Protein AF-0000000069950016 (afdb_homodimer)

pLDDT: mean 89.37, std 14.0, range [28.33, 98.88]

Sequence (1252 aa):
MLPLLLFLLSGANAALFYDSYHGVPITIDEVKRHDKTNTTFWCVNEVEPCHPLEGRRVDGSCNNLRFPSRGASHTPFTRVLPPIYDKDFEPKKSASGNELPLARYLRTRLISVGRIPSQVFTQLAIHFFVFMSADVVSLHDTINYIAWRPYCCAEKGKNDSYCVPNKIPHDDPVHRFSGHNCLNMTRPESFQSIGCIPKGTTPDRIVSSTPLLDLSTIYGNFLKSLNEKGRLFEKGLLKFEVENGRIWPPSVKTKASVCFLNQLPHETRCHNMPEDGGNTLGSINLMAVWFWRNHNFIATELLKVNPCWDDERLFTTARDINIAISLQIYYYELMPIFLGYENLLKDRVIIPTGGFRDIYNENVLPQLSLEYPFVLRWVHTIQEGALKMYDKDGYYLRQYPIVNLTLRTGFFAVDDNIDYITQGSFRQGSAHIDYVADPDITEQGMGPHQKVSDLMTNDLAKNRYFGFQPYVKYREACFGTTINKFEDLKGFIDPERVEILKDVYESVEDIDLMAGIWVERPIKGGSVPPTFYCLVIDQLRRNVVSDRHWYERPNRPNAFTAHQLAELRKMTIARILCNVGDTVTQIQPHAFLKAGFKNPIASCHLIPDINYGAWKDLNCQNSHWQMLPLLLFLLSGANAALFYDSYHGVPITIDEVKRHDKTNTTFWCVNEVEPCHPLEGRRVDGSCNNLRFPSRGASHTPFTRVLPPIYDKDFEPKKSASGNELPLARYLRTRLISVGRIPSQVFTQLAIHFFVFMSADVVSLHDTINYIAWRPYCCAEKGKNDSYCVPNKIPHDDPVHRFSGHNCLNMTRPESFQSIGCIPKGTTPDRIVSSTPLLDLSTIYGNFLKSLNEKGRLFEKGLLKFEVENGRIWPPSVKTKASVCFLNQLPHETRCHNMPEDGGNTLGSINLMAVWFWRNHNFIATELLKVNPCWDDERLFTTARDINIAISLQIYYYELMPIFLGYENLLKDRVIIPTGGFRDIYNENVLPQLSLEYPFVLRWVHTIQEGALKMYDKDGYYLRQYPIVNLTLRTGFFAVDDNIDYITQGSFRQGSAHIDYVADPDITEQGMGPHQKVSDLMTNDLAKNRYFGFQPYVKYREACFGTTINKFEDLKGFIDPERVEILKDVYESVEDIDLMAGIWVERPIKGGSVPPTFYCLVIDQLRRNVVSDRHWYERPNRPNAFTAHQLAELRKMTIARILCNVGDTVTQIQPHAFLKAGFKNPIASCHLIPDINYGAWKDLNCQNSHWQ

InterPro domains:
  IPR010255 Haem peroxidase superfamily [SSF48113] (50-617)
  IPR019791 Haem peroxidase, animal-type [PF03098] (56-592)
  IPR019791 Haem peroxidase, animal-type [PR00457] (79-90)
  IPR019791 Haem peroxidase, animal-type [PR00457] (289-309)
  IPR019791 Haem peroxidase, animal-type [PR00457] (314-340)
  IPR019791 Haem peroxidase, animal-type [PR00457] (494-514)
  IPR019791 Haem peroxidase, animal-type [PR00457] (568-582)
  IPR019791 Haem peroxidase, animal-type [PS50292] (47-619)
  IPR037120 Haem peroxidase domain superfamily, animal type [G3DSA:1.10.640.10] (42-619)

Radius of gyration: 37.23 Å; Cα contacts (8 Å, |Δi|>4): 2578; chains: 2; bounding box: 62×165×83 Å

Nearest PDB structures (foldseek):
  7oih-assembly1_A  TM=8.870E-01  e=2.079E-35  Homo sapiens
  7oih-assembly1_B  TM=8.934E-01  e=1.046E-34  Homo sapiens
  7oih-assembly3_E  TM=8.779E-01  e=3.837E-35  Homo sapiens
  6azp-assembly1_A  TM=8.877E-01  e=1.307E-34  Homo sapiens
  6bmt-assembly1_A  TM=8.742E-01  e=4.134E-33  Homo sapiens

Organism: Trichoplusia ni (NCBI:txid7111)

Solvent-accessible surface area (backbone atoms only — not comparable to full-atom values): 65805 Å² total; per-residue (Å²): 135,80,82,78,79,75,75,73,73,73,72,74,77,68,61,41,32,24,32,25,80,76,56,39,80,45,52,70,74,55,45,52,56,52,52,69,66,64,33,84,58,64,47,50,41,76,42,64,81,73,55,90,71,49,68,87,45,59,30,23,40,47,46,25,79,90,44,38,54,48,27,18,42,49,22,51,45,43,65,90,62,75,71,43,55,33,80,94,65,34,52,50,57,28,92,88,66,46,76,57,70,51,39,46,55,48,41,56,52,72,37,26,38,24,67,50,45,23,82,49,37,8,36,36,40,52,26,51,50,54,34,61,51,41,15,36,41,49,57,58,65,55,50,47,38,65,70,67,53,71,38,24,69,42,79,72,15,76,79,34,90,52,39,56,45,43,59,46,57,80,80,36,85,46,38,56,63,41,76,57,51,57,30,65,37,59,61,80,74,20,38,29,79,44,57,59,39,61,84,91,50,81,67,44,39,59,29,67,23,24,46,70,67,68,47,24,47,61,50,9,50,39,65,66,39,19,57,71,40,27,47,53,81,51,64,19,23,55,39,64,39,78,56,96,90,36,82,38,63,34,64,43,82,42,60,51,81,60,16,45,52,33,78,50,90,78,24,32,48,24,68,43,48,32,26,63,58,33,27,41,37,46,44,29,27,55,50,40,49,47,52,53,48,43,31,36,50,43,8,49,52,46,40,72,55,24,76,66,60,50,32,68,58,31,28,55,51,20,50,52,49,46,35,39,43,54,49,43,27,47,62,70,50,52,44,28,69,39,57,7,53,69,52,33,46,74,69,59,62,46,73,67,90,91,69,71,60,76,62,61,36,88,85,47,67,32,49,41,40,54,59,38,70,55,55,56,54,59,49,59,44,32,39,50,30,62,42,47,24,15,44,81,88,65,48,80,75,53,69,43,55,45,49,69,27,38,17,16,46,7,54,43,78,36,93,59,36,46,52,20,41,54,46,15,24,44,62,38,43,14,26,26,92,73,55,33,22,19,46,50,46,52,42,40,21,68,44,92,78,26,75,55,28,34,56,60,28,50,51,48,46,45,44,35,63,68,13,56,52,28,26,45,59,52,40,28,73,69,67,69,45,83,65,84,46,64,76,60,48,55,88,52,25,53,67,43,55,44,51,49,50,56,72,66,40,95,44,54,77,51,35,44,44,63,63,47,44,65,52,36,45,53,30,86,77,26,65,39,24,50,67,47,49,48,48,43,52,55,50,56,37,39,43,54,24,27,31,55,73,41,66,55,21,67,83,30,54,87,40,50,49,73,68,41,48,58,32,48,68,44,52,36,71,34,37,51,36,42,72,56,34,91,60,40,56,58,46,23,69,55,27,44,30,38,64,41,93,94,29,47,70,34,51,42,88,75,44,58,66,68,62,61,67,65,69,49,47,77,73,44,69,62,56,74,79,104,134,79,82,78,81,76,77,74,76,73,71,77,77,72,69,42,32,23,34,31,75,75,60,40,81,45,57,71,75,60,47,53,62,55,54,69,66,67,38,88,64,58,45,53,46,73,46,67,87,73,55,90,71,50,69,85,45,59,30,23,40,45,46,25,78,91,43,38,57,46,26,19,40,44,21,51,45,42,64,90,62,75,70,42,56,33,80,94,64,33,50,50,56,28,92,88,65,43,78,58,68,50,38,46,55,48,41,58,53,72,38,25,38,26,67,50,44,24,83,49,38,7,34,36,40,54,25,51,50,54,33,58,51,41,16,37,40,48,58,59,66,54,50,47,38,64,70,67,51,69,38,25,70,42,79,72,16,76,79,34,90,52,39,56,46,43,58,46,57,80,81,36,85,47,39,57,62,41,76,57,50,55,31,64,34,58,61,80,75,21,36,31,79,51,62,61,39,62,84,92,50,83,67,44,40,59,28,67,21,24,45,70,67,67,48,25,47,59,50,9,50,40,65,66,40,20,56,70,39,28,46,53,81,50,65,20,22,55,40,65,37,78,56,98,91,36,82,38,61,35,63,40,83,42,58,52,82,59,17,45,54,32,78,50,90,77,23,34,48,24,68,42,47,32,24,63,57,32,26,40,38,46,44,29,27,54,50,40,49,46,53,53,46,42,31,34,50,45,9,51,51,47,39,71,55,25,74,68,60,51,34,67,58,30,26,54,52,21,51,51,49,48,34,40,43,54,49,43,28,45,61,70,50,51,41,27,70,38,58,8,55,68,52,34,46,74,69,58,61,46,72,66,90,90,71,72,60,74,63,60,36,90,84,44,66,31,50,41,41,54,58,37,71,56,55,58,54,60,50,57,43,32,39,50,29,61,44,48,23,15,44,81,85,65,48,80,75,52,70,43,56,45,50,69,25,40,16,16,47,8,53,42,78,36,93,59,36,46,53,19,41,53,44,16,24,42,62,37,43,12,26,26,91,73,58,34,22,19,48,49,46,52,42,40,20,67,46,93,75,26,76,54,29,33,57,59,29,49,49,47,47,46,44,34,63,68,14,57,51,28,27,46,57,52,41,29,72,70,66,68,45,83,63,84,46,62,75,60,47,54,87,52,25,53,67,42,56,44,50,48,49,56,72,65,39,96,43,53,76,51,35,46,42,63,63,45,44,65,53,36,45,53,30,87,77,27,66,38,24,50,67,48,49,48,49,44,51,56,50,54,37,36,44,53,24,26,31,55,73,39,68,55,21,70,83,31,52,88,40,51,51,73,68,40,47,56,33,49,70,43,53,38,70,33,38,50,37,44,73,58,34,90,61,41,56,58,48,22,69,56,28,46,31,39,65,41,92,93,28,46,70,33,50,42,87,74,42,58,66,67,62,61,68,64,70,50,48,75,73,42,68,63,56,76,79,105

Foldseek 3Di:
DPPPPPPPPPPPQFFFKAQQEPLHTDDPVVQVVQVVVVLPQRSIDGDGQDDQQDAAAQQQACLQNVRRSFQGFFHFFAAPDDFAADPQLHFDAFPVRHRADFLLVLLPLQFAADFAFDQWFFLLLLLLLVQLLCQFAPCVQVLCQPPPPLDCVPPVVVPDPQWDWTAADCVRPPCVPVPDGIGTDGFAQFCDNSPSDDRPDQRTHGGRGTLQQLPCVAQNNDPVLNVVQFAPQALLATDWDADPNAIFAAFAFDCDRLQVQADDPQLGTQHSGSGRSLLFFPSNVLVNGLLNLQLRLQSVLLCVLFVPDGNVVSNVVSSLLSSLLSVLAVQPFSCCQFLNPVNCCVVVLDHDPQAFDDQADSPQRSHHHPVASLLSCLSQQFAGQKQWFAALVGHTDDIDGRLSSGSRSSVCVPPVNSLRSVSRRLATGTHDLDSYGYCCQAFADNHPSGRTDGNSSNSQSNLRSSRDWQLQVLVCVQPVQHDWALVSCPPFFPPVSSVSCVVNGVTSRSHRNNSSQSGTQRDPNRNGHPSSSRSNSVSSNSSCHHRLVNQSHQPHNVHADSLQVSLSSLRYPLLSCCSRVPSHQWAFQSSRTHADDVTHIDGSVPRRHGDSNSVRDPVSVVVVVD/DPPDPPPPPPPPPPQFKAQLAVLHTDDPVVQVVQVVVVQPQRSIDRDPQDDQQDAAAQQQACLQNVRRSFQGFFHFFAAPDDFAADPQLHFDAFPVRHRADFLLVLLPLQFAADFAFDQWFFLLLLLLLVQLLCQFAPCVQVLCQPPPPLDCVPPVVVPDPQWDWTAADCVRPPCVPVPDGIGTDGFDQFCDNSPSDDRPDQRTHGGRGTLQQLPCVAQNNDPVLNVVQFAPQALLATDWDADPNAIFAAFAFDCDRLQVQADDPQLGTQHSGSGRSLLFFPSNVLVNGLLNLQLRVQSVLLCVLFVPDGNVVSNVVSSLLSSLLSVLAVQPFSCCQFLNPVNCCVVVLDHDPQAFDDQADSPFRSHHHPVASLLSCLSQQFAGQWQWFAALVGHTDGIDGRLSSGSRSSVCVPPVNSLRSVSRRLATGTHDLDSYGYCNQAFADRHPSGRTDGNSSNSQSNLRSSRDWQLQVLVCVQPVQHDWALVSCPPFFDPVSSVSCVVNGVTSRSHRNNSSQSGTQRDPNRNGHPSSSRSNSVSSNSSCHHRLVNQSHQPHNVHADSLQVSLSSLRYPLLSCCSRVPSHQWAFQSSRTHADPVTHIDGSVPRRHGDSNSVRDPVSVVVVVD

Structure (mmCIF, N/CA/C/O backbone):
data_AF-0000000069950016-model_v1
#
loop_
_entity.id
_entity.type
_entity.pdbx_description
1 polymer Peroxidase-like
#
loop_
_atom_site.group_PDB
_atom_site.id
_atom_site.type_symbol
_atom_site.label_atom_id
_atom_site.label_alt_id
_atom_site.label_comp_id
_atom_site.label_asym_id
_atom_site.label_entity_id
_atom_site.label_seq_id
_atom_site.pdbx_PDB_ins_code
_atom_site.Cartn_x
_atom_site.Cartn_y
_atom_site.Cartn_z
_atom_site.occupancy
_atom_site.B_iso_or_equiv
_atom_site.auth_seq_id
_atom_site.auth_comp_id
_atom_site.auth_asym_id
_atom_site.auth_atom_id
_atom_site.pdbx_PDB_model_num
ATOM 1 N N . MET A 1 1 ? 6.191 -86.125 -30.172 1 29.44 1 MET A N 1
ATOM 2 C CA . MET A 1 1 ? 7.363 -85.25 -30.109 1 29.44 1 MET A CA 1
ATOM 3 C C . MET A 1 1 ? 6.957 -83.75 -30.234 1 29.44 1 MET A C 1
ATOM 5 O O . MET A 1 1 ? 6.645 -83.312 -31.328 1 29.44 1 MET A O 1
ATOM 9 N N . LEU A 1 2 ? 6.285 -83.188 -29.25 1 37.44 2 LEU A N 1
ATOM 10 C CA . LEU A 1 2 ? 5.676 -81.875 -29.203 1 37.44 2 LEU A CA 1
ATOM 11 C C . LEU A 1 2 ? 6.73 -80.812 -29.375 1 37.44 2 LEU A C 1
ATOM 13 O O . LEU A 1 2 ? 7.77 -80.812 -28.703 1 37.44 2 LEU A O 1
ATOM 17 N N . PRO A 1 3 ? 6.781 -80 -30.531 1 39.12 3 PRO A N 1
ATOM 18 C CA . PRO A 1 3 ? 7.766 -79 -30.781 1 39.12 3 PRO A CA 1
ATOM 19 C C . PRO A 1 3 ? 7.848 -77.938 -29.656 1 39.12 3 PRO A C 1
ATOM 21 O O . PRO A 1 3 ? 6.816 -77.562 -29.109 1 39.12 3 PRO A O 1
ATOM 24 N N . LEU A 1 4 ? 8.914 -77.938 -28.797 1 37.09 4 LEU A N 1
ATOM 25 C CA . LEU A 1 4 ? 9.281 -77 -27.766 1 37.09 4 LEU A CA 1
ATOM 26 C C . LEU A 1 4 ? 9.406 -75.562 -28.375 1 37.09 4 LEU A C 1
ATOM 28 O O . LEU A 1 4 ? 10.273 -75.375 -29.219 1 37.09 4 LEU A O 1
ATOM 32 N N . LEU A 1 5 ? 8.336 -74.75 -28.547 1 31.3 5 LEU A N 1
ATOM 33 C CA . LEU A 1 5 ? 8.367 -73.375 -28.875 1 31.3 5 LEU A CA 1
ATOM 34 C C . LEU A 1 5 ? 9.305 -72.625 -27.938 1 31.3 5 LEU A C 1
ATOM 36 O O . LEU A 1 5 ? 9.023 -72.5 -26.734 1 31.3 5 LEU A O 1
ATOM 40 N N . LEU A 1 6 ? 10.664 -72.625 -28.188 1 31.55 6 LEU A N 1
ATOM 41 C CA . LEU A 1 6 ? 11.633 -71.75 -27.562 1 31.55 6 LEU A CA 1
ATOM 42 C C . LEU A 1 6 ? 11.195 -70.25 -27.672 1 31.55 6 LEU A C 1
ATOM 44 O O . LEU A 1 6 ? 11.133 -69.75 -28.766 1 31.55 6 LEU A O 1
ATOM 48 N N . PHE A 1 7 ? 10.336 -69.812 -26.781 1 30.17 7 PHE A N 1
ATOM 49 C CA . PHE A 1 7 ? 10.148 -68.375 -26.594 1 30.17 7 PHE A CA 1
ATOM 50 C C . PHE A 1 7 ? 11.492 -67.625 -26.516 1 30.17 7 PHE A C 1
ATOM 52 O O . PHE A 1 7 ? 12.312 -67.938 -25.656 1 30.17 7 PHE A O 1
ATOM 59 N N . LEU A 1 8 ? 12.086 -67.188 -27.641 1 30.56 8 LEU A N 1
ATOM 60 C CA . LEU A 1 8 ? 13.156 -66.188 -27.703 1 30.56 8 LEU A CA 1
ATOM 61 C C . LEU A 1 8 ? 12.977 -65.125 -26.625 1 30.56 8 LEU A C 1
ATOM 63 O O . LEU A 1 8 ? 11.914 -64.5 -26.531 1 30.56 8 LEU A O 1
ATOM 67 N N . LEU A 1 9 ? 13.68 -65.25 -25.562 1 31.33 9 LEU A N 1
ATOM 68 C CA . LEU A 1 9 ? 13.961 -64.188 -24.641 1 31.33 9 LEU A CA 1
ATOM 69 C C . LEU A 1 9 ? 14.203 -62.875 -25.406 1 31.33 9 LEU A C 1
ATOM 71 O O . LEU A 1 9 ? 15.125 -62.812 -26.219 1 31.33 9 LEU A O 1
ATOM 75 N N . SER A 1 10 ? 13.18 -62.156 -25.766 1 35.22 10 SER A N 1
ATOM 76 C CA . SER A 1 10 ? 13.367 -60.75 -26.125 1 35.22 10 SER A CA 1
ATOM 77 C C . SER A 1 10 ? 14.539 -60.156 -25.375 1 35.22 10 SER A C 1
ATOM 79 O O . SER A 1 10 ? 14.602 -60.219 -24.141 1 35.22 10 SER A O 1
ATOM 81 N N . GLY A 1 11 ? 15.688 -60.094 -25.938 1 36.47 11 GLY A N 1
ATOM 82 C CA . GLY A 1 11 ? 16.812 -59.344 -25.422 1 36.47 11 GLY A CA 1
ATOM 83 C C . GLY A 1 11 ? 16.406 -58.125 -24.609 1 36.47 11 GLY A C 1
ATOM 84 O O . GLY A 1 11 ? 15.492 -57.375 -25.016 1 36.47 11 GLY A O 1
ATOM 85 N N . ALA A 1 12 ? 16.609 -58.125 -23.391 1 44.34 12 ALA A N 1
ATOM 86 C CA . ALA A 1 12 ? 16.578 -56.969 -22.5 1 44.34 12 ALA A CA 1
ATOM 87 C C . ALA A 1 12 ? 17.172 -55.719 -23.172 1 44.34 12 ALA A C 1
ATOM 89 O O . ALA A 1 12 ? 18.375 -55.656 -23.422 1 44.34 12 ALA A O 1
ATOM 90 N N . ASN A 1 13 ? 16.547 -55.094 -24.109 1 50.81 13 ASN A N 1
ATOM 91 C CA . ASN A 1 13 ? 17.062 -53.781 -24.469 1 50.81 13 ASN A CA 1
ATOM 92 C C . ASN A 1 13 ? 17.562 -53.031 -23.25 1 50.81 13 ASN A C 1
ATOM 94 O O . ASN A 1 13 ? 16.797 -52.719 -22.328 1 50.81 13 ASN A O 1
ATOM 98 N N . ALA A 1 14 ? 18.781 -53.031 -23.031 1 60.09 14 ALA A N 1
ATOM 99 C CA . ALA A 1 14 ? 19.469 -52.406 -21.906 1 60.09 14 ALA A CA 1
ATOM 100 C C . ALA A 1 14 ? 19.156 -50.906 -21.844 1 60.09 14 ALA A C 1
ATOM 102 O O . ALA A 1 14 ? 19.203 -50.219 -22.859 1 60.09 14 ALA A O 1
ATOM 103 N N . ALA A 1 15 ? 18.562 -50.469 -20.844 1 74.44 15 ALA A N 1
ATOM 104 C CA . ALA A 1 15 ? 18.391 -49.031 -20.562 1 74.44 15 ALA A CA 1
ATOM 105 C C . ALA A 1 15 ? 19.672 -48.281 -20.828 1 74.44 15 ALA A C 1
ATOM 107 O O . ALA A 1 15 ? 20.781 -48.781 -20.594 1 74.44 15 ALA A O 1
ATOM 108 N N . LEU A 1 16 ? 19.406 -47.281 -21.641 1 80 16 LEU A N 1
ATOM 109 C CA . LEU A 1 16 ? 20.5 -46.312 -21.844 1 80 16 LEU A CA 1
ATOM 110 C C . LEU A 1 16 ? 20.609 -45.375 -20.672 1 80 16 LEU A C 1
ATOM 112 O O . LEU A 1 16 ? 19.609 -44.875 -20.156 1 80 16 LEU A O 1
ATOM 116 N N . PHE A 1 17 ? 21.781 -45.25 -20.125 1 80.06 17 PHE A N 1
ATOM 117 C CA . PHE A 1 17 ? 22.047 -44.312 -19.062 1 80.06 17 PHE A CA 1
ATOM 118 C C . PHE A 1 17 ? 22.578 -43 -19.625 1 80.06 17 PHE A C 1
ATOM 120 O O . PHE A 1 17 ? 23.359 -43 -20.578 1 80.06 17 PHE A O 1
ATOM 127 N N . TYR A 1 18 ? 21.984 -41.938 -19.062 1 77.5 18 TYR A N 1
ATOM 128 C CA . TYR A 1 18 ? 22.422 -40.625 -19.469 1 77.5 18 TYR A CA 1
ATOM 129 C C . TYR A 1 18 ? 22.859 -39.781 -18.266 1 77.5 18 TYR A C 1
ATOM 131 O O . TYR A 1 18 ? 22.297 -39.906 -17.188 1 77.5 18 TYR A O 1
ATOM 139 N N . ASP A 1 19 ? 23.891 -38.969 -18.578 1 74.94 19 ASP A N 1
ATOM 140 C CA . ASP A 1 19 ? 24.266 -37.938 -17.625 1 74.94 19 ASP A CA 1
ATOM 141 C C . ASP A 1 19 ? 23.219 -36.844 -17.578 1 74.94 19 ASP A C 1
ATOM 143 O O . ASP A 1 19 ? 22.969 -36.156 -18.578 1 74.94 19 ASP A O 1
ATOM 147 N N . SER A 1 20 ? 22.641 -36.688 -16.484 1 76.19 20 SER A N 1
ATOM 148 C CA . SER A 1 20 ? 21.531 -35.719 -16.359 1 76.19 20 SER A CA 1
ATOM 149 C C . SER A 1 20 ? 22 -34.312 -16.641 1 76.19 20 SER A C 1
ATOM 151 O O . SER A 1 20 ? 21.188 -33.438 -17.031 1 76.19 20 SER A O 1
ATOM 153 N N . TYR A 1 21 ? 23.188 -34.031 -16.438 1 72.88 21 TYR A N 1
ATOM 154 C CA . TYR A 1 21 ? 23.703 -32.656 -16.641 1 72.88 21 TYR A CA 1
ATOM 155 C C . TYR A 1 21 ? 24.094 -32.438 -18.094 1 72.88 21 TYR A C 1
ATOM 157 O O . TYR A 1 21 ? 23.766 -31.391 -18.672 1 72.88 21 TYR A O 1
ATOM 165 N N . HIS A 1 22 ? 24.703 -33.375 -18.703 1 74.06 22 HIS A N 1
ATOM 166 C CA . HIS A 1 22 ? 25.25 -33.156 -20.047 1 74.06 22 HIS A CA 1
ATOM 167 C C . HIS A 1 22 ? 24.312 -33.688 -21.125 1 74.06 22 HIS A C 1
ATOM 169 O O . HIS A 1 22 ? 24.453 -33.375 -22.297 1 74.06 22 HIS A O 1
ATOM 175 N N . GLY A 1 23 ? 23.453 -34.5 -20.703 1 73.25 23 GLY A N 1
ATOM 176 C CA . GLY A 1 23 ? 22.531 -35.094 -21.656 1 73.25 23 GLY A CA 1
ATOM 177 C C . GLY A 1 23 ? 23.188 -36.031 -22.625 1 73.25 23 GLY A C 1
ATOM 178 O O . GLY A 1 23 ? 22.812 -36.125 -23.797 1 73.25 23 GLY A O 1
ATOM 179 N N . VAL A 1 24 ? 24.25 -36.656 -22.141 1 77.19 24 VAL A N 1
ATOM 180 C CA . VAL A 1 24 ? 24.984 -37.562 -23 1 77.19 24 VAL A CA 1
ATOM 181 C C . VAL A 1 24 ? 24.844 -39 -22.438 1 77.19 24 VAL A C 1
ATOM 183 O O . VAL A 1 24 ? 24.75 -39.188 -21.234 1 77.19 24 VAL A O 1
ATOM 186 N N . PRO A 1 25 ? 24.891 -39.969 -23.344 1 78.38 25 PRO A N 1
ATOM 187 C CA . PRO A 1 25 ? 24.875 -41.344 -22.875 1 78.38 25 PRO A CA 1
ATOM 188 C C . PRO A 1 25 ? 26.109 -41.719 -22.062 1 78.38 25 PRO A C 1
ATOM 190 O O . PRO A 1 25 ? 27.203 -41.25 -22.344 1 78.38 25 PRO A O 1
ATOM 193 N N . ILE A 1 26 ? 25.844 -42.562 -21.078 1 79.44 26 ILE A N 1
ATOM 194 C CA . ILE A 1 26 ? 26.969 -43.031 -20.281 1 79.44 26 ILE A CA 1
ATOM 195 C C . ILE A 1 26 ? 26.828 -44.562 -20.062 1 79.44 26 ILE A C 1
ATOM 197 O O . ILE A 1 26 ? 25.734 -45.094 -20.203 1 79.44 26 ILE A O 1
ATOM 201 N N . THR A 1 27 ? 27.891 -45.188 -19.781 1 79.38 27 THR A N 1
ATOM 202 C CA . THR A 1 27 ? 27.906 -46.656 -19.609 1 79.38 27 THR A CA 1
ATOM 203 C C . THR A 1 27 ? 27.5 -47.031 -18.188 1 79.38 27 THR A C 1
ATOM 205 O O . THR A 1 27 ? 27.5 -46.188 -17.297 1 79.38 27 THR A O 1
ATOM 208 N N . ILE A 1 28 ? 27.125 -48.25 -18.016 1 77.44 28 ILE A N 1
ATOM 209 C CA . ILE A 1 28 ? 26.734 -48.781 -16.719 1 77.44 28 ILE A CA 1
ATOM 210 C C . ILE A 1 28 ? 27.906 -48.656 -15.734 1 77.44 28 ILE A C 1
ATOM 212 O O . ILE A 1 28 ? 27.688 -48.375 -14.547 1 77.44 28 ILE A O 1
ATOM 216 N N . ASP A 1 29 ? 29.062 -48.875 -16.203 1 75.75 29 ASP A N 1
ATOM 217 C CA . ASP A 1 29 ? 30.234 -48.719 -15.352 1 75.75 29 ASP A CA 1
ATOM 218 C C . ASP A 1 29 ? 30.391 -47.281 -14.875 1 75.75 29 ASP A C 1
ATOM 220 O O . ASP A 1 29 ? 30.797 -47.031 -13.734 1 75.75 29 ASP A O 1
ATOM 224 N N . GLU A 1 30 ? 29.953 -46.344 -15.68 1 73.75 30 GLU A N 1
ATOM 225 C CA . GLU A 1 30 ? 29.984 -44.938 -15.328 1 73.75 30 GLU A CA 1
ATOM 226 C C . GLU A 1 30 ? 28.906 -44.594 -14.312 1 73.75 30 GLU A C 1
ATOM 228 O O . GLU A 1 30 ? 29.125 -43.781 -13.406 1 73.75 30 GLU A O 1
ATOM 233 N N . VAL A 1 31 ? 27.797 -45.25 -14.484 1 71.94 31 VAL A N 1
ATOM 234 C CA . VAL A 1 31 ? 26.688 -45.062 -13.547 1 71.94 31 VAL A CA 1
ATOM 235 C C . VAL A 1 31 ? 27.109 -45.531 -12.156 1 71.94 31 VAL A C 1
ATOM 237 O O . VAL A 1 31 ? 26.844 -44.844 -11.164 1 71.94 31 VAL A O 1
ATOM 240 N N . LYS A 1 32 ? 27.594 -46.688 -12.008 1 68.88 32 LYS A N 1
ATOM 241 C CA . LYS A 1 32 ? 28.047 -47.219 -10.734 1 68.88 32 LYS A CA 1
ATOM 242 C C . LYS A 1 32 ? 29 -46.281 -10.023 1 68.88 32 LYS A C 1
ATOM 244 O O . LYS A 1 32 ? 28.969 -46.156 -8.797 1 68.88 32 LYS A O 1
ATOM 249 N N . ARG A 1 33 ? 29.766 -45.688 -10.711 1 65.44 33 ARG A N 1
ATOM 250 C CA . ARG A 1 33 ? 30.734 -44.75 -10.148 1 65.44 33 ARG A CA 1
ATOM 251 C C . ARG A 1 33 ? 30.016 -43.562 -9.547 1 65.44 33 ARG A C 1
ATOM 253 O O . ARG A 1 33 ? 30.406 -43.062 -8.477 1 65.44 33 ARG A O 1
ATOM 260 N N . HIS A 1 34 ? 28.984 -43.188 -10.289 1 61.81 34 HIS A N 1
ATOM 261 C CA . HIS A 1 34 ? 28.203 -42.062 -9.797 1 61.81 34 HIS A CA 1
ATOM 262 C C . HIS A 1 34 ? 27.391 -42.438 -8.562 1 61.81 34 HIS A C 1
ATOM 264 O O . HIS A 1 34 ? 27.234 -41.656 -7.641 1 61.81 34 HIS A O 1
ATOM 270 N N . ASP A 1 35 ? 26.734 -43.625 -8.617 1 57.66 35 ASP A N 1
ATOM 271 C CA . ASP A 1 35 ? 25.953 -44.156 -7.496 1 57.66 35 ASP A CA 1
ATOM 272 C C . ASP A 1 35 ? 26.797 -44.219 -6.223 1 57.66 35 ASP A C 1
ATOM 274 O O . ASP A 1 35 ? 26.297 -43.938 -5.125 1 57.66 35 ASP A O 1
ATOM 278 N N . LYS A 1 36 ? 27.953 -44.781 -6.254 1 52.84 36 LYS A N 1
ATOM 279 C CA . LYS A 1 36 ? 28.828 -44.938 -5.105 1 52.84 36 LYS A CA 1
ATOM 280 C C . LYS A 1 36 ? 29.109 -43.594 -4.449 1 52.84 36 LYS A C 1
ATOM 282 O O . LYS A 1 36 ? 29.422 -43.531 -3.262 1 52.84 36 LYS A O 1
ATOM 287 N N . THR A 1 37 ? 29.266 -42.688 -5.32 1 49.09 37 THR A N 1
ATOM 288 C CA . THR A 1 37 ? 29.547 -41.375 -4.695 1 49.09 37 THR A CA 1
ATOM 289 C C . THR A 1 37 ? 28.312 -40.875 -3.963 1 49.09 37 THR A C 1
ATOM 291 O O . THR A 1 37 ? 28.312 -39.75 -3.461 1 49.09 37 THR A O 1
ATOM 294 N N . ASN A 1 38 ? 27.344 -41.781 -3.387 1 41.59 38 ASN A N 1
ATOM 295 C CA . ASN A 1 38 ? 26.219 -41.656 -2.467 1 41.59 38 ASN A CA 1
ATOM 296 C C . ASN A 1 38 ? 25.312 -40.5 -2.842 1 41.59 38 ASN A C 1
ATOM 298 O O . ASN A 1 38 ? 24.734 -39.844 -1.967 1 41.59 38 ASN A O 1
ATOM 302 N N . THR A 1 39 ? 25.359 -39.938 -4.047 1 44.06 39 THR A N 1
ATOM 303 C CA . THR A 1 39 ? 24.484 -38.781 -4.113 1 44.06 39 THR A CA 1
ATOM 304 C C . THR A 1 39 ? 23.031 -39.188 -4.324 1 44.06 39 THR A C 1
ATOM 306 O O . THR A 1 39 ? 22.766 -40.188 -5.031 1 44.06 39 THR A O 1
ATOM 309 N N . THR A 1 40 ? 22.172 -39.156 -3.35 1 41.88 40 THR A N 1
ATOM 310 C CA . THR A 1 40 ? 20.734 -39.406 -3.281 1 41.88 40 THR A CA 1
ATOM 311 C C . THR A 1 40 ? 20.062 -39.094 -4.613 1 41.88 40 THR A C 1
ATOM 313 O O . THR A 1 40 ? 18.953 -39.594 -4.887 1 41.88 40 THR A O 1
ATOM 316 N N . PHE A 1 41 ? 20.234 -37.906 -5.145 1 50.28 41 PHE A N 1
ATOM 317 C CA . PHE A 1 41 ? 19.594 -37.531 -6.391 1 50.28 41 PHE A CA 1
ATOM 318 C C . PHE A 1 41 ? 20.344 -38.094 -7.594 1 50.28 41 PHE A C 1
ATOM 320 O O . PHE A 1 41 ? 21.578 -38.125 -7.609 1 50.28 41 PHE A O 1
ATOM 327 N N . TRP A 1 42 ? 19.719 -38.969 -8.406 1 55.41 42 TRP A N 1
ATOM 328 C CA . TRP A 1 42 ? 20.266 -39.688 -9.57 1 55.41 42 TRP A CA 1
ATOM 329 C C . TRP A 1 42 ? 20.781 -38.688 -10.609 1 55.41 42 TRP A C 1
ATOM 331 O O . TRP A 1 42 ? 19.984 -37.969 -11.234 1 55.41 42 TRP A O 1
ATOM 341 N N . CYS A 1 43 ? 22.031 -38.438 -10.5 1 66.88 43 CYS A N 1
ATOM 342 C CA . CYS A 1 43 ? 22.703 -37.625 -11.508 1 66.88 43 CYS A CA 1
ATOM 343 C C . CYS A 1 43 ? 22.625 -38.281 -12.883 1 66.88 43 CYS A C 1
ATOM 345 O O . CYS A 1 43 ? 23.188 -37.781 -13.852 1 66.88 43 CYS A O 1
ATOM 347 N N . VAL A 1 44 ? 22 -39.438 -12.875 1 66 44 VAL A N 1
ATOM 348 C CA . VAL A 1 44 ? 21.875 -40.219 -14.102 1 66 44 VAL A CA 1
ATOM 349 C C . VAL A 1 44 ? 20.406 -40.594 -14.312 1 66 44 VAL A C 1
ATOM 351 O O . VAL A 1 44 ? 19.688 -40.906 -13.359 1 66 44 VAL A O 1
ATOM 354 N N . ASN A 1 45 ? 20.031 -40.344 -15.531 1 74.69 45 ASN A N 1
ATOM 355 C CA . ASN A 1 45 ? 18.719 -40.812 -15.945 1 74.69 45 ASN A CA 1
ATOM 356 C C . ASN A 1 45 ? 18.828 -42.125 -16.734 1 74.69 45 ASN A C 1
ATOM 358 O O . ASN A 1 45 ? 19.766 -42.312 -17.5 1 74.69 45 ASN A O 1
ATOM 362 N N . GLU A 1 46 ? 18.156 -43.094 -16.344 1 77.25 46 GLU A N 1
ATOM 363 C CA . GLU A 1 46 ? 17.984 -44.281 -17.172 1 77.25 46 GLU A CA 1
ATOM 364 C C . GLU A 1 46 ? 16.781 -44.125 -18.109 1 77.25 46 GLU A C 1
ATOM 366 O O . GLU A 1 46 ? 15.656 -43.938 -17.656 1 77.25 46 GLU A O 1
ATOM 371 N N . VAL A 1 47 ? 17.156 -44.125 -19.438 1 87.06 47 VAL A N 1
ATOM 372 C CA . VAL A 1 47 ? 16.094 -43.969 -20.406 1 87.06 47 VAL A CA 1
ATOM 373 C C . VAL A 1 47 ? 15.977 -45.188 -21.297 1 87.06 47 VAL A C 1
ATOM 375 O O . VAL A 1 47 ? 16.953 -45.625 -21.922 1 87.06 47 VAL A O 1
ATOM 378 N N . GLU A 1 48 ? 14.891 -45.812 -21.328 1 87.75 48 GLU A N 1
ATOM 379 C CA . GLU A 1 48 ? 14.648 -46.906 -22.25 1 87.75 48 GLU A CA 1
ATOM 380 C C . GLU A 1 48 ? 14.648 -46.438 -23.703 1 87.75 48 GLU A C 1
ATOM 382 O O . GLU A 1 48 ? 14.391 -45.25 -23.969 1 87.75 48 GLU A O 1
ATOM 387 N N . PRO A 1 49 ? 15.047 -47.312 -24.609 1 91.06 49 PRO A N 1
ATOM 388 C CA . PRO A 1 49 ? 15.055 -46.906 -26.016 1 91.06 49 PRO A CA 1
ATOM 389 C C . PRO A 1 49 ? 13.727 -46.281 -26.453 1 91.06 49 PRO A C 1
ATOM 391 O O . PRO A 1 49 ? 12.656 -46.75 -26.047 1 91.06 49 PRO A O 1
ATOM 394 N N . CYS A 1 50 ? 13.914 -45.312 -27.281 1 93.69 50 CYS A N 1
ATOM 395 C CA . CYS A 1 50 ? 12.742 -44.562 -27.734 1 93.69 50 CYS A CA 1
ATOM 396 C C . CYS A 1 50 ? 12.102 -45.25 -28.938 1 93.69 50 CYS A C 1
ATOM 398 O O . CYS A 1 50 ? 12.789 -45.875 -29.75 1 93.69 50 CYS A O 1
ATOM 400 N N . HIS A 1 51 ? 10.875 -45.188 -29 1 93.81 51 HIS A N 1
ATOM 401 C CA . HIS A 1 51 ? 10.109 -45.562 -30.188 1 93.81 51 HIS A CA 1
ATOM 402 C C . HIS A 1 51 ? 9.461 -44.344 -30.828 1 93.81 51 HIS A C 1
ATOM 404 O O . HIS A 1 51 ? 8.742 -43.594 -30.156 1 93.81 51 HIS A O 1
ATOM 410 N N . PRO A 1 52 ? 9.688 -44.125 -32.094 1 92.5 52 PRO A N 1
ATOM 411 C CA . PRO A 1 52 ? 9.195 -42.906 -32.75 1 92.5 52 PRO A CA 1
ATOM 412 C C . PRO A 1 52 ? 7.672 -42.781 -32.688 1 92.5 52 PRO A C 1
ATOM 414 O O . PRO A 1 52 ? 7.133 -41.688 -32.75 1 92.5 52 PRO A O 1
ATOM 417 N N . LEU A 1 53 ? 7.027 -43.875 -32.562 1 93.12 53 LEU A N 1
ATOM 418 C CA . LEU A 1 53 ? 5.57 -43.875 -32.625 1 93.12 53 LEU A CA 1
ATOM 419 C C . LEU A 1 53 ? 4.957 -43.938 -31.234 1 93.12 53 LEU A C 1
ATOM 421 O O . LEU A 1 53 ? 3.73 -43.969 -31.094 1 93.12 53 LEU A O 1
ATOM 425 N N . GLU A 1 54 ? 5.785 -43.844 -30.281 1 93.38 54 GLU A N 1
ATOM 426 C CA . GLU A 1 54 ? 5.246 -43.938 -28.938 1 93.38 54 GLU A CA 1
ATOM 427 C C . GLU A 1 54 ? 4.711 -42.562 -28.484 1 93.38 54 GLU A C 1
ATOM 429 O O . GLU A 1 54 ? 5.09 -41.531 -29.031 1 93.38 54 GLU A O 1
ATOM 434 N N . GLY A 1 55 ? 3.809 -42.625 -27.5 1 92.81 55 GLY A N 1
ATOM 435 C CA . GLY A 1 55 ? 3.283 -41.406 -26.906 1 92.81 55 GLY A CA 1
ATOM 436 C C . GLY A 1 55 ? 4.223 -40.781 -25.891 1 92.81 55 GLY A C 1
ATOM 437 O O . GLY A 1 55 ? 5.332 -41.281 -25.688 1 92.81 55 GLY A O 1
ATOM 438 N N . ARG A 1 56 ? 3.777 -39.781 -25.297 1 94.75 56 ARG A N 1
ATOM 439 C CA . ARG A 1 56 ? 4.559 -39.031 -24.328 1 94.75 56 ARG A CA 1
ATOM 440 C C . ARG A 1 56 ? 4.859 -39.844 -23.094 1 94.75 56 ARG A C 1
ATOM 442 O O . ARG A 1 56 ? 3.943 -40.406 -22.469 1 94.75 56 ARG A O 1
ATOM 449 N N . ARG A 1 57 ? 6.117 -39.906 -22.781 1 94 57 ARG A N 1
ATOM 450 C CA . ARG A 1 57 ? 6.492 -40.531 -21.531 1 94 57 ARG A CA 1
ATOM 451 C C . ARG A 1 57 ? 6.27 -39.594 -20.344 1 94 57 ARG A C 1
ATOM 453 O O . ARG A 1 57 ? 6.422 -38.375 -20.469 1 94 57 ARG A O 1
ATOM 460 N N . VAL A 1 58 ? 5.984 -40.156 -19.172 1 93.81 58 VAL A N 1
ATOM 461 C CA . VAL A 1 58 ? 5.637 -39.344 -18 1 93.81 58 VAL A CA 1
ATOM 462 C C . VAL A 1 58 ? 6.883 -38.625 -17.484 1 93.81 58 VAL A C 1
ATOM 464 O O . VAL A 1 58 ? 6.781 -37.562 -16.859 1 93.81 58 VAL A O 1
ATOM 467 N N . ASP A 1 59 ? 8.055 -39.188 -17.766 1 91.69 59 ASP A N 1
ATOM 468 C CA . ASP A 1 59 ? 9.281 -38.562 -17.25 1 91.69 59 ASP A CA 1
ATOM 469 C C . ASP A 1 59 ? 9.875 -37.594 -18.281 1 91.69 59 ASP A C 1
ATOM 471 O O . ASP A 1 59 ? 10.969 -37.062 -18.078 1 91.69 59 ASP A O 1
ATOM 475 N N . GLY A 1 60 ? 9.195 -37.438 -19.422 1 92.94 60 GLY A N 1
ATOM 476 C CA . GLY A 1 60 ? 9.602 -36.469 -20.422 1 92.94 60 GLY A CA 1
ATOM 477 C C . GLY A 1 60 ? 10.68 -37 -21.359 1 92.94 60 GLY A C 1
ATOM 478 O O . GLY A 1 60 ? 11.031 -36.344 -22.344 1 92.94 60 GLY A O 1
ATOM 479 N N . SER A 1 61 ? 11.242 -38.188 -21.062 1 92.5 61 SER A N 1
ATOM 480 C CA . SER A 1 61 ? 12.242 -38.75 -21.953 1 92.5 61 SER A CA 1
ATOM 481 C C . SER A 1 61 ? 11.648 -39.062 -23.328 1 92.5 61 SER A C 1
ATOM 483 O O . SER A 1 61 ? 10.43 -39.156 -23.469 1 92.5 61 SER A O 1
ATOM 485 N N . CYS A 1 62 ? 12.461 -39.094 -24.312 1 93.62 62 CYS A N 1
ATOM 486 C CA . CYS A 1 62 ? 12.133 -39.438 -25.688 1 93.62 62 CYS A CA 1
ATOM 487 C C . CYS A 1 62 ? 11.242 -38.375 -26.328 1 93.62 62 CYS A C 1
ATOM 489 O O . CYS A 1 62 ? 10.609 -38.625 -27.344 1 93.62 62 CYS A O 1
ATOM 491 N N . ASN A 1 63 ? 11.094 -37.219 -25.656 1 94.44 63 ASN A N 1
ATOM 492 C CA . ASN A 1 63 ? 10.516 -36.094 -26.344 1 94.44 63 ASN A CA 1
ATOM 493 C C . ASN A 1 63 ? 11.344 -35.688 -27.562 1 94.44 63 ASN A C 1
ATOM 495 O O . ASN A 1 63 ? 10.797 -35.25 -28.578 1 94.44 63 ASN A O 1
ATOM 499 N N . ASN A 1 64 ? 12.57 -35.75 -27.328 1 92.62 64 ASN A N 1
ATOM 500 C CA . ASN A 1 64 ? 13.523 -35.625 -28.422 1 92.62 64 ASN A CA 1
ATOM 501 C C . ASN A 1 64 ? 14.117 -36.969 -28.797 1 92.62 64 ASN A C 1
ATOM 503 O O . ASN A 1 64 ? 14.828 -37.594 -28 1 92.62 64 ASN A O 1
ATOM 507 N N . LEU A 1 65 ? 13.867 -37.406 -29.984 1 92.88 65 LEU A N 1
ATOM 508 C CA . LEU A 1 65 ? 14.273 -38.75 -30.375 1 92.88 65 LEU A CA 1
ATOM 509 C C . LEU A 1 65 ? 15.781 -38.812 -30.625 1 92.88 65 LEU A C 1
ATOM 511 O O . LEU A 1 65 ? 16.406 -39.875 -30.438 1 92.88 65 LEU A O 1
ATOM 515 N N . ARG A 1 66 ? 16.328 -37.719 -31.062 1 90.62 66 ARG A N 1
ATOM 516 C CA . ARG A 1 66 ? 17.766 -37.688 -31.312 1 90.62 66 ARG A CA 1
ATOM 517 C C . ARG A 1 66 ? 18.547 -37.594 -30 1 90.62 66 ARG A C 1
ATOM 519 O O . ARG A 1 66 ? 19.625 -38.188 -29.875 1 90.62 66 ARG A O 1
ATOM 526 N N . PHE A 1 67 ? 18 -36.844 -29.094 1 89.12 67 PHE A N 1
ATOM 527 C CA . PHE A 1 67 ? 18.562 -36.719 -27.766 1 89.12 67 PHE A CA 1
ATOM 528 C C . PHE A 1 67 ? 17.531 -37.094 -26.703 1 89.12 67 PHE A C 1
ATOM 530 O O . PHE A 1 67 ? 16.922 -36.219 -26.094 1 89.12 67 PHE A O 1
ATOM 537 N N . PRO A 1 68 ? 17.453 -38.344 -26.328 1 89.88 68 PRO A N 1
ATOM 538 C CA . PRO A 1 68 ? 16.312 -38.875 -25.578 1 89.88 68 PRO A CA 1
ATOM 539 C C . PRO A 1 68 ? 16.219 -38.25 -24.172 1 89.88 68 PRO A C 1
ATOM 541 O O . PRO A 1 68 ? 15.141 -38.25 -23.578 1 89.88 68 PRO A O 1
ATOM 544 N N . SER A 1 69 ? 17.312 -37.656 -23.609 1 87.25 69 SER A N 1
ATOM 545 C CA . SER A 1 69 ? 17.281 -37.125 -22.25 1 87.25 69 SER A CA 1
ATOM 546 C C . SER A 1 69 ? 16.828 -35.688 -22.234 1 87.25 69 SER A C 1
ATOM 548 O O . SER A 1 69 ? 16.5 -35.156 -21.188 1 87.25 69 SER A O 1
ATOM 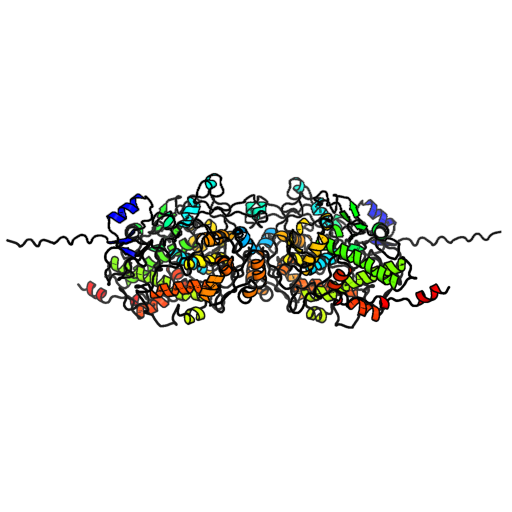550 N N . ARG A 1 70 ? 16.875 -35.062 -23.406 1 85.94 70 ARG A N 1
ATOM 551 C CA . ARG A 1 70 ? 16.453 -33.656 -23.453 1 85.94 70 ARG A CA 1
ATOM 552 C C . ARG A 1 70 ? 14.953 -33.531 -23.172 1 85.94 70 ARG A C 1
ATOM 554 O O . ARG A 1 70 ? 14.125 -34.125 -23.859 1 85.94 70 ARG A O 1
ATOM 561 N N . GLY A 1 71 ? 14.68 -32.781 -22.078 1 84.62 71 GLY A N 1
ATOM 562 C CA . GLY A 1 71 ? 13.281 -32.625 -21.703 1 84.62 71 GLY A CA 1
ATOM 563 C C . GLY A 1 71 ? 12.844 -33.594 -20.609 1 84.62 71 GLY A C 1
ATOM 564 O O . GLY A 1 71 ? 11.711 -33.531 -20.125 1 84.62 71 GLY A O 1
ATOM 565 N N . ALA A 1 72 ? 13.758 -34.438 -20.219 1 88.19 72 ALA A N 1
ATOM 566 C CA . ALA A 1 72 ? 13.43 -35.375 -19.172 1 88.19 72 ALA A CA 1
ATOM 567 C C . ALA A 1 72 ? 13.531 -34.719 -17.797 1 88.19 72 ALA A C 1
ATOM 569 O O . ALA A 1 72 ? 14.141 -33.656 -17.641 1 88.19 72 ALA A O 1
ATOM 570 N N . SER A 1 73 ? 12.93 -35.312 -16.75 1 84.81 73 SER A N 1
ATOM 571 C CA . SER A 1 73 ? 13.07 -34.875 -15.359 1 84.81 73 SER A CA 1
ATOM 572 C C . SER A 1 73 ? 14.508 -35 -14.883 1 84.81 73 SER A C 1
ATOM 574 O O . SER A 1 73 ? 15.297 -35.75 -15.477 1 84.81 73 SER A O 1
ATOM 576 N N . HIS A 1 74 ? 14.812 -34.188 -13.922 1 80.5 74 HIS A N 1
ATOM 577 C CA . HIS A 1 74 ? 16.125 -34.25 -13.266 1 80.5 74 HIS A CA 1
ATOM 578 C C . HIS A 1 74 ? 17.219 -33.781 -14.219 1 80.5 74 HIS A C 1
ATOM 580 O O . HIS A 1 74 ? 18.297 -34.406 -14.266 1 80.5 74 HIS A O 1
ATOM 586 N N . THR A 1 75 ? 16.922 -32.969 -15.016 1 82.44 75 THR A N 1
ATOM 587 C CA . THR A 1 75 ? 17.891 -32.281 -15.859 1 82.44 75 THR A CA 1
ATOM 588 C C . THR A 1 75 ? 18.078 -30.844 -15.414 1 82.44 75 THR A C 1
ATOM 590 O O . THR A 1 75 ? 17.266 -30.312 -14.672 1 82.44 75 THR A O 1
ATOM 593 N N . PRO A 1 76 ? 19.141 -30.219 -15.75 1 83 76 PRO A N 1
ATOM 594 C CA . PRO A 1 76 ? 19.406 -28.859 -15.281 1 83 76 PRO A CA 1
ATOM 595 C C . PRO A 1 76 ? 18.578 -27.812 -16.016 1 83 76 PRO A C 1
ATOM 597 O O . PRO A 1 76 ? 18.25 -27.984 -17.188 1 83 76 PRO A O 1
ATOM 600 N N . PHE A 1 77 ? 18.328 -26.734 -15.328 1 89.56 77 PHE A N 1
ATOM 601 C CA . PHE A 1 77 ? 17.766 -25.562 -15.961 1 89.56 77 PHE A CA 1
ATOM 602 C C . PHE A 1 77 ? 18.766 -24.906 -16.906 1 89.56 77 PHE A C 1
ATOM 604 O O . PHE A 1 77 ? 19.969 -25.094 -16.75 1 89.56 77 PHE A O 1
ATOM 611 N N . THR A 1 78 ? 18.234 -24.266 -17.891 1 91.06 78 THR A N 1
ATOM 612 C CA . THR A 1 78 ? 19.047 -23.344 -18.672 1 91.06 78 THR A CA 1
ATOM 613 C C . THR A 1 78 ? 18.938 -21.922 -18.109 1 91.06 78 THR A C 1
ATOM 615 O O . THR A 1 78 ? 18.281 -21.703 -17.094 1 91.06 78 THR A O 1
ATOM 618 N N . ARG A 1 79 ? 19.703 -21.016 -18.75 1 94.69 79 ARG A N 1
ATOM 619 C CA . ARG A 1 79 ? 19.672 -19.625 -18.328 1 94.69 79 ARG A CA 1
ATOM 620 C C . ARG A 1 79 ? 19.547 -18.688 -19.531 1 94.69 79 ARG A C 1
ATOM 622 O O . ARG A 1 79 ? 20.078 -18.969 -20.609 1 94.69 79 ARG A O 1
ATOM 629 N N . VAL A 1 80 ? 18.828 -17.578 -19.328 1 96.75 80 VAL A N 1
ATOM 630 C CA . VAL A 1 80 ? 18.75 -16.547 -20.359 1 96.75 80 VAL A CA 1
ATOM 631 C C . VAL A 1 80 ? 20.031 -15.734 -20.375 1 96.75 80 VAL A C 1
ATOM 633 O O . VAL A 1 80 ? 20.547 -15.414 -21.453 1 96.75 80 VAL A O 1
ATOM 636 N N . LEU A 1 81 ? 20.531 -15.391 -19.234 1 97.81 81 LEU A N 1
ATOM 637 C CA . LEU A 1 81 ? 21.797 -14.703 -19.078 1 97.81 81 LEU A CA 1
ATOM 638 C C . LEU A 1 81 ? 22.75 -15.477 -18.172 1 97.81 81 LEU A C 1
ATOM 640 O O . LEU A 1 81 ? 22.297 -16.188 -17.266 1 97.81 81 LEU A O 1
ATOM 644 N N . PRO A 1 82 ? 24.078 -15.367 -18.422 1 96.25 82 PRO A N 1
ATOM 645 C CA . PRO A 1 82 ? 25.031 -16.062 -17.547 1 96.25 82 PRO A CA 1
ATOM 646 C C . PRO A 1 82 ? 24.922 -15.625 -16.094 1 96.25 82 PRO A C 1
ATOM 648 O O . PRO A 1 82 ? 24.625 -14.461 -15.812 1 96.25 82 PRO A O 1
ATOM 651 N N . PRO A 1 83 ? 25.172 -16.547 -15.203 1 96.06 83 PRO A N 1
ATOM 652 C CA . PRO A 1 83 ? 25.062 -16.203 -13.781 1 96.06 83 PRO A CA 1
ATOM 653 C C . PRO A 1 83 ? 26.188 -15.281 -13.305 1 96.06 83 PRO A C 1
ATOM 655 O O . PRO A 1 83 ? 27.266 -15.258 -13.906 1 96.06 83 PRO A O 1
ATOM 658 N N . ILE A 1 84 ? 25.906 -14.523 -12.273 1 96 84 ILE A N 1
ATOM 659 C CA . ILE A 1 84 ? 26.906 -13.688 -11.633 1 96 84 ILE A CA 1
ATOM 660 C C . ILE A 1 84 ? 26.922 -13.945 -10.133 1 96 84 ILE A C 1
ATOM 662 O O . ILE A 1 84 ? 25.875 -13.914 -9.484 1 96 84 ILE A O 1
ATOM 666 N N . TYR A 1 85 ? 28.109 -14.281 -9.602 1 95.12 85 TYR A N 1
ATOM 667 C CA . TYR A 1 85 ? 28.312 -14.578 -8.188 1 95.12 85 TYR A CA 1
ATOM 668 C C . TYR A 1 85 ? 29.562 -13.883 -7.652 1 95.12 85 TYR A C 1
ATOM 670 O O . TYR A 1 85 ? 30.391 -13.398 -8.43 1 95.12 85 TYR A O 1
ATOM 678 N N . ASP A 1 86 ? 29.562 -13.742 -6.395 1 94.56 86 ASP A N 1
ATOM 679 C CA . ASP A 1 86 ? 30.812 -13.461 -5.707 1 94.56 86 ASP A CA 1
ATOM 680 C C . ASP A 1 86 ? 31.578 -14.75 -5.402 1 94.56 86 ASP A C 1
ATOM 682 O O . ASP A 1 86 ? 31.234 -15.812 -5.934 1 94.56 86 ASP A O 1
ATOM 686 N N . LYS A 1 87 ? 32.656 -14.641 -4.629 1 91.56 87 LYS A N 1
ATOM 687 C CA . LYS A 1 87 ? 33.469 -15.797 -4.27 1 91.56 87 LYS A CA 1
ATOM 688 C C . LYS A 1 87 ? 32.625 -16.922 -3.684 1 91.56 87 LYS A C 1
ATOM 690 O O . LYS A 1 87 ? 31.703 -16.672 -2.91 1 91.56 87 LYS A O 1
ATOM 695 N N . ASP A 1 88 ? 32.906 -18.234 -4.156 1 90.12 88 ASP A N 1
ATOM 696 C CA . ASP A 1 88 ? 32.281 -19.453 -3.645 1 90.12 88 ASP A CA 1
ATOM 697 C C . ASP A 1 88 ? 30.781 -19.469 -3.959 1 90.12 88 ASP A C 1
ATOM 699 O O . ASP A 1 88 ? 29.984 -19.984 -3.172 1 90.12 88 ASP A O 1
ATOM 703 N N . PHE A 1 89 ? 30.359 -18.75 -4.977 1 91.62 89 PHE A N 1
ATOM 704 C CA . PHE A 1 89 ? 29 -18.719 -5.504 1 91.62 89 PHE A CA 1
ATOM 705 C C . PHE A 1 89 ? 28.047 -18.062 -4.512 1 91.62 89 PHE A C 1
ATOM 707 O O . PHE A 1 89 ? 26.875 -18.438 -4.434 1 91.62 89 PHE A O 1
ATOM 714 N N . GLU A 1 90 ? 28.625 -17.219 -3.693 1 93.31 90 GLU A N 1
ATOM 715 C CA . GLU A 1 90 ? 27.812 -16.359 -2.844 1 93.31 90 GLU A CA 1
ATOM 716 C C . GLU A 1 90 ? 27.188 -15.219 -3.645 1 93.31 90 GLU A C 1
ATOM 718 O O . GLU A 1 90 ? 27.625 -14.922 -4.754 1 93.31 90 GLU A O 1
ATOM 723 N N . PRO A 1 91 ? 26.141 -14.617 -3.074 1 95.19 91 PRO A N 1
ATOM 724 C CA . PRO A 1 91 ? 25.516 -13.492 -3.773 1 95.19 91 PRO A CA 1
ATOM 725 C C . PRO A 1 91 ? 26.531 -12.406 -4.145 1 95.19 91 PRO A C 1
ATOM 727 O O . PRO A 1 91 ? 27.438 -12.117 -3.373 1 95.19 91 PRO A O 1
ATOM 730 N N . LYS A 1 92 ? 26.281 -11.789 -5.273 1 95.31 92 LYS A N 1
ATOM 731 C CA . LYS A 1 92 ? 27.172 -10.727 -5.742 1 95.31 92 LYS A CA 1
ATOM 732 C C . LYS A 1 92 ? 27.125 -9.523 -4.805 1 95.31 92 LYS A C 1
ATOM 734 O O . LYS A 1 92 ? 26.141 -9.328 -4.082 1 95.31 92 LYS A O 1
ATOM 739 N N . LYS A 1 93 ? 28.125 -8.766 -4.855 1 94.81 93 LYS A N 1
ATOM 740 C CA . LYS A 1 93 ? 28.203 -7.488 -4.148 1 94.81 93 LYS A CA 1
ATOM 741 C C . LYS A 1 93 ? 27.812 -6.328 -5.059 1 94.81 93 LYS A C 1
ATOM 743 O O . LYS A 1 93 ? 27.562 -6.523 -6.25 1 94.81 93 LYS A O 1
ATOM 748 N N . SER A 1 94 ? 27.672 -5.168 -4.469 1 93.62 94 SER A N 1
ATOM 749 C CA . SER A 1 94 ? 27.391 -3.973 -5.262 1 93.62 94 SER A CA 1
ATOM 750 C C . SER A 1 94 ? 28.562 -3.643 -6.18 1 93.62 94 SER A C 1
ATOM 752 O O . SER A 1 94 ? 29.672 -4.172 -6.008 1 93.62 94 SER A O 1
ATOM 754 N N . ALA A 1 95 ? 28.297 -2.783 -7.129 1 86.56 95 ALA A N 1
ATOM 755 C CA . ALA A 1 95 ? 29.328 -2.332 -8.055 1 86.56 95 ALA A CA 1
ATOM 756 C C . ALA A 1 95 ? 30.484 -1.662 -7.309 1 86.56 95 ALA A C 1
ATOM 758 O O . ALA A 1 95 ? 31.641 -1.732 -7.738 1 86.56 95 ALA A O 1
ATOM 759 N N . SER A 1 96 ? 30.266 -1.106 -6.148 1 90.94 96 SER A N 1
ATOM 760 C CA . SER A 1 96 ? 31.281 -0.432 -5.34 1 90.94 96 SER A CA 1
ATOM 761 C C . SER A 1 96 ? 32.094 -1.43 -4.512 1 90.94 96 SER A C 1
ATOM 763 O O . SER A 1 96 ? 33.156 -1.093 -3.979 1 90.94 96 SER A O 1
ATOM 765 N N . GLY A 1 97 ? 31.562 -2.631 -4.359 1 92 97 GLY A N 1
ATOM 766 C CA . GLY A 1 97 ? 32.188 -3.633 -3.508 1 92 97 GLY A CA 1
ATOM 767 C C . GLY A 1 97 ? 31.484 -3.812 -2.178 1 92 97 GLY A C 1
ATOM 768 O O . GLY A 1 97 ? 31.703 -4.801 -1.478 1 92 97 GLY A O 1
ATOM 769 N N . ASN A 1 98 ? 30.547 -2.932 -1.92 1 94.75 98 ASN A N 1
ATOM 770 C CA . ASN A 1 98 ? 29.766 -3.035 -0.694 1 94.75 98 ASN A CA 1
ATOM 771 C C . ASN A 1 98 ? 28.719 -4.141 -0.792 1 94.75 98 ASN A C 1
ATOM 773 O O . ASN A 1 98 ? 28.391 -4.602 -1.888 1 94.75 98 ASN A O 1
ATOM 777 N N . GLU A 1 99 ? 28.25 -4.547 0.348 1 94.88 99 GLU A N 1
ATOM 778 C CA . GLU A 1 99 ? 27.141 -5.504 0.354 1 94.88 99 GLU A CA 1
ATOM 779 C C . GLU A 1 99 ? 25.875 -4.887 -0.23 1 94.88 99 GLU A C 1
ATOM 781 O O . GLU A 1 99 ? 25.625 -3.691 -0.062 1 94.88 99 GLU A O 1
ATOM 786 N N . LEU A 1 100 ? 25.172 -5.684 -0.897 1 96.94 100 LEU A N 1
ATOM 787 C CA . LEU A 1 100 ? 23.859 -5.227 -1.347 1 96.94 100 LEU A CA 1
ATOM 788 C C . LEU A 1 100 ? 22.922 -4.996 -0.162 1 96.94 100 LEU A C 1
ATOM 790 O O . LEU A 1 100 ? 23.109 -5.598 0.899 1 96.94 100 LEU A O 1
ATOM 794 N N . PRO A 1 101 ? 21.938 -4.113 -0.351 1 97.12 101 PRO A N 1
ATOM 795 C CA . PRO A 1 101 ? 21 -3.906 0.754 1 97.12 101 PRO A CA 1
ATOM 796 C C . PRO A 1 101 ? 20.25 -5.18 1.136 1 97.12 101 PRO A C 1
ATOM 798 O O . PRO A 1 101 ? 20.062 -6.062 0.294 1 97.12 101 PRO A O 1
ATOM 801 N N . LEU A 1 102 ? 19.844 -5.262 2.406 1 97.88 102 LEU A N 1
ATOM 802 C CA . LEU A 1 102 ? 19.109 -6.426 2.889 1 97.88 102 LEU A CA 1
ATOM 803 C C . LEU A 1 102 ? 17.844 -6.641 2.074 1 97.88 102 LEU A C 1
ATOM 805 O O . LEU A 1 102 ? 17.172 -5.676 1.698 1 97.88 102 LEU A O 1
ATOM 809 N N . ALA A 1 103 ? 17.5 -7.902 1.834 1 98.19 103 ALA A N 1
ATOM 810 C CA . ALA A 1 103 ? 16.312 -8.242 1.067 1 98.19 103 ALA A CA 1
ATOM 811 C C . ALA A 1 103 ? 15.055 -7.715 1.751 1 98.19 103 ALA A C 1
ATOM 813 O O . ALA A 1 103 ? 14.18 -7.145 1.098 1 98.19 103 ALA A O 1
ATOM 814 N N . ARG A 1 104 ? 15 -7.883 3.061 1 97.94 104 ARG A N 1
ATOM 815 C CA . ARG A 1 104 ? 13.836 -7.414 3.812 1 97.94 104 ARG A CA 1
ATOM 816 C C . ARG A 1 104 ? 13.727 -5.895 3.76 1 97.94 104 ARG A C 1
ATOM 818 O O . ARG A 1 104 ? 12.625 -5.355 3.639 1 97.94 104 ARG A O 1
ATOM 825 N N . TYR A 1 105 ? 14.875 -5.211 3.861 1 97.69 105 TYR A N 1
ATOM 826 C CA . TYR A 1 105 ? 14.914 -3.758 3.736 1 97.69 105 TYR A CA 1
ATOM 827 C C . TYR A 1 105 ? 14.352 -3.311 2.393 1 97.69 105 TYR A C 1
ATOM 829 O O . TYR A 1 105 ? 13.516 -2.41 2.332 1 97.69 105 TYR A O 1
ATOM 837 N N . LEU A 1 106 ? 14.758 -3.98 1.319 1 98.44 106 LEU A N 1
ATOM 838 C CA . LEU A 1 106 ? 14.312 -3.637 -0.025 1 98.44 106 LEU A CA 1
ATOM 839 C C . LEU A 1 106 ? 12.82 -3.928 -0.19 1 98.44 106 LEU A C 1
ATOM 841 O O . LEU A 1 106 ? 12.078 -3.098 -0.72 1 98.44 106 LEU A O 1
ATOM 845 N N . ARG A 1 107 ? 12.398 -5.078 0.26 1 98.12 107 ARG A N 1
ATOM 846 C CA . ARG A 1 107 ? 11 -5.469 0.117 1 98.12 107 ARG A CA 1
ATOM 847 C C . ARG A 1 107 ? 10.078 -4.449 0.771 1 98.12 107 ARG A C 1
ATOM 849 O O . ARG A 1 107 ? 9.086 -4.027 0.169 1 98.12 107 ARG A O 1
ATOM 856 N N . THR A 1 108 ? 10.398 -3.973 1.935 1 97.12 108 THR A N 1
ATOM 857 C CA . THR A 1 108 ? 9.539 -3.08 2.705 1 97.12 108 THR A CA 1
ATOM 858 C C . THR A 1 108 ? 9.562 -1.671 2.119 1 97.12 108 THR A C 1
ATOM 860 O O . THR A 1 108 ? 8.68 -0.859 2.408 1 97.12 108 THR A O 1
ATOM 863 N N . ARG A 1 109 ? 10.531 -1.377 1.299 1 97.31 109 ARG A N 1
ATOM 864 C CA . ARG A 1 109 ? 10.617 -0.045 0.708 1 97.31 109 ARG A CA 1
ATOM 865 C C . ARG A 1 109 ? 10.023 -0.028 -0.693 1 97.31 109 ARG A C 1
ATOM 867 O O . ARG A 1 109 ? 9.469 0.986 -1.124 1 97.31 109 ARG A O 1
ATOM 874 N N . LEU A 1 110 ? 10.07 -1.148 -1.396 1 98.12 110 LEU A N 1
ATOM 875 C CA . LEU A 1 110 ? 9.695 -1.191 -2.803 1 98.12 110 LEU A CA 1
ATOM 876 C C . LEU A 1 110 ? 8.211 -1.527 -2.953 1 98.12 110 LEU A C 1
ATOM 878 O O . LEU A 1 110 ? 7.574 -1.121 -3.928 1 98.12 110 LEU A O 1
ATOM 882 N N . ILE A 1 111 ? 7.648 -2.27 -2.035 1 98 111 ILE A N 1
ATOM 883 C CA . ILE A 1 111 ? 6.27 -2.74 -2.139 1 98 111 ILE A CA 1
ATOM 884 C C . ILE A 1 111 ? 5.504 -2.365 -0.873 1 98 111 ILE A C 1
ATOM 886 O O . ILE A 1 111 ? 5.934 -2.682 0.239 1 98 111 ILE A O 1
ATOM 890 N N . SER A 1 112 ? 4.379 -1.708 -1.091 1 97.62 112 SER A N 1
ATOM 891 C CA . SER A 1 112 ? 3.498 -1.388 0.027 1 97.62 112 SER A CA 1
ATOM 892 C C . SER A 1 112 ? 2.67 -2.6 0.442 1 97.62 112 SER A C 1
ATOM 894 O O . SER A 1 112 ? 2.656 -3.617 -0.254 1 97.62 112 SER A O 1
ATOM 896 N N . VAL A 1 113 ? 2.049 -2.494 1.654 1 97.31 113 VAL A N 1
ATOM 897 C CA . VAL A 1 113 ? 1.275 -3.623 2.162 1 97.31 113 VAL A CA 1
ATOM 898 C C . VAL A 1 113 ? -0.167 -3.189 2.416 1 97.31 113 VAL A C 1
ATOM 900 O O . VAL A 1 113 ? -0.41 -2.119 2.98 1 97.31 113 VAL A O 1
ATOM 903 N N . GLY A 1 114 ? -1.077 -3.936 1.975 1 96.88 114 GLY A N 1
ATOM 904 C CA . GLY A 1 114 ? -2.502 -3.684 2.125 1 96.88 114 GLY A CA 1
ATOM 905 C C . GLY A 1 114 ? -3.367 -4.723 1.44 1 96.88 114 GLY A C 1
ATOM 906 O O . GLY A 1 114 ? -2.854 -5.645 0.801 1 96.88 114 GLY A O 1
ATOM 907 N N . ARG A 1 115 ? -4.695 -4.613 1.644 1 95.81 115 ARG A N 1
ATOM 908 C CA . ARG A 1 115 ? -5.668 -5.52 1.049 1 95.81 115 ARG A CA 1
ATOM 909 C C . ARG A 1 115 ? -6.543 -4.797 0.03 1 95.81 115 ARG A C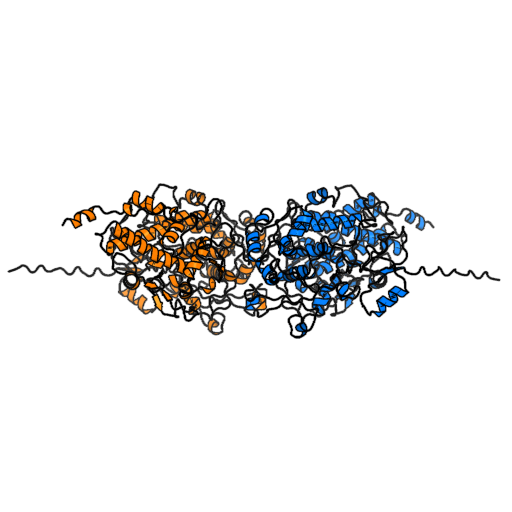 1
ATOM 911 O O . ARG A 1 115 ? -7.559 -4.199 0.39 1 95.81 115 ARG A O 1
ATOM 918 N N . ILE A 1 116 ? -6.164 -4.879 -1.188 1 97.62 116 ILE A N 1
ATOM 919 C CA . ILE A 1 116 ? -6.91 -4.203 -2.244 1 97.62 116 ILE A CA 1
ATOM 920 C C . ILE A 1 116 ? -7.43 -5.234 -3.246 1 97.62 116 ILE A C 1
ATOM 922 O O . ILE A 1 116 ? -6.652 -5.832 -3.992 1 97.62 116 ILE A O 1
ATOM 926 N N . PRO A 1 117 ? -8.711 -5.41 -3.359 1 97.56 117 PRO A N 1
ATOM 927 C CA . PRO A 1 117 ? -9.258 -6.449 -4.234 1 97.56 117 PRO A CA 1
ATOM 928 C C . PRO A 1 117 ? -9.266 -6.043 -5.703 1 97.56 117 PRO A C 1
ATOM 930 O O . PRO A 1 117 ? -9.586 -4.895 -6.027 1 97.56 117 PRO A O 1
ATOM 933 N N . SER A 1 118 ? -8.93 -6.953 -6.527 1 98 118 SER A N 1
ATOM 934 C CA . SER A 1 118 ? -9.055 -6.734 -7.961 1 98 118 SER A CA 1
ATOM 935 C C . SER A 1 118 ? -10.523 -6.66 -8.383 1 98 118 SER A C 1
ATOM 937 O O . SER A 1 118 ? -11.367 -7.367 -7.828 1 98 118 SER A O 1
ATOM 939 N N . GLN A 1 119 ? -10.781 -5.828 -9.312 1 96.88 119 GLN A N 1
ATOM 940 C CA . GLN A 1 119 ? -12.102 -5.777 -9.922 1 96.88 119 GLN A CA 1
ATOM 941 C C . GLN A 1 119 ? -12.102 -6.445 -11.297 1 96.88 119 GLN A C 1
ATOM 943 O O . GLN A 1 119 ? -13.086 -6.371 -12.031 1 96.88 119 GLN A O 1
ATOM 948 N N . VAL A 1 120 ? -11 -7.09 -11.57 1 97.69 120 VAL A N 1
ATOM 949 C CA . VAL A 1 120 ? -10.844 -7.668 -12.898 1 97.69 120 VAL A CA 1
ATOM 950 C C . VAL A 1 120 ? -10.641 -9.18 -12.789 1 97.69 120 VAL A C 1
ATOM 952 O O . VAL A 1 120 ? -11.477 -9.961 -13.25 1 97.69 120 VAL A O 1
ATOM 955 N N . PHE A 1 121 ? -9.656 -9.602 -12.062 1 98.56 121 PHE A N 1
ATOM 956 C CA . PHE A 1 121 ? -9.258 -11.008 -12.016 1 98.56 121 PHE A CA 1
ATOM 957 C C . PHE A 1 121 ? -9.867 -11.695 -10.789 1 98.56 121 PHE A C 1
ATOM 959 O O . PHE A 1 121 ? -10.047 -11.062 -9.75 1 98.56 121 PHE A O 1
ATOM 966 N N . THR A 1 122 ? -10.133 -12.945 -10.922 1 98.62 122 THR A N 1
ATOM 967 C CA . THR A 1 122 ? -10.602 -13.727 -9.781 1 98.62 122 THR A CA 1
ATOM 968 C C . THR A 1 122 ? -9.445 -14.484 -9.133 1 98.62 122 THR A C 1
ATOM 970 O O . THR A 1 122 ? -8.367 -14.602 -9.719 1 98.62 122 THR A O 1
ATOM 973 N N . GLN A 1 123 ? -9.68 -14.984 -7.969 1 98.06 123 GLN A N 1
ATOM 974 C CA . GLN A 1 123 ? -8.711 -15.844 -7.289 1 98.06 123 GLN A CA 1
ATOM 975 C C . GLN A 1 123 ? -8.461 -17.125 -8.078 1 98.06 123 GLN A C 1
ATOM 977 O O . GLN A 1 123 ? -7.391 -17.719 -7.98 1 98.06 123 GLN A O 1
ATOM 982 N N . LEU A 1 124 ? -9.398 -17.469 -8.891 1 98.69 124 LEU A N 1
ATOM 983 C CA . LEU A 1 124 ? -9.266 -18.672 -9.719 1 98.69 124 LEU A CA 1
ATOM 984 C C . LEU A 1 124 ? -8.102 -18.531 -10.695 1 98.69 124 LEU A C 1
ATOM 986 O O . LEU A 1 124 ? -7.395 -19.5 -10.969 1 98.69 124 LEU A O 1
ATOM 990 N N . ALA A 1 125 ? -7.945 -17.359 -11.195 1 98.75 125 ALA A N 1
ATOM 991 C CA . ALA A 1 125 ? -6.828 -17.109 -12.102 1 98.75 125 ALA A CA 1
ATOM 992 C C . ALA A 1 125 ? -5.492 -17.344 -11.398 1 98.75 125 ALA A C 1
ATOM 994 O O . ALA A 1 125 ? -4.57 -17.922 -11.977 1 98.75 125 ALA A O 1
ATOM 995 N N . ILE A 1 126 ? -5.414 -16.953 -10.172 1 97.88 126 ILE A N 1
ATOM 996 C CA . ILE A 1 126 ? -4.184 -17.109 -9.398 1 97.88 126 ILE A CA 1
ATOM 997 C C . ILE A 1 126 ? -3.959 -18.578 -9.078 1 97.88 126 ILE A C 1
ATOM 999 O O . ILE A 1 126 ? -2.832 -19.078 -9.164 1 97.88 126 ILE A O 1
ATOM 1003 N N . HIS A 1 127 ? -5.059 -19.25 -8.727 1 97.44 127 HIS A N 1
ATOM 1004 C CA . HIS A 1 127 ? -4.941 -20.672 -8.445 1 97.44 127 HIS A CA 1
ATOM 1005 C C . HIS A 1 127 ? -4.367 -21.422 -9.641 1 97.44 127 HIS A C 1
ATOM 1007 O O . HIS A 1 127 ? -3.451 -22.234 -9.492 1 97.44 127 HIS A O 1
ATOM 1013 N N . PHE A 1 128 ? -4.906 -21.125 -10.773 1 98.12 128 PHE A N 1
ATOM 1014 C CA . PHE A 1 128 ? -4.461 -21.828 -11.969 1 98.12 128 PHE A CA 1
ATOM 1015 C C . PHE A 1 128 ? -3.027 -21.438 -12.32 1 98.12 128 PHE A C 1
ATOM 1017 O O . PHE A 1 128 ? -2.244 -22.281 -12.758 1 98.12 128 PHE A O 1
ATOM 1024 N N . PHE A 1 129 ? -2.746 -20.203 -12.133 1 96.25 129 PHE A N 1
ATOM 1025 C CA . PHE A 1 129 ? -1.403 -19.688 -12.383 1 96.25 129 PHE A CA 1
ATOM 1026 C C . PHE A 1 129 ? -0.376 -20.438 -11.539 1 96.25 129 PHE A C 1
ATOM 1028 O O . PHE A 1 129 ? 0.632 -20.922 -12.062 1 96.25 129 PHE A O 1
ATOM 1035 N N . VAL A 1 130 ? -0.632 -20.562 -10.305 1 93.88 130 VAL A N 1
ATOM 1036 C CA . VAL A 1 130 ? 0.263 -21.234 -9.367 1 93.88 130 VAL A CA 1
ATOM 1037 C C . VAL A 1 130 ? 0.323 -22.734 -9.688 1 93.88 130 VAL A C 1
ATOM 1039 O O . VAL A 1 130 ? 1.389 -23.344 -9.609 1 93.88 130 VAL A O 1
ATOM 1042 N N . PHE A 1 131 ? -0.761 -23.297 -10.125 1 94.94 131 PHE A N 1
ATOM 1043 C CA . PHE A 1 131 ? -0.844 -24.703 -10.492 1 94.94 131 PHE A CA 1
ATOM 1044 C C . PHE A 1 131 ? 0.049 -25 -11.688 1 94.94 131 PHE A C 1
ATOM 1046 O O . PHE A 1 131 ? 0.816 -25.969 -11.672 1 94.94 131 PHE A O 1
ATOM 1053 N N . MET A 1 132 ? -0.027 -24.172 -12.68 1 94.81 132 MET A N 1
ATOM 1054 C CA . MET A 1 132 ? 0.77 -24.391 -13.883 1 94.81 132 MET A CA 1
ATOM 1055 C C . MET A 1 132 ? 2.252 -24.156 -13.602 1 94.81 132 MET A C 1
ATOM 1057 O O . MET A 1 132 ? 3.107 -24.828 -14.188 1 94.81 132 MET A O 1
ATOM 1061 N N . SER A 1 133 ? 2.488 -23.281 -12.711 1 91.5 133 SER A N 1
ATOM 1062 C CA . SER A 1 133 ? 3.875 -23.094 -12.305 1 91.5 133 SER A CA 1
ATOM 1063 C C . SER A 1 133 ? 4.422 -24.328 -11.602 1 91.5 133 SER A C 1
ATOM 1065 O O . SER A 1 133 ? 5.582 -24.688 -11.789 1 91.5 133 SER A O 1
ATOM 1067 N N . ALA A 1 134 ? 3.588 -24.984 -10.891 1 89.56 134 ALA A N 1
ATOM 1068 C CA . ALA A 1 134 ? 3.986 -26.172 -10.133 1 89.56 134 ALA A CA 1
ATOM 1069 C C . ALA A 1 134 ? 4.199 -27.359 -11.055 1 89.56 134 ALA A C 1
ATOM 1071 O O . ALA A 1 134 ? 4.832 -28.344 -10.672 1 89.56 134 ALA A O 1
ATOM 1072 N N . ASP A 1 135 ? 3.678 -27.266 -12.203 1 90.81 135 ASP A N 1
ATOM 1073 C CA . ASP A 1 135 ? 3.834 -28.359 -13.141 1 90.81 135 ASP A CA 1
ATOM 1074 C C . ASP A 1 135 ? 5.277 -28.469 -13.625 1 90.81 135 ASP A C 1
ATOM 1076 O O . ASP A 1 135 ? 5.699 -29.531 -14.102 1 90.81 135 ASP A O 1
ATOM 1080 N N . VAL A 1 136 ? 6.031 -27.391 -13.477 1 85.5 136 VAL A N 1
ATOM 1081 C CA . VAL A 1 136 ? 7.391 -27.438 -14 1 85.5 136 VAL A CA 1
ATOM 1082 C C . VAL A 1 136 ? 8.391 -27.406 -12.844 1 85.5 136 VAL A C 1
ATOM 1084 O O . VAL A 1 136 ? 9.555 -27.797 -13.016 1 85.5 136 VAL A O 1
ATOM 1087 N N . VAL A 1 137 ? 8.047 -26.844 -11.727 1 78.12 137 VAL A N 1
ATOM 1088 C CA . VAL A 1 137 ? 8.969 -26.828 -10.594 1 78.12 137 VAL A CA 1
ATOM 1089 C C . VAL A 1 137 ? 8.312 -27.531 -9.398 1 78.12 137 VAL A C 1
ATOM 1091 O O . VAL A 1 137 ? 7.191 -27.188 -9.008 1 78.12 137 VAL A O 1
ATOM 1094 N N . SER A 1 138 ? 8.844 -28.656 -9.164 1 65.44 138 SER A N 1
ATOM 1095 C CA . SER A 1 138 ? 8.242 -29.312 -8.008 1 65.44 138 SER A CA 1
ATOM 1096 C C . SER A 1 138 ? 8.516 -28.547 -6.723 1 65.44 138 SER A C 1
ATOM 1098 O O . SER A 1 138 ? 9.562 -27.906 -6.586 1 65.44 138 SER A O 1
ATOM 1100 N N . LEU A 1 139 ? 7.586 -28.297 -5.941 1 60.88 139 LEU A N 1
ATOM 1101 C CA . LEU A 1 139 ? 7.664 -27.469 -4.738 1 60.88 139 LEU A CA 1
ATOM 1102 C C . LEU A 1 139 ? 8.414 -28.203 -3.629 1 60.88 139 LEU A C 1
ATOM 1104 O O . LEU A 1 139 ? 8.297 -27.828 -2.457 1 60.88 139 LEU A O 1
ATOM 1108 N N . HIS A 1 140 ? 9.203 -29.188 -3.994 1 56.25 140 HIS A N 1
ATOM 1109 C CA . HIS A 1 140 ? 9.953 -29.922 -2.986 1 56.25 140 HIS A CA 1
ATOM 1110 C C . HIS A 1 140 ? 10.844 -29 -2.17 1 56.25 140 HIS A C 1
ATOM 1112 O O . HIS A 1 140 ? 11.039 -29.219 -0.971 1 56.25 140 HIS A O 1
ATOM 1118 N N . ASP A 1 141 ? 11.297 -27.984 -2.74 1 57.28 141 ASP A N 1
ATOM 1119 C CA . ASP A 1 141 ? 12.133 -27.062 -1.988 1 57.28 141 ASP A CA 1
ATOM 1120 C C . ASP A 1 141 ? 11.367 -26.453 -0.815 1 57.28 141 ASP A C 1
ATOM 1122 O O . ASP A 1 141 ? 11.938 -26.234 0.256 1 57.28 141 ASP A O 1
ATOM 1126 N N . THR A 1 142 ? 10.164 -26.359 -1.017 1 55.25 142 THR A N 1
ATOM 1127 C CA . THR A 1 142 ? 9.32 -25.766 0.022 1 55.25 142 THR A CA 1
ATOM 1128 C C . THR A 1 142 ? 9.219 -26.703 1.226 1 55.25 142 THR A C 1
ATOM 1130 O O . THR A 1 142 ? 9.305 -26.25 2.371 1 55.25 142 THR A O 1
ATOM 1133 N N . ILE A 1 143 ? 9.172 -28 0.881 1 57.25 143 ILE A N 1
ATOM 1134 C CA . ILE A 1 143 ? 9.016 -28.969 1.956 1 57.25 143 ILE A CA 1
ATOM 1135 C C . ILE A 1 143 ? 10.289 -29.031 2.789 1 57.25 143 ILE A C 1
ATOM 1137 O O . ILE A 1 143 ? 10.234 -29.109 4.02 1 57.25 143 ILE A O 1
ATOM 1141 N N . ASN A 1 144 ? 11.336 -28.969 2.074 1 55.91 144 ASN A N 1
ATOM 1142 C CA . ASN A 1 144 ? 12.617 -29.016 2.777 1 55.91 144 ASN A CA 1
ATOM 1143 C C . ASN A 1 144 ? 12.734 -27.891 3.805 1 55.91 144 ASN A C 1
ATOM 1145 O O . ASN A 1 144 ? 13.148 -28.125 4.941 1 55.91 144 ASN A O 1
ATOM 1149 N N . TYR A 1 145 ? 12.328 -26.812 3.414 1 55.91 145 TYR A N 1
ATOM 1150 C CA . TYR A 1 145 ? 12.453 -25.594 4.215 1 55.91 145 TYR A CA 1
ATOM 1151 C C . TYR A 1 145 ? 11.477 -25.609 5.379 1 55.91 145 TYR A C 1
ATOM 1153 O O . TYR A 1 145 ? 11.859 -25.344 6.52 1 55.91 145 TYR A O 1
ATOM 1161 N N . ILE A 1 146 ? 10.32 -25.938 5.148 1 55.53 146 ILE A N 1
ATOM 1162 C CA . ILE A 1 146 ? 9.266 -25.766 6.141 1 55.53 146 ILE A CA 1
ATOM 1163 C C . ILE A 1 146 ? 9.312 -26.906 7.156 1 55.53 146 ILE A C 1
ATOM 1165 O O . ILE A 1 146 ? 9.18 -26.672 8.359 1 55.53 146 ILE A O 1
ATOM 1169 N N . ALA A 1 147 ? 9.688 -27.938 6.648 1 60.12 147 ALA A N 1
ATOM 1170 C CA . ALA A 1 147 ? 9.609 -29.125 7.512 1 60.12 147 ALA A CA 1
ATOM 1171 C C . ALA A 1 147 ? 10.992 -29.562 7.965 1 60.12 147 ALA A C 1
ATOM 1173 O O . ALA A 1 147 ? 11.195 -29.906 9.133 1 60.12 147 ALA A O 1
ATOM 1174 N N . TRP A 1 148 ? 11.93 -29.156 7.207 1 60.62 148 TRP A N 1
ATOM 1175 C CA . TRP A 1 148 ? 13.164 -29.875 7.484 1 60.62 148 TRP A CA 1
ATOM 1176 C C . TRP A 1 148 ? 14.18 -28.984 8.195 1 60.62 148 TRP A C 1
ATOM 1178 O O . TRP A 1 148 ? 14.961 -29.453 9.023 1 60.62 148 TRP A O 1
ATOM 1188 N N . ARG A 1 149 ? 14.141 -27.672 7.902 1 73.5 149 ARG A N 1
ATOM 1189 C CA . ARG A 1 149 ? 15.141 -26.812 8.516 1 73.5 149 ARG A CA 1
ATOM 1190 C C . ARG A 1 149 ? 14.508 -25.5 8.977 1 73.5 149 ARG A C 1
ATOM 1192 O O . ARG A 1 149 ? 14.953 -24.422 8.578 1 73.5 149 ARG A O 1
ATOM 1199 N N . PRO A 1 150 ? 13.539 -25.609 9.906 1 75.19 150 PRO A N 1
ATOM 1200 C CA . PRO A 1 150 ? 12.867 -24.406 10.383 1 75.19 150 PRO A CA 1
ATOM 1201 C C . PRO A 1 150 ? 13.664 -23.672 11.461 1 75.19 150 PRO A C 1
ATOM 1203 O O . PRO A 1 150 ? 13.078 -23.109 12.391 1 75.19 150 PRO A O 1
ATOM 1206 N N . TYR A 1 151 ? 15.062 -23.781 11.406 1 85.44 151 TYR A N 1
ATOM 1207 C CA . TYR A 1 151 ? 15.82 -23.328 12.57 1 85.44 151 TYR A CA 1
ATOM 1208 C C . TYR A 1 151 ? 16.953 -22.391 12.156 1 85.44 151 TYR A C 1
ATOM 1210 O O . TYR A 1 151 ? 17.922 -22.203 12.906 1 85.44 151 TYR A O 1
ATOM 1218 N N . CYS A 1 152 ? 16.859 -21.906 10.984 1 88.88 152 CYS A N 1
ATOM 1219 C CA . CYS A 1 152 ? 17.969 -21.109 10.484 1 88.88 152 CYS A CA 1
ATOM 1220 C C . CYS A 1 152 ? 18.172 -19.875 11.344 1 88.88 152 CYS A C 1
ATOM 1222 O O . CYS A 1 152 ? 19.297 -19.359 11.461 1 88.88 152 CYS A O 1
ATOM 1224 N N . CYS A 1 153 ? 17.188 -19.359 12 1 90 153 CYS A N 1
ATOM 1225 C CA . CYS A 1 153 ? 17.297 -18.188 12.852 1 90 153 CYS A CA 1
ATOM 1226 C C . CYS A 1 153 ? 17.672 -18.578 14.273 1 90 153 CYS A C 1
ATOM 1228 O O . CYS A 1 153 ? 17.938 -17.719 15.117 1 90 153 CYS A O 1
ATOM 1230 N N . ALA A 1 154 ? 17.703 -19.859 14.57 1 90.12 154 ALA A N 1
ATOM 1231 C CA . ALA A 1 154 ? 18.109 -20.359 15.883 1 90.12 154 ALA A CA 1
ATOM 1232 C C . ALA A 1 154 ? 19.609 -20.641 15.938 1 90.12 154 ALA A C 1
ATOM 1234 O O . ALA A 1 154 ? 20.297 -20.5 14.93 1 90.12 154 ALA A O 1
ATOM 1235 N N . GLU A 1 155 ? 20.094 -20.984 17.141 1 90.81 155 GLU A N 1
ATOM 1236 C CA . GLU A 1 155 ? 21.516 -21.25 17.328 1 90.81 155 GLU A CA 1
ATOM 1237 C C . GLU A 1 155 ? 21.984 -22.391 16.438 1 90.81 155 GLU A C 1
ATOM 1239 O O . GLU A 1 155 ? 23.094 -22.328 15.898 1 90.81 155 GLU A O 1
ATOM 1244 N N . LYS A 1 156 ? 21.141 -23.312 16.281 1 88.75 156 LYS A N 1
ATOM 1245 C CA . LYS A 1 156 ? 21.469 -24.469 15.469 1 88.75 156 LYS A CA 1
ATOM 1246 C C . LYS A 1 156 ? 21.734 -24.062 14.016 1 88.75 156 LYS A C 1
ATOM 1248 O O . LYS A 1 156 ? 22.516 -24.703 13.32 1 88.75 156 LYS A O 1
ATOM 1253 N N . GLY A 1 157 ? 21.094 -23.094 13.609 1 89.75 157 GLY A N 1
ATOM 1254 C CA . GLY A 1 157 ? 21.219 -22.625 12.234 1 89.75 157 GLY A CA 1
ATOM 1255 C C . GLY A 1 157 ? 22.562 -22 11.938 1 89.75 157 GLY A C 1
ATOM 1256 O O . GLY A 1 157 ? 23 -21.953 10.781 1 89.75 157 GLY A O 1
ATOM 1257 N N . LYS A 1 158 ? 23.312 -21.562 12.891 1 88.5 158 LYS A N 1
ATOM 1258 C CA . LYS A 1 158 ? 24.578 -20.875 12.711 1 88.5 158 LYS A CA 1
ATOM 1259 C C . LYS A 1 158 ? 25.656 -21.828 12.203 1 88.5 158 LYS A C 1
ATOM 1261 O O . LYS A 1 158 ? 26.594 -21.406 11.516 1 88.5 158 LYS A O 1
ATOM 1266 N N . ASN A 1 159 ? 25.453 -23.062 12.5 1 90.62 159 ASN A N 1
ATOM 1267 C CA . ASN A 1 159 ? 26.469 -24.047 12.109 1 90.62 159 ASN A CA 1
ATOM 1268 C C . ASN A 1 159 ? 26.016 -24.875 10.914 1 90.62 159 ASN A C 1
ATOM 1270 O O . ASN A 1 159 ? 26.641 -25.875 10.57 1 90.62 159 ASN A O 1
ATOM 1274 N N . ASP A 1 160 ? 24.922 -24.531 10.305 1 88.88 160 ASP A N 1
ATOM 1275 C CA . ASP A 1 160 ? 24.406 -25.203 9.125 1 88.88 160 ASP A CA 1
ATOM 1276 C C . ASP A 1 160 ? 24.641 -24.375 7.863 1 88.88 160 ASP A C 1
ATOM 1278 O O . ASP A 1 160 ? 24.047 -23.312 7.699 1 88.88 160 ASP A O 1
ATOM 1282 N N . SER A 1 161 ? 25.422 -24.922 6.941 1 84.69 161 SER A N 1
ATOM 1283 C CA . SER A 1 161 ? 25.828 -24.203 5.746 1 84.69 161 SER A CA 1
ATOM 1284 C C . SER A 1 161 ? 24.656 -23.984 4.805 1 84.69 161 SER A C 1
ATOM 1286 O O . SER A 1 161 ? 24.703 -23.141 3.912 1 84.69 161 SER A O 1
ATOM 1288 N N . TYR A 1 162 ? 23.594 -24.688 5.051 1 86.56 162 TYR A N 1
ATOM 1289 C CA . TYR A 1 162 ? 22.422 -24.531 4.199 1 86.56 162 TYR A CA 1
ATOM 1290 C C . TYR A 1 162 ? 21.547 -23.391 4.688 1 86.56 162 TYR A C 1
ATOM 1292 O O . TYR A 1 162 ? 20.656 -22.938 3.971 1 86.56 162 TYR A O 1
ATOM 1300 N N . CYS A 1 163 ? 21.844 -22.953 5.895 1 90.31 163 CYS A N 1
ATOM 1301 C CA . CYS A 1 163 ? 21.031 -21.875 6.461 1 90.31 163 CYS A CA 1
ATOM 1302 C C . CYS A 1 163 ? 21.531 -20.516 5.969 1 90.31 163 CYS A C 1
ATOM 1304 O O . CYS A 1 163 ? 22.703 -20.172 6.148 1 90.31 163 CYS A O 1
ATOM 1306 N N . VAL A 1 164 ? 20.609 -19.766 5.375 1 91.75 164 VAL A N 1
ATOM 1307 C CA . VAL A 1 164 ? 20.891 -18.422 4.926 1 91.75 164 VAL A CA 1
ATOM 1308 C C . VAL A 1 164 ? 19.734 -17.5 5.281 1 91.75 164 VAL A C 1
ATOM 1310 O O . VAL A 1 164 ? 19.109 -16.891 4.402 1 91.75 164 VAL A O 1
ATOM 1313 N N . PRO A 1 165 ? 19.484 -17.281 6.547 1 92.5 165 PRO A N 1
ATOM 1314 C CA . PRO A 1 165 ? 18.312 -16.5 6.973 1 92.5 165 PRO A CA 1
ATOM 1315 C C . PRO A 1 165 ? 18.391 -15.039 6.531 1 92.5 165 PRO A C 1
ATOM 1317 O O . PRO A 1 165 ? 19.484 -14.523 6.293 1 92.5 165 PRO A O 1
ATOM 1320 N N . ASN A 1 166 ? 17.234 -14.438 6.391 1 95.12 166 ASN A N 1
ATOM 1321 C CA . ASN A 1 166 ? 17.141 -13.008 6.102 1 95.12 166 ASN A CA 1
ATOM 1322 C C . ASN A 1 166 ? 17.172 -12.172 7.379 1 95.12 166 ASN A C 1
ATOM 1324 O O . ASN A 1 166 ? 16.391 -12.422 8.312 1 95.12 166 ASN A O 1
ATOM 1328 N N . LYS A 1 167 ? 18.031 -11.219 7.387 1 96.38 167 LYS A N 1
ATOM 1329 C CA . LYS A 1 167 ? 18.094 -10.297 8.523 1 96.38 167 LYS A CA 1
ATOM 1330 C C . LYS A 1 167 ? 16.984 -9.242 8.438 1 96.38 167 LYS A C 1
ATOM 1332 O O . LYS A 1 167 ? 16.703 -8.734 7.352 1 96.38 167 LYS A O 1
ATOM 1337 N N . ILE A 1 168 ? 16.359 -8.953 9.578 1 96.19 168 ILE A N 1
ATOM 1338 C CA . ILE A 1 168 ? 15.344 -7.898 9.68 1 96.19 168 ILE A CA 1
ATOM 1339 C C . ILE A 1 168 ? 15.984 -6.625 10.227 1 96.19 168 ILE A C 1
ATOM 1341 O O . ILE A 1 168 ? 16.578 -6.641 11.305 1 96.19 168 ILE A O 1
ATOM 1345 N N . PRO A 1 169 ? 15.867 -5.539 9.492 1 95 169 PRO A N 1
ATOM 1346 C CA . PRO A 1 169 ? 16.453 -4.297 10.016 1 95 169 PRO A CA 1
ATOM 1347 C C . PRO A 1 169 ? 15.711 -3.77 11.242 1 95 169 PRO A C 1
ATOM 1349 O O . PRO A 1 169 ? 14.547 -4.105 11.461 1 95 169 PRO A O 1
ATOM 1352 N N . HIS A 1 170 ? 16.359 -2.848 11.992 1 90.25 170 HIS A N 1
ATOM 1353 C CA . HIS A 1 170 ? 15.82 -2.35 13.258 1 90.25 170 HIS A CA 1
ATOM 1354 C C . HIS A 1 170 ? 14.617 -1.442 13.023 1 90.25 170 HIS A C 1
ATOM 1356 O O . HIS A 1 170 ? 13.734 -1.34 13.883 1 90.25 170 HIS A O 1
ATOM 1362 N N . ASP A 1 171 ? 14.516 -0.825 11.875 1 88.69 171 ASP A N 1
ATOM 1363 C CA . ASP A 1 171 ? 13.43 0.105 11.586 1 88.69 171 ASP A CA 1
ATOM 1364 C C . ASP A 1 171 ? 12.352 -0.554 10.727 1 88.69 171 ASP A C 1
ATOM 1366 O O . ASP A 1 171 ? 11.625 0.129 10 1 88.69 171 ASP A O 1
ATOM 1370 N N . ASP A 1 172 ? 12.328 -1.888 10.812 1 94.31 172 ASP A N 1
ATOM 1371 C CA . ASP A 1 172 ? 11.328 -2.635 10.055 1 94.31 172 ASP A CA 1
ATOM 1372 C C . ASP A 1 172 ? 9.914 -2.184 10.414 1 94.31 172 ASP A C 1
ATOM 1374 O O . ASP A 1 172 ? 9.594 -2.006 11.594 1 94.31 172 ASP A O 1
ATOM 1378 N N . PRO A 1 173 ? 9.094 -1.993 9.461 1 92.44 173 PRO A N 1
ATOM 1379 C CA . PRO A 1 173 ? 7.773 -1.43 9.742 1 92.44 173 PRO A CA 1
ATOM 1380 C C . PRO A 1 173 ? 6.879 -2.387 10.531 1 92.44 173 PRO A C 1
ATOM 1382 O O . PRO A 1 173 ? 5.887 -1.96 11.125 1 92.44 173 PRO A O 1
ATOM 1385 N N . VAL A 1 174 ? 7.121 -3.646 10.547 1 93.31 174 VAL A N 1
ATOM 1386 C CA . VAL A 1 174 ? 6.258 -4.629 11.195 1 93.31 174 VAL A CA 1
ATOM 1387 C C . VAL A 1 174 ? 6.965 -5.219 12.414 1 93.31 174 VAL A C 1
ATOM 1389 O O . VAL A 1 174 ? 6.41 -5.23 13.516 1 93.31 174 VAL A O 1
ATOM 1392 N N . HIS A 1 175 ? 8.195 -5.578 12.297 1 93.44 175 HIS A N 1
ATOM 1393 C CA . HIS A 1 175 ? 8.805 -6.449 13.289 1 93.44 175 HIS A CA 1
ATOM 1394 C C . HIS A 1 175 ? 9.648 -5.652 14.281 1 93.44 175 HIS A C 1
ATOM 1396 O O . HIS A 1 175 ? 10.203 -6.219 15.227 1 93.44 175 HIS A O 1
ATOM 1402 N N . ARG A 1 176 ? 9.695 -4.371 14.055 1 89.56 176 ARG A N 1
ATOM 1403 C CA . ARG A 1 176 ? 10.352 -3.543 15.062 1 89.56 176 ARG A CA 1
ATOM 1404 C C . ARG A 1 176 ? 9.648 -3.664 16.406 1 89.56 176 ARG A C 1
ATOM 1406 O O . ARG A 1 176 ? 10.242 -3.365 17.453 1 89.56 176 ARG A O 1
ATOM 1413 N N . PHE A 1 177 ? 8.453 -4.207 16.359 1 88.5 177 PHE A N 1
ATOM 1414 C CA . PHE A 1 177 ? 7.648 -4.289 17.578 1 88.5 177 PHE A CA 1
ATOM 1415 C C . PHE A 1 177 ? 7.637 -5.707 18.125 1 88.5 177 PHE A C 1
ATOM 1417 O O . PHE A 1 177 ? 7.152 -5.949 19.234 1 88.5 177 PHE A O 1
ATOM 1424 N N . SER A 1 178 ? 7.996 -6.746 17.422 1 87.81 178 SER A N 1
ATOM 1425 C CA . SER A 1 178 ? 7.762 -8.141 17.766 1 87.81 178 SER A CA 1
ATOM 1426 C C . SER A 1 178 ? 9.016 -8.781 18.359 1 87.81 178 SER A C 1
ATOM 1428 O O . SER A 1 178 ? 8.953 -9.852 18.969 1 87.81 178 SER A O 1
ATOM 1430 N N . GLY A 1 179 ? 10.148 -8.203 18.172 1 85.56 179 GLY A N 1
ATOM 1431 C CA . GLY A 1 179 ? 11.398 -8.797 18.625 1 85.56 179 GLY A CA 1
ATOM 1432 C C . GLY A 1 179 ? 12.008 -9.75 17.625 1 85.56 179 GLY A C 1
ATOM 1433 O O . GLY A 1 179 ? 13.125 -10.234 17.828 1 85.56 179 GLY A O 1
ATOM 1434 N N . HIS A 1 180 ? 11.305 -10.023 16.516 1 89.25 180 HIS A N 1
ATOM 1435 C CA . HIS A 1 180 ? 11.875 -10.844 15.453 1 89.25 180 HIS A CA 1
ATOM 1436 C C . HIS A 1 180 ? 12.938 -10.078 14.68 1 89.25 180 HIS A C 1
ATOM 1438 O O . HIS A 1 180 ? 12.695 -8.961 14.219 1 89.25 180 HIS A O 1
ATOM 1444 N N . ASN A 1 181 ? 14.086 -10.727 14.562 1 92.81 181 ASN A N 1
ATOM 1445 C CA . ASN A 1 181 ? 15.172 -10.047 13.859 1 92.81 181 ASN A CA 1
ATOM 1446 C C . ASN A 1 181 ? 15.703 -10.883 12.703 1 92.81 181 ASN A C 1
ATOM 1448 O O . ASN A 1 181 ? 16.734 -10.555 12.109 1 92.81 181 ASN A O 1
ATOM 1452 N N . CYS A 1 182 ? 15 -11.953 12.453 1 91.75 182 CYS A N 1
ATOM 1453 C CA . CYS A 1 182 ? 15.477 -12.906 11.453 1 91.75 182 CYS A CA 1
ATOM 1454 C C . CYS A 1 182 ? 14.312 -13.656 10.812 1 91.75 182 CYS A C 1
ATOM 1456 O O . CYS A 1 182 ? 13.32 -13.945 11.477 1 91.75 182 CYS A O 1
ATOM 1458 N N . LEU A 1 183 ? 14.375 -13.922 9.508 1 91.06 183 LEU A N 1
ATOM 1459 C CA . LEU A 1 183 ? 13.445 -14.789 8.789 1 91.06 183 LEU A CA 1
ATOM 1460 C C . LEU A 1 183 ? 14.156 -16.047 8.297 1 91.06 183 LEU A C 1
ATOM 1462 O O . LEU A 1 183 ? 15.164 -15.953 7.59 1 91.06 183 LEU A O 1
ATOM 1466 N N . ASN A 1 184 ? 13.578 -17.188 8.555 1 88.31 184 ASN A N 1
ATOM 1467 C CA . ASN A 1 184 ? 14.18 -18.453 8.141 1 88.31 184 ASN A CA 1
ATOM 1468 C C . ASN A 1 184 ? 14.203 -18.594 6.621 1 88.31 184 ASN A C 1
ATOM 1470 O O . ASN A 1 184 ? 13.227 -18.25 5.949 1 88.31 184 ASN A O 1
ATOM 1474 N N . MET A 1 185 ? 15.352 -19.062 6.148 1 88.56 185 MET A N 1
ATOM 1475 C CA . MET A 1 185 ? 15.484 -19.422 4.738 1 88.56 185 MET A CA 1
ATOM 1476 C C . MET A 1 185 ? 16.656 -20.375 4.531 1 88.56 185 MET A C 1
ATOM 1478 O O . MET A 1 185 ? 17.688 -20.266 5.215 1 88.56 185 MET A O 1
ATOM 1482 N N . THR A 1 186 ? 16.516 -21.266 3.633 1 86.88 186 THR A N 1
ATOM 1483 C CA . THR A 1 186 ? 17.594 -22.188 3.27 1 86.88 186 THR A CA 1
ATOM 1484 C C . THR A 1 186 ? 18.078 -21.922 1.843 1 86.88 186 THR A C 1
ATOM 1486 O O . THR A 1 186 ? 17.312 -21.406 1.016 1 86.88 186 THR A O 1
ATOM 1489 N N . ARG A 1 187 ? 19.281 -22.359 1.59 1 87 187 ARG A N 1
ATOM 1490 C CA . ARG A 1 187 ? 19.812 -22.297 0.234 1 87 187 ARG A CA 1
ATOM 1491 C C . ARG A 1 187 ? 19.016 -23.188 -0.712 1 87 187 ARG A C 1
ATOM 1493 O O . ARG A 1 187 ? 18.625 -24.297 -0.347 1 87 187 ARG A O 1
ATOM 1500 N N . PRO A 1 188 ? 18.828 -22.656 -1.923 1 82.75 188 PRO A N 1
ATOM 1501 C CA . PRO A 1 188 ? 18.172 -23.531 -2.9 1 82.75 188 PRO A CA 1
ATOM 1502 C C . PRO A 1 188 ? 19.016 -24.75 -3.277 1 82.75 188 PRO A C 1
ATOM 1504 O O . PRO A 1 188 ? 20.234 -24.625 -3.422 1 82.75 188 PRO A O 1
ATOM 1507 N N . GLU A 1 189 ? 18.391 -25.766 -3.518 1 79.5 189 GLU A N 1
ATOM 1508 C CA . GLU A 1 189 ? 19.078 -26.984 -3.934 1 79.5 189 GLU A CA 1
ATOM 1509 C C . GLU A 1 189 ? 19.578 -26.875 -5.371 1 79.5 189 GLU A C 1
ATOM 1511 O O . GLU A 1 189 ? 18.891 -26.328 -6.23 1 79.5 189 GLU A O 1
ATOM 1516 N N . SER A 1 190 ? 20.828 -27.438 -5.594 1 81.75 190 SER A N 1
ATOM 1517 C CA . SER A 1 190 ? 21.453 -27.391 -6.914 1 81.75 190 SER A CA 1
ATOM 1518 C C . SER A 1 190 ? 22.062 -28.734 -7.277 1 81.75 190 SER A C 1
ATOM 1520 O O . SER A 1 190 ? 22.156 -29.625 -6.434 1 81.75 190 SER A O 1
ATOM 1522 N N . PHE A 1 191 ? 22.469 -28.875 -8.562 1 80.38 191 PHE A N 1
ATOM 1523 C CA . PHE A 1 191 ? 23.188 -30.062 -9 1 80.38 191 PHE A CA 1
ATOM 1524 C C . PHE A 1 191 ? 24.484 -30.234 -8.203 1 80.38 191 PHE A C 1
ATOM 1526 O O . PHE A 1 191 ? 24.906 -31.359 -7.949 1 80.38 191 PHE A O 1
ATOM 1533 N N . GLN A 1 192 ? 24.938 -29.109 -7.875 1 78.88 192 GLN A N 1
ATOM 1534 C CA . GLN A 1 192 ? 26.156 -29.141 -7.082 1 78.88 192 GLN A CA 1
ATOM 1535 C C . GLN A 1 192 ? 25.891 -29.641 -5.672 1 78.88 192 GLN A C 1
ATOM 1537 O O . GLN A 1 192 ? 26.609 -30.531 -5.18 1 78.88 192 GLN A O 1
ATOM 1542 N N . SER A 1 193 ? 24.938 -29.141 -5.055 1 78.19 193 SER A N 1
ATOM 1543 C CA . SER A 1 193 ? 24.672 -29.453 -3.654 1 78.19 193 SER A CA 1
ATOM 1544 C C . SER A 1 193 ? 24.203 -30.891 -3.482 1 78.19 193 SER A C 1
ATOM 1546 O O . SER A 1 193 ? 24.422 -31.5 -2.428 1 78.19 193 SER A O 1
ATOM 1548 N N . ILE A 1 194 ? 23.625 -31.422 -4.559 1 76.56 194 ILE A N 1
ATOM 1549 C CA . ILE A 1 194 ? 23.156 -32.781 -4.438 1 76.56 194 ILE A CA 1
ATOM 1550 C C . ILE A 1 194 ? 24.234 -33.75 -4.914 1 76.56 194 ILE A C 1
ATOM 1552 O O . ILE A 1 194 ? 24.031 -34.969 -4.918 1 76.56 194 ILE A O 1
ATOM 1556 N N . GLY A 1 195 ? 25.344 -33.188 -5.473 1 74.88 195 GLY A N 1
ATOM 1557 C CA . GLY A 1 195 ? 26.516 -34 -5.738 1 74.88 195 GLY A CA 1
ATOM 1558 C C . GLY A 1 195 ? 26.625 -34.438 -7.188 1 74.88 195 GLY A C 1
ATOM 1559 O O . GLY A 1 195 ? 27.406 -35.344 -7.512 1 74.88 195 GLY A O 1
ATOM 1560 N N . CYS A 1 196 ? 25.812 -33.875 -8.055 1 76.5 196 CYS A N 1
ATOM 1561 C CA . CYS A 1 196 ? 25.797 -34.312 -9.453 1 76.5 196 CYS A CA 1
ATOM 1562 C C . CYS A 1 196 ? 26.953 -33.656 -10.219 1 76.5 196 CYS A C 1
ATOM 1564 O O . CYS A 1 196 ? 27.375 -34.188 -11.258 1 76.5 196 CYS A O 1
ATOM 1566 N N . ILE A 1 197 ? 27.406 -32.562 -9.773 1 78.81 197 ILE A N 1
ATOM 1567 C CA . ILE A 1 197 ? 28.562 -31.922 -10.375 1 78.81 197 ILE A CA 1
ATOM 1568 C C . ILE A 1 197 ? 29.547 -31.484 -9.281 1 78.81 197 ILE A C 1
ATOM 1570 O O . ILE A 1 197 ? 29.156 -31.328 -8.125 1 78.81 197 ILE A O 1
ATOM 1574 N N . PRO A 1 198 ? 30.75 -31.359 -9.664 1 78.25 198 PRO A N 1
ATOM 1575 C CA . PRO A 1 198 ? 31.781 -31.047 -8.664 1 78.25 198 PRO A CA 1
ATOM 1576 C C . PRO A 1 198 ? 31.531 -29.703 -7.973 1 78.25 198 PRO A C 1
ATOM 1578 O O . PRO A 1 198 ? 30.906 -28.812 -8.547 1 78.25 198 PRO A O 1
ATOM 1581 N N . LYS A 1 199 ? 32.125 -29.75 -6.801 1 79.44 199 LYS A N 1
ATOM 1582 C CA . LYS A 1 199 ? 32.125 -28.484 -6.082 1 79.44 199 LYS A CA 1
ATOM 1583 C C . LYS A 1 199 ? 32.906 -27.406 -6.859 1 79.44 199 LYS A C 1
ATOM 1585 O O . LYS A 1 199 ? 33.812 -27.734 -7.621 1 79.44 199 LYS A O 1
ATOM 1590 N N . GLY A 1 200 ? 32.531 -26.219 -6.816 1 81.12 200 GLY A N 1
ATOM 1591 C CA . GLY A 1 200 ? 33.188 -25.125 -7.52 1 81.12 200 GLY A CA 1
ATOM 1592 C C . GLY A 1 200 ? 32.594 -24.812 -8.867 1 81.12 200 GLY A C 1
ATOM 1593 O O . GLY A 1 200 ? 33 -23.891 -9.555 1 81.12 200 GLY A O 1
ATOM 1594 N N . THR A 1 201 ? 31.703 -25.625 -9.242 1 85.12 201 THR A N 1
ATOM 1595 C CA . THR A 1 201 ? 30.969 -25.328 -10.469 1 85.12 201 THR A CA 1
ATOM 1596 C C . THR A 1 201 ? 29.719 -24.516 -10.172 1 85.12 201 THR A C 1
ATOM 1598 O O . THR A 1 201 ? 29.25 -24.469 -9.031 1 85.12 201 THR A O 1
ATOM 1601 N N . THR A 1 202 ? 29.219 -23.891 -11.18 1 87 202 THR A N 1
ATOM 1602 C CA . THR A 1 202 ? 28.016 -23.078 -11.023 1 87 202 THR A CA 1
ATOM 1603 C C . THR A 1 202 ? 26.875 -23.922 -10.453 1 87 202 THR A C 1
ATOM 1605 O O . THR A 1 202 ? 26.578 -25 -10.961 1 87 202 THR A O 1
ATOM 1608 N N . PRO A 1 203 ? 26.266 -23.453 -9.398 1 87.75 203 PRO A N 1
ATOM 1609 C CA . PRO A 1 203 ? 25.188 -24.203 -8.766 1 87.75 203 PRO A CA 1
ATOM 1610 C C . PRO A 1 203 ? 23.875 -24.109 -9.547 1 87.75 203 PRO A C 1
ATOM 1612 O O . PRO A 1 203 ? 22.891 -23.547 -9.062 1 87.75 203 PRO A O 1
ATOM 1615 N N . ASP A 1 204 ? 23.797 -24.859 -10.609 1 86.19 204 ASP A N 1
ATOM 1616 C CA . ASP A 1 204 ? 22.594 -24.875 -11.438 1 86.19 204 ASP A CA 1
ATOM 1617 C C . ASP A 1 204 ? 21.469 -25.656 -10.766 1 86.19 204 ASP A C 1
ATOM 1619 O O . ASP A 1 204 ? 21.719 -26.656 -10.102 1 86.19 204 ASP A O 1
ATOM 1623 N N . ARG A 1 205 ? 20.266 -25.188 -11.023 1 86.19 205 ARG A N 1
ATOM 1624 C CA . ARG A 1 205 ? 19.109 -25.797 -10.398 1 86.19 205 ARG A CA 1
ATOM 1625 C C . ARG A 1 205 ? 18.641 -27.016 -11.203 1 86.19 205 ARG A C 1
ATOM 1627 O O . ARG A 1 205 ? 18.953 -27.141 -12.391 1 86.19 205 ARG A O 1
ATOM 1634 N N . ILE A 1 206 ? 17.922 -27.859 -10.523 1 80.12 206 ILE A N 1
ATOM 1635 C CA . ILE A 1 206 ? 17.438 -29.109 -11.102 1 80.12 206 ILE A CA 1
ATOM 1636 C C . ILE A 1 206 ? 15.938 -29 -11.383 1 80.12 206 ILE A C 1
ATOM 1638 O O . ILE A 1 206 ? 15.18 -28.438 -10.578 1 80.12 206 ILE A O 1
ATOM 1642 N N . VAL A 1 207 ? 15.516 -29.469 -12.516 1 79.94 207 VAL A N 1
ATOM 1643 C CA . VAL A 1 207 ? 14.094 -29.594 -12.828 1 79.94 207 VAL A CA 1
ATOM 1644 C C . VAL A 1 207 ? 13.531 -30.828 -12.148 1 79.94 207 VAL A C 1
ATOM 1646 O O . VAL A 1 207 ? 13.891 -31.953 -12.492 1 79.94 207 VAL A O 1
ATOM 1649 N N . SER A 1 208 ? 12.758 -30.625 -11.219 1 75.81 208 SER A N 1
ATOM 1650 C CA . SER A 1 208 ? 12.281 -31.75 -10.406 1 75.81 208 SER A CA 1
ATOM 1651 C C . SER A 1 208 ? 11.023 -32.375 -10.992 1 75.81 208 SER A C 1
ATOM 1653 O O . SER A 1 208 ? 10.656 -33.5 -10.641 1 75.81 208 SER A O 1
ATOM 1655 N N . SER A 1 209 ? 10.359 -31.719 -11.852 1 83.69 209 SER A N 1
ATOM 1656 C CA . SER A 1 209 ? 9.211 -32.281 -12.562 1 83.69 209 SER A CA 1
ATOM 1657 C C . SER A 1 209 ? 9.547 -32.562 -14.023 1 83.69 209 SER A C 1
ATOM 1659 O O . SER A 1 209 ? 10.383 -33.406 -14.312 1 83.69 209 SER A O 1
ATOM 1661 N N . THR A 1 210 ? 8.938 -32.031 -15.031 1 87.94 210 THR A N 1
ATOM 1662 C CA . THR A 1 210 ? 9.328 -32.062 -16.438 1 87.94 210 THR A CA 1
ATOM 1663 C C . THR A 1 210 ? 9.211 -30.656 -17.031 1 87.94 210 THR A C 1
ATOM 1665 O O . THR A 1 210 ? 8.383 -29.859 -16.609 1 87.94 210 THR A O 1
ATOM 1668 N N . PRO A 1 211 ? 10.031 -30.391 -17.922 1 89.62 211 PRO A N 1
ATOM 1669 C CA . PRO A 1 211 ? 9.961 -29.062 -18.547 1 89.62 211 PRO A CA 1
ATOM 1670 C C . PRO A 1 211 ? 8.828 -28.953 -19.562 1 89.62 211 PRO A C 1
ATOM 1672 O O . PRO A 1 211 ? 8.586 -27.859 -20.109 1 89.62 211 PRO A O 1
ATOM 1675 N N . LEU A 1 212 ? 8 -29.922 -19.938 1 91.38 212 LEU A N 1
ATOM 1676 C CA . LEU A 1 212 ? 7.105 -30.016 -21.094 1 91.38 212 LEU A CA 1
ATOM 1677 C C . LEU A 1 212 ? 5.676 -29.672 -20.688 1 91.38 212 LEU A C 1
ATOM 1679 O O . LEU A 1 212 ? 4.785 -29.609 -21.547 1 91.38 212 LEU A O 1
ATOM 1683 N N . LEU A 1 213 ? 5.246 -29.125 -19.641 1 93.75 213 LEU A N 1
ATOM 1684 C CA . LEU A 1 213 ? 3.891 -28.844 -19.172 1 93.75 213 LEU A CA 1
ATOM 1685 C C . LEU A 1 213 ? 2.961 -30.016 -19.5 1 93.75 213 LEU A C 1
ATOM 1687 O O . LEU A 1 213 ? 2.082 -29.891 -20.359 1 93.75 213 LEU A O 1
ATOM 1691 N N . ASP A 1 214 ? 3.031 -31.047 -18.891 1 95.44 214 ASP A N 1
ATOM 1692 C CA . ASP A 1 214 ? 2.334 -32.281 -19.219 1 95.44 214 ASP A CA 1
ATOM 1693 C C . ASP A 1 214 ? 1.562 -32.812 -18.016 1 95.44 214 ASP A C 1
ATOM 1695 O O . ASP A 1 214 ? 1.36 -34.031 -17.875 1 95.44 214 ASP A O 1
ATOM 1699 N N . LEU A 1 215 ? 1.256 -31.891 -17.047 1 96.25 215 LEU A N 1
ATOM 1700 C CA . LEU A 1 215 ? 0.494 -32.188 -15.836 1 96.25 215 LEU A CA 1
ATOM 1701 C C . LEU A 1 215 ? 1.227 -33.219 -14.984 1 96.25 215 LEU A C 1
ATOM 1703 O O . LEU A 1 215 ? 0.631 -34.219 -14.547 1 96.25 215 LEU A O 1
ATOM 1707 N N . SER A 1 216 ? 2.457 -32.938 -14.812 1 92.62 216 SER A N 1
ATOM 1708 C CA . SER A 1 216 ? 3.256 -33.75 -13.906 1 92.62 216 SER A CA 1
ATOM 1709 C C . SER A 1 216 ? 2.695 -33.719 -12.492 1 92.62 216 SER A C 1
ATOM 1711 O O . SER A 1 216 ? 2.881 -34.656 -11.719 1 92.62 216 SER A O 1
ATOM 1713 N N . THR A 1 217 ? 1.987 -32.688 -12.203 1 91.12 217 THR A N 1
ATOM 1714 C CA . THR A 1 217 ? 1.364 -32.562 -10.891 1 91.12 217 THR A CA 1
ATOM 1715 C C . THR A 1 217 ? 0.304 -33.656 -10.68 1 91.12 217 THR A C 1
ATOM 1717 O O . THR A 1 217 ? 0.002 -34.031 -9.547 1 91.12 217 THR A O 1
ATOM 1720 N N . ILE A 1 218 ? -0.233 -34.156 -11.711 1 95.31 218 ILE A N 1
ATOM 1721 C CA . ILE A 1 218 ? -1.295 -35.156 -11.672 1 95.31 218 ILE A CA 1
ATOM 1722 C C . ILE A 1 218 ? -0.706 -36.531 -11.922 1 95.31 218 ILE A C 1
ATOM 1724 O O . ILE A 1 218 ? -0.947 -37.469 -11.148 1 95.31 218 ILE A O 1
ATOM 1728 N N . TYR A 1 219 ? 0.107 -36.656 -12.938 1 96.44 219 TYR A N 1
ATOM 1729 C CA . TYR A 1 219 ? 0.516 -37.969 -13.438 1 96.44 219 TYR A CA 1
ATOM 1730 C C . TYR A 1 219 ? 1.904 -38.312 -12.93 1 96.44 219 TYR A C 1
ATOM 1732 O O . TYR A 1 219 ? 2.359 -39.469 -13.117 1 96.44 219 TYR A O 1
ATOM 1740 N N . GLY A 1 220 ? 2.549 -37.375 -12.312 1 92.31 220 GLY A N 1
ATOM 1741 C CA . GLY A 1 220 ? 3.9 -37.625 -11.828 1 92.31 220 GLY A CA 1
ATOM 1742 C C . GLY A 1 220 ? 4.941 -37.594 -12.93 1 92.31 220 GLY A C 1
ATOM 1743 O O . GLY A 1 220 ? 4.652 -37.188 -14.055 1 92.31 220 GLY A O 1
ATOM 1744 N N . ASN A 1 221 ? 6.172 -38.031 -12.555 1 89.88 221 ASN A N 1
ATOM 1745 C CA . ASN A 1 221 ? 7.273 -38.031 -13.508 1 89.88 221 ASN A CA 1
ATOM 1746 C C . ASN A 1 221 ? 8.031 -39.375 -13.461 1 89.88 221 ASN A C 1
ATOM 1748 O O . ASN A 1 221 ? 9.164 -39.469 -13.93 1 89.88 221 ASN A O 1
ATOM 1752 N N . PHE A 1 222 ? 7.387 -40.312 -12.844 1 89.12 222 PHE A N 1
ATOM 1753 C CA . PHE A 1 222 ? 7.895 -41.656 -12.781 1 89.12 222 PHE A CA 1
ATOM 1754 C C . PHE A 1 222 ? 6.801 -42.656 -13.117 1 89.12 222 PHE A C 1
ATOM 1756 O O . PHE A 1 222 ? 5.746 -42.688 -12.477 1 89.12 222 PHE A O 1
ATOM 1763 N N . LEU A 1 223 ? 7.164 -43.5 -14.047 1 92.38 223 LEU A N 1
ATOM 1764 C CA . LEU A 1 223 ? 6.164 -44.469 -14.539 1 92.38 223 LEU A CA 1
ATOM 1765 C C . LEU A 1 223 ? 5.703 -45.375 -13.422 1 92.38 223 LEU A C 1
ATOM 1767 O O . LEU A 1 223 ? 4.52 -45.719 -13.32 1 92.38 223 LEU A O 1
ATOM 1771 N N . LYS A 1 224 ? 6.586 -45.844 -12.609 1 92.69 224 LYS A N 1
ATOM 1772 C CA . LYS A 1 224 ? 6.246 -46.75 -11.516 1 92.69 224 LYS A CA 1
ATOM 1773 C C . LYS A 1 224 ? 5.234 -46.094 -10.57 1 92.69 224 LYS A C 1
ATOM 1775 O O . LYS A 1 224 ? 4.258 -46.75 -10.172 1 92.69 224 LYS A O 1
ATOM 1780 N N . SER A 1 225 ? 5.484 -44.875 -10.219 1 93.56 225 SER A N 1
ATOM 1781 C CA . SER A 1 225 ? 4.582 -44.188 -9.32 1 93.56 225 SER A CA 1
ATOM 1782 C C . SER A 1 225 ? 3.205 -44 -9.953 1 93.56 225 SER A C 1
ATOM 1784 O O . SER A 1 225 ? 2.184 -44.094 -9.273 1 93.56 225 SER A O 1
ATOM 1786 N N . LEU A 1 226 ? 3.188 -43.656 -11.211 1 96.94 226 LEU A N 1
ATOM 1787 C CA . LEU A 1 226 ? 1.919 -43.5 -11.914 1 96.94 226 LEU A CA 1
ATOM 1788 C C . LEU A 1 226 ? 1.131 -44.812 -11.898 1 96.94 226 LEU A C 1
ATOM 1790 O O . LEU A 1 226 ? -0.072 -44.812 -11.625 1 96.94 226 LEU A O 1
ATOM 1794 N N . ASN A 1 227 ? 1.818 -45.875 -12.195 1 96.94 227 ASN A N 1
ATOM 1795 C CA . ASN A 1 227 ? 1.159 -47.188 -12.25 1 96.94 227 ASN A CA 1
ATOM 1796 C C . ASN A 1 227 ? 0.681 -47.625 -10.867 1 96.94 227 ASN A C 1
ATOM 1798 O O . ASN A 1 227 ? -0.409 -48.188 -10.734 1 96.94 227 ASN A O 1
ATOM 1802 N N . GLU A 1 228 ? 1.46 -47.344 -9.891 1 97 228 GLU A N 1
ATOM 1803 C CA . GLU A 1 228 ? 1.16 -47.812 -8.547 1 97 228 GLU A CA 1
ATOM 1804 C C . GLU A 1 228 ? 0.136 -46.906 -7.855 1 97 228 GLU A C 1
ATOM 1806 O O . GLU A 1 228 ? -0.768 -47.406 -7.18 1 97 228 GLU A O 1
ATOM 1811 N N . LYS A 1 229 ? 0.26 -45.656 -8.07 1 96.81 229 LYS A N 1
ATOM 1812 C CA . LYS A 1 229 ? -0.544 -44.719 -7.285 1 96.81 229 LYS A CA 1
ATOM 1813 C C . LYS A 1 229 ? -1.62 -44.062 -8.141 1 96.81 229 LYS A C 1
ATOM 1815 O O . LYS A 1 229 ? -2.625 -43.562 -7.621 1 96.81 229 LYS A O 1
ATOM 1820 N N . GLY A 1 230 ? -1.446 -44.031 -9.391 1 97.81 230 GLY A N 1
ATOM 1821 C CA . GLY A 1 230 ? -2.307 -43.25 -10.266 1 97.81 230 GLY A CA 1
ATOM 1822 C C . GLY A 1 230 ? -3.379 -44.062 -10.945 1 97.81 230 GLY A C 1
ATOM 1823 O O . GLY A 1 230 ? -4.574 -43.844 -10.742 1 97.81 230 GLY A O 1
ATOM 1824 N N . ARG A 1 231 ? -3.021 -45.094 -11.625 1 98.38 231 ARG A N 1
ATOM 1825 C CA . ARG A 1 231 ? -3.924 -45.812 -12.523 1 98.38 231 ARG A CA 1
ATOM 1826 C C . ARG A 1 231 ? -4.754 -46.844 -11.758 1 98.38 231 ARG A C 1
ATOM 1828 O O . ARG A 1 231 ? -4.23 -47.531 -10.891 1 98.38 231 ARG A O 1
ATOM 1835 N N . LEU A 1 232 ? -6.004 -46.844 -12.102 1 98.31 232 LEU A N 1
ATOM 1836 C CA . LEU A 1 232 ? -6.902 -47.844 -11.586 1 98.31 232 LEU A CA 1
ATOM 1837 C C . LEU A 1 232 ? -6.781 -49.156 -12.383 1 98.31 232 LEU A C 1
ATOM 1839 O O . LEU A 1 232 ? -7.117 -50.219 -11.891 1 98.31 232 LEU A O 1
ATOM 1843 N N . PHE A 1 233 ? -6.406 -49.125 -13.617 1 98.19 233 PHE A N 1
ATOM 1844 C CA . PHE A 1 233 ? -6.281 -50.188 -14.594 1 98.19 233 PHE A CA 1
ATOM 1845 C C . PHE A 1 233 ? -7.648 -50.781 -14.93 1 98.19 233 PHE A C 1
ATOM 1847 O O . PHE A 1 233 ? -7.781 -52 -15.109 1 98.19 233 PHE A O 1
ATOM 1854 N N . GLU A 1 234 ? -8.602 -49.938 -14.844 1 98.31 234 GLU A N 1
ATOM 1855 C CA . GLU A 1 234 ? -9.977 -50.25 -15.242 1 98.31 234 GLU A CA 1
ATOM 1856 C C . GLU A 1 234 ? -10.625 -49.062 -15.93 1 98.31 234 GLU A C 1
ATOM 1858 O O . GLU A 1 234 ? -10.766 -47.969 -15.328 1 98.31 234 GLU A O 1
ATOM 1863 N N . LYS A 1 235 ? -11 -49.25 -17.188 1 98.38 235 LYS A N 1
ATOM 1864 C CA . LYS A 1 235 ? -11.781 -48.281 -17.938 1 98.38 235 LYS A CA 1
ATOM 1865 C C . LYS A 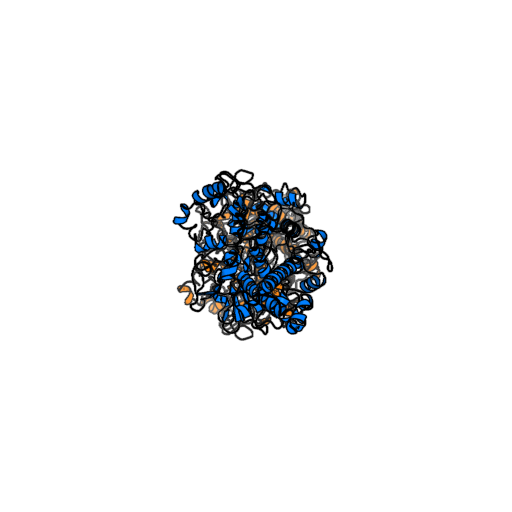1 235 ? -11.016 -46.969 -18.109 1 98.38 235 LYS A C 1
ATOM 1867 O O . LYS A 1 235 ? -11.617 -45.906 -18.172 1 98.38 235 LYS A O 1
ATOM 1872 N N . GLY A 1 236 ? -9.695 -47.031 -18 1 98.56 236 GLY A N 1
ATOM 1873 C CA . GLY A 1 236 ? -8.836 -45.875 -18.219 1 98.56 236 GLY A CA 1
ATOM 1874 C C . GLY A 1 236 ? -8.859 -44.906 -17.078 1 98.56 236 GLY A C 1
ATOM 1875 O O . GLY A 1 236 ? -8.383 -43.75 -17.203 1 98.56 236 GLY A O 1
ATOM 1876 N N . LEU A 1 237 ? -9.375 -45.281 -15.93 1 98.75 237 LEU A N 1
ATOM 1877 C CA . LEU A 1 237 ? -9.609 -44.375 -14.828 1 98.75 237 LEU A CA 1
ATOM 1878 C C . LEU A 1 237 ? -8.375 -44.25 -13.938 1 98.75 237 LEU A C 1
ATOM 1880 O O . LEU A 1 237 ? -7.57 -45.188 -13.852 1 98.75 237 LEU A O 1
ATOM 1884 N N . LEU A 1 238 ? -8.211 -43.062 -13.344 1 98.75 238 LEU A N 1
ATOM 1885 C CA . LEU A 1 238 ? -7.332 -42.906 -12.195 1 98.75 238 LEU A CA 1
ATOM 1886 C C . LEU A 1 238 ? -7.996 -43.406 -10.922 1 98.75 238 LEU A C 1
ATOM 1888 O O . LEU A 1 238 ? -9.219 -43.375 -10.805 1 98.75 238 LEU A O 1
ATOM 1892 N N . LYS A 1 239 ? -7.141 -43.844 -10.023 1 98.44 239 LYS A N 1
ATOM 1893 C CA . LYS A 1 239 ? -7.652 -44.281 -8.727 1 98.44 239 LYS A CA 1
ATOM 1894 C C . LYS A 1 239 ? -8.43 -43.156 -8.039 1 98.44 239 LYS A C 1
ATOM 1896 O O . LYS A 1 239 ? -8.047 -42 -8.117 1 98.44 239 LYS A O 1
ATOM 1901 N N . PHE A 1 240 ? -9.531 -43.562 -7.375 1 97.81 240 PHE A N 1
ATOM 1902 C CA . PHE A 1 240 ? -10.312 -42.531 -6.684 1 97.81 240 PHE A CA 1
ATOM 1903 C C . PHE A 1 240 ? -11.023 -43.125 -5.473 1 97.81 240 PHE A C 1
ATOM 1905 O O . PHE A 1 240 ? -11.125 -44.344 -5.34 1 97.81 240 PHE A O 1
ATOM 1912 N N . GLU A 1 241 ? -11.359 -42.281 -4.566 1 96.88 241 GLU A N 1
ATOM 1913 C CA . GLU A 1 241 ? -12.188 -42.594 -3.398 1 96.88 241 GLU A CA 1
ATOM 1914 C C . GLU A 1 241 ? -13.438 -41.719 -3.373 1 96.88 241 GLU A C 1
ATOM 1916 O O . GLU A 1 241 ? -13.445 -40.594 -3.895 1 96.88 241 GLU A O 1
ATOM 1921 N N . VAL A 1 242 ? -14.469 -42.344 -2.869 1 95.5 242 VAL A N 1
ATOM 1922 C CA . VAL A 1 242 ? -15.703 -41.562 -2.684 1 95.5 242 VAL A CA 1
ATOM 1923 C C . VAL A 1 242 ? -15.953 -41.344 -1.193 1 95.5 242 VAL A C 1
ATOM 1925 O O . VAL A 1 242 ? -16.031 -42.312 -0.42 1 95.5 242 VAL A O 1
ATOM 1928 N N . GLU A 1 243 ? -15.945 -40.125 -0.845 1 91.31 243 GLU A N 1
ATOM 1929 C CA . GLU A 1 243 ? -16.234 -39.719 0.532 1 91.31 243 GLU A CA 1
ATOM 1930 C C . GLU A 1 243 ? -17.281 -38.625 0.583 1 91.31 243 GLU A C 1
ATOM 1932 O O . GLU A 1 243 ? -17.109 -37.562 -0.049 1 91.31 243 GLU A O 1
ATOM 1937 N N . ASN A 1 244 ? -18.391 -38.812 1.346 1 89.12 244 ASN A N 1
ATOM 1938 C CA . ASN A 1 244 ? -19.484 -37.875 1.492 1 89.12 244 ASN A CA 1
ATOM 1939 C C . ASN A 1 244 ? -20 -37.406 0.136 1 89.12 244 ASN A C 1
ATOM 1941 O O . ASN A 1 244 ? -20.188 -36.188 -0.081 1 89.12 244 ASN A O 1
ATOM 1945 N N . GLY A 1 245 ? -20.031 -38.281 -0.788 1 89.88 245 GLY A N 1
ATOM 1946 C CA . GLY A 1 245 ? -20.625 -38 -2.092 1 89.88 245 GLY A CA 1
ATOM 1947 C C . GLY A 1 245 ? -19.672 -37.281 -3.025 1 89.88 245 GLY A C 1
ATOM 1948 O O . GLY A 1 245 ? -20.062 -36.844 -4.109 1 89.88 245 GLY A O 1
ATOM 1949 N N . ARG A 1 246 ? -18.422 -37.219 -2.656 1 93.62 246 ARG A N 1
ATOM 1950 C CA . ARG A 1 246 ? -17.438 -36.5 -3.471 1 93.62 246 ARG A CA 1
ATOM 1951 C C . ARG A 1 246 ? -16.312 -37.469 -3.895 1 93.62 246 ARG A C 1
ATOM 1953 O O . ARG A 1 246 ? -15.93 -38.344 -3.137 1 93.62 246 ARG A O 1
ATOM 1960 N N . ILE A 1 247 ? -15.93 -37.188 -5.062 1 95.12 247 ILE A N 1
ATOM 1961 C CA . ILE A 1 247 ? -14.852 -38 -5.605 1 95.12 247 ILE A CA 1
ATOM 1962 C C . ILE A 1 247 ? -13.508 -37.375 -5.277 1 95.12 247 ILE A C 1
ATOM 1964 O O . ILE A 1 247 ? -13.312 -36.156 -5.516 1 95.12 247 ILE A O 1
ATOM 1968 N N . TRP A 1 248 ? -12.586 -38.125 -4.676 1 96.81 248 TRP A N 1
ATOM 1969 C CA . TRP A 1 248 ? -11.266 -37.656 -4.27 1 96.81 248 TRP A CA 1
ATOM 1970 C C . TRP A 1 248 ? -10.164 -38.5 -4.895 1 96.81 248 TRP A C 1
ATOM 1972 O O . TRP A 1 248 ? -10.383 -39.688 -5.207 1 96.81 248 TRP A O 1
ATOM 1982 N N . PRO A 1 249 ? -8.969 -37.906 -5.098 1 97.25 249 PRO A N 1
ATOM 1983 C CA . PRO A 1 249 ? -7.812 -38.75 -5.324 1 97.25 249 PRO A CA 1
ATOM 1984 C C . PRO A 1 249 ? -7.586 -39.75 -4.188 1 97.25 249 PRO A C 1
ATOM 1986 O O . PRO A 1 249 ? -8.133 -39.594 -3.096 1 97.25 249 PRO A O 1
ATOM 1989 N N . PRO A 1 250 ? -6.836 -40.812 -4.512 1 96.5 250 PRO A N 1
ATOM 1990 C CA . PRO A 1 250 ? -6.516 -41.75 -3.418 1 96.5 250 PRO A CA 1
ATOM 1991 C C . PRO A 1 250 ? -5.801 -41.062 -2.256 1 96.5 250 PRO A C 1
ATOM 1993 O O . PRO A 1 250 ? -5.145 -40.031 -2.451 1 96.5 250 PRO A O 1
ATOM 1996 N N . SER A 1 251 ? -5.992 -41.594 -1.012 1 94.75 251 SER A N 1
ATOM 1997 C CA . SER A 1 251 ? -5.465 -40.875 0.148 1 94.75 251 SER A CA 1
ATOM 1998 C C . SER A 1 251 ? -4.883 -41.844 1.172 1 94.75 251 SER A C 1
ATOM 2000 O O . SER A 1 251 ? -5.137 -43.062 1.11 1 94.75 251 SER A O 1
ATOM 2002 N N . VAL A 1 252 ? -4.008 -41.312 1.944 1 92.19 252 VAL A N 1
ATOM 2003 C CA . VAL A 1 252 ? -3.545 -41.969 3.166 1 92.19 252 VAL A CA 1
ATOM 2004 C C . VAL A 1 252 ? -3.855 -41.062 4.371 1 92.19 252 VAL A C 1
ATOM 2006 O O . VAL A 1 252 ? -3.807 -39.844 4.277 1 92.19 252 VAL A O 1
ATOM 2009 N N . LYS A 1 253 ? -4.27 -41.719 5.391 1 88.69 253 LYS A N 1
ATOM 2010 C CA . LYS A 1 253 ? -4.508 -40.969 6.617 1 88.69 253 LYS A CA 1
ATOM 2011 C C . LYS A 1 253 ? -3.199 -40.688 7.359 1 88.69 253 LYS A C 1
ATOM 2013 O O . LYS A 1 253 ? -2.635 -41.594 7.98 1 88.69 253 LYS A O 1
ATOM 2018 N N . THR A 1 254 ? -2.719 -39.438 7.133 1 81.06 254 THR A N 1
ATOM 2019 C CA . THR A 1 254 ? -1.44 -39.125 7.762 1 81.06 254 THR A CA 1
ATOM 2020 C C . THR A 1 254 ? -1.38 -37.656 8.156 1 81.06 254 THR A C 1
ATOM 2022 O O . THR A 1 254 ? -2.102 -36.812 7.594 1 81.06 254 THR A O 1
ATOM 2025 N N . LYS A 1 255 ? -0.634 -37.375 9.188 1 77.62 255 LYS A N 1
ATOM 2026 C CA . LYS A 1 255 ? -0.272 -36.031 9.586 1 77.62 255 LYS A CA 1
ATOM 2027 C C . LYS A 1 255 ? 1.237 -35.812 9.508 1 77.62 255 LYS A C 1
ATOM 2029 O O . LYS A 1 255 ? 1.799 -35 10.273 1 77.62 255 LYS A O 1
ATOM 2034 N N . ALA A 1 256 ? 1.763 -36.5 8.555 1 72.94 256 ALA A N 1
ATOM 2035 C CA . ALA A 1 256 ? 3.213 -36.406 8.406 1 72.94 256 ALA A CA 1
ATOM 2036 C C . ALA A 1 256 ? 3.594 -35.906 7.016 1 72.94 256 ALA A C 1
ATOM 2038 O O . ALA A 1 256 ? 2.73 -35.75 6.152 1 72.94 256 ALA A O 1
ATOM 2039 N N . SER A 1 257 ? 4.797 -35.438 6.895 1 75.94 257 SER A N 1
ATOM 2040 C CA . SER A 1 257 ? 5.406 -35.062 5.621 1 75.94 257 SER A CA 1
ATOM 2041 C C . SER A 1 257 ? 4.668 -33.906 4.961 1 75.94 257 SER A C 1
ATOM 2043 O O . SER A 1 257 ? 4.586 -32.812 5.527 1 75.94 257 SER A O 1
ATOM 2045 N N . VAL A 1 258 ? 4.039 -34.219 3.795 1 78.5 258 VAL A N 1
ATOM 2046 C CA . VAL A 1 258 ? 3.475 -33.156 2.979 1 78.5 258 VAL A CA 1
ATOM 2047 C C . VAL A 1 258 ? 2.09 -32.781 3.502 1 78.5 258 VAL A C 1
ATOM 2049 O O . VAL A 1 258 ? 1.435 -31.875 2.963 1 78.5 258 VAL A O 1
ATOM 2052 N N . CYS A 1 259 ? 1.62 -33.344 4.613 1 85.31 259 CYS A N 1
ATOM 2053 C CA . CYS A 1 259 ? 0.351 -33 5.25 1 85.31 259 CYS A CA 1
ATOM 2054 C C . CYS A 1 259 ? 0.528 -32.781 6.75 1 85.31 259 CYS A C 1
ATOM 2056 O O . CYS A 1 259 ? -0.403 -33.031 7.523 1 85.31 259 CYS A O 1
ATOM 2058 N N . PHE A 1 260 ? 1.692 -32.375 7.16 1 79.12 260 PHE A N 1
ATOM 2059 C CA . PHE A 1 260 ? 2.012 -32.344 8.586 1 79.12 260 PHE A CA 1
ATOM 2060 C C . PHE A 1 260 ? 1.283 -31.219 9.281 1 79.12 260 PHE A C 1
ATOM 2062 O O . PHE A 1 260 ? 1.177 -31.188 10.508 1 79.12 260 PHE A O 1
ATOM 2069 N N . LEU A 1 261 ? 0.623 -30.328 8.523 1 79.94 261 LEU A N 1
ATOM 2070 C CA . LEU A 1 261 ? -0.037 -29.203 9.148 1 79.94 261 LEU A CA 1
ATOM 2071 C C . LEU A 1 261 ? -1.547 -29.406 9.203 1 79.94 261 LEU A C 1
ATOM 2073 O O . LEU A 1 261 ? -2.301 -28.453 9.445 1 79.94 261 LEU A O 1
ATOM 2077 N N . ASN A 1 262 ? -1.941 -30.578 8.859 1 82.5 262 ASN A N 1
ATOM 2078 C CA . ASN A 1 262 ? -3.307 -30.922 9.234 1 82.5 262 ASN A CA 1
ATOM 2079 C C . ASN A 1 262 ? -3.553 -30.688 10.727 1 82.5 262 ASN A C 1
ATOM 2081 O O . ASN A 1 262 ? -2.793 -31.156 11.57 1 82.5 262 ASN A O 1
ATOM 2085 N N . GLN A 1 263 ? -4.512 -29.953 11.102 1 77.75 263 GLN A N 1
ATOM 2086 C CA . GLN A 1 263 ? -4.598 -29.406 12.453 1 77.75 263 GLN A CA 1
ATOM 2087 C C . GLN A 1 263 ? -5.695 -30.109 13.258 1 77.75 263 GLN A C 1
ATOM 2089 O O . GLN A 1 263 ? -5.508 -30.406 14.438 1 77.75 263 GLN A O 1
ATOM 2094 N N . LEU A 1 264 ? -6.793 -30.312 12.602 1 82.12 264 LEU A N 1
ATOM 2095 C CA . LEU A 1 264 ? -7.945 -30.828 13.328 1 82.12 264 LEU A CA 1
ATOM 2096 C C . LEU A 1 264 ? -8.023 -32.344 13.219 1 82.12 264 LEU A C 1
ATOM 2098 O O . LEU A 1 264 ? -7.594 -32.938 12.219 1 82.12 264 LEU A O 1
ATOM 2102 N N . PRO A 1 265 ? -8.617 -33 14.195 1 83.88 265 PRO A N 1
ATOM 2103 C CA . PRO A 1 265 ? -8.727 -34.438 14.18 1 83.88 265 PRO A CA 1
ATOM 2104 C C . PRO A 1 265 ? -9.453 -34.969 12.938 1 83.88 265 PRO A C 1
ATOM 2106 O O . PRO A 1 265 ? -9.125 -36.062 12.438 1 83.88 265 PRO A O 1
ATOM 2109 N N . HIS A 1 266 ? -10.234 -34.188 12.445 1 86.62 266 HIS A N 1
ATOM 2110 C CA . HIS A 1 266 ? -11.023 -34.656 11.312 1 86.62 266 HIS A CA 1
ATOM 2111 C C . HIS A 1 266 ? -10.312 -34.375 9.992 1 86.62 266 HIS A C 1
ATOM 2113 O O . HIS A 1 266 ? -10.727 -34.875 8.938 1 86.62 266 HIS A O 1
ATOM 2119 N N . GLU A 1 267 ? -9.219 -33.594 10.047 1 90.19 267 GLU A N 1
ATOM 2120 C CA . GLU A 1 267 ? -8.383 -33.375 8.875 1 90.19 267 GLU A CA 1
ATOM 2121 C C . GLU A 1 267 ? -7.391 -34.5 8.664 1 90.19 267 GLU A C 1
ATOM 2123 O O . GLU A 1 267 ? -6.203 -34.375 8.961 1 90.19 267 GLU A O 1
ATOM 2128 N N . THR A 1 268 ? -7.848 -35.594 8.055 1 86.5 268 THR A N 1
ATOM 2129 C CA . THR A 1 268 ? -7.004 -36.781 8.016 1 86.5 268 THR A CA 1
ATOM 2130 C C . THR A 1 268 ? -6.566 -37.094 6.582 1 86.5 268 THR A C 1
ATOM 2132 O O . THR A 1 268 ? -5.668 -37.906 6.363 1 86.5 268 THR A O 1
ATOM 2135 N N . ARG A 1 269 ? -7.078 -36.469 5.695 1 92.31 269 ARG A N 1
ATOM 2136 C CA . ARG A 1 269 ? -6.82 -36.812 4.301 1 92.31 269 ARG A CA 1
ATOM 2137 C C . ARG A 1 269 ? -5.488 -36.25 3.828 1 92.31 269 ARG A C 1
ATOM 2139 O O . ARG A 1 269 ? -5.184 -35.062 4.07 1 92.31 269 ARG A O 1
ATOM 2146 N N . CYS A 1 270 ? -4.695 -37.031 3.234 1 93.69 270 CYS A N 1
ATOM 2147 C CA . CYS A 1 270 ? -3.502 -36.688 2.465 1 93.69 270 CYS A CA 1
ATOM 2148 C C . CYS A 1 270 ? -3.475 -37.438 1.14 1 93.69 270 CYS A C 1
ATOM 2150 O O . CYS A 1 270 ? -3.467 -38.688 1.122 1 93.69 270 CYS A O 1
ATOM 2152 N N . HIS A 1 271 ? -3.48 -36.719 0.068 1 95.06 271 HIS A N 1
ATOM 2153 C CA . HIS A 1 271 ? -3.584 -37.406 -1.229 1 95.06 271 HIS A CA 1
ATOM 2154 C C . HIS A 1 271 ? -2.342 -38.219 -1.521 1 95.06 271 HIS A C 1
ATOM 2156 O O . HIS A 1 271 ? -1.216 -37.75 -1.325 1 95.06 271 HIS A O 1
ATOM 2162 N N . ASN A 1 272 ? -2.598 -39.406 -1.865 1 94.5 272 ASN A N 1
ATOM 2163 C CA . ASN A 1 272 ? -1.541 -40.312 -2.283 1 94.5 272 ASN A CA 1
ATOM 2164 C C . ASN A 1 272 ? -1.468 -40.438 -3.805 1 94.5 272 ASN A C 1
ATOM 2166 O O . ASN A 1 272 ? -1.7 -41.5 -4.363 1 94.5 272 ASN A O 1
ATOM 2170 N N . MET A 1 273 ? -1.086 -39.375 -4.453 1 94.56 273 MET A N 1
ATOM 2171 C CA . MET A 1 273 ? -0.982 -39.25 -5.902 1 94.56 273 MET A CA 1
ATOM 2172 C C . MET A 1 273 ? 0.431 -39.594 -6.379 1 94.56 273 MET A C 1
ATOM 2174 O O . MET A 1 273 ? 1.342 -39.75 -5.566 1 94.56 273 MET A O 1
ATOM 2178 N N . PRO A 1 274 ? 0.616 -39.75 -7.691 1 93.38 274 PRO A N 1
ATOM 2179 C CA . PRO A 1 274 ? 1.959 -40.031 -8.195 1 93.38 274 PRO A CA 1
ATOM 2180 C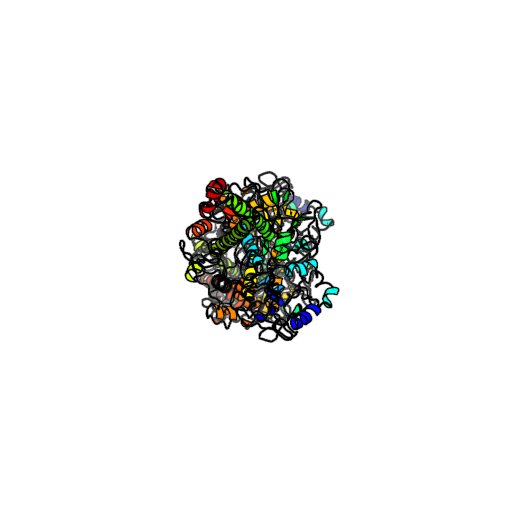 C . PRO A 1 274 ? 2.984 -38.969 -7.805 1 93.38 274 PRO A C 1
ATOM 2182 O O . PRO A 1 274 ? 4.176 -39.281 -7.688 1 93.38 274 PRO A O 1
ATOM 2185 N N . GLU A 1 275 ? 2.547 -37.812 -7.664 1 87.25 275 GLU A N 1
ATOM 2186 C CA . GLU A 1 275 ? 3.35 -36.688 -7.184 1 87.25 275 GLU A CA 1
ATOM 2187 C C . GLU A 1 275 ? 2.74 -36.094 -5.922 1 87.25 275 GLU A C 1
ATOM 2189 O O . GLU A 1 275 ? 1.524 -35.875 -5.848 1 87.25 275 GLU A O 1
ATOM 2194 N N . ASP A 1 276 ? 3.594 -35.688 -5.008 1 83.56 276 ASP A N 1
ATOM 2195 C CA . ASP A 1 276 ? 3.104 -35.219 -3.711 1 83.56 276 ASP A CA 1
ATOM 2196 C C . ASP A 1 276 ? 2.805 -33.719 -3.736 1 83.56 276 ASP A C 1
ATOM 2198 O O . ASP A 1 276 ? 2.178 -33.188 -2.816 1 83.56 276 ASP A O 1
ATOM 2202 N N . GLY A 1 277 ? 3.209 -33.031 -4.754 1 83.56 277 GLY A N 1
ATOM 2203 C CA . GLY A 1 277 ? 3.084 -31.594 -4.848 1 83.56 277 GLY A CA 1
ATOM 2204 C C . GLY A 1 277 ? 1.653 -31.109 -4.715 1 83.56 277 GLY A C 1
ATOM 2205 O O . GLY A 1 277 ? 1.413 -30 -4.258 1 83.56 277 GLY A O 1
ATOM 2206 N N . GLY A 1 278 ? 0.703 -31.938 -5.027 1 87.81 278 GLY A N 1
ATOM 2207 C CA . GLY A 1 278 ? -0.703 -31.578 -4.934 1 87.81 278 GLY A CA 1
ATOM 2208 C C . GLY A 1 278 ? -1.155 -31.312 -3.512 1 87.81 278 GLY A C 1
ATOM 2209 O O . GLY A 1 278 ? -2.215 -30.719 -3.295 1 87.81 278 GLY A O 1
ATOM 2210 N N . ASN A 1 279 ? -0.323 -31.656 -2.535 1 89.62 279 ASN A N 1
ATOM 2211 C CA . ASN A 1 279 ? -0.672 -31.5 -1.127 1 89.62 279 ASN A CA 1
ATOM 2212 C C . ASN A 1 279 ? -0.041 -30.25 -0.532 1 89.62 279 ASN A C 1
ATOM 2214 O O . ASN A 1 279 ? -0.302 -29.906 0.622 1 89.62 279 ASN A O 1
ATOM 2218 N N . THR A 1 280 ? 0.679 -29.469 -1.258 1 86.06 280 THR A N 1
ATOM 2219 C CA . THR A 1 280 ? 1.591 -28.484 -0.685 1 86.06 280 THR A CA 1
ATOM 2220 C C . THR A 1 280 ? 0.869 -27.172 -0.422 1 86.06 280 THR A C 1
ATOM 2222 O O . THR A 1 280 ? 0.914 -26.641 0.692 1 86.06 280 THR A O 1
ATOM 2225 N N . LEU A 1 281 ? 0.23 -26.625 -1.446 1 88.88 281 LEU A N 1
ATOM 2226 C CA . LEU A 1 281 ? -0.458 -25.328 -1.346 1 88.88 281 LEU A CA 1
ATOM 2227 C C . LEU A 1 281 ? -1.942 -25.484 -1.658 1 88.88 281 LEU A C 1
ATOM 2229 O O . LEU A 1 281 ? -2.33 -26.359 -2.434 1 88.88 281 LEU A O 1
ATOM 2233 N N . GLY A 1 282 ? -2.699 -24.641 -1.069 1 90.06 282 GLY A N 1
ATOM 2234 C CA . GLY A 1 282 ? -4.137 -24.703 -1.285 1 90.06 282 GLY A CA 1
ATOM 2235 C C . GLY A 1 282 ? -4.527 -24.594 -2.746 1 90.06 282 GLY A C 1
ATOM 2236 O O . GLY A 1 282 ? -5.391 -25.328 -3.223 1 90.06 282 GLY A O 1
ATOM 2237 N N . SER A 1 283 ? -3.93 -23.703 -3.49 1 92.25 283 SER A N 1
ATOM 2238 C CA . SER A 1 283 ? -4.23 -23.484 -4.902 1 92.25 283 SER A CA 1
ATOM 2239 C C . SER A 1 283 ? -3.9 -24.719 -5.734 1 92.25 283 SER A C 1
ATOM 2241 O O . SER A 1 283 ? -4.68 -25.125 -6.605 1 92.25 283 SER A O 1
ATOM 2243 N N . ILE A 1 284 ? -2.805 -25.297 -5.449 1 93.38 284 ILE A N 1
ATOM 2244 C CA . ILE A 1 284 ? -2.363 -26.469 -6.188 1 93.38 284 ILE A CA 1
ATOM 2245 C C . ILE A 1 284 ? -3.268 -27.656 -5.855 1 93.38 284 ILE A C 1
ATOM 2247 O O . ILE A 1 284 ? -3.65 -28.422 -6.746 1 93.38 284 ILE A O 1
ATOM 2251 N N . ASN A 1 285 ? -3.59 -27.734 -4.602 1 94.06 285 ASN A N 1
ATOM 2252 C CA . ASN A 1 285 ? -4.453 -28.812 -4.148 1 94.06 285 ASN A CA 1
ATOM 2253 C C . ASN A 1 285 ? -5.809 -28.781 -4.848 1 94.06 285 ASN A C 1
ATOM 2255 O O . ASN A 1 285 ? -6.262 -29.797 -5.383 1 94.06 285 ASN A O 1
ATOM 2259 N N . LEU A 1 286 ? -6.391 -27.672 -4.875 1 96 286 LEU A N 1
ATOM 2260 C CA . LEU A 1 286 ? -7.691 -27.484 -5.512 1 96 286 LEU A CA 1
ATOM 2261 C C . LEU A 1 286 ? -7.633 -27.891 -6.984 1 96 286 LEU A C 1
ATOM 2263 O O . LEU A 1 286 ? -8.469 -28.656 -7.453 1 96 286 LEU A O 1
ATOM 2267 N N . MET A 1 287 ? -6.699 -27.453 -7.652 1 97 287 MET A N 1
ATOM 2268 C CA . MET A 1 287 ? -6.551 -27.734 -9.078 1 97 287 MET A CA 1
ATOM 2269 C C . MET A 1 287 ? -6.254 -29.203 -9.312 1 97 287 MET A C 1
ATOM 2271 O O . MET A 1 287 ? -6.746 -29.797 -10.281 1 97 287 MET A O 1
ATOM 2275 N N . ALA A 1 288 ? -5.445 -29.734 -8.438 1 96.12 288 ALA A N 1
ATOM 2276 C CA . ALA A 1 288 ? -5.113 -31.156 -8.562 1 96.12 288 ALA A CA 1
ATOM 2277 C C . ALA A 1 288 ? -6.367 -32.031 -8.453 1 96.12 288 ALA A C 1
ATOM 2279 O O . ALA A 1 288 ? -6.543 -32.969 -9.234 1 96.12 288 ALA A O 1
ATOM 2280 N N . VAL A 1 289 ? -7.184 -31.703 -7.527 1 97.56 289 VAL A N 1
ATOM 2281 C CA . VAL A 1 289 ? -8.43 -32.438 -7.371 1 97.56 289 VAL A CA 1
ATOM 2282 C C . VAL A 1 289 ? -9.273 -32.312 -8.633 1 97.56 289 VAL A C 1
ATOM 2284 O O . VAL A 1 289 ? -9.781 -33.312 -9.156 1 97.56 289 VAL A O 1
ATOM 2287 N N . TRP A 1 290 ? -9.414 -31.125 -9.156 1 98.31 290 TRP A N 1
ATOM 2288 C CA . TRP A 1 290 ? -10.266 -30.875 -10.312 1 98.31 290 TRP A CA 1
ATOM 2289 C C . TRP A 1 290 ? -9.734 -31.594 -11.547 1 98.31 290 TRP A C 1
ATOM 2291 O O . TRP A 1 290 ? -10.5 -32.219 -12.289 1 98.31 290 TRP A O 1
ATOM 2301 N N . PHE A 1 291 ? -8.492 -31.562 -11.75 1 98.44 291 PHE A N 1
ATOM 2302 C CA . PHE A 1 291 ? -7.93 -32.188 -12.945 1 98.44 291 PHE A CA 1
ATOM 2303 C C . PHE A 1 291 ? -7.883 -33.688 -12.812 1 98.44 291 PHE A C 1
ATOM 2305 O O . PHE A 1 291 ? -7.934 -34.406 -13.812 1 98.44 291 PHE A O 1
ATOM 2312 N N . TRP A 1 292 ? -7.742 -34.125 -11.562 1 98.44 292 TRP A N 1
ATOM 2313 C CA . TRP A 1 292 ? -7.879 -35.562 -11.312 1 98.44 292 TRP A CA 1
ATOM 2314 C C . TRP A 1 292 ? -9.273 -36.062 -11.695 1 98.44 292 TRP A C 1
ATOM 2316 O O . TRP A 1 292 ? -9.414 -37.031 -12.406 1 98.44 292 TRP A O 1
ATOM 2326 N N . ARG A 1 293 ? -10.242 -35.375 -11.25 1 98.56 293 ARG A N 1
ATOM 2327 C CA . ARG A 1 293 ? -11.633 -35.688 -11.578 1 98.56 293 ARG A CA 1
ATOM 2328 C C . ARG A 1 293 ? -11.875 -35.562 -13.078 1 98.56 293 ARG A C 1
ATOM 2330 O O . ARG A 1 293 ? -12.609 -36.344 -13.664 1 98.56 293 ARG A O 1
ATOM 2337 N N . ASN A 1 294 ? -11.305 -34.562 -13.633 1 98.75 294 ASN A N 1
ATOM 2338 C CA . ASN A 1 294 ? -11.516 -34.312 -15.055 1 98.75 294 ASN A CA 1
ATOM 2339 C C . ASN A 1 294 ? -10.977 -35.469 -15.906 1 98.75 294 ASN A C 1
ATOM 2341 O O . ASN A 1 294 ? -11.57 -35.812 -16.922 1 98.75 294 ASN A O 1
ATOM 2345 N N . HIS A 1 295 ? -9.828 -36 -15.539 1 98.75 295 HIS A N 1
ATOM 2346 C CA . HIS A 1 295 ? -9.344 -37.188 -16.234 1 98.75 295 HIS A CA 1
ATOM 2347 C C . HIS A 1 295 ? -10.391 -38.281 -16.25 1 98.75 295 HIS A C 1
ATOM 2349 O O . HIS A 1 295 ? -10.664 -38.906 -17.281 1 98.75 295 HIS A O 1
ATOM 2355 N N . ASN A 1 296 ? -10.859 -38.562 -15.07 1 98.69 296 ASN A N 1
ATOM 2356 C CA . ASN A 1 296 ? -11.836 -39.625 -14.953 1 98.69 296 ASN A CA 1
ATOM 2357 C C . ASN A 1 296 ? -13.125 -39.312 -15.711 1 98.69 296 ASN A C 1
ATOM 2359 O O . ASN A 1 296 ? -13.758 -40.219 -16.281 1 98.69 296 ASN A O 1
ATOM 2363 N N . PHE A 1 297 ? -13.523 -38.094 -15.641 1 98.69 297 PHE A N 1
ATOM 2364 C CA . PHE A 1 297 ? -14.672 -37.625 -16.422 1 98.69 297 PHE A CA 1
ATOM 2365 C C . PHE A 1 297 ? -14.453 -37.906 -17.906 1 98.69 297 PHE A C 1
ATOM 2367 O O . PHE A 1 297 ? -15.32 -38.5 -18.578 1 98.69 297 PHE A O 1
ATOM 2374 N N . ILE A 1 298 ? -13.344 -37.531 -18.438 1 98.81 298 ILE A N 1
ATOM 2375 C CA . ILE A 1 298 ? -13 -37.719 -19.859 1 98.81 298 ILE A CA 1
ATOM 2376 C C . ILE A 1 298 ? -13 -39.188 -20.203 1 98.81 298 ILE A C 1
ATOM 2378 O O . ILE A 1 298 ? -13.586 -39.594 -21.203 1 98.81 298 ILE A O 1
ATOM 2382 N N . ALA A 1 299 ? -12.312 -40 -19.406 1 98.81 299 ALA A N 1
ATOM 2383 C CA . ALA A 1 299 ? -12.242 -41.438 -19.641 1 98.81 299 ALA A CA 1
ATOM 2384 C C . ALA A 1 299 ? -13.641 -42.062 -19.719 1 98.81 299 ALA A C 1
ATOM 2386 O O . ALA A 1 299 ? -13.914 -42.875 -20.578 1 98.81 299 ALA A O 1
ATOM 2387 N N . THR A 1 300 ? -14.477 -41.625 -18.828 1 98.62 300 THR A N 1
ATOM 2388 C CA . THR A 1 300 ? -15.844 -42.125 -18.797 1 98.62 300 THR A CA 1
ATOM 2389 C C . THR A 1 300 ? -16.594 -41.719 -20.062 1 98.62 300 THR A C 1
ATOM 2391 O O . THR A 1 300 ? -17.312 -42.562 -20.641 1 98.62 300 THR A O 1
ATOM 2394 N N . GLU A 1 301 ? -16.469 -40.531 -20.469 1 98.56 301 GLU A N 1
ATOM 2395 C CA . GLU A 1 301 ? -17.141 -40.094 -21.688 1 98.56 301 GLU A CA 1
ATOM 2396 C C . GLU A 1 301 ? -16.609 -40.844 -22.906 1 98.56 301 GLU A C 1
ATOM 2398 O O . GLU A 1 301 ? -17.375 -41.156 -23.812 1 98.56 301 GLU A O 1
ATOM 2403 N N . LEU A 1 302 ? -15.305 -41.031 -22.969 1 98.56 302 LEU A N 1
ATOM 2404 C CA . LEU A 1 302 ? -14.703 -41.781 -24.062 1 98.56 302 LEU A CA 1
ATOM 2405 C C . LEU A 1 302 ? -15.211 -43.219 -24.109 1 98.56 302 LEU A C 1
ATOM 2407 O O . LEU A 1 302 ? -15.43 -43.75 -25.203 1 98.56 302 LEU A O 1
ATOM 2411 N N . LEU A 1 303 ? -15.336 -43.812 -22.969 1 98.38 303 LEU A N 1
ATOM 2412 C CA . LEU A 1 303 ? -15.844 -45.188 -22.891 1 98.38 303 LEU A CA 1
ATOM 2413 C C . LEU A 1 303 ? -17.266 -45.281 -23.438 1 98.38 303 LEU A C 1
ATOM 2415 O O . LEU A 1 303 ? -17.625 -46.25 -24.094 1 98.38 303 LEU A O 1
ATOM 2419 N N . LYS A 1 304 ? -18.047 -44.281 -23.172 1 97.5 304 LYS A N 1
ATOM 2420 C CA . LYS A 1 304 ? -19.422 -44.25 -23.656 1 97.5 304 LYS A CA 1
ATOM 2421 C C . LYS A 1 304 ? -19.484 -44.281 -25.172 1 97.5 304 LYS A C 1
ATOM 2423 O O . LYS A 1 304 ? -20.344 -44.938 -25.766 1 97.5 304 LYS A O 1
ATOM 2428 N N . VAL A 1 305 ? -18.609 -43.594 -25.812 1 96.94 305 VAL A N 1
ATOM 2429 C CA . VAL A 1 305 ? -18.641 -43.469 -27.266 1 96.94 305 VAL A CA 1
ATOM 2430 C C . VAL A 1 305 ? -17.859 -44.625 -27.906 1 96.94 305 VAL A C 1
ATOM 2432 O O . VAL A 1 305 ? -18.078 -44.969 -29.062 1 96.94 305 VAL A O 1
ATOM 2435 N N . ASN A 1 306 ? -16.922 -45.219 -27.125 1 97.44 306 ASN A N 1
ATOM 2436 C CA . ASN A 1 306 ? -16.078 -46.344 -27.609 1 97.44 306 ASN A CA 1
ATOM 2437 C C . ASN A 1 306 ? -16.078 -47.5 -26.625 1 97.44 306 ASN A C 1
ATOM 2439 O O . ASN A 1 306 ? -15.047 -47.781 -26.016 1 97.44 306 ASN A O 1
ATOM 2443 N N . PRO A 1 307 ? -17.047 -48.281 -26.578 1 95.56 307 PRO A N 1
ATOM 2444 C CA . PRO A 1 307 ? -17.141 -49.375 -25.594 1 95.56 307 PRO A CA 1
ATOM 2445 C C . PRO A 1 307 ? -16.125 -50.469 -25.828 1 95.56 307 PRO A C 1
ATOM 2447 O O . PRO A 1 307 ? -15.844 -51.281 -24.922 1 95.56 307 PRO A O 1
ATOM 2450 N N . CYS A 1 308 ? -15.5 -50.531 -27.016 1 96.06 308 CYS A N 1
ATOM 2451 C CA . CYS A 1 308 ? -14.57 -51.594 -27.344 1 96.06 308 CYS A CA 1
ATOM 2452 C C . CYS A 1 308 ? -13.148 -51.25 -26.938 1 96.06 308 CYS A C 1
ATOM 2454 O O . CYS A 1 308 ? -12.25 -52.062 -27 1 96.06 308 CYS A O 1
ATOM 2456 N N . TRP A 1 309 ? -12.953 -49.969 -26.516 1 97.5 309 TRP A N 1
ATOM 2457 C CA . TRP A 1 309 ? -11.602 -49.562 -26.156 1 97.5 309 TRP A CA 1
ATOM 2458 C C . TRP A 1 309 ? -11.156 -50.25 -24.859 1 97.5 309 TRP A C 1
ATOM 2460 O O . TRP A 1 309 ? -11.953 -50.375 -23.922 1 97.5 309 TRP A O 1
ATOM 2470 N N . ASP A 1 310 ? -9.883 -50.656 -24.844 1 96.94 310 ASP A N 1
ATOM 2471 C CA . ASP A 1 310 ? -9.359 -51.25 -23.609 1 96.94 310 ASP A CA 1
ATOM 2472 C C . ASP A 1 310 ? -8.859 -50.188 -22.656 1 96.94 310 ASP A C 1
ATOM 2474 O O . ASP A 1 310 ? -8.914 -49 -22.953 1 96.94 310 ASP A O 1
ATOM 2478 N N . ASP A 1 311 ? -8.484 -50.562 -21.516 1 98.12 311 ASP A N 1
ATOM 2479 C CA . ASP A 1 311 ? -8.062 -49.688 -20.438 1 98.12 311 ASP A CA 1
ATOM 2480 C C . ASP A 1 311 ? -6.906 -48.781 -20.875 1 98.12 311 ASP A C 1
ATOM 2482 O O . ASP A 1 311 ? -6.914 -47.594 -20.594 1 98.12 311 ASP A O 1
ATOM 2486 N N . GLU A 1 312 ? -5.926 -49.375 -21.516 1 97.31 312 GLU A N 1
ATOM 2487 C CA . GLU A 1 312 ? -4.734 -48.625 -21.922 1 97.31 312 GLU A CA 1
ATOM 2488 C C . GLU A 1 312 ? -5.082 -47.5 -22.891 1 97.31 312 GLU A C 1
ATOM 2490 O O . GLU A 1 312 ? -4.605 -46.375 -22.734 1 97.31 312 GLU A O 1
ATOM 2495 N N . ARG A 1 313 ? -5.891 -47.812 -23.828 1 96.44 313 ARG A N 1
ATOM 2496 C CA . ARG A 1 313 ? -6.266 -46.812 -24.812 1 96.44 313 ARG A CA 1
ATOM 2497 C C . ARG A 1 313 ? -7.098 -45.719 -24.188 1 96.44 313 ARG A C 1
ATOM 2499 O O . ARG A 1 313 ? -6.895 -44.531 -24.469 1 96.44 313 ARG A O 1
ATOM 2506 N N . LEU A 1 314 ? -8.07 -46.094 -23.344 1 98.31 314 LEU A N 1
ATOM 2507 C CA . LEU A 1 314 ? -8.891 -45.094 -22.656 1 98.31 314 LEU A CA 1
ATOM 2508 C C . LEU A 1 314 ? -8.031 -44.188 -21.797 1 98.31 314 LEU A C 1
ATOM 2510 O O . LEU A 1 314 ? -8.18 -42.969 -21.828 1 98.31 314 LEU A O 1
ATOM 2514 N N . PHE A 1 315 ? -7.109 -44.781 -21.078 1 98.31 315 PHE A N 1
ATOM 2515 C CA . PHE A 1 315 ? -6.266 -44 -20.172 1 98.31 315 PHE A CA 1
ATOM 2516 C C . PHE A 1 315 ? -5.383 -43.031 -20.953 1 98.31 315 PHE A C 1
ATOM 2518 O O . PHE A 1 315 ? -5.32 -41.844 -20.625 1 98.31 315 PHE A O 1
ATOM 2525 N N . THR A 1 316 ? -4.684 -43.5 -21.938 1 97.12 316 THR A N 1
ATOM 2526 C CA . THR A 1 316 ? -3.709 -42.688 -22.672 1 97.12 316 THR A CA 1
ATOM 2527 C C . THR A 1 316 ? -4.402 -41.562 -23.422 1 97.12 316 THR A C 1
ATOM 2529 O O . THR A 1 316 ? -3.889 -40.438 -23.469 1 97.12 316 THR A O 1
ATOM 2532 N N . THR A 1 317 ? -5.566 -41.906 -23.984 1 97.69 317 THR A N 1
ATOM 2533 C CA . THR A 1 317 ? -6.301 -40.875 -24.703 1 97.69 317 THR A CA 1
ATOM 2534 C C . THR A 1 317 ? -6.844 -39.844 -23.734 1 97.69 317 THR A C 1
ATOM 2536 O O . THR A 1 317 ? -6.773 -38.625 -24 1 97.69 317 THR A O 1
ATOM 2539 N N . ALA A 1 318 ? -7.352 -40.25 -22.609 1 98.69 318 ALA A N 1
ATOM 2540 C CA . ALA A 1 318 ? -7.848 -39.344 -21.594 1 98.69 318 ALA A CA 1
ATOM 2541 C C . ALA A 1 318 ? -6.73 -38.438 -21.078 1 98.69 318 ALA A C 1
ATOM 2543 O O . ALA A 1 318 ? -6.934 -37.25 -20.891 1 98.69 318 ALA A O 1
ATOM 2544 N N . ARG A 1 319 ? -5.57 -39 -20.828 1 98.38 319 ARG A N 1
ATOM 2545 C CA . ARG A 1 319 ? -4.414 -38.219 -20.375 1 98.38 319 ARG A CA 1
ATOM 2546 C C . ARG A 1 319 ? -4.031 -37.188 -21.406 1 98.38 319 ARG A C 1
ATOM 2548 O O . ARG A 1 319 ? -3.779 -36.031 -21.062 1 98.38 319 ARG A O 1
ATOM 2555 N N . ASP A 1 320 ? -4.012 -37.594 -22.625 1 97.69 320 ASP A N 1
ATOM 2556 C CA . ASP A 1 320 ? -3.654 -36.688 -23.703 1 97.69 320 ASP A CA 1
ATOM 2557 C C . ASP A 1 320 ? -4.645 -35.531 -23.781 1 97.69 320 ASP A C 1
ATOM 2559 O O . ASP A 1 320 ? -4.246 -34.375 -23.953 1 97.69 320 ASP A O 1
ATOM 2563 N N . ILE A 1 321 ? -5.891 -35.844 -23.672 1 98.5 321 ILE A N 1
ATOM 2564 C CA . ILE A 1 321 ? -6.938 -34.844 -23.734 1 98.5 321 ILE A CA 1
ATOM 2565 C C . ILE A 1 321 ? -6.836 -33.906 -22.531 1 98.5 321 ILE A C 1
ATOM 2567 O O . ILE A 1 321 ? -6.945 -32.688 -22.656 1 98.5 321 ILE A O 1
ATOM 2571 N N . ASN A 1 322 ? -6.645 -34.469 -21.312 1 98.75 322 ASN A N 1
ATOM 2572 C CA . ASN A 1 322 ? -6.516 -33.688 -20.094 1 98.75 322 ASN A CA 1
ATOM 2573 C C . ASN A 1 322 ? -5.352 -32.719 -20.188 1 98.75 322 ASN A C 1
ATOM 2575 O O . ASN A 1 322 ? -5.477 -31.547 -19.781 1 98.75 322 ASN A O 1
ATOM 2579 N N . ILE A 1 323 ? -4.23 -33.125 -20.703 1 98.19 323 ILE A N 1
ATOM 2580 C CA . ILE A 1 323 ? -3.064 -32.281 -20.906 1 98.19 323 ILE A CA 1
ATOM 2581 C C . ILE A 1 323 ? -3.391 -31.188 -21.922 1 98.19 323 ILE A C 1
ATOM 2583 O O . ILE A 1 323 ? -3.094 -30 -21.703 1 98.19 323 ILE A O 1
ATOM 2587 N N . ALA A 1 324 ? -4.012 -31.578 -23 1 97.94 324 ALA A N 1
ATOM 2588 C CA . ALA A 1 324 ? -4.379 -30.625 -24.031 1 97.94 324 ALA A CA 1
ATOM 2589 C C . ALA A 1 324 ? -5.301 -29.547 -23.484 1 97.94 324 ALA A C 1
ATOM 2591 O O . ALA A 1 324 ? -5.148 -28.359 -23.812 1 97.94 324 ALA A O 1
ATOM 2592 N N . ILE A 1 325 ? -6.234 -29.953 -22.688 1 98.5 325 ILE A N 1
ATOM 2593 C CA . ILE A 1 325 ? -7.172 -29.016 -22.078 1 98.5 325 ILE A CA 1
ATOM 2594 C C . ILE A 1 325 ? -6.414 -28.031 -21.188 1 98.5 325 ILE A C 1
ATOM 2596 O O . ILE A 1 325 ? -6.672 -26.828 -21.219 1 98.5 325 ILE A O 1
ATOM 2600 N N . SER A 1 326 ? -5.5 -28.516 -20.375 1 98.5 326 SER A N 1
ATOM 2601 C CA . SER A 1 326 ? -4.711 -27.641 -19.5 1 98.5 326 SER A CA 1
ATOM 2602 C C . SER A 1 326 ? -3.932 -26.625 -20.312 1 98.5 326 SER A C 1
ATOM 2604 O O . SER A 1 326 ? -3.846 -25.453 -19.938 1 98.5 326 SER A O 1
ATOM 2606 N N . LEU A 1 327 ? -3.361 -27.047 -21.422 1 97.56 327 LEU A N 1
ATOM 2607 C CA . LEU A 1 327 ? -2.586 -26.156 -22.281 1 97.56 327 LEU A CA 1
ATOM 2608 C C . LEU A 1 327 ? -3.494 -25.156 -22.984 1 97.56 327 LEU A C 1
ATOM 2610 O O . LEU A 1 327 ? -3.127 -23.984 -23.156 1 97.56 327 LEU A O 1
ATOM 2614 N N . GLN A 1 328 ? -4.66 -25.656 -23.406 1 96.69 328 GLN A N 1
ATOM 2615 C CA . GLN A 1 328 ? -5.645 -24.766 -24.016 1 96.69 328 GLN A CA 1
ATOM 2616 C C . GLN A 1 328 ? -6.02 -23.641 -23.062 1 96.69 328 GLN A C 1
ATOM 2618 O O . GLN A 1 328 ? -6.059 -22.469 -23.453 1 96.69 328 GLN A O 1
ATOM 2623 N N . ILE A 1 329 ? -6.246 -23.938 -21.875 1 98.25 329 ILE A N 1
ATOM 2624 C CA . ILE A 1 329 ? -6.645 -22.953 -20.875 1 98.25 329 ILE A CA 1
ATOM 2625 C C . ILE A 1 329 ? -5.469 -22.047 -20.531 1 98.25 329 ILE A C 1
ATOM 2627 O O . ILE A 1 329 ? -5.629 -20.828 -20.438 1 98.25 329 ILE A O 1
ATOM 2631 N N . TYR A 1 330 ? -4.301 -22.562 -20.375 1 98.19 330 TYR A N 1
ATOM 2632 C CA . TYR A 1 330 ? -3.119 -21.797 -20 1 98.19 330 TYR A CA 1
ATOM 2633 C C . TYR A 1 330 ? -2.756 -20.797 -21.094 1 98.19 330 TYR A C 1
ATOM 2635 O O . TYR A 1 330 ? -2.578 -19.609 -20.812 1 98.19 330 TYR A O 1
ATOM 2643 N N . TYR A 1 331 ? -2.711 -21.188 -22.359 1 97.31 331 TYR A N 1
ATOM 2644 C CA . TYR A 1 331 ? -2.195 -20.375 -23.453 1 97.31 331 TYR A CA 1
ATOM 2645 C C . TYR A 1 331 ? -3.279 -19.453 -24 1 97.31 331 TYR A C 1
ATOM 2647 O O . TYR A 1 331 ? -2.994 -18.344 -24.453 1 97.31 331 TYR A O 1
ATOM 2655 N N . TYR A 1 332 ? -4.492 -19.953 -23.984 1 96.75 332 TYR A N 1
ATOM 2656 C CA . TYR A 1 332 ? -5.488 -19.234 -24.766 1 96.75 332 TYR A CA 1
ATOM 2657 C C . TYR A 1 332 ? -6.543 -18.609 -23.859 1 96.75 332 TYR A C 1
ATOM 2659 O O . TYR A 1 332 ? -7.391 -17.844 -24.328 1 96.75 332 TYR A O 1
ATOM 2667 N N . GLU A 1 333 ? -6.516 -18.875 -22.609 1 97.75 333 GLU A N 1
ATOM 2668 C CA . GLU A 1 333 ? -7.461 -18.266 -21.688 1 97.75 333 GLU A CA 1
ATOM 2669 C C . GLU A 1 333 ? -6.738 -17.453 -20.609 1 97.75 333 GLU A C 1
ATOM 2671 O O . GLU A 1 333 ? -6.938 -16.234 -20.5 1 97.75 333 GLU A O 1
ATOM 2676 N N . LEU A 1 334 ? -5.824 -18.016 -19.891 1 98.44 334 LEU A N 1
ATOM 2677 C CA . LEU A 1 334 ? -5.18 -17.359 -18.75 1 98.44 334 LEU A CA 1
ATOM 2678 C C . LEU A 1 334 ? -4.156 -16.344 -19.219 1 98.44 334 LEU A C 1
ATOM 2680 O O . LEU A 1 334 ? -4.191 -15.18 -18.797 1 98.44 334 LEU A O 1
ATOM 2684 N N . MET A 1 335 ? -3.188 -16.734 -20.062 1 98.31 335 MET A N 1
ATOM 2685 C CA . MET A 1 335 ? -2.086 -15.852 -20.453 1 98.31 335 MET A CA 1
ATOM 2686 C C . MET A 1 335 ? -2.604 -14.617 -21.188 1 98.31 335 MET A C 1
ATOM 2688 O O . MET A 1 335 ? -2.115 -13.508 -20.969 1 98.31 335 MET A O 1
ATOM 2692 N N . PRO A 1 336 ? -3.617 -14.766 -21.984 1 97.62 336 PRO A N 1
ATOM 2693 C CA . PRO A 1 336 ? -4.105 -13.578 -22.688 1 97.62 336 PRO A CA 1
ATOM 2694 C C . PRO A 1 336 ? -4.656 -12.516 -21.75 1 97.62 336 PRO A C 1
ATOM 2696 O O . PRO A 1 336 ? -4.547 -11.32 -22.016 1 97.62 336 PRO A O 1
ATOM 2699 N N . ILE A 1 337 ? -5.246 -12.906 -20.656 1 97.56 337 ILE A N 1
ATOM 2700 C CA . ILE A 1 337 ? -5.824 -11.891 -19.781 1 97.56 337 ILE A CA 1
ATOM 2701 C C . ILE A 1 337 ? -4.715 -11.195 -19 1 97.56 337 ILE A C 1
ATOM 2703 O O . ILE A 1 337 ? -4.84 -10.023 -18.641 1 97.56 337 ILE A O 1
ATOM 2707 N N . PHE A 1 338 ? -3.615 -11.789 -18.75 1 98.12 338 PHE A N 1
ATOM 2708 C CA . PHE A 1 338 ? -2.502 -11.188 -18.031 1 98.12 338 PHE A CA 1
ATOM 2709 C C . PHE A 1 338 ? -1.549 -10.484 -18.984 1 98.12 338 PHE A C 1
ATOM 2711 O O . PHE A 1 338 ? -1.143 -9.344 -18.734 1 98.12 338 PHE A O 1
ATOM 2718 N N . LEU A 1 339 ? -1.188 -11.195 -20.109 1 98.5 339 LEU A N 1
ATOM 2719 C CA . LEU A 1 339 ? -0.106 -10.742 -20.984 1 98.5 339 LEU A CA 1
ATOM 2720 C C . LEU A 1 339 ? -0.65 -9.922 -22.141 1 98.5 339 LEU A C 1
ATOM 2722 O O . LEU A 1 339 ? 0.104 -9.219 -22.828 1 98.5 339 LEU A O 1
ATOM 2726 N N . GLY A 1 340 ? -1.931 -9.945 -22.391 1 98.12 340 GLY A N 1
ATOM 2727 C CA . GLY A 1 340 ? -2.543 -9.281 -23.531 1 98.12 340 GLY A CA 1
ATOM 2728 C C . GLY A 1 340 ? -2.688 -10.188 -24.734 1 98.12 340 GLY A C 1
ATOM 2729 O O . GLY A 1 340 ? -1.694 -10.703 -25.25 1 98.12 340 GLY A O 1
ATOM 2730 N N . TYR A 1 341 ? -3.859 -10.32 -25.156 1 97 341 TYR A N 1
ATOM 2731 C CA . TYR A 1 341 ? -4.152 -11.18 -26.297 1 97 341 TYR A CA 1
ATOM 2732 C C . TYR A 1 341 ? -3.414 -10.711 -27.547 1 97 341 TYR A C 1
ATOM 2734 O O . TYR A 1 341 ? -2.742 -11.508 -28.219 1 97 341 TYR A O 1
ATOM 2742 N N . GLU A 1 342 ? -3.496 -9.438 -27.844 1 97.62 342 GLU A N 1
ATOM 2743 C CA . GLU A 1 342 ? -2.854 -8.883 -29.031 1 97.62 342 GLU A CA 1
ATOM 2744 C C . GLU A 1 342 ? -1.335 -9 -28.938 1 97.62 342 GLU A C 1
ATOM 2746 O O . GLU A 1 342 ? -0.666 -9.227 -29.953 1 97.62 342 GLU A O 1
ATOM 2751 N N . ASN A 1 343 ? -0.82 -8.852 -27.734 1 98.19 343 ASN A N 1
ATOM 2752 C CA . ASN A 1 343 ? 0.616 -9.016 -27.531 1 98.19 343 ASN A CA 1
ATOM 2753 C C . ASN A 1 343 ? 1.075 -10.43 -27.875 1 98.19 343 ASN A C 1
ATOM 2755 O O . ASN A 1 343 ? 2.094 -10.617 -28.531 1 98.19 343 ASN A O 1
ATOM 2759 N N . LEU A 1 344 ? 0.33 -11.398 -27.422 1 97.94 344 LEU A N 1
ATOM 2760 C CA . LEU A 1 344 ? 0.688 -12.805 -27.609 1 97.94 344 LEU A CA 1
ATOM 2761 C C . LEU A 1 344 ? 0.601 -13.188 -29.094 1 97.94 344 LEU A C 1
ATOM 2763 O O . LEU A 1 344 ? 1.389 -14.008 -29.562 1 97.94 344 LEU A O 1
ATOM 2767 N N . LEU A 1 345 ? -0.353 -12.586 -29.812 1 96.44 345 LEU A N 1
ATOM 2768 C CA . LEU A 1 345 ? -0.453 -12.797 -31.25 1 96.44 345 LEU A CA 1
ATOM 2769 C C . LEU A 1 345 ? 0.743 -12.188 -31.969 1 96.44 345 LEU A C 1
ATOM 2771 O O . LEU A 1 345 ? 1.363 -12.844 -32.812 1 96.44 345 LEU A O 1
ATOM 2775 N N . LYS A 1 346 ? 0.985 -10.984 -31.594 1 96.56 346 LYS A N 1
ATOM 2776 C CA . LYS A 1 346 ? 2.078 -10.258 -32.219 1 96.56 346 LYS A CA 1
ATOM 2777 C C . LYS A 1 346 ? 3.408 -10.977 -32.031 1 96.56 346 LYS A C 1
ATOM 2779 O O . LYS A 1 346 ? 4.23 -11.039 -32.938 1 96.56 346 LYS A O 1
ATOM 2784 N N . ASP A 1 347 ? 3.572 -11.523 -30.875 1 96.75 347 ASP A N 1
ATOM 2785 C CA . ASP A 1 347 ? 4.84 -12.172 -30.562 1 96.75 347 ASP A CA 1
ATOM 2786 C C . ASP A 1 347 ? 4.785 -13.664 -30.875 1 96.75 347 ASP A C 1
ATOM 2788 O O . ASP A 1 347 ? 5.652 -14.43 -30.438 1 96.75 347 ASP A O 1
ATOM 2792 N N . ARG A 1 348 ? 3.744 -14.172 -31.453 1 94.12 348 ARG A N 1
ATOM 2793 C CA . ARG A 1 348 ? 3.588 -15.508 -32.031 1 94.12 348 ARG A CA 1
ATOM 2794 C C . ARG A 1 348 ? 3.619 -16.562 -30.922 1 94.12 348 ARG A C 1
ATOM 2796 O O . ARG A 1 348 ? 4.207 -17.641 -31.109 1 94.12 348 ARG A O 1
ATOM 2803 N N . VAL A 1 349 ? 3.113 -16.203 -29.797 1 95.81 349 VAL A N 1
ATOM 2804 C CA . VAL A 1 349 ? 2.957 -17.172 -28.734 1 95.81 349 VAL A CA 1
ATOM 2805 C C . VAL A 1 349 ? 1.722 -18.031 -28.984 1 95.81 349 VAL A C 1
ATOM 2807 O O . VAL A 1 349 ? 1.74 -19.25 -28.766 1 95.81 349 VAL A O 1
ATOM 2810 N N . ILE A 1 350 ? 0.693 -17.359 -29.453 1 95.12 350 ILE A N 1
ATOM 2811 C CA . ILE A 1 350 ? -0.54 -18.031 -29.844 1 95.12 350 ILE A CA 1
ATOM 2812 C C . ILE A 1 350 ? -0.896 -17.672 -31.281 1 95.12 350 ILE A C 1
ATOM 2814 O O . ILE A 1 350 ? -0.223 -16.859 -31.906 1 95.12 350 ILE A O 1
ATOM 2818 N N . ILE A 1 351 ? -1.855 -18.391 -31.797 1 91.75 351 ILE A N 1
ATOM 2819 C CA . ILE A 1 351 ? -2.334 -18.109 -33.156 1 91.75 351 ILE A CA 1
ATOM 2820 C C . ILE A 1 351 ? -3.814 -17.734 -33.094 1 91.75 351 ILE A C 1
ATOM 2822 O O . ILE A 1 351 ? -4.516 -18.078 -32.156 1 91.75 351 ILE A O 1
ATOM 2826 N N . PRO A 1 352 ? -4.137 -16.969 -34.094 1 82.62 352 PRO A N 1
ATOM 2827 C CA . PRO A 1 352 ? -5.551 -16.594 -34.125 1 82.62 352 PRO A CA 1
ATOM 2828 C C . PRO A 1 352 ? -6.484 -17.812 -34.125 1 82.62 352 PRO A C 1
ATOM 2830 O O . PRO A 1 352 ? -6.078 -18.906 -34.5 1 82.62 352 PRO A O 1
ATOM 2833 N N . THR A 1 353 ? -7.629 -17.578 -33.875 1 69.25 353 THR A N 1
ATOM 2834 C CA . THR A 1 353 ? -8.664 -18.594 -33.719 1 69.25 353 THR A CA 1
ATOM 2835 C C . THR A 1 353 ? -8.883 -19.328 -35.031 1 69.25 353 THR A C 1
ATOM 2837 O O . THR A 1 353 ? -8.891 -18.719 -36.094 1 69.25 353 THR A O 1
ATOM 2840 N N . GLY A 1 354 ? -8.852 -20.688 -35.031 1 68 354 GLY A N 1
ATOM 2841 C CA . GLY A 1 354 ? -9.18 -21.547 -36.156 1 68 354 GLY A CA 1
ATOM 2842 C C . GLY A 1 354 ? -7.988 -22.344 -36.656 1 68 354 GLY A C 1
ATOM 2843 O O . GLY A 1 354 ? -8.156 -23.359 -37.344 1 68 354 GLY A O 1
ATOM 2844 N N . GLY A 1 355 ? -6.832 -21.906 -36.281 1 75.88 355 GLY A N 1
ATOM 2845 C CA . GLY A 1 355 ? -5.703 -22.656 -36.844 1 75.88 355 GLY A CA 1
ATOM 2846 C C . GLY A 1 355 ? -4.961 -23.453 -35.781 1 75.88 355 GLY A C 1
ATOM 2847 O O . GLY A 1 355 ? -5.211 -23.297 -34.594 1 75.88 355 GLY A O 1
ATOM 2848 N N . PHE A 1 356 ? -4.195 -24.594 -36.188 1 84 356 PHE A N 1
ATOM 2849 C CA . PHE A 1 356 ? -3.305 -25.406 -35.375 1 84 356 PHE A CA 1
ATOM 2850 C C . PHE A 1 356 ? -1.892 -25.406 -35.938 1 84 356 PHE A C 1
ATOM 2852 O O . PHE A 1 356 ? -1.7 -25.188 -37.125 1 84 356 PHE A O 1
ATOM 2859 N N . ARG A 1 357 ? -0.9 -25.312 -35.125 1 83 357 ARG A N 1
ATOM 2860 C CA . ARG A 1 357 ? 0.462 -25.156 -35.625 1 83 357 ARG A CA 1
ATOM 2861 C C . ARG A 1 357 ? 1.289 -26.406 -35.375 1 83 357 ARG A C 1
ATOM 2863 O O . ARG A 1 357 ? 1.089 -27.109 -34.375 1 83 357 ARG A O 1
ATOM 2870 N N . ASP A 1 358 ? 1.988 -26.672 -36.312 1 90.75 358 ASP A N 1
ATOM 2871 C CA . ASP A 1 358 ? 3.043 -27.672 -36.219 1 90.75 358 ASP A CA 1
ATOM 2872 C C . ASP A 1 358 ? 4.418 -27.047 -36.438 1 90.75 358 ASP A C 1
ATOM 2874 O O . ASP A 1 358 ? 4.926 -27 -37.562 1 90.75 358 ASP A O 1
ATOM 2878 N N . ILE A 1 359 ? 5.07 -26.703 -35.312 1 93.5 359 ILE A N 1
ATOM 2879 C CA . ILE A 1 359 ? 6.316 -25.953 -35.438 1 93.5 359 ILE A CA 1
ATOM 2880 C C . ILE A 1 359 ? 7.406 -26.625 -34.594 1 93.5 359 ILE A C 1
ATOM 2882 O O . ILE A 1 359 ? 8.32 -25.953 -34.125 1 93.5 359 ILE A O 1
ATOM 2886 N N . TYR A 1 360 ? 7.211 -27.891 -34.375 1 95.19 360 TYR A N 1
ATOM 2887 C CA . TYR A 1 360 ? 8.195 -28.641 -33.594 1 95.19 360 TYR A CA 1
ATOM 2888 C C . TYR A 1 360 ? 9.578 -28.547 -34.219 1 95.19 360 TYR A C 1
ATOM 2890 O O . TYR A 1 360 ? 9.727 -28.734 -35.438 1 95.19 360 TYR A O 1
ATOM 2898 N N . ASN A 1 361 ? 10.562 -28.234 -33.469 1 96 361 ASN A N 1
ATOM 2899 C CA . ASN A 1 361 ? 11.969 -28.188 -33.875 1 96 361 ASN A CA 1
ATOM 2900 C C . ASN A 1 361 ? 12.852 -28.922 -32.844 1 96 361 ASN A C 1
ATOM 2902 O O . ASN A 1 361 ? 13.031 -28.453 -31.734 1 96 361 ASN A O 1
ATOM 2906 N N . GLU A 1 362 ? 13.438 -30.047 -33.25 1 93.31 362 GLU A N 1
ATOM 2907 C CA . GLU A 1 362 ? 14.211 -30.922 -32.375 1 93.31 362 GLU A CA 1
ATOM 2908 C C . GLU A 1 362 ? 15.5 -30.234 -31.922 1 93.31 362 GLU A C 1
ATOM 2910 O O . GLU A 1 362 ? 16.156 -30.703 -30.984 1 93.31 362 GLU A O 1
ATOM 2915 N N . ASN A 1 363 ? 15.812 -29.109 -32.562 1 94.25 363 ASN A N 1
ATOM 2916 C CA . ASN A 1 363 ? 17.047 -28.406 -32.219 1 94.25 363 ASN A CA 1
ATOM 2917 C C . ASN A 1 363 ? 16.828 -27.391 -31.125 1 94.25 363 ASN A C 1
ATOM 2919 O O . ASN A 1 363 ? 17.797 -26.828 -30.594 1 94.25 363 ASN A O 1
ATOM 2923 N N . VAL A 1 364 ? 15.602 -27.156 -30.797 1 94.69 364 VAL A N 1
ATOM 2924 C CA . VAL A 1 364 ? 15.297 -26.234 -29.703 1 94.69 364 VAL A CA 1
ATOM 2925 C C . VAL A 1 364 ? 15.25 -27.016 -28.391 1 94.69 364 VAL A C 1
ATOM 2927 O O . VAL A 1 364 ? 14.594 -28.047 -28.297 1 94.69 364 VAL A O 1
ATOM 2930 N N . LEU A 1 365 ? 15.961 -26.516 -27.391 1 90.56 365 LEU A N 1
ATOM 2931 C CA . LEU A 1 365 ? 16.047 -27.188 -26.094 1 90.56 365 LEU A CA 1
ATOM 2932 C C . LEU A 1 365 ? 14.727 -27.078 -25.344 1 90.56 365 LEU A C 1
ATOM 2934 O O . LEU A 1 365 ? 14.211 -25.969 -25.156 1 90.56 365 LEU A O 1
ATOM 2938 N N . PRO A 1 366 ? 14.195 -28.203 -24.922 1 91.62 366 PRO A N 1
ATOM 2939 C CA . PRO A 1 366 ? 12.945 -28.141 -24.156 1 91.62 366 PRO A CA 1
ATOM 2940 C C . PRO A 1 366 ? 13.148 -27.734 -22.703 1 91.62 366 PRO A C 1
ATOM 2942 O O . PRO A 1 366 ? 12.18 -27.438 -22 1 91.62 366 PRO A O 1
ATOM 2945 N N . GLN A 1 367 ? 14.391 -27.656 -22.266 1 88.94 367 GLN A N 1
ATOM 2946 C CA . GLN A 1 367 ? 14.695 -27.281 -20.891 1 88.94 367 GLN A CA 1
ATOM 2947 C C . GLN A 1 367 ? 14.164 -25.891 -20.562 1 88.94 367 GLN A C 1
ATOM 2949 O O . GLN A 1 367 ? 14.062 -25.031 -21.438 1 88.94 367 GLN A O 1
ATOM 2954 N N . LEU A 1 368 ? 13.836 -25.719 -19.281 1 93.06 368 LEU A N 1
ATOM 2955 C CA . LEU A 1 368 ? 13.336 -24.438 -18.828 1 93.06 368 LEU A CA 1
ATOM 2956 C C . LEU A 1 368 ? 14.484 -23.5 -18.484 1 93.06 368 LEU A C 1
ATOM 2958 O O . LEU A 1 368 ? 15.508 -23.938 -17.953 1 93.06 368 LEU A O 1
ATOM 2962 N N . SER A 1 369 ? 14.273 -22.234 -18.859 1 94.75 369 SER A N 1
ATOM 2963 C CA . SER A 1 369 ? 15.164 -21.25 -18.25 1 94.75 369 SER A CA 1
ATOM 2964 C C . SER A 1 369 ? 14.859 -21.078 -16.766 1 94.75 369 SER A C 1
ATOM 2966 O O . SER A 1 369 ? 13.695 -21.094 -16.359 1 94.75 369 SER A O 1
ATOM 2968 N N . LEU A 1 370 ? 15.867 -20.938 -15.977 1 93.75 370 LEU A N 1
ATOM 2969 C CA . LEU A 1 370 ? 15.68 -20.703 -14.547 1 93.75 370 LEU A CA 1
ATOM 2970 C C . LEU A 1 370 ? 14.898 -19.422 -14.297 1 93.75 370 LEU A C 1
ATOM 2972 O O . LEU A 1 370 ? 14.141 -19.344 -13.328 1 93.75 370 LEU A O 1
ATOM 2976 N N . GLU A 1 371 ? 15.008 -18.469 -15.219 1 97.06 371 GLU A N 1
ATOM 2977 C CA . GLU A 1 371 ? 14.336 -17.172 -15.102 1 97.06 371 GLU A CA 1
ATOM 2978 C C . GLU A 1 371 ? 12.82 -17.344 -15.172 1 97.06 371 GLU A C 1
ATOM 2980 O O . GLU A 1 371 ? 12.086 -16.641 -14.469 1 97.06 371 GLU A O 1
ATOM 2985 N N . TYR A 1 372 ? 12.375 -18.297 -15.898 1 96 372 TYR A N 1
ATOM 2986 C CA . TYR A 1 372 ? 10.945 -18.438 -16.188 1 96 372 TYR A CA 1
ATOM 2987 C C . TYR A 1 372 ? 10.164 -18.734 -14.914 1 96 372 TYR A C 1
ATOM 2989 O O . TYR A 1 372 ? 9.359 -17.906 -14.469 1 96 372 TYR A O 1
ATOM 2997 N N . PRO A 1 373 ? 10.398 -19.875 -14.258 1 93.38 373 PRO A N 1
ATOM 2998 C CA . PRO A 1 373 ? 9.625 -20.109 -13.031 1 93.38 373 PRO A CA 1
ATOM 2999 C C . PRO A 1 373 ? 9.891 -19.047 -11.961 1 93.38 373 PRO A C 1
ATOM 3001 O O . PRO A 1 373 ? 9.023 -18.766 -11.133 1 93.38 373 PRO A O 1
ATOM 3004 N N . PHE A 1 374 ? 11.047 -18.469 -11.977 1 95.12 374 PHE A N 1
ATOM 3005 C CA . PHE A 1 374 ? 11.391 -17.5 -10.938 1 95.12 374 PHE A CA 1
ATOM 3006 C C . PHE A 1 374 ? 10.562 -16.234 -11.086 1 95.12 374 PHE A C 1
ATOM 3008 O O . PHE A 1 374 ? 10.008 -15.727 -10.109 1 95.12 374 PHE A O 1
ATOM 3015 N N . VAL A 1 375 ? 10.453 -15.695 -12.367 1 97.75 375 VAL A N 1
ATOM 3016 C CA . VAL A 1 375 ? 9.75 -14.43 -12.547 1 97.75 375 VAL A CA 1
ATOM 3017 C C . VAL A 1 375 ? 8.242 -14.648 -12.391 1 97.75 375 VAL A C 1
ATOM 3019 O O . VAL A 1 375 ? 7.5 -13.703 -12.125 1 97.75 375 VAL A O 1
ATOM 3022 N N . LEU A 1 376 ? 7.777 -15.898 -12.492 1 96.5 376 LEU A N 1
ATOM 3023 C CA . LEU A 1 376 ? 6.371 -16.188 -12.234 1 96.5 376 LEU A CA 1
ATOM 3024 C C . LEU A 1 376 ? 6 -15.859 -10.797 1 96.5 376 LEU A C 1
ATOM 3026 O O . LEU A 1 376 ? 4.824 -15.672 -10.477 1 96.5 376 LEU A O 1
ATOM 3030 N N . ARG A 1 377 ? 6.977 -15.719 -9.914 1 95.69 377 ARG A N 1
ATOM 3031 C CA . ARG A 1 377 ? 6.746 -15.391 -8.508 1 95.69 377 ARG A CA 1
ATOM 3032 C C . ARG A 1 377 ? 6.227 -13.969 -8.359 1 95.69 377 ARG A C 1
ATOM 3034 O O . ARG A 1 377 ? 5.742 -13.586 -7.289 1 95.69 377 ARG A O 1
ATOM 3041 N N . TRP A 1 378 ? 6.262 -13.203 -9.453 1 97.38 378 TRP A N 1
ATOM 3042 C CA . TRP A 1 378 ? 5.602 -11.898 -9.461 1 97.38 378 TRP A CA 1
ATOM 3043 C C . TRP A 1 378 ? 4.156 -12.023 -8.992 1 97.38 378 TRP A C 1
ATOM 3045 O O . TRP A 1 378 ? 3.602 -11.078 -8.422 1 97.38 378 TRP A O 1
ATOM 3055 N N . VAL A 1 379 ? 3.592 -13.18 -9.117 1 96 379 VAL A N 1
ATOM 3056 C CA . VAL A 1 379 ? 2.197 -13.438 -8.766 1 96 379 VAL A CA 1
ATOM 3057 C C . VAL A 1 379 ? 1.986 -13.211 -7.273 1 96 379 VAL A C 1
ATOM 3059 O O . VAL A 1 379 ? 0.87 -12.93 -6.832 1 96 379 VAL A O 1
ATOM 3062 N N . HIS A 1 380 ? 3.053 -13.289 -6.438 1 95.31 380 HIS A N 1
ATOM 3063 C CA . HIS A 1 380 ? 2.947 -13.031 -5.004 1 95.31 380 HIS A CA 1
ATOM 3064 C C . HIS A 1 380 ? 2.443 -11.617 -4.734 1 95.31 380 HIS A C 1
ATOM 3066 O O . HIS A 1 380 ? 1.816 -11.359 -3.701 1 95.31 380 HIS A O 1
ATOM 3072 N N . THR A 1 381 ? 2.625 -10.711 -5.684 1 96.81 381 THR A N 1
ATOM 3073 C CA . THR A 1 381 ? 2.189 -9.336 -5.504 1 96.81 381 THR A CA 1
ATOM 3074 C C . THR A 1 381 ? 0.682 -9.211 -5.703 1 96.81 381 THR A C 1
ATOM 3076 O O . THR A 1 381 ? 0.075 -8.219 -5.301 1 96.81 381 THR A O 1
ATOM 3079 N N . ILE A 1 382 ? 0.033 -10.242 -6.34 1 97.38 382 ILE A N 1
ATOM 3080 C CA . ILE A 1 382 ? -1.378 -10.086 -6.68 1 97.38 382 ILE A CA 1
ATOM 3081 C C . ILE A 1 382 ? -2.188 -11.219 -6.047 1 97.38 382 ILE A C 1
ATOM 3083 O O . ILE A 1 382 ? -3.324 -11.477 -6.449 1 97.38 382 ILE A O 1
ATOM 3087 N N . GLN A 1 383 ? -1.57 -11.898 -5.145 1 95.62 383 GLN A N 1
ATOM 3088 C CA . GLN A 1 383 ? -2.256 -12.938 -4.383 1 95.62 383 GLN A CA 1
ATOM 3089 C C . GLN A 1 383 ? -2.992 -12.344 -3.184 1 95.62 383 GLN A C 1
ATOM 3091 O O . GLN A 1 383 ? -2.387 -11.664 -2.35 1 95.62 383 GLN A O 1
ATOM 3096 N N . GLU A 1 384 ? -4.281 -12.641 -3.158 1 94.5 384 GLU A N 1
ATOM 3097 C CA . GLU A 1 384 ? -5.027 -12.297 -1.953 1 94.5 384 GLU A CA 1
ATOM 3098 C C . GLU A 1 384 ? -4.738 -13.273 -0.823 1 94.5 384 GLU A C 1
ATOM 3100 O O . GLU A 1 384 ? -4.629 -14.484 -1.054 1 94.5 384 GLU A O 1
ATOM 3105 N N . GLY A 1 385 ? -4.645 -12.742 0.346 1 91.44 385 GLY A N 1
ATOM 3106 C CA . GLY A 1 385 ? -4.32 -13.586 1.485 1 91.44 385 GLY A CA 1
ATOM 3107 C C . GLY A 1 385 ? -5.512 -14.375 2 1 91.44 385 GLY A C 1
ATOM 3108 O O . GLY A 1 385 ? -5.359 -15.516 2.443 1 91.44 385 GLY A O 1
ATOM 3109 N N . ALA A 1 386 ? -6.629 -13.797 1.934 1 92.56 386 ALA A N 1
ATOM 3110 C CA . ALA A 1 386 ? -7.828 -14.453 2.443 1 92.56 386 ALA A CA 1
ATOM 3111 C C . ALA A 1 386 ? -8.617 -15.109 1.314 1 92.56 386 ALA A C 1
ATOM 3113 O O . ALA A 1 386 ? -8.852 -14.492 0.272 1 92.56 386 ALA A O 1
ATOM 3114 N N . LEU A 1 387 ? -8.961 -16.344 1.535 1 95.5 387 LEU A N 1
ATOM 3115 C CA . LEU A 1 387 ? -9.883 -17.031 0.634 1 95.5 387 LEU A CA 1
ATOM 3116 C C . LEU A 1 387 ? -11.312 -16.953 1.15 1 95.5 387 LEU A C 1
ATOM 3118 O O . LEU A 1 387 ? -11.617 -17.469 2.23 1 95.5 387 LEU A O 1
ATOM 3122 N N . LYS A 1 388 ? -12.125 -16.344 0.385 1 96.69 388 LYS A N 1
ATOM 3123 C CA . LYS A 1 388 ? -13.531 -16.234 0.76 1 96.69 388 LYS A CA 1
ATOM 3124 C C . LYS A 1 388 ? -14.297 -17.5 0.398 1 96.69 388 LYS A C 1
ATOM 3126 O O . LYS A 1 388 ? -14.055 -18.109 -0.648 1 96.69 388 LYS A O 1
ATOM 3131 N N . MET A 1 389 ? -15.156 -17.875 1.289 1 97.44 389 MET A N 1
ATOM 3132 C CA . MET A 1 389 ? -15.992 -19.047 1.134 1 97.44 389 MET A CA 1
ATOM 3133 C C . MET A 1 389 ? -17.453 -18.656 0.881 1 97.44 389 MET A C 1
ATOM 3135 O O . MET A 1 389 ? -18 -17.812 1.583 1 97.44 389 MET A O 1
ATOM 3139 N N . TYR A 1 390 ? -18 -19.219 -0.159 1 97.75 390 TYR A N 1
ATOM 3140 C CA . TYR A 1 390 ? -19.375 -18.969 -0.539 1 97.75 390 TYR A CA 1
ATOM 3141 C C . TYR A 1 390 ? -20.156 -20.266 -0.661 1 97.75 390 TYR A C 1
ATOM 3143 O O . TYR A 1 390 ? -19.578 -21.328 -0.946 1 97.75 390 TYR A O 1
ATOM 3151 N N . ASP A 1 391 ? -21.438 -20.188 -0.456 1 96.75 391 ASP A N 1
ATOM 3152 C CA . ASP A 1 391 ? -22.266 -21.359 -0.743 1 96.75 391 ASP A CA 1
ATOM 3153 C C . ASP A 1 391 ? -22.703 -21.375 -2.209 1 96.75 391 ASP A C 1
ATOM 3155 O O . ASP A 1 391 ? -22.297 -20.516 -2.992 1 96.75 391 ASP A O 1
ATOM 3159 N N . LYS A 1 392 ? -23.453 -22.406 -2.615 1 94.38 392 LYS A N 1
ATOM 3160 C CA . LYS A 1 392 ? -23.781 -22.656 -4.016 1 94.38 392 LYS A CA 1
ATOM 3161 C C . LYS A 1 392 ? -24.672 -21.547 -4.574 1 94.38 392 LYS A C 1
ATOM 3163 O O . LYS A 1 392 ? -24.75 -21.359 -5.793 1 94.38 392 LYS A O 1
ATOM 3168 N N . ASP A 1 393 ? -25.312 -20.781 -3.662 1 94.5 393 ASP A N 1
ATOM 3169 C CA . ASP A 1 393 ? -26.203 -19.719 -4.094 1 94.5 393 ASP A CA 1
ATOM 3170 C C . ASP A 1 393 ? -25.484 -18.359 -4.133 1 94.5 393 ASP A C 1
ATOM 3172 O O . ASP A 1 393 ? -26.078 -17.344 -4.508 1 94.5 393 ASP A O 1
ATOM 3176 N N . GLY A 1 394 ? -24.281 -18.391 -3.721 1 93.81 394 GLY A N 1
ATOM 3177 C CA . GLY A 1 394 ? -23.469 -17.188 -3.814 1 93.81 394 GLY A CA 1
ATOM 3178 C C . GLY A 1 394 ? -23.484 -16.359 -2.547 1 93.81 394 GLY A C 1
ATOM 3179 O O . GLY A 1 394 ? -23.125 -15.18 -2.564 1 93.81 394 GLY A O 1
ATOM 3180 N N . TYR A 1 395 ? -23.922 -16.875 -1.46 1 95.38 395 TYR A N 1
ATOM 3181 C CA . TYR A 1 395 ? -23.906 -16.172 -0.184 1 95.38 395 TYR A CA 1
ATOM 3182 C C . TYR A 1 395 ? -22.562 -16.344 0.516 1 95.38 395 TYR A C 1
ATOM 3184 O O . TYR A 1 395 ? -22.062 -17.469 0.654 1 95.38 395 TYR A O 1
ATOM 3192 N N . TYR A 1 396 ? -22.031 -15.266 0.955 1 95.12 396 TYR A N 1
ATOM 3193 C CA . TYR A 1 396 ? -20.766 -15.273 1.682 1 95.12 396 TYR A CA 1
ATOM 3194 C C . TYR A 1 396 ? -20.922 -15.977 3.025 1 95.12 396 TYR A C 1
ATOM 3196 O O . TYR A 1 396 ? -21.859 -15.711 3.768 1 95.12 396 TYR A O 1
ATOM 3204 N N . LEU A 1 397 ? -19.953 -16.828 3.387 1 96.38 397 LEU A N 1
ATOM 3205 C CA . LEU A 1 397 ? -20 -17.578 4.645 1 96.38 397 LEU A CA 1
ATOM 3206 C C . LEU A 1 397 ? -18.906 -17.078 5.594 1 96.38 397 LEU A C 1
ATOM 3208 O O . LEU A 1 397 ? -19.219 -16.516 6.656 1 96.38 397 LEU A O 1
ATOM 3212 N N . ARG A 1 398 ? -17.688 -17.219 5.172 1 94.5 398 ARG A N 1
ATOM 3213 C CA . ARG A 1 398 ? -16.5 -16.844 5.949 1 94.5 398 ARG A CA 1
ATOM 3214 C C . ARG A 1 398 ? -15.258 -16.812 5.066 1 94.5 398 ARG A C 1
ATOM 3216 O O . ARG A 1 398 ? -15.352 -16.953 3.846 1 94.5 398 ARG A O 1
ATOM 3223 N N . GLN A 1 399 ? -14.141 -16.484 5.664 1 93.06 399 GLN A N 1
ATOM 3224 C CA . GLN A 1 399 ? -12.883 -16.5 4.926 1 93.06 399 GLN A CA 1
ATOM 3225 C C . GLN A 1 399 ? -11.781 -17.188 5.727 1 93.06 399 GLN A C 1
ATOM 3227 O O . GLN A 1 399 ? -11.891 -17.328 6.945 1 93.06 399 GLN A O 1
ATOM 3232 N N . TYR A 1 400 ? -10.797 -17.641 4.961 1 90.25 400 TYR A N 1
ATOM 3233 C CA . TYR A 1 400 ? -9.664 -18.375 5.535 1 90.25 400 TYR A CA 1
ATOM 3234 C C . TYR A 1 400 ? -8.352 -17.922 4.918 1 90.25 400 TYR A C 1
ATOM 3236 O O . TYR A 1 400 ? -8.25 -17.766 3.697 1 90.25 400 TYR A O 1
ATOM 3244 N N . PRO A 1 401 ? -7.32 -17.672 5.766 1 88.56 401 PRO A N 1
ATOM 3245 C CA . PRO A 1 401 ? -6.027 -17.312 5.176 1 88.56 401 PRO A CA 1
ATOM 3246 C C . PRO A 1 401 ? -5.434 -18.438 4.328 1 88.56 401 PRO A C 1
ATOM 3248 O O . PRO A 1 401 ? -5.301 -19.578 4.797 1 88.56 401 PRO A O 1
ATOM 3251 N N . ILE A 1 402 ? -5 -18.141 3.168 1 89.25 402 ILE A N 1
ATOM 3252 C CA . ILE A 1 402 ? -4.52 -19.141 2.221 1 89.25 402 ILE A CA 1
ATOM 3253 C C . ILE A 1 402 ? -3.244 -19.781 2.754 1 89.25 402 ILE A C 1
ATOM 3255 O O . ILE A 1 402 ? -2.998 -20.984 2.529 1 89.25 402 ILE A O 1
ATOM 3259 N N . VAL A 1 403 ? -2.43 -19.031 3.463 1 83.81 403 VAL A N 1
ATOM 3260 C CA . VAL A 1 403 ? -1.162 -19.531 3.975 1 83.81 403 VAL A CA 1
ATOM 3261 C C . VAL A 1 403 ? -1.422 -20.656 4.977 1 83.81 403 VAL A C 1
ATOM 3263 O O . VAL A 1 403 ? -0.592 -21.547 5.141 1 83.81 403 VAL A O 1
ATOM 3266 N N . ASN A 1 404 ? -2.631 -20.656 5.582 1 84.31 404 ASN A N 1
ATOM 3267 C CA . ASN A 1 404 ? -3 -21.688 6.543 1 84.31 404 ASN A CA 1
ATOM 3268 C C . ASN A 1 404 ? -3.379 -22.984 5.844 1 84.31 404 ASN A C 1
ATOM 3270 O O . ASN A 1 404 ? -3.582 -24.016 6.496 1 84.31 404 ASN A O 1
ATOM 3274 N N . LEU A 1 405 ? -3.363 -22.922 4.531 1 88.38 405 LEU A N 1
ATOM 3275 C CA . LEU A 1 405 ? -3.711 -24.109 3.77 1 88.38 405 LEU A CA 1
ATOM 3276 C C . LEU A 1 405 ? -2.461 -24.797 3.23 1 88.38 405 LEU A C 1
ATOM 3278 O O . LEU A 1 405 ? -2.555 -25.812 2.523 1 88.38 405 LEU A O 1
ATOM 3282 N N . THR A 1 406 ? -1.338 -24.297 3.637 1 85.62 406 THR A N 1
ATOM 3283 C CA . THR A 1 406 ? -0.083 -24.938 3.281 1 85.62 406 THR A CA 1
ATOM 3284 C C . THR A 1 406 ? 0.043 -26.297 3.988 1 85.62 406 THR A C 1
ATOM 3286 O O . THR A 1 406 ? -0.131 -26.375 5.207 1 85.62 406 THR A O 1
ATOM 3289 N N . LEU A 1 407 ? 0.28 -27.406 3.211 1 86.56 407 LEU A N 1
ATOM 3290 C CA . LEU A 1 407 ? 0.47 -28.766 3.709 1 86.56 407 LEU A CA 1
ATOM 3291 C C . LEU A 1 407 ? -0.726 -29.203 4.547 1 86.56 407 LEU A C 1
ATOM 3293 O O . LEU A 1 407 ? -0.563 -29.922 5.539 1 86.56 407 LEU A O 1
ATOM 3297 N N . ARG A 1 408 ? -1.883 -28.719 4.223 1 89.31 408 ARG A N 1
ATOM 3298 C CA . ARG A 1 408 ? -3.1 -29 4.98 1 89.31 408 ARG A CA 1
ATOM 3299 C C . ARG A 1 408 ? -4.219 -29.484 4.062 1 89.31 408 ARG A C 1
ATOM 3301 O O . ARG A 1 408 ? -5.316 -28.922 4.07 1 89.31 408 ARG A O 1
ATOM 3308 N N . THR A 1 409 ? -3.988 -30.531 3.408 1 93.06 409 THR A N 1
ATOM 3309 C CA . THR A 1 409 ? -4.914 -31.094 2.438 1 93.06 409 THR A CA 1
ATOM 3310 C C . THR A 1 409 ? -6.211 -31.531 3.117 1 93.06 409 THR A C 1
ATOM 3312 O O . THR A 1 409 ? -7.289 -31.422 2.531 1 93.06 409 THR A O 1
ATOM 3315 N N . GLY A 1 410 ? -6.152 -31.953 4.367 1 93.62 410 GLY A N 1
ATOM 3316 C CA . GLY A 1 410 ? -7.312 -32.438 5.098 1 93.62 410 GLY A CA 1
ATOM 3317 C C . GLY A 1 410 ? -8.398 -31.391 5.266 1 93.62 410 GLY A C 1
ATOM 3318 O O . GLY A 1 410 ? -9.57 -31.734 5.43 1 93.62 410 GLY A O 1
ATOM 3319 N N . PHE A 1 411 ? -8.016 -30.172 5.242 1 93.44 411 PHE A N 1
ATOM 3320 C CA . PHE A 1 411 ? -8.961 -29.062 5.391 1 93.44 411 PHE A CA 1
ATOM 3321 C C . PHE A 1 411 ? -10.047 -29.125 4.328 1 93.44 411 PHE A C 1
ATOM 3323 O O . PHE A 1 411 ? -11.219 -28.891 4.617 1 93.44 411 PHE A O 1
ATOM 3330 N N . PHE A 1 412 ? -9.719 -29.469 3.135 1 94.62 412 PHE A N 1
ATOM 3331 C CA . PHE A 1 412 ? -10.633 -29.438 1.997 1 94.62 412 PHE A CA 1
ATOM 3332 C C . PHE A 1 412 ? -11.727 -30.484 2.145 1 94.62 412 PHE A C 1
ATOM 3334 O O . PHE A 1 412 ? -12.836 -30.312 1.637 1 94.62 412 PHE A O 1
ATOM 3341 N N . ALA A 1 413 ? -11.453 -31.547 2.846 1 93.56 413 ALA A N 1
ATOM 3342 C CA . ALA A 1 413 ? -12.375 -32.656 2.93 1 93.56 413 ALA A CA 1
ATOM 3343 C C . ALA A 1 413 ? -13.336 -32.5 4.109 1 93.56 413 ALA A C 1
ATOM 3345 O O . ALA A 1 413 ? -14.219 -33.344 4.312 1 93.56 413 ALA A O 1
ATOM 3346 N N . VAL A 1 414 ? -13.164 -31.406 4.801 1 92.44 414 VAL A N 1
ATOM 3347 C CA . VAL A 1 414 ? -13.984 -31.219 5.992 1 92.44 414 VAL A CA 1
ATOM 3348 C C . VAL A 1 414 ? -15.055 -30.156 5.719 1 92.44 414 VAL A C 1
ATOM 3350 O O . VAL A 1 414 ? -14.789 -29.156 5.047 1 92.44 414 VAL A O 1
ATOM 3353 N N . ASP A 1 415 ? -16.297 -30.391 6.242 1 90.25 415 ASP A N 1
ATOM 3354 C CA . ASP A 1 415 ? -17.391 -29.422 6.324 1 90.25 415 ASP A CA 1
ATOM 3355 C C . ASP A 1 415 ? -17.688 -28.812 4.961 1 90.25 415 ASP A C 1
ATOM 3357 O O . ASP A 1 415 ? -17.875 -27.594 4.852 1 90.25 415 ASP A O 1
ATOM 3361 N N . ASP A 1 416 ? -17.547 -29.469 3.875 1 93.5 416 ASP A N 1
ATOM 3362 C CA . ASP A 1 416 ? -17.828 -29.016 2.512 1 93.5 416 ASP A CA 1
ATOM 3363 C C . ASP A 1 416 ? -16.891 -27.891 2.105 1 93.5 416 ASP A C 1
ATOM 3365 O O . ASP A 1 416 ? -17.219 -27.062 1.247 1 93.5 416 ASP A O 1
ATOM 3369 N N . ASN A 1 417 ? -15.727 -27.75 2.738 1 95.5 417 ASN A N 1
ATOM 3370 C CA . ASN A 1 417 ? -14.789 -26.656 2.508 1 95.5 417 ASN A CA 1
ATOM 3371 C C . ASN A 1 417 ? -14.367 -26.578 1.045 1 95.5 417 ASN A C 1
ATOM 3373 O O . ASN A 1 417 ? -14.188 -25.484 0.505 1 95.5 417 ASN A O 1
ATOM 3377 N N . ILE A 1 418 ? -14.188 -27.719 0.414 1 96.75 418 ILE A N 1
ATOM 3378 C CA . ILE A 1 418 ? -13.742 -27.688 -0.974 1 96.75 418 ILE A CA 1
ATOM 3379 C C . ILE A 1 418 ? -14.789 -27 -1.84 1 96.75 418 ILE A C 1
ATOM 3381 O O . ILE A 1 418 ? -14.445 -26.25 -2.764 1 96.75 418 ILE A O 1
ATOM 3385 N N . ASP A 1 419 ? -16.125 -27.25 -1.525 1 97.56 419 ASP A N 1
ATOM 3386 C CA . ASP A 1 419 ? -17.188 -26.625 -2.301 1 97.56 419 ASP A CA 1
ATOM 3387 C C . ASP A 1 419 ? -17.234 -25.125 -2.07 1 97.56 419 ASP A C 1
ATOM 3389 O O . ASP A 1 419 ? -17.375 -24.344 -3.02 1 97.56 419 ASP A O 1
ATOM 3393 N N . TYR A 1 420 ? -17.109 -24.734 -0.816 1 97.94 420 TYR A N 1
ATOM 3394 C CA . TYR A 1 420 ? -17.188 -23.312 -0.465 1 97.94 420 TYR A CA 1
ATOM 3395 C C . TYR A 1 420 ? -16.016 -22.547 -1.069 1 97.94 420 TYR A C 1
ATOM 3397 O O . TYR A 1 420 ? -16.203 -21.422 -1.554 1 97.94 420 TYR A O 1
ATOM 3405 N N . ILE A 1 421 ? -14.836 -23.109 -1.032 1 97.69 421 ILE A N 1
ATOM 3406 C CA . ILE A 1 421 ? -13.656 -22.453 -1.594 1 97.69 421 ILE A CA 1
ATOM 3407 C C . ILE A 1 421 ? -13.766 -22.422 -3.117 1 97.69 421 ILE A C 1
ATOM 3409 O O . ILE A 1 421 ? -13.352 -21.438 -3.754 1 97.69 421 ILE A O 1
ATOM 3413 N N . THR A 1 422 ? -14.297 -23.484 -3.701 1 98.25 422 THR A N 1
ATOM 3414 C CA . THR A 1 422 ? -14.523 -23.5 -5.145 1 98.25 422 THR A CA 1
ATOM 3415 C C . THR A 1 422 ? -15.438 -22.359 -5.559 1 98.25 422 THR A C 1
ATOM 3417 O O . THR A 1 422 ? -15.117 -21.609 -6.484 1 98.25 422 THR A O 1
ATOM 3420 N N . GLN A 1 423 ? -16.547 -22.219 -4.812 1 98.25 423 GLN A N 1
ATOM 3421 C CA . GLN A 1 423 ? -17.469 -21.125 -5.09 1 98.25 423 GLN A CA 1
ATOM 3422 C C . GLN A 1 423 ? -16.797 -19.766 -4.934 1 98.25 423 GLN A C 1
ATOM 3424 O O . GLN A 1 423 ? -17.031 -18.859 -5.727 1 98.25 423 GLN A O 1
ATOM 3429 N N . GLY A 1 424 ? -15.961 -19.672 -3.982 1 98.06 424 GLY A N 1
ATOM 3430 C CA . GLY A 1 424 ? -15.242 -18.438 -3.738 1 98.06 424 GLY A CA 1
ATOM 3431 C C . GLY A 1 424 ? -14.211 -18.125 -4.801 1 98.06 424 GLY A C 1
ATOM 3432 O O . GLY A 1 424 ? -13.969 -16.969 -5.121 1 98.06 424 GLY A O 1
ATOM 3433 N N . SER A 1 425 ? -13.625 -19.125 -5.398 1 98 425 SER A N 1
ATOM 3434 C CA . SER A 1 425 ? -12.5 -18.969 -6.316 1 98 425 SER A CA 1
ATOM 3435 C C . SER A 1 425 ? -12.891 -18.172 -7.551 1 98 425 SER A C 1
ATOM 3437 O O . SER A 1 425 ? -12.094 -17.391 -8.078 1 98 425 SER A O 1
ATOM 3439 N N . PHE A 1 426 ? -14.133 -18.375 -8.047 1 98.5 426 PHE A N 1
ATOM 3440 C CA . PHE A 1 426 ? -14.508 -17.672 -9.273 1 98.5 426 PHE A CA 1
ATOM 3441 C C . PHE A 1 426 ? -15.383 -16.469 -8.961 1 98.5 426 PHE A C 1
ATOM 3443 O O . PHE A 1 426 ? -15.867 -15.797 -9.867 1 98.5 426 PHE A O 1
ATOM 3450 N N . ARG A 1 427 ? -15.602 -16.172 -7.625 1 97.75 427 ARG A N 1
ATOM 3451 C CA . ARG A 1 427 ? -16.406 -15.023 -7.23 1 97.75 427 ARG A CA 1
ATOM 3452 C C . ARG A 1 427 ? -15.539 -13.906 -6.664 1 97.75 427 ARG A C 1
ATOM 3454 O O . ARG A 1 427 ? -15.781 -12.727 -6.922 1 97.75 427 ARG A O 1
ATOM 3461 N N . GLN A 1 428 ? -14.539 -14.273 -5.902 1 97.44 428 GLN A N 1
ATOM 3462 C CA . GLN A 1 428 ? -13.688 -13.297 -5.223 1 97.44 428 GLN A CA 1
ATOM 3463 C C . GLN A 1 428 ? -12.609 -12.766 -6.164 1 97.44 428 GLN A C 1
ATOM 3465 O O . GLN A 1 428 ? -12.055 -13.516 -6.969 1 97.44 428 GLN A O 1
ATOM 3470 N N . GLY A 1 429 ? -12.344 -11.469 -6.012 1 97.62 429 GLY A N 1
ATOM 3471 C CA . GLY A 1 429 ? -11.234 -10.914 -6.762 1 97.62 429 GLY A CA 1
ATOM 3472 C C . GLY A 1 429 ? -9.883 -11.305 -6.207 1 97.62 429 GLY A C 1
ATOM 3473 O O . GLY A 1 429 ? -9.75 -11.57 -5.012 1 97.62 429 GLY A O 1
ATOM 3474 N N . SER A 1 430 ? -8.898 -11.375 -7.094 1 98.06 430 SER A N 1
ATOM 3475 C CA . SER A 1 430 ? -7.516 -11.414 -6.637 1 98.06 430 SER A CA 1
ATOM 3476 C C . SER A 1 430 ? -7.105 -10.078 -6.016 1 98.06 430 SER A C 1
ATOM 3478 O O . SER A 1 430 ? -7.938 -9.195 -5.828 1 98.06 430 SER A O 1
ATOM 3480 N N . ALA A 1 431 ? -5.836 -10.023 -5.578 1 97.69 431 ALA A N 1
ATOM 3481 C CA . ALA A 1 431 ? -5.324 -8.711 -5.191 1 97.69 431 ALA A CA 1
ATOM 3482 C C . ALA A 1 431 ? -5.133 -7.816 -6.414 1 97.69 431 ALA A C 1
ATOM 3484 O O . ALA A 1 431 ? -4.906 -8.305 -7.523 1 97.69 431 ALA A O 1
ATOM 3485 N N . HIS A 1 432 ? -5.254 -6.578 -6.18 1 97.31 432 HIS A N 1
ATOM 3486 C CA . HIS A 1 432 ? -5.133 -5.57 -7.227 1 97.31 432 HIS A CA 1
ATOM 3487 C C . HIS A 1 432 ? -3.688 -5.422 -7.684 1 97.31 432 HIS A C 1
ATOM 3489 O O . HIS A 1 432 ? -2.758 -5.648 -6.906 1 97.31 432 HIS A O 1
ATOM 3495 N N . ILE A 1 433 ? -3.518 -5.16 -8.961 1 96.69 433 ILE A N 1
ATOM 3496 C CA . ILE A 1 433 ? -2.189 -4.867 -9.484 1 96.69 433 ILE A CA 1
ATOM 3497 C C . ILE A 1 433 ? -1.872 -3.385 -9.297 1 96.69 433 ILE A C 1
ATOM 3499 O O . ILE A 1 433 ? -2.184 -2.562 -10.164 1 96.69 433 ILE A O 1
ATOM 3503 N N . ASP A 1 434 ? -1.19 -3.043 -8.141 1 95.56 434 ASP A N 1
ATOM 3504 C CA . ASP A 1 434 ? -0.984 -1.634 -7.82 1 95.56 434 ASP A CA 1
ATOM 3505 C C . ASP A 1 434 ? 0.186 -1.455 -6.855 1 95.56 434 ASP A C 1
ATOM 3507 O O . ASP A 1 434 ? 0.16 -0.571 -6 1 95.56 434 ASP A O 1
ATOM 3511 N N . TYR A 1 435 ? 1.178 -2.367 -6.855 1 97.06 435 TYR A N 1
ATOM 3512 C CA . TYR A 1 435 ? 2.398 -2.283 -6.059 1 97.06 435 TYR A CA 1
ATOM 3513 C C . TYR A 1 435 ? 2.092 -2.447 -4.578 1 97.06 435 TYR A C 1
ATOM 3515 O O . TYR A 1 435 ? 2.838 -1.958 -3.725 1 97.06 435 TYR A O 1
ATOM 3523 N N . VAL A 1 436 ? 0.939 -3.01 -4.223 1 97.88 436 VAL A N 1
ATOM 3524 C CA . VAL A 1 436 ? 0.538 -3.322 -2.854 1 97.88 436 VAL A CA 1
ATOM 3525 C C . VAL A 1 436 ? 0.341 -4.828 -2.705 1 97.88 436 VAL A C 1
ATOM 3527 O O . VAL A 1 436 ? -0.427 -5.438 -3.455 1 97.88 436 VAL A O 1
ATOM 3530 N N . ALA A 1 437 ? 1.063 -5.383 -1.778 1 97.56 437 ALA A N 1
ATOM 3531 C CA . ALA A 1 437 ? 0.938 -6.82 -1.551 1 97.56 437 ALA A CA 1
ATOM 3532 C C . ALA A 1 437 ? 0.158 -7.105 -0.271 1 97.56 437 ALA A C 1
ATOM 3534 O O . ALA A 1 437 ? 0.127 -6.277 0.643 1 97.56 437 ALA A O 1
ATOM 3535 N N . ASP A 1 438 ? -0.485 -8.227 -0.223 1 96.75 438 ASP A N 1
ATOM 3536 C CA . ASP A 1 438 ? -1.294 -8.641 0.921 1 96.75 438 ASP A CA 1
ATOM 3537 C C . ASP A 1 438 ? -0.413 -9.031 2.105 1 96.75 438 ASP A C 1
ATOM 3539 O O . ASP A 1 438 ? 0.6 -9.711 1.937 1 96.75 438 ASP A O 1
ATOM 3543 N N . PRO A 1 439 ? -0.774 -8.633 3.309 1 94.56 439 PRO A N 1
ATOM 3544 C CA . PRO A 1 439 ? 0.068 -8.914 4.473 1 94.56 439 PRO A CA 1
ATOM 3545 C C . PRO A 1 439 ? 0.185 -10.406 4.77 1 94.56 439 PRO A C 1
ATOM 3547 O O . PRO A 1 439 ? 1.156 -10.844 5.395 1 94.56 439 PRO A O 1
ATOM 3550 N N . ASP A 1 440 ? -0.743 -11.227 4.395 1 91.62 440 ASP A N 1
ATOM 3551 C CA . ASP A 1 440 ? -0.627 -12.664 4.625 1 91.62 440 ASP A CA 1
ATOM 3552 C C . ASP A 1 440 ? 0.468 -13.273 3.752 1 91.62 440 ASP A C 1
ATOM 3554 O O . ASP A 1 440 ? 1.033 -14.312 4.094 1 91.62 440 ASP A O 1
ATOM 3558 N N . ILE A 1 441 ? 0.752 -12.594 2.68 1 92.88 441 ILE A N 1
ATOM 3559 C CA . ILE A 1 441 ? 1.803 -13.055 1.774 1 92.88 441 ILE A CA 1
ATOM 3560 C C . ILE A 1 441 ? 3.156 -12.539 2.256 1 92.88 441 ILE A C 1
ATOM 3562 O O . ILE A 1 441 ? 4.172 -13.227 2.131 1 92.88 441 ILE A O 1
ATOM 3566 N N . THR A 1 442 ? 3.123 -11.336 2.926 1 94.75 442 THR A N 1
ATOM 3567 C CA . THR A 1 442 ? 4.383 -10.648 3.199 1 94.75 442 THR A CA 1
ATOM 3568 C C . THR A 1 442 ? 4.773 -10.805 4.668 1 94.75 442 THR A C 1
ATOM 3570 O O . THR A 1 442 ? 5.879 -10.43 5.062 1 94.75 442 THR A O 1
ATOM 3573 N N . GLU A 1 443 ? 3.906 -11.344 5.504 1 91.19 443 GLU A N 1
ATOM 3574 C CA . GLU A 1 443 ? 4.223 -11.328 6.926 1 91.19 443 GLU A CA 1
ATOM 3575 C C . GLU A 1 443 ? 3.965 -12.688 7.566 1 91.19 443 GLU A C 1
ATOM 3577 O O . GLU A 1 443 ? 4.578 -13.031 8.578 1 91.19 443 GLU A O 1
ATOM 3582 N N . GLN A 1 444 ? 3.031 -13.406 7.086 1 79.88 444 GLN A N 1
ATOM 3583 C CA . GLN A 1 444 ? 2.537 -14.57 7.812 1 79.88 444 GLN A CA 1
ATOM 3584 C C . GLN A 1 444 ? 3.342 -15.82 7.469 1 79.88 444 GLN A C 1
ATOM 3586 O O . GLN A 1 444 ? 3.693 -16.047 6.309 1 79.88 444 GLN A O 1
ATOM 3591 N N . GLY A 1 445 ? 3.621 -16.438 8.57 1 65.94 445 GLY A N 1
ATOM 3592 C CA . GLY A 1 445 ? 4.402 -17.656 8.461 1 65.94 445 GLY A CA 1
ATOM 3593 C C . GLY A 1 445 ? 3.646 -18.797 7.797 1 65.94 445 GLY A C 1
ATOM 3594 O O . GLY A 1 445 ? 2.428 -18.719 7.633 1 65.94 445 GLY A O 1
ATOM 3595 N N . MET A 1 446 ? 4.496 -19.562 7.273 1 64.88 446 MET A N 1
ATOM 3596 C CA . MET A 1 446 ? 3.967 -20.766 6.633 1 64.88 446 MET A CA 1
ATOM 3597 C C . MET A 1 446 ? 3.797 -21.891 7.652 1 64.88 446 MET A C 1
ATOM 3599 O O . MET A 1 446 ? 4.734 -22.641 7.91 1 64.88 446 MET A O 1
ATOM 3603 N N . GLY A 1 447 ? 2.674 -21.875 8.367 1 59.62 447 GLY A N 1
ATOM 3604 C CA . GLY A 1 447 ? 2.363 -22.953 9.289 1 59.62 447 GLY A CA 1
ATOM 3605 C C . GLY A 1 447 ? 2.76 -22.641 10.719 1 59.62 447 GLY A C 1
ATOM 3606 O O . GLY A 1 447 ? 3.27 -21.562 11.008 1 59.62 447 GLY A O 1
ATOM 3607 N N . PRO A 1 448 ? 2.432 -23.5 11.586 1 56.62 448 PRO A N 1
ATOM 3608 C CA . PRO A 1 448 ? 2.627 -23.312 13.023 1 56.62 448 PRO A CA 1
ATOM 3609 C C . PRO A 1 448 ? 4.102 -23.203 13.406 1 56.62 448 PRO A C 1
ATOM 3611 O O . PRO A 1 448 ? 4.426 -22.672 14.477 1 56.62 448 PRO A O 1
ATOM 3614 N N . HIS A 1 449 ? 4.918 -23.594 12.445 1 60.72 449 HIS A N 1
ATOM 3615 C CA . HIS A 1 449 ? 6.312 -23.656 12.867 1 60.72 449 HIS A CA 1
ATOM 3616 C C . HIS A 1 449 ? 7.051 -22.359 12.539 1 60.72 449 HIS A C 1
ATOM 3618 O O . HIS A 1 449 ? 8.164 -22.141 13.016 1 60.72 449 HIS A O 1
ATOM 3624 N N . GLN A 1 450 ? 6.52 -21.719 11.703 1 74.12 450 GLN A N 1
ATOM 3625 C CA . GLN A 1 450 ? 7.125 -20.422 11.391 1 74.12 450 GLN A CA 1
ATOM 3626 C C . GLN A 1 450 ? 6.133 -19.281 11.609 1 74.12 450 GLN A C 1
ATOM 3628 O O . GLN A 1 450 ? 5.23 -19.078 10.805 1 74.12 450 GLN A O 1
ATOM 3633 N N . LYS A 1 451 ? 6.426 -18.641 12.617 1 76.19 451 LYS A N 1
ATOM 3634 C CA . LYS A 1 451 ? 5.48 -17.594 12.992 1 76.19 451 LYS A CA 1
ATOM 3635 C C . LYS A 1 451 ? 5.516 -16.438 12 1 76.19 451 LYS A C 1
ATOM 3637 O O . LYS A 1 451 ? 4.492 -15.812 11.734 1 76.19 451 LYS A O 1
ATOM 3642 N N . VAL A 1 452 ? 6.746 -16.234 11.508 1 87.38 452 VAL A N 1
ATOM 3643 C CA . VAL A 1 452 ? 6.902 -15.094 10.617 1 87.38 452 VAL A CA 1
ATOM 3644 C C . VAL A 1 452 ? 7.586 -15.531 9.328 1 87.38 452 VAL A C 1
ATOM 3646 O O . VAL A 1 452 ? 8.508 -16.344 9.352 1 87.38 452 VAL A O 1
ATOM 3649 N N . SER A 1 453 ? 7.047 -15.125 8.242 1 88.19 453 SER A N 1
ATOM 3650 C CA . SER A 1 453 ? 7.633 -15.367 6.93 1 88.19 453 SER A CA 1
ATOM 3651 C C . SER A 1 453 ? 7.258 -14.266 5.945 1 88.19 453 SER A C 1
ATOM 3653 O O . SER A 1 453 ? 6.254 -13.57 6.129 1 88.19 453 SER A O 1
ATOM 3655 N N . ASP A 1 454 ? 8.078 -14.008 5.09 1 92.56 454 ASP A N 1
ATOM 3656 C CA . ASP A 1 454 ? 7.84 -13.07 3.998 1 92.56 454 ASP A CA 1
ATOM 3657 C C . ASP A 1 454 ? 8.273 -13.664 2.66 1 92.56 454 ASP A C 1
ATOM 3659 O O . ASP A 1 454 ? 9.461 -13.648 2.324 1 92.56 454 ASP A O 1
ATOM 3663 N N . LEU A 1 455 ? 7.289 -14.078 1.858 1 92.12 455 LEU A N 1
ATOM 3664 C CA . LEU A 1 455 ? 7.578 -14.758 0.6 1 92.12 455 LEU A CA 1
ATOM 3665 C C . LEU A 1 455 ? 8.328 -13.836 -0.354 1 92.12 455 LEU A C 1
ATOM 3667 O O . LEU A 1 455 ? 9.195 -14.289 -1.106 1 92.12 455 LEU A O 1
ATOM 3671 N N . MET A 1 456 ? 8.039 -12.633 -0.287 1 96.31 456 MET A N 1
ATOM 3672 C CA . MET A 1 456 ? 8.641 -11.703 -1.245 1 96.31 456 MET A CA 1
ATOM 3673 C C . MET A 1 456 ? 10.07 -11.352 -0.843 1 96.31 456 MET A C 1
ATOM 3675 O O . MET A 1 456 ? 10.93 -11.156 -1.703 1 96.31 456 MET A O 1
ATOM 3679 N N . THR A 1 457 ? 10.336 -11.273 0.457 1 96.88 457 THR A N 1
ATOM 3680 C CA . THR A 1 457 ? 11.711 -11.148 0.918 1 96.88 457 THR A CA 1
ATOM 3681 C C . THR A 1 457 ? 12.539 -12.359 0.494 1 96.88 457 THR A C 1
ATOM 3683 O O . THR A 1 457 ? 13.672 -12.219 0.03 1 96.88 457 THR A O 1
ATOM 3686 N N . ASN A 1 458 ? 11.953 -13.508 0.625 1 93.19 458 ASN A N 1
ATOM 3687 C CA . ASN A 1 458 ? 12.617 -14.727 0.18 1 93.19 458 ASN A CA 1
ATOM 3688 C C . ASN A 1 458 ? 12.898 -14.703 -1.32 1 93.19 458 ASN A C 1
ATOM 3690 O O . ASN A 1 458 ? 13.945 -15.172 -1.77 1 93.19 458 ASN A O 1
ATOM 3694 N N . ASP A 1 459 ? 11.945 -14.188 -2.062 1 95.31 459 ASP A N 1
ATOM 3695 C CA . ASP A 1 459 ? 12.125 -14.086 -3.508 1 95.31 459 ASP A CA 1
ATOM 3696 C C . ASP A 1 459 ? 13.352 -13.25 -3.855 1 95.31 459 ASP A C 1
ATOM 3698 O O . ASP A 1 459 ? 14.133 -13.617 -4.73 1 95.31 459 ASP A O 1
ATOM 3702 N N . LEU A 1 460 ? 13.484 -12.18 -3.156 1 97.12 460 LEU A N 1
ATOM 3703 C CA . LEU A 1 460 ? 14.617 -11.297 -3.434 1 97.12 460 LEU A CA 1
ATOM 3704 C C . LEU A 1 460 ? 15.93 -11.953 -3.012 1 97.12 460 LEU A C 1
ATOM 3706 O O . LEU A 1 460 ? 16.938 -11.836 -3.709 1 97.12 460 LEU A O 1
ATOM 3710 N N . ALA A 1 461 ? 15.922 -12.578 -1.874 1 96.19 461 ALA A N 1
ATOM 3711 C CA . ALA A 1 461 ? 17.125 -13.281 -1.418 1 96.19 461 ALA A CA 1
ATOM 3712 C C . ALA A 1 461 ? 17.5 -14.398 -2.381 1 96.19 461 ALA A C 1
ATOM 3714 O O . ALA A 1 461 ? 18.672 -14.523 -2.764 1 96.19 461 ALA A O 1
ATOM 3715 N N . LYS A 1 462 ? 16.562 -15.156 -2.793 1 94.5 462 LYS A N 1
ATOM 3716 C CA . LYS A 1 462 ? 16.812 -16.25 -3.721 1 94.5 462 LYS A CA 1
ATOM 3717 C C . LYS A 1 462 ? 17.266 -15.734 -5.078 1 94.5 462 LYS A C 1
ATOM 3719 O O . LYS A 1 462 ? 18.078 -16.375 -5.754 1 94.5 462 LYS A O 1
ATOM 3724 N N . ASN A 1 463 ? 16.688 -14.609 -5.438 1 97 463 ASN A N 1
ATOM 3725 C CA . ASN A 1 463 ? 17.156 -13.938 -6.645 1 97 463 ASN A CA 1
ATOM 3726 C C . ASN A 1 463 ? 18.688 -13.859 -6.684 1 97 463 ASN A C 1
ATOM 3728 O O . ASN A 1 463 ? 19.297 -14.148 -7.715 1 97 463 ASN A O 1
ATOM 3732 N N . ARG A 1 464 ? 19.266 -13.602 -5.613 1 97.12 464 ARG A N 1
ATOM 3733 C CA . ARG A 1 464 ? 20.719 -13.422 -5.512 1 97.12 464 ARG A CA 1
ATOM 3734 C C . ARG A 1 464 ? 21.438 -14.766 -5.434 1 97.12 464 ARG A C 1
ATOM 3736 O O . ARG A 1 464 ? 22.5 -14.945 -6.035 1 97.12 464 ARG A O 1
ATOM 3743 N N . TYR A 1 465 ? 20.859 -15.688 -4.73 1 94.19 465 TYR A N 1
ATOM 3744 C CA . TYR A 1 465 ? 21.469 -17 -4.59 1 94.19 465 TYR A CA 1
ATOM 3745 C C . TYR A 1 465 ? 21.375 -17.781 -5.895 1 94.19 465 TYR A C 1
ATOM 3747 O O . TYR A 1 465 ? 22.141 -18.734 -6.109 1 94.19 465 TYR A O 1
ATOM 3755 N N . PHE A 1 466 ? 20.469 -17.391 -6.777 1 95.06 466 PHE A N 1
ATOM 3756 C CA . PHE A 1 466 ? 20.375 -18 -8.094 1 95.06 466 PHE A CA 1
ATOM 3757 C C . PHE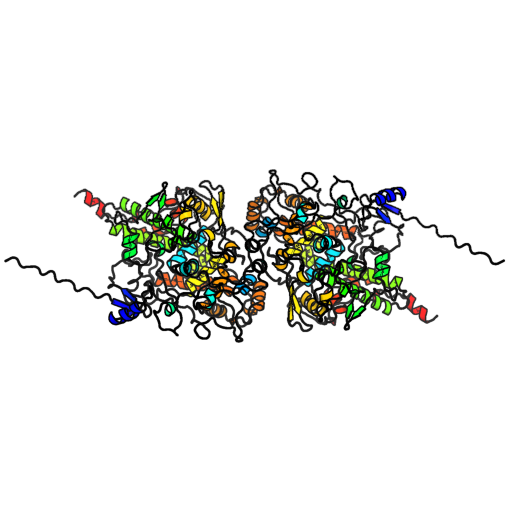 A 1 466 ? 21.375 -17.375 -9.062 1 95.06 466 PHE A C 1
ATOM 3759 O O . PHE A 1 466 ? 21.562 -17.875 -10.172 1 95.06 466 PHE A O 1
ATOM 3766 N N . GLY A 1 467 ? 21.969 -16.297 -8.648 1 96.56 467 GLY A N 1
ATOM 3767 C CA . GLY A 1 467 ? 22.984 -15.664 -9.453 1 96.56 467 GLY A CA 1
ATOM 3768 C C . GLY A 1 467 ? 22.438 -14.914 -10.648 1 96.56 467 GLY A C 1
ATOM 3769 O O . GLY A 1 467 ? 23.078 -14.844 -11.703 1 96.56 467 GLY A O 1
ATOM 3770 N N . PHE A 1 468 ? 21.234 -14.398 -10.539 1 97.94 468 PHE A N 1
ATOM 3771 C CA . PHE A 1 468 ? 20.672 -13.648 -11.648 1 97.94 468 PHE A CA 1
ATOM 3772 C C . PHE A 1 468 ? 21.453 -12.352 -11.883 1 97.94 468 PHE A C 1
ATOM 3774 O O . PHE A 1 468 ? 21.906 -11.727 -10.93 1 97.94 468 PHE A O 1
ATOM 3781 N N . GLN A 1 469 ? 21.531 -11.992 -13.172 1 97.69 469 GLN A N 1
ATOM 3782 C CA . GLN A 1 469 ? 22.109 -10.703 -13.531 1 97.69 469 GLN A CA 1
ATOM 3783 C C . GLN A 1 469 ? 21.234 -9.555 -13.031 1 97.69 469 GLN A C 1
ATOM 3785 O O . GLN A 1 469 ? 20.047 -9.75 -12.734 1 97.69 469 GLN A O 1
ATOM 3790 N N . PRO A 1 470 ? 21.844 -8.375 -12.953 1 97.69 470 PRO A N 1
ATOM 3791 C CA . PRO A 1 470 ? 21.031 -7.207 -12.602 1 97.69 470 PRO A CA 1
ATOM 3792 C C . PRO A 1 470 ? 19.875 -6.988 -13.57 1 97.69 470 PRO A C 1
ATOM 3794 O O . PRO A 1 470 ? 19.984 -7.297 -14.758 1 97.69 470 PRO A O 1
ATOM 3797 N N . TYR A 1 471 ? 18.844 -6.43 -13 1 98.38 471 TYR A N 1
ATOM 3798 C CA . TYR A 1 471 ? 17.625 -6.121 -13.734 1 98.38 471 TYR A CA 1
ATOM 3799 C C . TYR A 1 471 ? 17.938 -5.41 -15.047 1 98.38 471 TYR A C 1
ATOM 3801 O O . TYR A 1 471 ? 17.359 -5.723 -16.078 1 98.38 471 TYR A O 1
ATOM 3809 N N . VAL A 1 472 ? 18.875 -4.512 -15.117 1 98.12 472 VAL A N 1
ATOM 3810 C CA . VAL A 1 472 ? 19.141 -3.666 -16.281 1 98.12 472 VAL A CA 1
ATOM 3811 C C . VAL A 1 472 ? 19.719 -4.512 -17.406 1 98.12 472 VAL A C 1
ATOM 3813 O O . VAL A 1 472 ? 19.516 -4.195 -18.594 1 98.12 472 VAL A O 1
ATOM 3816 N N . LYS A 1 473 ? 20.406 -5.621 -17.078 1 98.25 473 LYS A N 1
ATOM 3817 C CA . LYS A 1 473 ? 20.938 -6.512 -18.109 1 98.25 473 LYS A CA 1
ATOM 3818 C C . LYS A 1 473 ? 19.812 -7.27 -18.812 1 98.25 473 LYS A C 1
ATOM 3820 O O . LYS A 1 473 ? 19.906 -7.574 -20 1 98.25 473 LYS A O 1
ATOM 3825 N N . TYR A 1 474 ? 18.812 -7.574 -18.078 1 98.56 474 TYR A N 1
ATOM 3826 C CA . TYR A 1 474 ? 17.656 -8.227 -18.688 1 98.56 474 TYR A CA 1
ATOM 3827 C C . TYR A 1 474 ? 16.875 -7.254 -19.562 1 98.56 474 TYR A C 1
ATOM 3829 O O . TYR A 1 474 ? 16.312 -7.637 -20.594 1 98.56 474 TYR A O 1
ATOM 3837 N N . ARG A 1 475 ? 16.781 -5.996 -19.125 1 97.88 475 ARG A N 1
ATOM 3838 C CA . ARG A 1 475 ? 16.156 -4.977 -19.953 1 97.88 475 ARG A CA 1
ATOM 3839 C C . ARG A 1 475 ? 16.891 -4.844 -21.297 1 97.88 475 ARG A C 1
ATOM 3841 O O . ARG A 1 475 ? 16.25 -4.691 -22.344 1 97.88 475 ARG A O 1
ATOM 3848 N N . GLU A 1 476 ? 18.172 -4.871 -21.172 1 97.94 476 GLU A N 1
ATOM 3849 C CA . GLU A 1 476 ? 18.984 -4.797 -22.391 1 97.94 476 GLU A CA 1
ATOM 3850 C C . GLU A 1 476 ? 18.75 -6.012 -23.281 1 97.94 476 GLU A C 1
ATOM 3852 O O . GLU A 1 476 ? 18.578 -5.867 -24.5 1 97.94 476 GLU A O 1
ATOM 3857 N N . ALA A 1 477 ? 18.75 -7.145 -22.719 1 98 477 ALA A N 1
ATOM 3858 C CA . ALA A 1 477 ? 18.547 -8.383 -23.469 1 98 477 ALA A CA 1
ATOM 3859 C C . ALA A 1 477 ? 17.156 -8.422 -24.109 1 98 477 ALA A C 1
ATOM 3861 O O . ALA A 1 477 ? 17 -8.875 -25.234 1 98 477 ALA A O 1
ATOM 3862 N N . CYS A 1 478 ? 16.125 -7.934 -23.375 1 97.56 478 CYS A N 1
ATOM 3863 C CA . CYS A 1 478 ? 14.734 -8.047 -23.781 1 97.56 478 CYS A CA 1
ATOM 3864 C C . CYS A 1 478 ? 14.367 -6.953 -24.781 1 97.56 478 CYS A C 1
ATOM 3866 O O . CYS A 1 478 ? 13.609 -7.191 -25.719 1 97.56 478 CYS A O 1
ATOM 3868 N N . PHE A 1 479 ? 14.938 -5.75 -24.578 1 96.25 479 PHE A N 1
ATOM 3869 C CA . PHE A 1 479 ? 14.383 -4.613 -25.297 1 96.25 479 PHE A CA 1
ATOM 3870 C C . PHE A 1 479 ? 15.492 -3.793 -25.953 1 96.25 479 PHE A C 1
ATOM 3872 O O . PHE A 1 479 ? 15.219 -2.797 -26.625 1 96.25 479 PHE A O 1
ATOM 3879 N N . GLY A 1 480 ? 16.703 -4.129 -25.781 1 95.88 480 GLY A N 1
ATOM 3880 C CA . GLY A 1 480 ? 17.812 -3.357 -26.328 1 95.88 480 GLY A CA 1
ATOM 3881 C C . GLY A 1 480 ? 18.016 -2.031 -25.625 1 95.88 480 GLY A C 1
ATOM 3882 O O . GLY A 1 480 ? 18.719 -1.152 -26.125 1 95.88 480 GLY A O 1
ATOM 3883 N N . THR A 1 481 ? 17.406 -1.875 -24.484 1 91.75 481 THR A N 1
ATOM 3884 C CA . THR A 1 481 ? 17.484 -0.626 -23.734 1 91.75 481 THR A CA 1
ATOM 3885 C C . THR A 1 481 ? 18.719 -0.598 -22.859 1 91.75 481 THR A C 1
ATOM 3887 O O . THR A 1 481 ? 18.906 -1.474 -22 1 91.75 481 THR A O 1
ATOM 3890 N N . THR A 1 482 ? 19.516 0.363 -23 1 94.81 482 THR A N 1
ATOM 3891 C CA . THR A 1 482 ? 20.672 0.532 -22.141 1 94.81 482 THR A CA 1
ATOM 3892 C C . THR A 1 482 ? 20.359 1.505 -21 1 94.81 482 THR A C 1
ATOM 3894 O O . THR A 1 482 ? 19.922 2.627 -21.25 1 94.81 482 THR A O 1
ATOM 3897 N N . ILE A 1 483 ? 20.578 1.064 -19.844 1 97.44 483 ILE A N 1
ATOM 3898 C CA . ILE A 1 483 ? 20.328 1.856 -18.641 1 97.44 483 ILE A CA 1
ATOM 3899 C C . ILE A 1 483 ? 21.641 2.08 -17.891 1 97.44 483 ILE A C 1
ATOM 3901 O O . ILE A 1 483 ? 22.266 1.125 -17.422 1 97.44 483 ILE A O 1
ATOM 3905 N N . ASN A 1 484 ? 22.047 3.35 -17.719 1 96.81 484 ASN A N 1
ATOM 3906 C CA . ASN A 1 484 ? 23.344 3.65 -17.109 1 96.81 484 ASN A CA 1
ATOM 3907 C C . ASN A 1 484 ? 23.172 4.387 -15.781 1 96.81 484 ASN A C 1
ATOM 3909 O O . ASN A 1 484 ? 24.094 4.406 -14.961 1 96.81 484 ASN A O 1
ATOM 3913 N N . LYS A 1 485 ? 22.109 5.039 -15.656 1 97.12 485 LYS A N 1
ATOM 3914 C CA . LYS A 1 485 ? 21.797 5.801 -14.453 1 97.12 485 LYS A CA 1
ATOM 3915 C C . LYS A 1 485 ? 20.328 5.695 -14.094 1 97.12 485 LYS A C 1
ATOM 3917 O O . LYS A 1 485 ? 19.516 5.25 -14.914 1 97.12 485 LYS A O 1
ATOM 3922 N N . PHE A 1 486 ? 19.969 6.066 -12.922 1 97.88 486 PHE A N 1
ATOM 3923 C CA . PHE A 1 486 ? 18.609 5.883 -12.422 1 97.88 486 PHE A CA 1
ATOM 3924 C C . PHE A 1 486 ? 17.609 6.68 -13.258 1 97.88 486 PHE A C 1
ATOM 3926 O O . PHE A 1 486 ? 16.469 6.242 -13.469 1 97.88 486 PHE A O 1
ATOM 3933 N N . GLU A 1 487 ? 17.938 7.836 -13.773 1 96.25 487 GLU A N 1
ATOM 3934 C CA . GLU A 1 487 ? 17.062 8.688 -14.578 1 96.25 487 GLU A CA 1
ATOM 3935 C C . GLU A 1 487 ? 16.641 7.984 -15.859 1 96.25 487 GLU A C 1
ATOM 3937 O O . GLU A 1 487 ? 15.586 8.297 -16.422 1 96.25 487 GLU A O 1
ATOM 3942 N N . ASP A 1 488 ? 17.438 7 -16.297 1 97.75 488 ASP A N 1
ATOM 3943 C CA . ASP A 1 488 ? 17.141 6.27 -17.516 1 97.75 488 ASP A CA 1
ATOM 3944 C C . ASP A 1 488 ? 15.953 5.324 -17.328 1 97.75 488 ASP A C 1
ATOM 3946 O O . ASP A 1 488 ? 15.391 4.816 -18.297 1 97.75 488 ASP A O 1
ATOM 3950 N N . LEU A 1 489 ? 15.578 5.109 -16.062 1 98 489 LEU A N 1
ATOM 3951 C CA . LEU A 1 489 ? 14.484 4.199 -15.75 1 98 489 LEU A CA 1
ATOM 3952 C C . LEU A 1 489 ? 13.141 4.871 -15.992 1 98 489 LEU A C 1
ATOM 3954 O O . LEU A 1 489 ? 12.109 4.199 -16.062 1 98 489 LEU A O 1
ATOM 3958 N N . LYS A 1 490 ? 13.227 6.227 -16.094 1 94.56 490 LYS A N 1
ATOM 3959 C CA . LYS A 1 490 ? 11.984 6.973 -16.281 1 94.56 490 LYS A CA 1
ATOM 3960 C C . LYS A 1 490 ? 11.305 6.574 -17.594 1 94.56 490 LYS A C 1
ATOM 3962 O O . LYS A 1 490 ? 11.977 6.348 -18.594 1 94.56 490 LYS A O 1
ATOM 3967 N N . GLY A 1 491 ? 10 6.48 -17.641 1 91.56 491 GLY A N 1
ATOM 3968 C CA . GLY A 1 491 ? 9.234 6.047 -18.797 1 91.56 491 GLY A CA 1
ATOM 3969 C C . GLY A 1 491 ? 8.57 4.699 -18.594 1 91.56 491 GLY A C 1
ATOM 3970 O O . GLY A 1 491 ? 7.418 4.5 -19 1 91.56 491 GLY A O 1
ATOM 3971 N N . PHE A 1 492 ? 9.359 3.82 -17.969 1 93.38 492 PHE A N 1
ATOM 3972 C CA . PHE A 1 492 ? 8.734 2.52 -17.766 1 93.38 492 PHE A CA 1
ATOM 3973 C C . PHE A 1 492 ? 8.578 2.219 -16.281 1 93.38 492 PHE A C 1
ATOM 3975 O O . PHE A 1 492 ? 7.879 1.276 -15.906 1 93.38 492 PHE A O 1
ATOM 3982 N N . ILE A 1 493 ? 9.195 2.973 -15.414 1 97.94 493 ILE A N 1
ATOM 3983 C CA . ILE A 1 493 ? 8.969 2.98 -13.977 1 97.94 493 ILE A CA 1
ATOM 3984 C C . ILE A 1 493 ? 8.508 4.371 -13.539 1 97.94 493 ILE A C 1
ATOM 3986 O O . ILE A 1 493 ? 9.016 5.383 -14.023 1 97.94 493 ILE A O 1
ATOM 3990 N N . ASP A 1 494 ? 7.504 4.41 -12.672 1 97.56 494 ASP A N 1
ATOM 3991 C CA . ASP A 1 494 ? 6.992 5.695 -12.195 1 97.56 494 ASP A CA 1
ATOM 3992 C C . ASP A 1 494 ? 8.078 6.477 -11.461 1 97.56 494 ASP A C 1
ATOM 3994 O O . ASP A 1 494 ? 8.891 5.895 -10.742 1 97.56 494 ASP A O 1
ATOM 3998 N N . PRO A 1 495 ? 8.039 7.805 -11.562 1 97.12 495 PRO A N 1
ATOM 3999 C CA . PRO A 1 495 ? 9.102 8.625 -10.984 1 97.12 495 PRO A CA 1
ATOM 4000 C C . PRO A 1 495 ? 9.266 8.406 -9.484 1 97.12 495 PRO A C 1
ATOM 4002 O O . PRO A 1 495 ? 10.383 8.438 -8.969 1 97.12 495 PRO A O 1
ATOM 4005 N N . GLU A 1 496 ? 8.203 8.273 -8.75 1 97.25 496 GLU A N 1
ATOM 4006 C CA . GLU A 1 496 ? 8.305 8.055 -7.305 1 97.25 496 GLU A CA 1
ATOM 4007 C C . GLU A 1 496 ? 9.016 6.746 -6.992 1 97.25 496 GLU A C 1
ATOM 4009 O O . GLU A 1 496 ? 9.742 6.652 -6 1 97.25 496 GLU A O 1
ATOM 4014 N N . ARG A 1 497 ? 8.82 5.773 -7.793 1 98.06 497 ARG A N 1
ATOM 4015 C CA . ARG A 1 497 ? 9.477 4.488 -7.586 1 98.06 497 ARG A CA 1
ATOM 4016 C C . ARG A 1 497 ? 10.93 4.531 -8.047 1 98.06 497 ARG A C 1
ATOM 4018 O O . ARG A 1 497 ? 11.797 3.873 -7.461 1 98.06 497 ARG A O 1
ATOM 4025 N N . VAL A 1 498 ? 11.188 5.289 -9.102 1 98.38 498 VAL A N 1
ATOM 4026 C CA . VAL A 1 498 ? 12.578 5.523 -9.484 1 98.38 498 VAL A CA 1
ATOM 4027 C C . VAL A 1 498 ? 13.336 6.164 -8.32 1 98.38 498 VAL A C 1
ATOM 4029 O O . VAL A 1 498 ? 14.469 5.785 -8.031 1 98.38 498 VAL A O 1
ATOM 4032 N N . GLU A 1 499 ? 12.75 7.117 -7.672 1 97.12 499 GLU A N 1
ATOM 4033 C CA . GLU A 1 499 ? 13.383 7.762 -6.523 1 97.12 499 GLU A CA 1
ATOM 4034 C C . GLU A 1 499 ? 13.648 6.754 -5.406 1 97.12 499 GLU A C 1
ATOM 4036 O O . GLU A 1 499 ? 14.688 6.812 -4.746 1 97.12 499 GLU A O 1
ATOM 4041 N N . ILE A 1 500 ? 12.734 5.852 -5.168 1 97.75 500 ILE A N 1
ATOM 4042 C CA . ILE A 1 500 ? 12.938 4.82 -4.156 1 97.75 500 ILE A CA 1
ATOM 4043 C C . ILE A 1 500 ? 14.141 3.959 -4.527 1 97.75 500 ILE A C 1
ATOM 4045 O O . ILE A 1 500 ? 15.008 3.689 -3.689 1 97.75 500 ILE A O 1
ATOM 4049 N N . LEU A 1 501 ? 14.164 3.547 -5.805 1 98.44 501 LEU A N 1
ATOM 4050 C CA . LEU A 1 501 ? 15.289 2.738 -6.262 1 98.44 501 LEU A CA 1
ATOM 4051 C C . LEU A 1 501 ? 16.609 3.477 -6.055 1 98.44 501 LEU A C 1
ATOM 4053 O O . LEU A 1 501 ? 17.594 2.883 -5.617 1 98.44 501 LEU A O 1
ATOM 4057 N N . LYS A 1 502 ? 16.625 4.727 -6.367 1 96.75 502 LYS A N 1
ATOM 4058 C CA . LYS A 1 502 ? 17.812 5.559 -6.195 1 96.75 502 LYS A CA 1
ATOM 4059 C C . LYS A 1 502 ? 18.219 5.637 -4.73 1 96.75 502 LYS A C 1
ATOM 4061 O O . LYS A 1 502 ? 19.406 5.68 -4.414 1 96.75 502 LYS A O 1
ATOM 4066 N N . ASP A 1 503 ? 17.281 5.625 -3.875 1 94.88 503 ASP A N 1
ATOM 4067 C CA . ASP A 1 503 ? 17.531 5.75 -2.441 1 94.88 503 ASP A CA 1
ATOM 4068 C C . ASP A 1 503 ? 18.078 4.449 -1.865 1 94.88 503 ASP A C 1
ATOM 4070 O O . ASP A 1 503 ? 18.828 4.469 -0.878 1 94.88 503 ASP A O 1
ATOM 4074 N N . VAL A 1 504 ? 17.766 3.299 -2.484 1 96.94 504 VAL A N 1
ATOM 4075 C CA . VAL A 1 504 ? 18.031 2.057 -1.771 1 96.94 504 VAL A CA 1
ATOM 4076 C C . VAL A 1 504 ? 19.172 1.309 -2.451 1 96.94 504 VAL A C 1
ATOM 4078 O O . VAL A 1 504 ? 19.812 0.446 -1.841 1 96.94 504 VAL A O 1
ATOM 4081 N N . TYR A 1 505 ? 19.422 1.575 -3.693 1 97.62 505 TYR A N 1
ATOM 4082 C CA . TYR A 1 505 ? 20.531 0.965 -4.398 1 97.62 505 TYR A CA 1
ATOM 4083 C C . TYR A 1 505 ? 21.625 1.994 -4.691 1 97.62 505 TYR A C 1
ATOM 4085 O O . TYR A 1 505 ? 21.328 3.158 -4.969 1 97.62 505 TYR A O 1
ATOM 4093 N N . GLU A 1 506 ? 22.891 1.546 -4.734 1 96.81 506 GLU A N 1
ATOM 4094 C CA . GLU A 1 506 ? 24 2.441 -5.055 1 96.81 506 GLU A CA 1
ATOM 4095 C C . GLU A 1 506 ? 24.078 2.713 -6.555 1 96.81 506 GLU A C 1
ATOM 4097 O O . GLU A 1 506 ? 24.453 3.807 -6.977 1 96.81 506 GLU A O 1
ATOM 4102 N N . SER A 1 507 ? 23.734 1.712 -7.305 1 97.12 507 SER A N 1
ATOM 4103 C CA . SER A 1 507 ? 23.844 1.766 -8.758 1 97.12 507 SER A CA 1
ATOM 4104 C C . SER A 1 507 ? 22.719 0.99 -9.422 1 97.12 507 SER A C 1
ATOM 4106 O O . SER A 1 507 ? 22.172 0.046 -8.844 1 97.12 507 SER A O 1
ATOM 4108 N N . VAL A 1 508 ? 22.422 1.443 -10.656 1 97.75 508 VAL A N 1
ATOM 4109 C CA . VAL A 1 508 ? 21.391 0.729 -11.414 1 97.75 508 VAL A CA 1
ATOM 4110 C C . VAL A 1 508 ? 21.859 -0.703 -11.68 1 97.75 508 VAL A C 1
ATOM 4112 O O . VAL A 1 508 ? 21.031 -1.606 -11.844 1 97.75 508 VAL A O 1
ATOM 4115 N N . GLU A 1 509 ? 23.156 -1.019 -11.648 1 97.12 509 GLU A N 1
ATOM 4116 C CA . GLU A 1 509 ? 23.719 -2.34 -11.906 1 97.12 509 GLU A CA 1
ATOM 4117 C C . GLU A 1 509 ? 23.562 -3.254 -10.695 1 97.12 509 GLU A C 1
ATOM 4119 O O . GLU A 1 509 ? 23.844 -4.449 -10.766 1 97.12 509 GLU A O 1
ATOM 4124 N N . ASP A 1 510 ? 23.031 -2.652 -9.648 1 98.06 510 ASP A N 1
ATOM 4125 C CA . ASP A 1 510 ? 22.844 -3.426 -8.422 1 98.06 510 ASP A CA 1
ATOM 4126 C C . ASP A 1 510 ? 21.391 -3.898 -8.297 1 98.06 510 ASP A C 1
ATOM 4128 O O . ASP A 1 510 ? 21.078 -4.73 -7.441 1 98.06 510 ASP A O 1
ATOM 4132 N N . ILE A 1 511 ? 20.5 -3.369 -9.141 1 98.5 511 ILE A N 1
ATOM 4133 C CA . ILE A 1 511 ? 19.078 -3.643 -8.992 1 98.5 511 ILE A CA 1
ATOM 4134 C C . ILE A 1 511 ? 18.797 -5.117 -9.273 1 98.5 511 ILE A C 1
ATOM 4136 O O . ILE A 1 511 ? 19.078 -5.609 -10.375 1 98.5 511 ILE A O 1
ATOM 4140 N N . ASP A 1 512 ? 18.266 -5.832 -8.258 1 98.56 512 ASP A N 1
ATOM 4141 C CA . ASP A 1 512 ? 17.891 -7.23 -8.422 1 98.56 512 ASP A CA 1
ATOM 4142 C C . ASP A 1 512 ? 16.828 -7.379 -9.508 1 98.56 512 ASP A C 1
ATOM 4144 O O . ASP A 1 512 ? 15.977 -6.5 -9.688 1 98.56 512 ASP A O 1
ATOM 4148 N N . LEU A 1 513 ? 16.812 -8.484 -10.188 1 98.69 513 LEU A N 1
ATOM 4149 C CA . LEU A 1 513 ? 15.852 -8.758 -11.242 1 98.69 513 LEU A CA 1
ATOM 4150 C C . LEU A 1 513 ? 14.422 -8.594 -10.727 1 98.69 513 LEU A C 1
ATOM 4152 O O . LEU A 1 513 ? 13.633 -7.852 -11.312 1 98.69 513 LEU A O 1
ATOM 4156 N N . MET A 1 514 ? 14.125 -9.234 -9.617 1 98.44 514 MET A N 1
ATOM 4157 C CA . MET A 1 514 ? 12.766 -9.211 -9.086 1 98.44 514 MET A CA 1
ATOM 4158 C C . MET A 1 514 ? 12.391 -7.805 -8.617 1 98.44 514 MET A C 1
ATOM 4160 O O . MET A 1 514 ? 11.25 -7.371 -8.789 1 98.44 514 MET A O 1
ATOM 4164 N N . ALA A 1 515 ? 13.328 -7.094 -7.988 1 98.62 515 ALA A N 1
ATOM 4165 C CA . ALA A 1 515 ? 13.062 -5.727 -7.547 1 98.62 515 ALA A CA 1
ATOM 4166 C C . ALA A 1 515 ? 12.664 -4.84 -8.727 1 98.62 515 ALA A C 1
ATOM 4168 O O . ALA A 1 515 ? 11.711 -4.055 -8.625 1 98.62 515 ALA A O 1
ATOM 4169 N N . GLY A 1 516 ? 13.406 -4.988 -9.828 1 98.69 516 GLY A N 1
ATOM 4170 C CA . GLY A 1 516 ? 13.062 -4.23 -11.023 1 98.69 516 GLY A CA 1
ATOM 4171 C C . GLY A 1 516 ? 11.688 -4.574 -11.57 1 98.69 516 GLY A C 1
ATOM 4172 O O . GLY A 1 516 ? 10.898 -3.682 -11.883 1 98.69 516 GLY A O 1
ATOM 4173 N N . ILE A 1 517 ? 11.375 -5.836 -11.602 1 98.69 517 ILE A N 1
ATOM 4174 C CA . ILE A 1 517 ? 10.109 -6.32 -12.141 1 98.69 517 ILE A CA 1
ATOM 4175 C C . ILE A 1 517 ? 8.961 -5.809 -11.281 1 98.69 517 ILE A C 1
ATOM 4177 O O . ILE A 1 517 ? 7.926 -5.383 -11.812 1 98.69 517 ILE A O 1
ATOM 4181 N N . TRP A 1 518 ? 9.133 -5.758 -10 1 98.44 518 TRP A N 1
ATOM 4182 C CA . TRP A 1 518 ? 8.078 -5.367 -9.062 1 98.44 518 TRP A CA 1
ATOM 4183 C C . TRP A 1 518 ? 7.633 -3.934 -9.32 1 98.44 518 TRP A C 1
ATOM 4185 O O . TRP A 1 518 ? 6.48 -3.58 -9.047 1 98.44 518 TRP A O 1
ATOM 4195 N N . VAL A 1 519 ? 8.523 -3.07 -9.875 1 98.31 519 VAL A N 1
ATOM 4196 C CA . VAL A 1 519 ? 8.203 -1.646 -9.859 1 98.31 519 VAL A CA 1
ATOM 4197 C C . VAL A 1 519 ? 7.992 -1.143 -11.281 1 98.31 519 VAL A C 1
ATOM 4199 O O . VAL A 1 519 ? 7.793 0.054 -11.5 1 98.31 519 VAL A O 1
ATOM 4202 N N . GLU A 1 520 ? 7.984 -2.047 -12.32 1 98.12 520 GLU A N 1
ATOM 4203 C CA . GLU A 1 520 ? 7.684 -1.644 -13.695 1 98.12 520 GLU A CA 1
ATOM 4204 C C . GLU A 1 520 ? 6.195 -1.346 -13.867 1 98.12 520 GLU A C 1
ATOM 4206 O O . GLU A 1 520 ? 5.352 -1.999 -13.258 1 98.12 520 GLU A O 1
ATOM 4211 N N . ARG A 1 521 ? 5.926 -0.395 -14.727 1 97.19 521 ARG A N 1
ATOM 4212 C CA . ARG A 1 521 ? 4.551 -0.235 -15.195 1 97.19 521 ARG A CA 1
ATOM 4213 C C . ARG A 1 521 ? 4.109 -1.438 -16.016 1 97.19 521 ARG A C 1
ATOM 4215 O O . ARG A 1 521 ? 4.922 -2.055 -16.719 1 97.19 521 ARG A O 1
ATOM 4222 N N . PRO A 1 522 ? 2.838 -1.725 -15.93 1 97.5 522 PRO A N 1
ATOM 4223 C CA . PRO A 1 522 ? 2.365 -2.836 -16.766 1 97.5 522 PRO A CA 1
ATOM 4224 C C . PRO A 1 522 ? 2.559 -2.584 -18.25 1 97.5 522 PRO A C 1
ATOM 4226 O O . PRO A 1 522 ? 2.541 -1.432 -18.688 1 97.5 522 PRO A O 1
ATOM 4229 N N . ILE A 1 523 ? 2.678 -3.621 -18.953 1 97 523 ILE A N 1
ATOM 4230 C CA . ILE A 1 523 ? 2.826 -3.543 -20.406 1 97 523 ILE A CA 1
ATOM 4231 C C . ILE A 1 523 ? 1.515 -3.08 -21.031 1 97 523 ILE A C 1
ATOM 4233 O O . ILE A 1 523 ? 0.434 -3.383 -20.531 1 97 523 ILE A O 1
ATOM 4237 N N . LYS A 1 524 ? 1.612 -2.363 -22.125 1 95.44 524 LYS A N 1
ATOM 4238 C CA . LYS A 1 524 ? 0.413 -1.923 -22.828 1 95.44 524 LYS A CA 1
ATOM 4239 C C . LYS A 1 524 ? -0.399 -3.113 -23.328 1 95.44 524 LYS A C 1
ATOM 4241 O O . LYS A 1 524 ? 0.149 -4.031 -23.938 1 95.44 524 LYS A O 1
ATOM 4246 N N . GLY A 1 525 ? -1.63 -3.113 -23.062 1 96.31 525 GLY A N 1
ATOM 4247 C CA . GLY A 1 525 ? -2.508 -4.18 -23.516 1 96.31 525 GLY A CA 1
ATOM 4248 C C . GLY A 1 525 ? -2.541 -5.367 -22.578 1 96.31 525 GLY A C 1
ATOM 4249 O O . GLY A 1 525 ? -3.361 -6.273 -22.734 1 96.31 525 GLY A O 1
ATOM 4250 N N . GLY A 1 526 ? -1.683 -5.383 -21.656 1 97.25 526 GLY A N 1
ATOM 4251 C CA . GLY A 1 526 ? -1.625 -6.422 -20.641 1 97.25 526 GLY A CA 1
ATOM 4252 C C . GLY A 1 526 ? -1.548 -5.871 -19.219 1 97.25 526 GLY A C 1
ATOM 4253 O O . GLY A 1 526 ? -1.66 -4.664 -19.016 1 97.25 526 GLY A O 1
ATOM 4254 N N . SER A 1 527 ? -1.354 -6.746 -18.281 1 97.38 527 SER A N 1
ATOM 4255 C CA . SER A 1 527 ? -1.392 -6.344 -16.875 1 97.38 527 SER A CA 1
ATOM 4256 C C . SER A 1 527 ? -0.087 -6.688 -16.172 1 97.38 527 SER A C 1
ATOM 4258 O O . SER A 1 527 ? 0.042 -6.48 -14.961 1 97.38 527 SER A O 1
ATOM 4260 N N . VAL A 1 528 ? 0.872 -7.234 -16.891 1 98.44 528 VAL A N 1
ATOM 4261 C CA . VAL A 1 528 ? 2.115 -7.684 -16.281 1 98.44 528 VAL A CA 1
ATOM 4262 C C . VAL A 1 528 ? 3.244 -6.719 -16.625 1 98.44 528 VAL A C 1
ATOM 4264 O O . VAL A 1 528 ? 3.143 -5.961 -17.594 1 98.44 528 VAL A O 1
ATOM 4267 N N . PRO A 1 529 ? 4.355 -6.746 -15.805 1 98.44 529 PRO A N 1
ATOM 4268 C CA . PRO A 1 529 ? 5.527 -5.945 -16.172 1 98.44 529 PRO A CA 1
ATOM 4269 C C . PRO A 1 529 ? 6.184 -6.41 -17.469 1 98.44 529 PRO A C 1
ATOM 4271 O O . PRO A 1 529 ? 6.227 -7.609 -17.75 1 98.44 529 PRO A O 1
ATOM 4274 N N . PRO A 1 530 ? 6.77 -5.492 -18.188 1 98.19 530 PRO A N 1
ATOM 4275 C CA . PRO A 1 530 ? 7.352 -5.828 -19.484 1 98.19 530 PRO A CA 1
ATOM 4276 C C . PRO A 1 530 ? 8.5 -6.832 -19.391 1 98.19 530 PRO A C 1
ATOM 4278 O O . PRO A 1 530 ? 8.633 -7.711 -20.234 1 98.19 530 PRO A O 1
ATOM 4281 N N . THR A 1 531 ? 9.398 -6.672 -18.406 1 98.62 531 THR A N 1
ATOM 4282 C CA . THR A 1 531 ? 10.492 -7.629 -18.266 1 98.62 531 THR A CA 1
ATOM 4283 C C . THR A 1 531 ? 9.961 -9.016 -17.938 1 98.62 531 THR A C 1
ATOM 4285 O O . THR A 1 531 ? 10.461 -10.023 -18.453 1 98.62 531 THR A O 1
ATOM 4288 N N . PHE A 1 532 ? 9.008 -9.07 -17.078 1 98.62 532 PHE A N 1
ATOM 4289 C CA . PHE A 1 532 ? 8.281 -10.312 -16.828 1 98.62 532 PHE A CA 1
ATOM 4290 C C . PHE A 1 532 ? 7.738 -10.875 -18.141 1 98.62 532 PHE A C 1
ATOM 4292 O O . PHE A 1 532 ? 7.926 -12.062 -18.438 1 98.62 532 PHE A O 1
ATOM 4299 N N . TYR A 1 533 ? 7.035 -10.062 -18.875 1 98.75 533 TYR A N 1
ATOM 4300 C CA . TYR A 1 533 ? 6.449 -10.453 -20.156 1 98.75 533 TYR A CA 1
ATOM 4301 C C . TYR A 1 533 ? 7.496 -11.078 -21.078 1 98.75 533 TYR A C 1
ATOM 4303 O O . TYR A 1 533 ? 7.293 -12.18 -21.594 1 98.75 533 TYR A O 1
ATOM 4311 N N . CYS A 1 534 ? 8.586 -10.438 -21.203 1 98.62 534 CYS A N 1
ATOM 4312 C CA . CYS A 1 534 ? 9.656 -10.859 -22.094 1 98.62 534 CYS A CA 1
ATOM 4313 C C . CYS A 1 534 ? 10.172 -12.242 -21.719 1 98.62 534 CYS A C 1
ATOM 4315 O O . CYS A 1 534 ? 10.266 -13.133 -22.562 1 98.62 534 CYS A O 1
ATOM 4317 N N . LEU A 1 535 ? 10.43 -12.453 -20.469 1 98.56 535 LEU A N 1
ATOM 4318 C CA . LEU A 1 535 ? 11.023 -13.703 -20.016 1 98.56 535 LEU A CA 1
ATOM 4319 C C . LEU A 1 535 ? 10.008 -14.844 -20.078 1 98.56 535 LEU A C 1
ATOM 4321 O O . LEU A 1 535 ? 10.375 -15.992 -20.344 1 98.56 535 LEU A O 1
ATOM 4325 N N . VAL A 1 536 ? 8.758 -14.523 -19.875 1 98.44 536 VAL A N 1
ATOM 4326 C CA . VAL A 1 536 ? 7.719 -15.547 -19.859 1 98.44 536 VAL A CA 1
ATOM 4327 C C . VAL A 1 536 ? 7.406 -15.992 -21.297 1 98.44 536 VAL A C 1
ATOM 4329 O O . VAL A 1 536 ? 7.34 -17.188 -21.578 1 98.44 536 VAL A O 1
ATOM 4332 N N . ILE A 1 537 ? 7.254 -15.055 -22.219 1 98.12 537 ILE A N 1
ATOM 4333 C CA . ILE A 1 537 ? 6.855 -15.445 -23.578 1 98.12 537 ILE A CA 1
ATOM 4334 C C . ILE A 1 537 ? 8 -16.188 -24.25 1 98.12 537 ILE A C 1
ATOM 4336 O O . ILE A 1 537 ? 7.773 -17.047 -25.109 1 98.12 537 ILE A O 1
ATOM 4340 N N . ASP A 1 538 ? 9.234 -15.844 -23.891 1 97.44 538 ASP A N 1
ATOM 4341 C CA . ASP A 1 538 ? 10.375 -16.594 -24.422 1 97.44 538 ASP A CA 1
ATOM 4342 C C . ASP A 1 538 ? 10.227 -18.078 -24.109 1 97.44 538 ASP A C 1
ATOM 4344 O O . ASP A 1 538 ? 10.406 -18.922 -25 1 97.44 538 ASP A O 1
ATOM 4348 N N . GLN A 1 539 ? 9.906 -18.375 -22.875 1 96.81 539 GLN A N 1
ATOM 4349 C CA . GLN A 1 539 ? 9.75 -19.766 -22.469 1 96.81 539 GLN A CA 1
ATOM 4350 C C . GLN A 1 539 ? 8.508 -20.391 -23.109 1 96.81 539 GLN A C 1
ATOM 4352 O O . GLN A 1 539 ? 8.547 -21.531 -23.562 1 96.81 539 GLN A O 1
ATOM 4357 N N . LEU A 1 540 ? 7.406 -19.672 -23.125 1 97.19 540 LEU A N 1
ATOM 4358 C CA . LEU A 1 540 ? 6.168 -20.219 -23.672 1 97.19 540 LEU A CA 1
ATOM 4359 C C . LEU A 1 540 ? 6.34 -20.594 -25.141 1 97.19 540 LEU A C 1
ATOM 4361 O O . LEU A 1 540 ? 5.855 -21.641 -25.578 1 97.19 540 LEU A O 1
ATOM 4365 N N . ARG A 1 541 ? 7.027 -19.781 -25.859 1 96.56 541 ARG A N 1
ATOM 4366 C CA . ARG A 1 541 ? 7.289 -20.094 -27.25 1 96.56 541 ARG A CA 1
ATOM 4367 C C . ARG A 1 541 ? 8.156 -21.344 -27.391 1 96.56 541 ARG A C 1
ATOM 4369 O O . ARG A 1 541 ? 7.879 -22.203 -28.219 1 96.56 541 ARG A O 1
ATOM 4376 N N . ARG A 1 542 ? 9.172 -21.406 -26.609 1 96 542 ARG A N 1
ATOM 4377 C CA . ARG A 1 542 ? 10.07 -22.547 -26.672 1 96 542 ARG A CA 1
ATOM 4378 C C . ARG A 1 542 ? 9.352 -23.844 -26.312 1 96 542 ARG A C 1
ATOM 4380 O O . ARG A 1 542 ? 9.633 -24.906 -26.875 1 96 542 ARG A O 1
ATOM 4387 N N . ASN A 1 543 ? 8.461 -23.766 -25.391 1 95.81 543 ASN A N 1
ATOM 4388 C CA . ASN A 1 543 ? 7.688 -24.938 -25.031 1 95.81 543 ASN A CA 1
ATOM 4389 C C . ASN A 1 543 ? 6.891 -25.484 -26.203 1 95.81 543 ASN A C 1
ATOM 4391 O O . ASN A 1 543 ? 6.852 -26.688 -26.438 1 95.81 543 ASN A O 1
ATOM 4395 N N . VAL A 1 544 ? 6.305 -24.609 -26.922 1 95.94 544 VAL A N 1
ATOM 4396 C CA . VAL A 1 544 ? 5.504 -25.016 -28.062 1 95.94 544 VAL A CA 1
ATOM 4397 C C . VAL A 1 544 ? 6.406 -25.656 -29.125 1 95.94 544 VAL A C 1
ATOM 4399 O O . VAL A 1 544 ? 6.094 -26.719 -29.656 1 95.94 544 VAL A O 1
ATOM 4402 N N . VAL A 1 545 ? 7.527 -25.125 -29.344 1 96.25 545 VAL A N 1
ATOM 4403 C CA . VAL A 1 545 ? 8.406 -25.484 -30.453 1 96.25 545 VAL A CA 1
ATOM 4404 C C . VAL A 1 545 ? 9.172 -26.766 -30.109 1 96.25 545 VAL A C 1
ATOM 4406 O O . VAL A 1 545 ? 9.477 -27.562 -31 1 96.25 545 VAL A O 1
ATOM 4409 N N . SER A 1 546 ? 9.414 -26.953 -28.859 1 96.12 546 SER A N 1
ATOM 4410 C CA . SER A 1 546 ? 10.32 -28.047 -28.484 1 96.12 546 SER A CA 1
ATOM 4411 C C . SER A 1 546 ? 9.547 -29.281 -28.031 1 96.12 546 SER A C 1
ATOM 4413 O O . SER A 1 546 ? 10.133 -30.344 -27.812 1 96.12 546 SER A O 1
ATOM 4415 N N . ASP A 1 547 ? 8.305 -29.188 -27.844 1 96.06 547 ASP A N 1
ATOM 4416 C CA . ASP A 1 547 ? 7.488 -30.328 -27.406 1 96.06 547 ASP A CA 1
ATOM 4417 C C . ASP A 1 547 ? 7.016 -31.141 -28.609 1 96.06 547 ASP A C 1
ATOM 4419 O O . ASP A 1 547 ? 6.043 -30.781 -29.266 1 96.06 547 ASP A O 1
ATOM 4423 N N . ARG A 1 548 ? 7.59 -32.281 -28.766 1 95.62 548 ARG A N 1
ATOM 4424 C CA . ARG A 1 548 ? 7.242 -33.156 -29.875 1 95.62 548 ARG A CA 1
ATOM 4425 C C . ARG A 1 548 ? 5.781 -33.594 -29.797 1 95.62 548 ARG A C 1
ATOM 4427 O O . ARG A 1 548 ? 5.152 -33.875 -30.812 1 95.62 548 ARG A O 1
ATOM 4434 N N . HIS A 1 549 ? 5.266 -33.531 -28.625 1 96.06 549 HIS A N 1
ATOM 4435 C CA . HIS A 1 549 ? 3.912 -34.031 -28.406 1 96.06 549 HIS A CA 1
ATOM 4436 C C . HIS A 1 549 ? 2.932 -32.875 -28.188 1 96.06 549 HIS A C 1
ATOM 4438 O O . HIS A 1 549 ? 1.833 -33.094 -27.672 1 96.06 549 HIS A O 1
ATOM 4444 N N . TRP A 1 550 ? 3.309 -31.656 -28.594 1 96.25 550 TRP A N 1
ATOM 4445 C CA . TRP A 1 550 ? 2.398 -30.516 -28.5 1 96.25 550 TRP A CA 1
ATOM 4446 C C . TRP A 1 550 ? 1.047 -30.859 -29.125 1 96.25 550 TRP A C 1
ATOM 4448 O O . TRP A 1 550 ? 0.979 -31.375 -30.234 1 96.25 550 TRP A O 1
ATOM 4458 N N . TYR A 1 551 ? -0.025 -30.516 -28.469 1 95.81 551 TYR A N 1
ATOM 4459 C CA . TYR A 1 551 ? -1.324 -31.109 -28.75 1 95.81 551 TYR A CA 1
ATOM 4460 C C . TYR A 1 551 ? -1.865 -30.641 -30.094 1 95.81 551 TYR A C 1
ATOM 4462 O O . TYR A 1 551 ? -2.715 -31.312 -30.703 1 95.81 551 TYR A O 1
ATOM 4470 N N . GLU A 1 552 ? -1.391 -29.609 -30.625 1 94.69 552 GLU A N 1
ATOM 4471 C CA . GLU A 1 552 ? -1.904 -29.062 -31.875 1 94.69 552 GLU A CA 1
ATOM 4472 C C . GLU A 1 552 ? -1.28 -29.766 -33.094 1 94.69 552 GLU A C 1
ATOM 4474 O O . GLU A 1 552 ? -1.767 -29.625 -34.219 1 94.69 552 GLU A O 1
ATOM 4479 N N . ARG A 1 553 ? -0.239 -30.531 -32.875 1 94.12 553 ARG A N 1
ATOM 4480 C CA . ARG A 1 553 ? 0.524 -31.094 -33.969 1 94.12 553 ARG A CA 1
ATOM 4481 C C . ARG A 1 553 ? -0.242 -32.219 -34.656 1 94.12 553 ARG A C 1
ATOM 4483 O O . ARG A 1 553 ? -0.666 -33.156 -33.969 1 94.12 553 ARG A O 1
ATOM 4490 N N . PRO A 1 554 ? -0.308 -32.188 -35.938 1 89.31 554 PRO A N 1
ATOM 4491 C CA . PRO A 1 554 ? -1.059 -33.219 -36.656 1 89.31 554 PRO A CA 1
ATOM 4492 C C . PRO A 1 554 ? -0.24 -34.5 -36.906 1 89.31 554 PRO A C 1
ATOM 4494 O O . PRO A 1 554 ? -0.803 -35.562 -37.188 1 89.31 554 PRO A O 1
ATOM 4497 N N . ASN A 1 555 ? 1.028 -34.438 -36.781 1 85.81 555 ASN A N 1
ATOM 4498 C CA . ASN A 1 555 ? 1.868 -35.562 -37.188 1 85.81 555 ASN A CA 1
ATOM 4499 C C . ASN A 1 555 ? 2.502 -36.25 -35.969 1 85.81 555 ASN A C 1
ATOM 4501 O O . ASN A 1 555 ? 3.389 -37.094 -36.125 1 85.81 555 ASN A O 1
ATOM 4505 N N . ARG A 1 556 ? 2.084 -35.844 -34.812 1 90.31 556 ARG A N 1
ATOM 4506 C CA . ARG A 1 556 ? 2.613 -36.531 -33.656 1 90.31 556 ARG A CA 1
ATOM 4507 C C . ARG A 1 556 ? 1.938 -37.875 -33.438 1 90.31 556 ARG A C 1
ATOM 4509 O O . ARG A 1 556 ? 0.87 -38.125 -34 1 90.31 556 ARG A O 1
ATOM 4516 N N . PRO A 1 557 ? 2.645 -38.688 -32.594 1 88.31 557 PRO A N 1
ATOM 4517 C CA . PRO A 1 557 ? 1.928 -39.906 -32.25 1 88.31 557 PRO A CA 1
ATOM 4518 C C . PRO A 1 557 ? 0.594 -39.625 -31.547 1 88.31 557 PRO A C 1
ATOM 4520 O O . PRO A 1 557 ? 0.503 -38.719 -30.719 1 88.31 557 PRO A O 1
ATOM 4523 N N . ASN A 1 558 ? -0.5 -40.281 -31.922 1 87.62 558 ASN A N 1
ATOM 4524 C CA . ASN A 1 558 ? -1.83 -40.094 -31.344 1 87.62 558 ASN A CA 1
ATOM 4525 C C . ASN A 1 558 ? -2.359 -38.688 -31.609 1 87.62 558 ASN A C 1
ATOM 4527 O O . ASN A 1 558 ? -3.023 -38.094 -30.75 1 87.62 558 ASN A O 1
ATOM 4531 N N . ALA A 1 559 ? -2.01 -38.125 -32.688 1 94.44 559 ALA A N 1
ATOM 4532 C CA . ALA A 1 559 ? -2.422 -36.781 -33.062 1 94.44 559 ALA A CA 1
ATOM 4533 C C . ALA A 1 559 ? -3.941 -36.656 -33.031 1 94.44 559 ALA A C 1
ATOM 4535 O O . ALA A 1 559 ? -4.656 -37.562 -33.438 1 94.44 559 ALA A O 1
ATOM 4536 N N . PHE A 1 560 ? -4.383 -35.531 -32.625 1 96.12 560 PHE A N 1
ATOM 4537 C CA . PHE A 1 560 ? -5.801 -35.188 -32.719 1 96.12 560 PHE A CA 1
ATOM 4538 C C . PHE A 1 560 ? -6.168 -34.781 -34.125 1 96.12 560 PHE A C 1
ATOM 4540 O O . PHE A 1 560 ? -5.383 -34.094 -34.812 1 96.12 560 PHE A O 1
ATOM 4547 N N . THR A 1 561 ? -7.355 -35.156 -34.531 1 94.44 561 THR A N 1
ATOM 4548 C CA . THR A 1 561 ? -7.879 -34.625 -35.781 1 94.44 561 THR A CA 1
ATOM 4549 C C . THR A 1 561 ? -8.289 -33.188 -35.656 1 94.44 561 THR A C 1
ATOM 4551 O O . THR A 1 561 ? -8.391 -32.656 -34.531 1 94.44 561 THR A O 1
ATOM 4554 N N . ALA A 1 562 ? -8.539 -32.531 -36.812 1 93.25 562 ALA A N 1
ATOM 4555 C CA . ALA A 1 562 ? -9 -31.125 -36.812 1 93.25 562 ALA A CA 1
ATOM 4556 C C . ALA A 1 562 ? -10.305 -30.984 -36.031 1 93.25 562 ALA A C 1
ATOM 4558 O O . ALA A 1 562 ? -10.508 -29.984 -35.312 1 93.25 562 ALA A O 1
ATOM 4559 N N . HIS A 1 563 ? -11.148 -31.984 -36.25 1 95.12 563 HIS A N 1
ATOM 4560 C CA . HIS A 1 563 ? -12.422 -31.984 -35.531 1 95.12 563 HIS A CA 1
ATOM 4561 C C . HIS A 1 563 ? -12.227 -32.094 -34.031 1 95.12 563 HIS A C 1
ATOM 4563 O O . HIS A 1 563 ? -12.859 -31.375 -33.25 1 95.12 563 HIS A O 1
ATOM 4569 N N . GLN A 1 564 ? -11.367 -33 -33.625 1 96.69 564 GLN A N 1
ATOM 4570 C CA . GLN A 1 564 ? -11.055 -33.156 -32.219 1 96.69 564 GLN A CA 1
ATOM 4571 C C . GLN A 1 564 ? -10.43 -31.906 -31.625 1 96.69 564 GLN A C 1
ATOM 4573 O O . GLN A 1 564 ? -10.773 -31.5 -30.516 1 96.69 564 GLN A O 1
ATOM 4578 N N . LEU A 1 565 ? -9.547 -31.266 -32.375 1 95.94 565 LEU A N 1
ATOM 4579 C CA . LEU A 1 565 ? -8.898 -30.031 -31.906 1 95.94 565 LEU A CA 1
ATOM 4580 C C . LEU A 1 565 ? -9.914 -28.906 -31.75 1 95.94 565 LEU A C 1
ATOM 4582 O O . LEU A 1 565 ? -9.82 -28.109 -30.828 1 95.94 565 LEU A O 1
ATOM 4586 N N . ALA A 1 566 ? -10.844 -28.812 -32.625 1 95 566 ALA A N 1
ATOM 4587 C CA . ALA A 1 566 ? -11.898 -27.812 -32.531 1 95 566 ALA A CA 1
ATOM 4588 C C . ALA A 1 566 ? -12.719 -28 -31.25 1 95 566 ALA A C 1
ATOM 4590 O O . ALA A 1 566 ? -13.141 -27.016 -30.625 1 95 566 ALA A O 1
ATOM 4591 N N . GLU A 1 567 ? -12.984 -29.266 -30.891 1 96.81 567 GLU A N 1
ATOM 4592 C CA . GLU A 1 567 ? -13.695 -29.562 -29.641 1 96.81 567 GLU A CA 1
ATOM 4593 C C . GLU A 1 567 ? -12.875 -29.141 -28.422 1 96.81 567 GLU A C 1
ATOM 4595 O O . GLU A 1 567 ? -13.422 -28.594 -27.469 1 96.81 567 GLU A O 1
ATOM 4600 N N . LEU A 1 568 ? -11.586 -29.406 -28.5 1 96.5 568 LEU A N 1
ATOM 4601 C CA . LEU A 1 568 ? -10.703 -29.047 -27.391 1 96.5 568 LEU A CA 1
ATOM 4602 C C . LEU A 1 568 ? -10.664 -27.547 -27.188 1 96.5 568 LEU A C 1
ATOM 4604 O O . LEU A 1 568 ? -10.539 -27.078 -26.047 1 96.5 568 LEU A O 1
ATOM 4608 N N . ARG A 1 569 ? -10.812 -26.75 -28.219 1 95 569 ARG A N 1
ATOM 4609 C CA . ARG A 1 569 ? -10.742 -25.297 -28.156 1 95 569 ARG A CA 1
ATOM 4610 C C . ARG A 1 569 ? -11.922 -24.719 -27.391 1 95 569 ARG A C 1
ATOM 4612 O O . ARG A 1 569 ? -11.875 -23.562 -26.953 1 95 569 ARG A O 1
ATOM 4619 N N . LYS A 1 570 ? -12.93 -25.531 -27.172 1 96.12 570 LYS A N 1
ATOM 4620 C CA . LYS A 1 570 ? -14.125 -25.062 -26.484 1 96.12 570 LYS A CA 1
ATOM 4621 C C . LYS A 1 570 ? -13.906 -25.047 -24.969 1 96.12 570 LYS A C 1
ATOM 4623 O O . LYS A 1 570 ? -14.664 -24.422 -24.234 1 96.12 570 LYS A O 1
ATOM 4628 N N . MET A 1 571 ? -12.922 -25.703 -24.547 1 97.38 571 MET A N 1
ATOM 4629 C CA . MET A 1 571 ? -12.758 -25.938 -23.109 1 97.38 571 MET A CA 1
ATOM 4630 C C . MET A 1 571 ? -12.234 -24.688 -22.406 1 97.38 571 MET A C 1
ATOM 4632 O O . MET A 1 571 ? -11.352 -24 -22.922 1 97.38 571 MET A O 1
ATOM 4636 N N . THR A 1 572 ? -12.836 -24.344 -21.344 1 98.44 572 THR A N 1
ATOM 4637 C CA . THR A 1 572 ? -12.461 -23.266 -20.438 1 98.44 572 THR A CA 1
ATOM 4638 C C . THR A 1 572 ? -12.422 -23.766 -18.984 1 98.44 572 THR A C 1
ATOM 4640 O O . THR A 1 572 ? -12.883 -24.875 -18.703 1 98.44 572 THR A O 1
ATOM 4643 N N . ILE A 1 573 ? -11.828 -22.969 -18.141 1 98.81 573 ILE A N 1
ATOM 4644 C CA . ILE A 1 573 ? -11.805 -23.328 -16.734 1 98.81 573 ILE A CA 1
ATOM 4645 C C . ILE A 1 573 ? -13.234 -23.391 -16.188 1 98.81 573 ILE A C 1
ATOM 4647 O O . ILE A 1 573 ? -13.539 -24.219 -15.32 1 98.81 573 ILE A O 1
ATOM 4651 N N . ALA A 1 574 ? -14.109 -22.562 -16.688 1 98.88 574 ALA A N 1
ATOM 4652 C CA . ALA A 1 574 ? -15.516 -22.609 -16.297 1 98.88 574 ALA A CA 1
ATOM 4653 C C . ALA A 1 574 ? -16.141 -23.969 -16.641 1 98.88 574 ALA A C 1
ATOM 4655 O O . ALA A 1 574 ? -16.844 -24.547 -15.82 1 98.88 574 ALA A O 1
ATOM 4656 N N . ARG A 1 575 ? -15.891 -24.453 -17.781 1 98.62 575 ARG A N 1
ATOM 4657 C CA . ARG A 1 575 ? -16.453 -25.719 -18.203 1 98.62 575 ARG A CA 1
ATOM 4658 C C . ARG A 1 575 ? -15.93 -26.875 -17.344 1 98.62 575 ARG A C 1
ATOM 4660 O O . ARG A 1 575 ? -16.672 -27.797 -17 1 98.62 575 ARG A O 1
ATOM 4667 N N . ILE A 1 576 ? -14.648 -26.828 -17.047 1 98.62 576 ILE A N 1
ATOM 4668 C CA . ILE A 1 576 ? -14.109 -27.844 -16.156 1 98.62 576 ILE A CA 1
ATOM 4669 C C . ILE A 1 576 ? -14.891 -27.859 -14.844 1 98.62 576 ILE A C 1
ATOM 4671 O O . ILE A 1 576 ? -15.297 -28.906 -14.359 1 98.62 576 ILE A O 1
ATOM 4675 N N . LEU A 1 577 ? -15.086 -26.672 -14.281 1 98.62 577 LEU A N 1
ATOM 4676 C CA . LEU A 1 577 ? -15.766 -26.578 -12.992 1 98.62 577 LEU A CA 1
ATOM 4677 C C . LEU A 1 577 ? -17.219 -27.016 -13.125 1 98.62 577 LEU A C 1
ATOM 4679 O O . LEU A 1 577 ? -17.797 -27.594 -12.195 1 98.62 577 LEU A O 1
ATOM 4683 N N . CYS A 1 578 ? -17.844 -26.719 -14.266 1 98.44 578 CYS A N 1
ATOM 4684 C CA . CYS A 1 578 ? -19.188 -27.203 -14.523 1 98.44 578 CYS A CA 1
ATOM 4685 C C . CYS A 1 578 ? -19.234 -28.734 -14.531 1 98.44 578 CYS A C 1
ATOM 4687 O O . CYS A 1 578 ? -20.203 -29.344 -14.086 1 98.44 578 CYS A O 1
ATOM 4689 N N . ASN A 1 579 ? -18.188 -29.328 -15.047 1 97.94 579 ASN A N 1
ATOM 4690 C CA . ASN A 1 579 ? -18.156 -30.781 -15.195 1 97.94 579 ASN A CA 1
ATOM 4691 C C . ASN A 1 579 ? -17.812 -31.484 -13.875 1 97.94 579 ASN A C 1
ATOM 4693 O O . ASN A 1 579 ? -18.375 -32.531 -13.562 1 97.94 579 ASN A O 1
ATOM 4697 N N . VAL A 1 580 ? -16.906 -30.828 -13.109 1 97.5 580 VAL A N 1
ATOM 4698 C CA . VAL A 1 580 ? -16.328 -31.656 -12.039 1 97.5 580 VAL A CA 1
ATOM 4699 C C . VAL A 1 580 ? -16.5 -30.953 -10.703 1 97.5 580 VAL A C 1
ATOM 4701 O O . VAL A 1 580 ? -16.172 -31.5 -9.648 1 97.5 580 VAL A O 1
ATOM 4704 N N . GLY A 1 581 ? -16.953 -29.703 -10.719 1 96.69 581 GLY A N 1
ATOM 4705 C CA . GLY A 1 581 ? -17.281 -29.047 -9.469 1 96.69 581 GLY A CA 1
ATOM 4706 C C . GLY A 1 581 ? -18.562 -29.562 -8.844 1 96.69 581 GLY A C 1
ATOM 4707 O O . GLY A 1 581 ? -19.625 -29.5 -9.477 1 96.69 581 GLY A O 1
ATOM 4708 N N . ASP A 1 582 ? -18.516 -29.953 -7.68 1 96.38 582 ASP A N 1
ATOM 4709 C CA . ASP A 1 582 ? -19.641 -30.656 -7.047 1 96.38 582 ASP A CA 1
ATOM 4710 C C . ASP A 1 582 ? -20.859 -29.766 -6.957 1 96.38 582 ASP A C 1
ATOM 4712 O O . ASP A 1 582 ? -22 -30.219 -7.152 1 96.38 582 ASP A O 1
ATOM 4716 N N . THR A 1 583 ? -20.656 -28.5 -6.648 1 96.62 583 THR A N 1
ATOM 4717 C CA . THR A 1 583 ? -21.797 -27.641 -6.402 1 96.62 583 THR A CA 1
ATOM 4718 C C . THR A 1 583 ? -21.859 -26.516 -7.422 1 96.62 583 THR A C 1
ATOM 4720 O O . THR A 1 583 ? -22.516 -25.5 -7.195 1 96.62 583 THR A O 1
ATOM 4723 N N . VAL A 1 584 ? -21.109 -26.625 -8.492 1 98.25 584 VAL A N 1
ATOM 4724 C CA . VAL A 1 584 ? -21.094 -25.578 -9.492 1 98.25 584 VAL A CA 1
ATOM 4725 C C . VAL A 1 584 ? -22.172 -25.828 -10.539 1 98.25 584 VAL A C 1
ATOM 4727 O O . VAL A 1 584 ? -22.031 -26.703 -11.398 1 98.25 584 VAL A O 1
ATOM 4730 N N . THR A 1 585 ? -23.25 -25.094 -10.469 1 97.94 585 THR A N 1
ATOM 4731 C CA . THR A 1 585 ? -24.312 -25.203 -11.445 1 97.94 585 THR A CA 1
ATOM 4732 C C . THR A 1 585 ? -24.406 -23.953 -12.312 1 97.94 585 THR A C 1
ATOM 4734 O O . THR A 1 585 ? -25.016 -23.969 -13.383 1 97.94 585 THR A O 1
ATOM 4737 N N . GLN A 1 586 ? -23.875 -22.922 -11.781 1 97.94 586 GLN A N 1
ATOM 4738 C CA . GLN A 1 586 ? -23.766 -21.656 -12.5 1 97.94 586 GLN A CA 1
ATOM 4739 C C . GLN A 1 586 ? -22.391 -21.031 -12.328 1 97.94 586 GLN A C 1
ATOM 4741 O O . GLN A 1 586 ? -21.781 -21.141 -11.25 1 97.94 586 GLN A O 1
ATOM 4746 N N . ILE A 1 587 ? -21.938 -20.422 -13.344 1 98.44 587 ILE A N 1
ATOM 4747 C CA . ILE A 1 587 ? -20.609 -19.797 -13.359 1 98.44 587 ILE A CA 1
ATOM 4748 C C . ILE A 1 587 ? -20.5 -18.844 -14.547 1 98.44 587 ILE A C 1
ATOM 4750 O O . ILE A 1 587 ? -21.188 -19.016 -15.555 1 98.44 587 ILE A O 1
ATOM 4754 N N . GLN A 1 588 ? -19.703 -17.781 -14.391 1 98.62 588 GLN A N 1
ATOM 4755 C CA . GLN A 1 588 ? -19.5 -16.922 -15.547 1 98.62 588 GLN A CA 1
ATOM 4756 C C . GLN A 1 588 ? -18.578 -17.562 -16.578 1 98.62 588 GLN A C 1
ATOM 4758 O O . GLN A 1 588 ? -17.641 -18.266 -16.219 1 98.62 588 GLN A O 1
ATOM 4763 N N . PRO A 1 589 ? -18.781 -17.375 -17.859 1 98.25 589 PRO A N 1
ATOM 4764 C CA . PRO A 1 589 ? -18.031 -18.062 -18.906 1 98.25 589 PRO A CA 1
ATOM 4765 C C . PRO A 1 589 ? -16.516 -17.812 -18.828 1 98.25 589 PRO A C 1
ATOM 4767 O O . PRO A 1 589 ? -15.727 -18.719 -19.062 1 98.25 589 PRO A O 1
ATOM 4770 N N . HIS A 1 590 ? -16.125 -16.562 -18.531 1 98.38 590 HIS A N 1
ATOM 4771 C CA . HIS A 1 590 ? -14.727 -16.25 -18.281 1 98.38 590 HIS A CA 1
ATOM 4772 C C . HIS A 1 590 ? -14.43 -16.188 -16.781 1 98.38 590 HIS A C 1
ATOM 4774 O O . HIS A 1 590 ? -14.32 -15.109 -16.203 1 98.38 590 HIS A O 1
ATOM 4780 N N . ALA A 1 591 ? -14.195 -17.328 -16.25 1 98.81 591 ALA A N 1
ATOM 4781 C CA . ALA A 1 591 ? -14.203 -17.469 -14.797 1 98.81 591 ALA A CA 1
ATOM 4782 C C . ALA A 1 591 ? -12.914 -16.938 -14.18 1 98.81 591 ALA A C 1
ATOM 4784 O O . ALA A 1 591 ? -12.836 -16.734 -12.969 1 98.81 591 ALA A O 1
ATOM 4785 N N . PHE A 1 592 ? -11.883 -16.656 -15.023 1 98.81 592 PHE A N 1
ATOM 4786 C CA . PHE A 1 592 ? -10.672 -16 -14.523 1 98.81 592 PHE A CA 1
ATOM 4787 C C . PHE A 1 592 ? -10.914 -14.508 -14.32 1 98.81 592 PHE A C 1
ATOM 4789 O O . PHE A 1 592 ? -10.094 -13.82 -13.703 1 98.81 592 PHE A O 1
ATOM 4796 N N . LEU A 1 593 ? -11.984 -14.031 -14.867 1 98.69 593 LEU A N 1
ATOM 4797 C CA . LEU A 1 593 ? -12.406 -12.641 -14.719 1 98.69 593 LEU A CA 1
ATOM 4798 C C . LEU A 1 593 ? -13.641 -12.531 -13.836 1 98.69 593 LEU A C 1
ATOM 4800 O O . LEU A 1 593 ? -14.492 -13.422 -13.852 1 98.69 593 LEU A O 1
ATOM 4804 N N . LYS A 1 594 ? -13.719 -11.5 -13.133 1 98 594 LYS A N 1
ATOM 4805 C CA . LYS A 1 594 ? -14.875 -11.281 -12.273 1 98 594 LYS A CA 1
ATOM 4806 C C . LYS A 1 594 ? -16.172 -11.203 -13.086 1 98 594 LYS A C 1
ATOM 4808 O O . LYS A 1 594 ? -16.156 -10.703 -14.211 1 98 594 LYS A O 1
ATOM 4813 N N . ALA A 1 595 ? -17.219 -11.648 -12.445 1 97.88 595 ALA A N 1
ATOM 4814 C CA . ALA A 1 595 ? -18.531 -11.57 -13.086 1 97.88 595 ALA A CA 1
ATOM 4815 C C . ALA A 1 595 ? -18.984 -10.117 -13.234 1 97.88 595 ALA A C 1
ATOM 4817 O O . ALA A 1 595 ? -18.625 -9.266 -12.414 1 97.88 595 ALA A O 1
ATOM 4818 N N . GLY A 1 596 ? -19.688 -9.852 -14.234 1 95.25 596 GLY A N 1
ATOM 4819 C CA . GLY A 1 596 ? -20.219 -8.531 -14.531 1 95.25 596 GLY A CA 1
ATOM 4820 C C . GLY A 1 596 ? -21.188 -8.523 -15.695 1 95.25 596 GLY A C 1
ATOM 4821 O O . GLY A 1 596 ? -21.656 -9.586 -16.125 1 95.25 596 GLY A O 1
ATOM 4822 N N . PHE A 1 597 ? -21.484 -7.363 -16.188 1 94.12 597 PHE A N 1
ATOM 4823 C CA . PHE A 1 597 ? -22.484 -7.191 -17.234 1 94.12 597 PHE A CA 1
ATOM 4824 C C . PHE A 1 597 ? -22.062 -7.945 -18.5 1 94.12 597 PHE A C 1
ATOM 4826 O O . PHE A 1 597 ? -22.891 -8.594 -19.125 1 94.12 597 PHE A O 1
ATOM 4833 N N . LYS A 1 598 ? -20.812 -7.98 -18.844 1 95.75 598 LYS A N 1
ATOM 4834 C CA . LYS A 1 598 ? -20.312 -8.633 -20.062 1 95.75 598 LYS A CA 1
ATOM 4835 C C . LYS A 1 598 ? -19.875 -10.062 -19.781 1 95.75 598 LYS A C 1
ATOM 4837 O O . LYS A 1 598 ? -19.453 -10.781 -20.688 1 95.75 598 LYS A O 1
ATOM 4842 N N . ASN A 1 599 ? -19.938 -10.469 -18.625 1 98.12 599 ASN A N 1
ATOM 4843 C CA . ASN A 1 599 ? -19.516 -11.781 -18.156 1 98.12 599 ASN A CA 1
ATOM 4844 C C . ASN A 1 599 ? -20.438 -12.281 -17.031 1 98.12 599 ASN A C 1
ATOM 4846 O O . ASN A 1 599 ? -19.984 -12.578 -15.938 1 98.12 599 ASN A O 1
ATOM 4850 N N . PRO A 1 600 ? -21.719 -12.383 -17.391 1 97.69 600 PRO A N 1
ATOM 4851 C CA . PRO A 1 600 ? -22.688 -12.719 -16.344 1 97.69 600 PRO A CA 1
ATOM 4852 C C . PRO A 1 600 ? -22.609 -14.18 -15.906 1 97.69 600 PRO A C 1
ATOM 4854 O O . PRO A 1 600 ? -22.281 -15.047 -16.719 1 97.69 600 PRO A O 1
ATOM 4857 N N . ILE A 1 601 ? -22.922 -14.391 -14.711 1 97.31 601 ILE A N 1
ATOM 4858 C CA . ILE A 1 601 ? -23.078 -15.766 -14.242 1 97.31 601 ILE A CA 1
ATOM 4859 C C . ILE A 1 601 ? -24.234 -16.438 -14.984 1 97.31 601 ILE A C 1
ATOM 4861 O O . ILE A 1 601 ? -25.312 -15.844 -15.125 1 97.31 601 ILE A O 1
ATOM 4865 N N . ALA A 1 602 ? -23.922 -17.578 -15.477 1 96.75 602 ALA A N 1
ATOM 4866 C CA . ALA A 1 602 ? -24.906 -18.328 -16.25 1 96.75 602 ALA A CA 1
ATOM 4867 C C . ALA A 1 602 ? -24.906 -19.797 -15.875 1 96.75 602 ALA A C 1
ATOM 4869 O O . ALA A 1 602 ? -23.953 -20.297 -15.266 1 96.75 602 ALA A O 1
ATOM 4870 N N . SER A 1 603 ? -26 -20.438 -16.297 1 97.94 603 SER A N 1
ATOM 4871 C CA . SER A 1 603 ? -26.094 -21.875 -16.062 1 97.94 603 SER A CA 1
ATOM 4872 C C . SER A 1 603 ? -25 -22.625 -16.797 1 97.94 603 SER A C 1
ATOM 4874 O O . SER A 1 603 ? -24.656 -22.266 -17.922 1 97.94 603 SER A O 1
ATOM 4876 N N . CYS A 1 604 ? -24.547 -23.75 -16.281 1 98 604 CYS A N 1
ATOM 4877 C CA . CYS A 1 604 ? -23.516 -24.578 -16.891 1 98 604 CYS A CA 1
ATOM 4878 C C . CYS A 1 604 ? -23.969 -25.078 -18.25 1 98 604 CYS A C 1
ATOM 4880 O O . CYS A 1 604 ? -23.125 -25.359 -19.109 1 98 604 CYS A O 1
ATOM 4882 N N . HIS A 1 605 ? -25.234 -25.156 -18.5 1 97.5 605 HIS A N 1
ATOM 4883 C CA . HIS A 1 605 ? -25.766 -25.625 -19.781 1 97.5 605 HIS A CA 1
ATOM 4884 C C . HIS A 1 605 ? -25.391 -24.672 -20.906 1 97.5 605 HIS A C 1
ATOM 4886 O O . HIS A 1 605 ? -25.391 -25.047 -22.078 1 97.5 605 HIS A O 1
ATOM 4892 N N . LEU A 1 606 ? -25.109 -23.469 -20.469 1 97.38 606 LEU A N 1
ATOM 4893 C CA . LEU A 1 606 ? -24.828 -22.453 -21.469 1 97.38 606 LEU A CA 1
ATOM 4894 C C . LEU A 1 606 ? -23.328 -22.344 -21.719 1 97.38 606 LEU A C 1
ATOM 4896 O O . LEU A 1 606 ? -22.891 -21.594 -22.594 1 97.38 606 LEU A O 1
ATOM 4900 N N . ILE A 1 607 ? -22.547 -23.078 -20.969 1 98.12 607 ILE A N 1
ATOM 4901 C CA . ILE A 1 607 ? -21.109 -23.094 -21.156 1 98.12 607 ILE A CA 1
ATOM 4902 C C . ILE A 1 607 ? -20.734 -24.172 -22.172 1 98.12 607 ILE A C 1
ATOM 4904 O O . ILE A 1 607 ? -21.047 -25.359 -21.953 1 98.12 607 ILE A O 1
ATOM 4908 N N . PRO A 1 608 ? -20.047 -23.781 -23.25 1 97.38 608 PRO A N 1
ATOM 4909 C CA . PRO A 1 608 ? -19.688 -24.781 -24.266 1 97.38 608 PRO A CA 1
ATOM 4910 C C . PRO A 1 608 ? -18.938 -25.984 -23.672 1 97.38 608 PRO A C 1
ATOM 4912 O O . PRO A 1 608 ? -18.141 -25.812 -22.75 1 97.38 608 PRO A O 1
ATOM 4915 N N . ASP A 1 609 ? -19.188 -27.125 -24.266 1 97 609 ASP A N 1
ATOM 4916 C CA . ASP A 1 609 ? -18.578 -28.375 -23.812 1 97 609 ASP A CA 1
ATOM 4917 C C . ASP A 1 609 ? -18.016 -29.172 -25 1 97 609 ASP A C 1
ATOM 4919 O O . ASP A 1 609 ? -18.328 -28.875 -26.141 1 97 609 ASP A O 1
ATOM 4923 N N . ILE A 1 610 ? -17.156 -30.141 -24.672 1 97.81 610 ILE A N 1
ATOM 4924 C CA . ILE A 1 610 ? -16.594 -31.031 -25.672 1 97.81 610 ILE A CA 1
ATOM 4925 C C . ILE A 1 610 ? -17.625 -32.062 -26.109 1 97.81 610 ILE A C 1
ATOM 4927 O O . ILE A 1 610 ? -18.344 -32.625 -25.266 1 97.81 610 ILE A O 1
ATOM 4931 N N . ASN A 1 611 ? -17.75 -32.219 -27.422 1 98.19 611 ASN A N 1
ATOM 4932 C CA . ASN A 1 611 ? -18.422 -33.375 -27.969 1 98.19 611 ASN A CA 1
ATOM 4933 C C . ASN A 1 611 ? -17.469 -34.562 -28.156 1 98.19 611 ASN A C 1
ATOM 4935 O O . ASN A 1 611 ? -16.75 -34.625 -29.156 1 98.19 611 ASN A O 1
ATOM 4939 N N . TYR A 1 612 ? -17.562 -35.531 -27.312 1 98.06 612 TYR A N 1
ATOM 4940 C CA . TYR A 1 612 ? -16.625 -36.656 -27.328 1 98.06 612 TYR A CA 1
ATOM 4941 C C . TYR A 1 612 ? -16.906 -37.594 -28.5 1 98.06 612 TYR A C 1
ATOM 4943 O O . TYR A 1 612 ? -16.094 -38.469 -28.812 1 98.06 612 TYR A O 1
ATOM 4951 N N . GLY A 1 613 ? -18.031 -37.312 -29.188 1 97.38 613 GLY A N 1
ATOM 4952 C CA . GLY A 1 613 ? -18.281 -38.062 -30.422 1 97.38 613 GLY A CA 1
ATOM 4953 C C . GLY A 1 613 ? -17.188 -37.875 -31.453 1 97.38 613 GLY A C 1
ATOM 4954 O O . GLY A 1 613 ? -17.016 -38.719 -32.344 1 97.38 613 GLY A O 1
ATOM 4955 N N . ALA A 1 614 ? -16.484 -36.875 -31.297 1 97.69 614 ALA A N 1
ATOM 4956 C CA . ALA A 1 614 ? -15.359 -36.625 -32.219 1 97.69 614 ALA A CA 1
ATOM 4957 C C . ALA A 1 614 ? -14.305 -37.719 -32.094 1 97.69 614 ALA A C 1
ATOM 4959 O O . ALA A 1 614 ? -13.508 -37.906 -33 1 97.69 614 ALA A O 1
ATOM 4960 N N . TRP A 1 615 ? -14.273 -38.531 -31.016 1 97.5 615 TRP A N 1
ATOM 4961 C CA . TRP A 1 615 ? -13.297 -39.594 -30.797 1 97.5 615 TRP A CA 1
ATOM 4962 C C . TRP A 1 615 ? -13.914 -40.969 -31.078 1 97.5 615 TRP A C 1
ATOM 4964 O O . TRP A 1 615 ? -13.312 -42 -30.766 1 97.5 615 TRP A O 1
ATOM 4974 N N . LYS A 1 616 ? -15.062 -40.969 -31.672 1 96.75 616 LYS A N 1
ATOM 4975 C CA . LYS A 1 616 ? -15.75 -42.219 -31.922 1 96.75 616 LYS A CA 1
ATOM 4976 C C . LYS A 1 616 ? -14.969 -43.094 -32.875 1 96.75 616 LYS A C 1
ATOM 4978 O O . LYS A 1 616 ? -14.562 -42.656 -33.969 1 96.75 616 LYS A O 1
ATOM 4983 N N . ASP A 1 617 ? -14.688 -44.312 -32.438 1 94.38 617 ASP A N 1
ATOM 4984 C CA . ASP A 1 617 ? -14.047 -45.344 -33.25 1 94.38 617 ASP A CA 1
ATOM 4985 C C . ASP A 1 617 ? -15.094 -46.219 -33.938 1 94.38 617 ASP A C 1
ATOM 4987 O O . ASP A 1 617 ? -15.758 -47.031 -33.312 1 94.38 617 ASP A O 1
ATOM 4991 N N . LEU A 1 618 ? -15.195 -46.156 -35.188 1 90 618 LEU A N 1
ATOM 4992 C CA . LEU A 1 618 ? -16.219 -46.844 -36 1 90 618 LEU A CA 1
ATOM 4993 C C . LEU A 1 618 ? -16.047 -48.344 -35.938 1 90 618 LEU A C 1
ATOM 4995 O O . LEU A 1 618 ? -16.984 -49.094 -36.188 1 90 618 LEU A O 1
ATOM 4999 N N . ASN A 1 619 ? -14.867 -48.75 -35.656 1 88.38 619 ASN A N 1
ATOM 5000 C CA . ASN A 1 619 ? -14.602 -50.188 -35.562 1 88.38 619 ASN A CA 1
ATOM 5001 C C . ASN A 1 619 ? -15.273 -50.812 -34.344 1 88.38 619 ASN A C 1
ATOM 5003 O O . ASN A 1 619 ? -15.367 -52.031 -34.219 1 88.38 619 ASN A O 1
ATOM 5007 N N . CYS A 1 620 ? -15.57 -50.094 -33.312 1 87.56 620 CYS A N 1
ATOM 5008 C CA . CYS A 1 620 ? -16.234 -50.594 -32.125 1 87.56 620 CYS A CA 1
ATOM 5009 C C . CYS A 1 620 ? -17.656 -51.062 -32.438 1 87.56 620 CYS A C 1
ATOM 5011 O O . CYS A 1 620 ? -18.219 -51.906 -31.75 1 87.56 620 CYS A O 1
ATOM 5013 N N . GLN A 1 621 ? -18.547 -50.625 -33.312 1 68.75 621 GLN A N 1
ATOM 5014 C CA . GLN A 1 621 ? -19.891 -51.062 -33.656 1 68.75 621 GLN A CA 1
ATOM 5015 C C . GLN A 1 621 ? -19.891 -52.5 -34.188 1 68.75 621 GLN A C 1
ATOM 5017 O O . GLN A 1 621 ? -20.844 -53.25 -33.938 1 68.75 621 GLN A O 1
ATOM 5022 N N . ASN A 1 622 ? -18.953 -52.875 -34.906 1 55.44 622 ASN A N 1
ATOM 5023 C CA . ASN A 1 622 ? -19.016 -54.188 -35.531 1 55.44 622 ASN A CA 1
ATOM 5024 C C . ASN A 1 622 ? -18.719 -55.281 -34.531 1 55.44 622 ASN A C 1
ATOM 5026 O O . ASN A 1 622 ? -18.797 -56.469 -34.875 1 55.44 622 ASN A O 1
ATOM 5030 N N . SER A 1 623 ? -18.234 -55 -33.438 1 49.28 623 SER A N 1
ATOM 5031 C CA . SER A 1 623 ? -17.859 -56.094 -32.531 1 49.28 623 SER A CA 1
ATOM 5032 C C . SER A 1 623 ? -19.078 -56.625 -31.766 1 49.28 623 SER A C 1
ATOM 5034 O O . SER A 1 623 ? -18.969 -57.594 -31.047 1 49.28 623 SER A O 1
ATOM 5036 N N . HIS A 1 624 ? -20.234 -55.969 -31.672 1 44.84 624 HIS A N 1
ATOM 5037 C CA . HIS A 1 624 ? -21.359 -56.656 -31.047 1 44.84 624 HIS A CA 1
ATOM 5038 C C . HIS A 1 624 ? -21.938 -57.75 -31.938 1 44.84 624 HIS A C 1
ATOM 5040 O O . HIS A 1 624 ? -22.812 -58.5 -31.516 1 44.84 624 HIS A O 1
ATOM 5046 N N . TRP A 1 625 ? -21.781 -57.656 -33.312 1 40.06 625 TRP A N 1
ATOM 5047 C CA . TRP A 1 625 ? -22.375 -58.719 -34.125 1 40.06 625 TRP A CA 1
ATOM 5048 C C . TRP A 1 625 ? -21.5 -59.969 -34.094 1 40.06 625 TRP A C 1
ATOM 5050 O O . TRP A 1 625 ? -21.859 -61 -34.656 1 40.06 625 TRP A O 1
ATOM 5060 N N . GLN A 1 626 ? -20.219 -59.906 -33.656 1 31.55 626 GLN A N 1
ATOM 5061 C CA . GLN A 1 626 ? -19.672 -61.25 -33.625 1 31.55 626 GLN A CA 1
ATOM 5062 C C . GLN A 1 626 ? -19.875 -61.875 -32.25 1 31.55 626 GLN A C 1
ATOM 5064 O O . GLN A 1 626 ? -19.719 -61.219 -31.219 1 31.55 626 GLN A O 1
ATOM 5069 N N . MET B 1 1 ? -5.312 81.125 45.5 1 28.42 1 MET B N 1
ATOM 5070 C CA . MET B 1 1 ? -6.148 80 45.781 1 28.42 1 MET B CA 1
ATOM 5071 C C . MET B 1 1 ? -6.293 79.062 44.562 1 28.42 1 MET B C 1
ATOM 5073 O O . MET B 1 1 ? -7.004 79.438 43.625 1 28.42 1 MET B O 1
ATOM 5077 N N . LEU B 1 2 ? -5.27 78.375 44.188 1 35.78 2 LEU B N 1
ATOM 5078 C CA . LEU B 1 2 ? -5.062 77.625 42.969 1 35.78 2 LEU B CA 1
ATOM 5079 C C . LEU B 1 2 ? -6.059 76.5 42.875 1 35.78 2 LEU B C 1
ATOM 5081 O O . LEU B 1 2 ? -6.238 75.688 43.812 1 35.78 2 LEU B O 1
ATOM 5085 N N . PRO B 1 3 ? -7.109 76.562 41.969 1 35.72 3 PRO B N 1
ATOM 5086 C CA . PRO B 1 3 ? -8.172 75.562 41.875 1 35.72 3 PRO B CA 1
ATOM 5087 C C . PRO B 1 3 ? -7.637 74.125 41.688 1 35.72 3 PRO B C 1
ATOM 5089 O O . PRO B 1 3 ? -6.621 73.938 41.031 1 35.72 3 PRO B O 1
ATOM 5092 N N . LEU B 1 4 ? -7.762 73.25 42.719 1 31.61 4 LEU B N 1
ATOM 5093 C CA . LEU B 1 4 ? -7.453 71.812 42.781 1 31.61 4 LEU B CA 1
ATOM 5094 C C . LEU B 1 4 ? -8.203 71 41.688 1 31.61 4 LEU B C 1
ATOM 5096 O O . LEU B 1 4 ? -9.43 71 41.688 1 31.61 4 LEU B O 1
ATOM 5100 N N . LEU B 1 5 ? -7.723 70.875 40.438 1 28.66 5 LEU B N 1
ATOM 5101 C CA . LEU B 1 5 ? -8.242 70.062 39.375 1 28.66 5 LEU B CA 1
ATOM 5102 C C . LEU B 1 5 ? -8.406 68.625 39.844 1 28.66 5 LEU B C 1
ATOM 5104 O O . LEU B 1 5 ? -7.422 67.938 40.156 1 28.66 5 LEU B O 1
ATOM 5108 N N . LEU B 1 6 ? -9.547 68.25 40.531 1 28.73 6 LEU B N 1
ATOM 5109 C CA . LEU B 1 6 ? -9.969 66.875 40.906 1 28.73 6 LEU B CA 1
ATOM 5110 C C . LEU B 1 6 ? -9.961 65.938 39.688 1 28.73 6 LEU B C 1
ATOM 5112 O O . LEU B 1 6 ? -10.711 66.188 38.719 1 28.73 6 LEU B O 1
ATOM 5116 N N . PHE B 1 7 ? -8.852 65.375 39.344 1 28.55 7 PHE B N 1
ATOM 5117 C CA . PHE B 1 7 ? -8.812 64.25 38.406 1 28.55 7 PHE B CA 1
ATOM 5118 C C . PHE B 1 7 ? -9.859 63.219 38.781 1 28.55 7 PHE B C 1
ATOM 5120 O O . PHE B 1 7 ? -9.805 62.625 39.875 1 28.55 7 PHE B O 1
ATOM 5127 N N . LEU B 1 8 ? -11.117 63.312 38.312 1 28.33 8 LEU B N 1
ATOM 5128 C CA . LEU B 1 8 ? -12.133 62.25 38.375 1 28.33 8 LEU B CA 1
ATOM 5129 C C . LEU B 1 8 ? -11.539 60.906 37.969 1 28.33 8 LEU B C 1
ATOM 5131 O O . LEU B 1 8 ? -10.906 60.781 36.906 1 28.33 8 LEU B O 1
ATOM 5135 N N . LEU B 1 9 ? -11.266 60.031 38.938 1 28.94 9 LEU B N 1
ATOM 5136 C CA . LEU B 1 9 ? -11.078 58.594 38.812 1 28.94 9 LEU B CA 1
ATOM 5137 C C . LEU B 1 9 ? -12.062 57.969 37.844 1 28.94 9 LEU B C 1
ATOM 5139 O O . LEU B 1 9 ? -13.281 58.062 38.031 1 28.94 9 LEU B O 1
ATOM 5143 N N . SER B 1 10 ? -11.766 58.062 36.562 1 32.25 10 SER B N 1
ATOM 5144 C CA . SER B 1 10 ? -12.453 57.219 35.594 1 32.25 10 SER B CA 1
ATOM 5145 C C . SER B 1 10 ? -12.836 55.875 36.219 1 32.25 10 SER B C 1
ATOM 5147 O O . SER B 1 10 ? -11.977 55.188 36.781 1 32.25 10 SER B O 1
ATOM 5149 N N . GLY B 1 11 ? -14.023 55.75 36.719 1 33.06 11 GLY B N 1
ATOM 5150 C CA . GLY B 1 11 ? -14.625 54.469 37.156 1 33.06 11 GLY B CA 1
ATOM 5151 C C . GLY B 1 11 ? -14.078 53.281 36.406 1 33.06 11 GLY B C 1
ATOM 5152 O O . GLY B 1 11 ? -13.727 53.375 35.219 1 33.06 11 GLY B O 1
ATOM 5153 N N . ALA B 1 12 ? -13.469 52.344 37.094 1 39.44 12 ALA B N 1
ATOM 5154 C CA . ALA B 1 12 ? -13.141 51 36.656 1 39.44 12 ALA B CA 1
ATOM 5155 C C . ALA B 1 12 ? -14.219 50.438 35.719 1 39.44 12 ALA B C 1
ATOM 5157 O O . ALA B 1 12 ? -15.359 50.219 36.156 1 39.44 12 ALA B O 1
ATOM 5158 N N . ASN B 1 13 ? -14.273 50.781 34.531 1 42.91 13 ASN B N 1
ATOM 5159 C CA . ASN B 1 13 ? -15.125 50 33.625 1 42.91 13 ASN B CA 1
ATOM 5160 C C . ASN B 1 13 ? -15.117 48.5 34.031 1 42.91 13 ASN B C 1
ATOM 5162 O O . ASN B 1 13 ? -14.062 47.875 34.094 1 42.91 13 ASN B O 1
ATOM 5166 N N . ALA B 1 14 ? -16.078 48 34.625 1 48.88 14 ALA B N 1
ATOM 5167 C CA . ALA B 1 14 ? -16.281 46.625 35.094 1 48.88 14 ALA B CA 1
ATOM 5168 C C . ALA B 1 14 ? -16.047 45.656 33.938 1 48.88 14 ALA B C 1
ATOM 5170 O O . ALA B 1 14 ? -16.516 45.844 32.812 1 48.88 14 ALA B O 1
ATOM 5171 N N . ALA B 1 15 ? -15.039 44.812 34.031 1 58.5 15 ALA B N 1
ATOM 5172 C CA . ALA B 1 15 ? -14.898 43.656 33.156 1 58.5 15 ALA B CA 1
ATOM 5173 C C . ALA B 1 15 ? -16.25 43.031 32.844 1 58.5 15 ALA B C 1
ATOM 5175 O O . ALA B 1 15 ? -17.062 42.812 33.75 1 58.5 15 ALA B O 1
ATOM 5176 N N . LEU B 1 16 ? -16.672 43.219 31.547 1 62.16 16 LEU B N 1
ATOM 5177 C CA . LEU B 1 16 ? -17.828 42.469 31.125 1 62.16 16 LEU B CA 1
ATOM 5178 C C . LEU B 1 16 ? -17.484 40.969 31.062 1 62.16 16 LEU B C 1
ATOM 5180 O O . LEU B 1 16 ? -16.5 40.594 30.453 1 62.16 16 LEU B O 1
ATOM 5184 N N . PHE B 1 17 ? -18.094 40.219 31.938 1 66.25 17 PHE B N 1
ATOM 5185 C CA . PHE B 1 17 ? -18 38.75 31.859 1 66.25 17 PHE B CA 1
ATOM 5186 C C . PHE B 1 17 ? -18.984 38.219 30.828 1 66.25 17 PHE B C 1
ATOM 5188 O O . PHE B 1 17 ? -20.109 38.719 30.703 1 66.25 17 PHE B O 1
ATOM 5195 N N . TYR B 1 18 ? -18.375 37.438 29.891 1 65.94 18 TYR B N 1
ATOM 5196 C CA . TYR B 1 18 ? -19.266 36.812 28.922 1 65.94 18 TYR B CA 1
ATOM 5197 C C . TYR B 1 18 ? -19.156 35.281 28.984 1 65.94 18 TYR B C 1
ATOM 5199 O O . TYR B 1 18 ? -18.062 34.75 29.188 1 65.94 18 TYR B O 1
ATOM 5207 N N . ASP B 1 19 ? -20.344 34.719 28.859 1 63.38 19 ASP B N 1
ATOM 5208 C CA . ASP B 1 19 ? -20.375 33.281 28.656 1 63.38 19 ASP B CA 1
ATOM 5209 C C . ASP B 1 19 ? -19.875 32.906 27.25 1 63.38 19 ASP B C 1
ATOM 5211 O O . ASP B 1 19 ? -20.547 33.219 26.266 1 63.38 19 ASP B O 1
ATOM 5215 N N . SER B 1 20 ? -18.734 32.438 27.297 1 65.06 20 SER B N 1
ATOM 5216 C CA . SER B 1 20 ? -18.109 32.125 26.016 1 65.06 20 SER B CA 1
ATOM 5217 C C . SER B 1 20 ? -18.953 31.188 25.188 1 65.06 20 SER B C 1
ATOM 5219 O O . SER B 1 20 ? -18.844 31.156 23.953 1 65.06 20 SER B O 1
ATOM 5221 N N . TYR B 1 21 ? -19.719 30.516 25.875 1 61.38 21 TYR B N 1
ATOM 5222 C CA . TYR B 1 21 ? -20.562 29.562 25.172 1 61.38 21 TYR B CA 1
ATOM 5223 C C . TYR B 1 21 ? -21.703 30.266 24.453 1 61.38 21 TYR B C 1
ATOM 5225 O O . TYR B 1 21 ? -21.984 29.953 23.281 1 61.38 21 TYR B O 1
ATOM 5233 N N . HIS B 1 22 ? -22.328 31.125 25.094 1 62.84 22 HIS B N 1
ATOM 5234 C CA . HIS B 1 22 ? -23.547 31.734 24.547 1 62.84 22 HIS B CA 1
ATOM 5235 C C . HIS B 1 22 ? -23.25 33.094 23.922 1 62.84 22 HIS B C 1
ATOM 5237 O O . HIS B 1 22 ? -24.078 33.656 23.203 1 62.84 22 HIS B O 1
ATOM 5243 N N . GLY B 1 23 ? -22.219 33.531 24.188 1 61.69 23 GLY B N 1
ATOM 5244 C CA . GLY B 1 23 ? -21.875 34.844 23.688 1 61.69 23 GLY B CA 1
ATOM 5245 C C . GLY B 1 23 ? -22.641 35.969 24.359 1 61.69 23 GLY B C 1
ATOM 5246 O O . GLY B 1 23 ? -22.953 36.969 23.719 1 61.69 23 GLY B O 1
ATOM 5247 N N . VAL B 1 24 ? -23.141 35.719 25.625 1 65.62 24 VAL B N 1
ATOM 5248 C CA . VAL B 1 24 ? -23.953 36.719 26.312 1 65.62 24 VAL B CA 1
ATOM 5249 C C . VAL B 1 24 ? -23.203 37.219 27.547 1 65.62 24 VAL B C 1
ATOM 5251 O O . VAL B 1 24 ? -22.406 36.5 28.156 1 65.62 24 VAL B O 1
ATOM 5254 N N . PRO B 1 25 ? -23.453 38.469 27.922 1 66 25 PRO B N 1
ATOM 5255 C CA . PRO B 1 25 ? -22.859 39 29.141 1 66 25 PRO B CA 1
ATOM 5256 C C . PRO B 1 25 ? -23.375 38.312 30.391 1 66 25 PRO B C 1
ATOM 5258 O O . PRO B 1 25 ? -24.547 37.906 30.453 1 66 25 PRO B O 1
ATOM 5261 N N . ILE B 1 26 ? -22.469 38.062 31.328 1 69.06 26 ILE B N 1
ATOM 5262 C CA . ILE B 1 26 ? -22.875 37.469 32.594 1 69.06 26 ILE B CA 1
ATOM 5263 C C . ILE B 1 26 ? -22.328 38.312 33.75 1 69.06 26 ILE B C 1
ATOM 5265 O O . ILE B 1 26 ? -21.391 39.094 33.594 1 69.06 26 ILE B O 1
ATOM 5269 N N . THR B 1 27 ? -22.938 38.156 34.969 1 69.31 27 THR B N 1
ATOM 5270 C CA . THR B 1 27 ? -22.531 38.938 36.156 1 69.31 27 THR B CA 1
ATOM 5271 C C . THR B 1 27 ? -21.359 38.25 36.875 1 69.31 27 THR B C 1
ATOM 5273 O O . THR B 1 27 ? -21.078 37.094 36.625 1 69.31 27 THR B O 1
ATOM 5276 N N . ILE B 1 28 ? -20.578 39 37.719 1 64.06 28 ILE B N 1
ATOM 5277 C CA . ILE B 1 28 ? -19.438 38.5 38.5 1 64.06 28 ILE B CA 1
ATOM 5278 C C . ILE B 1 28 ? -19.875 37.375 39.406 1 64.06 28 ILE B C 1
ATOM 5280 O O . ILE B 1 28 ? -19.125 36.406 39.625 1 64.06 28 ILE B O 1
ATOM 5284 N N . ASP B 1 29 ? -21.031 37.406 39.938 1 64.56 29 ASP B N 1
ATOM 5285 C CA . ASP B 1 29 ? -21.562 36.344 40.812 1 64.56 29 ASP B CA 1
ATOM 5286 C C . ASP B 1 29 ? -21.734 35.031 40.031 1 64.56 29 ASP B C 1
ATOM 5288 O O . ASP B 1 29 ? -21.5 33.969 40.562 1 64.56 29 ASP B O 1
ATOM 5292 N N . GLU B 1 30 ? -21.969 35.094 38.781 1 62.09 30 GLU B N 1
ATOM 5293 C CA . GLU B 1 30 ? -22.125 33.938 37.938 1 62.09 30 GLU B CA 1
ATOM 5294 C C . GLU B 1 30 ? -20.766 33.344 37.562 1 62.09 30 GLU B C 1
ATOM 5296 O O . GLU B 1 30 ? -20.625 32.125 37.469 1 62.09 30 GLU B O 1
ATOM 5301 N N . VAL B 1 31 ? -19.797 34.219 37.438 1 59.28 31 VAL B N 1
ATOM 5302 C CA . VAL B 1 31 ? -18.438 33.812 37.156 1 59.28 31 VAL B CA 1
ATOM 5303 C C . VAL B 1 31 ? -17.875 33.031 38.312 1 59.28 31 VAL B C 1
ATOM 5305 O O . VAL B 1 31 ? -17.25 31.969 38.156 1 59.28 31 VAL B O 1
ATOM 5308 N N . LYS B 1 32 ? -17.859 33.438 39.469 1 60.22 32 LYS B N 1
ATOM 5309 C CA . LYS B 1 32 ? -17.391 32.781 40.688 1 60.22 32 LYS B CA 1
ATOM 5310 C C . LYS B 1 32 ? -17.922 31.375 40.812 1 60.22 32 LYS B C 1
ATOM 5312 O O . LYS B 1 32 ? -17.219 30.469 41.281 1 60.22 32 LYS B O 1
ATOM 5317 N N . ARG B 1 33 ? -19 31.156 40.531 1 56.81 33 ARG B N 1
ATOM 5318 C CA . ARG B 1 33 ? -19.625 29.844 40.594 1 56.81 33 ARG B CA 1
ATOM 5319 C C . ARG B 1 33 ? -18.938 28.875 39.656 1 56.81 33 ARG B C 1
ATOM 5321 O O . ARG B 1 33 ? -18.781 27.688 39.969 1 56.81 33 ARG B O 1
ATOM 5328 N N . HIS B 1 34 ? -18.531 29.453 38.562 1 52.44 34 HIS B N 1
ATOM 5329 C CA . HIS B 1 34 ? -17.844 28.625 37.594 1 52.44 34 HIS B CA 1
ATOM 5330 C C . HIS B 1 34 ? -16.391 28.391 38 1 52.44 34 HIS B C 1
ATOM 5332 O O . HIS B 1 34 ? -15.82 27.344 37.719 1 52.44 34 HIS B O 1
ATOM 5338 N N . ASP B 1 35 ? -15.641 29.438 38.531 1 49.91 35 ASP B N 1
ATOM 5339 C CA . ASP B 1 35 ? -14.266 29.297 39 1 49.91 35 ASP B CA 1
ATOM 5340 C C . ASP B 1 35 ? -14.141 28.172 40 1 49.91 35 ASP B C 1
ATOM 5342 O O . ASP B 1 35 ? -13.117 27.484 40.062 1 49.91 35 ASP B O 1
ATOM 5346 N N . LYS B 1 36 ? -14.984 28.109 40.969 1 46.47 36 LYS B N 1
ATOM 5347 C CA . LYS B 1 36 ? -14.922 27.125 42.031 1 46.47 36 LYS B CA 1
ATOM 5348 C C . LYS B 1 36 ? -14.828 25.703 41.469 1 46.47 36 LYS B C 1
ATOM 5350 O O . LYS B 1 36 ? -14.461 24.781 42.188 1 46.47 36 LYS B O 1
ATOM 5355 N N . THR B 1 37 ? -15.539 25.547 40.5 1 42.31 37 THR B N 1
ATOM 5356 C CA . THR B 1 37 ? -15.453 24.156 40.062 1 42.31 37 THR B CA 1
ATOM 5357 C C . THR B 1 37 ? -14.109 23.875 39.375 1 42.31 37 THR B C 1
ATOM 5359 O O . THR B 1 37 ? -13.914 22.828 38.781 1 42.31 37 THR B O 1
ATOM 5362 N N . ASN B 1 38 ? -12.828 24.5 39.844 1 37.41 38 ASN B N 1
ATOM 5363 C CA . ASN B 1 38 ? -11.398 24.297 39.656 1 37.41 38 ASN B CA 1
ATOM 5364 C C . ASN B 1 38 ? -11.031 24.141 38.188 1 37.41 38 ASN B C 1
ATOM 5366 O O . ASN B 1 38 ? -10.008 23.531 37.844 1 37.41 38 ASN B O 1
ATOM 5370 N N . THR B 1 39 ? -11.906 24.094 37.219 1 39.75 39 THR B N 1
ATOM 5371 C CA . THR B 1 39 ? -11.289 23.719 35.938 1 39.75 39 THR B CA 1
ATOM 5372 C C . THR B 1 39 ? -10.562 24.922 35.344 1 39.75 39 THR B C 1
ATOM 5374 O O . THR B 1 39 ? -10.922 26.062 35.594 1 39.75 39 THR B O 1
ATOM 5377 N N . THR B 1 40 ? -9.219 24.875 35.125 1 39.94 40 THR B N 1
ATOM 5378 C CA . THR B 1 40 ? -8.242 25.797 34.5 1 39.94 40 THR B CA 1
ATOM 5379 C C . THR B 1 40 ? -8.875 26.578 33.375 1 39.94 40 THR B C 1
ATOM 5381 O O . THR B 1 40 ? -8.312 27.578 32.906 1 39.94 40 THR B O 1
ATOM 5384 N N . PHE B 1 41 ? -9.68 25.891 32.562 1 47.19 41 PHE B N 1
ATOM 5385 C CA . PHE B 1 41 ? -10.234 26.547 31.391 1 47.19 41 PHE B CA 1
ATOM 5386 C C . PHE B 1 41 ? -11.422 27.422 31.766 1 47.19 41 PHE B C 1
ATOM 5388 O O . PHE B 1 41 ? -12.328 26.984 32.5 1 47.19 41 PHE B O 1
ATOM 5395 N N . TRP B 1 42 ? -11.234 28.688 31.875 1 51.59 42 TRP B N 1
ATOM 5396 C CA . TRP B 1 42 ? -12.305 29.625 32.188 1 51.59 42 TRP B CA 1
ATOM 5397 C C . TRP B 1 42 ? -13.383 29.609 31.109 1 51.59 42 TRP B C 1
ATOM 5399 O O . TRP B 1 42 ? -13.102 29.812 29.922 1 51.59 42 TRP B O 1
ATOM 5409 N N . CYS B 1 43 ? -14.477 29.031 31.469 1 60.75 43 CYS B N 1
ATOM 5410 C CA . CYS B 1 43 ? -15.648 29.031 30.594 1 60.75 43 CYS B CA 1
ATOM 5411 C C . CYS B 1 43 ? -16.094 30.453 30.266 1 60.75 43 CYS B C 1
ATOM 5413 O O . CYS B 1 43 ? -16.891 30.672 29.359 1 60.75 43 CYS B O 1
ATOM 5415 N N . VAL B 1 44 ? -15.602 31.344 31.109 1 59.38 44 VAL B N 1
ATOM 5416 C CA . VAL B 1 44 ? -15.984 32.75 30.984 1 59.38 44 VAL B CA 1
ATOM 5417 C C . VAL B 1 44 ? -14.766 33.594 30.625 1 59.38 44 VAL B C 1
ATOM 5419 O O . VAL B 1 44 ? -13.664 33.344 31.125 1 59.38 44 VAL B O 1
ATOM 5422 N N . ASN B 1 45 ? -14.969 34.312 29.391 1 63.22 45 ASN B N 1
ATOM 5423 C CA . ASN B 1 45 ? -13.93 35.25 29.031 1 63.22 45 ASN B CA 1
ATOM 5424 C C . ASN B 1 45 ? -14.258 36.656 29.516 1 63.22 45 ASN B C 1
ATOM 5426 O O . ASN B 1 45 ? -15.414 37.094 29.469 1 63.22 45 ASN B O 1
ATOM 5430 N N . GLU B 1 46 ? -13.414 37.281 30.328 1 68.31 46 GLU B N 1
ATOM 5431 C CA . GLU B 1 46 ? -13.516 38.719 30.594 1 68.31 46 GLU B CA 1
ATOM 5432 C C . GLU B 1 46 ? -13.039 39.531 29.391 1 68.31 46 GLU B C 1
ATOM 5434 O O . GLU B 1 46 ? -11.883 39.438 28.984 1 68.31 46 GLU B O 1
ATOM 5439 N N . VAL B 1 47 ? -14.117 40.25 28.75 1 81.75 47 VAL B N 1
ATOM 5440 C CA . VAL B 1 47 ? -13.719 41.031 27.594 1 81.75 47 VAL B CA 1
ATOM 5441 C C . VAL B 1 47 ? -13.789 42.531 27.953 1 81.75 47 VAL B C 1
ATOM 5443 O O . VAL B 1 47 ? -14.844 43.031 28.344 1 81.75 47 VAL B O 1
ATOM 5446 N N . GLU B 1 48 ? -12.766 43.188 27.922 1 83.31 48 GLU B N 1
ATOM 5447 C CA . GLU B 1 48 ? -12.742 44.656 28.094 1 83.31 48 GLU B CA 1
ATOM 5448 C C . GLU B 1 48 ? -13.5 45.344 26.984 1 83.31 48 GLU B C 1
ATOM 5450 O O . GLU B 1 48 ? -13.641 44.812 25.875 1 83.31 48 GLU B O 1
ATOM 5455 N N . PRO B 1 49 ? -14.047 46.531 27.297 1 88.94 49 PRO B N 1
ATOM 5456 C CA . PRO B 1 49 ? -14.789 47.25 26.266 1 88.94 49 PRO B CA 1
ATOM 5457 C C . PRO B 1 49 ? -13.984 47.406 24.969 1 88.94 49 PRO B C 1
ATOM 5459 O O . PRO B 1 49 ? -12.773 47.656 25.016 1 88.94 49 PRO B O 1
ATOM 5462 N N . CYS B 1 50 ? -14.75 47.312 23.922 1 92.56 50 CYS B N 1
ATOM 5463 C CA . CYS B 1 50 ? -14.117 47.375 22.609 1 92.56 50 CYS B CA 1
ATOM 5464 C C . CYS B 1 50 ? -13.992 48.812 22.141 1 92.56 50 CYS B C 1
ATOM 5466 O O . CYS B 1 50 ? -14.828 49.656 22.5 1 92.56 50 CYS B O 1
ATOM 5468 N N . HIS B 1 51 ? -12.977 49.094 21.484 1 93.12 51 HIS B N 1
ATOM 5469 C CA . HIS B 1 51 ? -12.812 50.344 20.75 1 93.12 51 HIS B CA 1
ATOM 5470 C C . HIS B 1 51 ? -12.82 50.094 19.25 1 93.12 51 HIS B C 1
ATOM 5472 O O . HIS B 1 51 ? -12.047 49.281 18.734 1 93.12 51 HIS B O 1
ATOM 5478 N N . PRO B 1 52 ? -13.672 50.812 18.516 1 91.88 52 PRO B N 1
ATOM 5479 C CA . PRO B 1 52 ? -13.812 50.531 17.094 1 91.88 52 PRO B CA 1
ATOM 5480 C C . PRO B 1 52 ? -12.516 50.781 16.312 1 91.88 52 PRO B C 1
ATOM 5482 O O . PRO B 1 52 ? -12.32 50.188 15.25 1 91.88 52 PRO B O 1
ATOM 5485 N N . LEU B 1 53 ? -11.672 51.562 16.859 1 92.69 53 LEU B N 1
ATOM 5486 C CA . LEU B 1 53 ? -10.461 51.938 16.125 1 92.69 53 LEU B CA 1
ATOM 5487 C C . LEU B 1 53 ? -9.258 51.156 16.641 1 92.69 53 LEU B C 1
ATOM 5489 O O . LEU B 1 53 ? -8.141 51.344 16.156 1 92.69 53 LEU B O 1
ATOM 5493 N N . GLU B 1 54 ? -9.531 50.219 17.484 1 92.69 54 GLU B N 1
ATOM 5494 C CA . GLU B 1 54 ? -8.414 49.469 18 1 92.69 54 GLU B CA 1
ATOM 5495 C C . GLU B 1 54 ? -8.023 48.344 17.031 1 92.69 54 GLU B C 1
ATOM 5497 O O . GLU B 1 54 ? -8.828 47.938 16.188 1 92.69 54 GLU B O 1
ATOM 5502 N N . GLY B 1 55 ? -6.781 47.906 17.188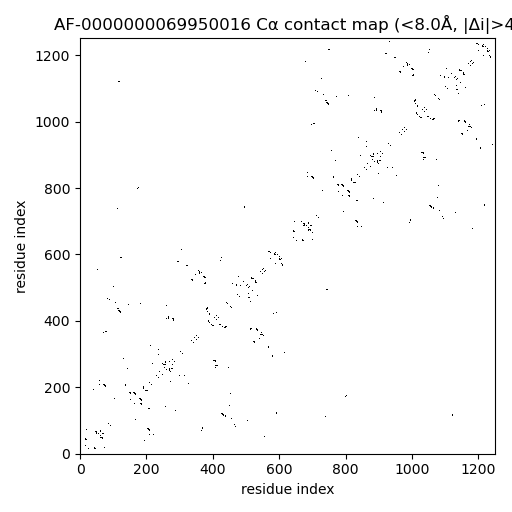 1 92.19 55 GLY B N 1
ATOM 5503 C CA . GLY B 1 55 ? -6.312 46.781 16.391 1 92.19 55 GLY B CA 1
ATOM 5504 C C . GLY B 1 55 ? -6.766 45.438 16.938 1 92.19 55 GLY B C 1
ATOM 5505 O O . GLY B 1 55 ? -7.5 45.375 17.938 1 92.19 55 GLY B O 1
ATOM 5506 N N . ARG B 1 56 ? -6.332 44.438 16.328 1 94.44 56 ARG B N 1
ATOM 5507 C CA . ARG B 1 56 ? -6.703 43.062 16.672 1 94.44 56 ARG B CA 1
ATOM 5508 C C . ARG B 1 56 ? -6.188 42.688 18.062 1 94.44 56 ARG B C 1
ATOM 5510 O O . ARG B 1 56 ? -4.992 42.812 18.344 1 94.44 56 ARG B O 1
ATOM 5517 N N . ARG B 1 57 ? -7.102 42.25 18.859 1 93.31 57 ARG B N 1
ATOM 5518 C CA . ARG B 1 57 ? -6.684 41.719 20.156 1 93.31 57 ARG B CA 1
ATOM 5519 C C . ARG B 1 57 ? -6.121 40.312 20.016 1 93.31 57 ARG B C 1
ATOM 5521 O O . ARG B 1 57 ? -6.566 39.531 19.172 1 93.31 57 ARG B O 1
ATOM 5528 N N . VAL B 1 58 ? -5.199 39.906 20.891 1 93.19 58 VAL B N 1
ATOM 5529 C CA . VAL B 1 58 ? -4.516 38.625 20.781 1 93.19 58 VAL B CA 1
ATOM 5530 C C . VAL B 1 58 ? -5.469 37.5 21.141 1 93.19 58 VAL B C 1
ATOM 5532 O O . VAL B 1 58 ? -5.309 36.375 20.688 1 93.19 58 VAL B O 1
ATOM 5535 N N . ASP B 1 59 ? -6.492 37.812 21.922 1 90.38 59 ASP B N 1
ATOM 5536 C CA . ASP B 1 59 ? -7.426 36.75 22.344 1 90.38 59 ASP B CA 1
ATOM 5537 C C . ASP B 1 59 ? -8.625 36.688 21.391 1 90.38 59 ASP B C 1
ATOM 5539 O O . ASP B 1 59 ? -9.57 35.938 21.641 1 90.38 59 ASP B O 1
ATOM 5543 N N . GLY B 1 60 ? -8.641 37.531 20.375 1 91.94 60 GLY B N 1
ATOM 5544 C CA . GLY B 1 60 ? -9.672 37.469 19.344 1 91.94 60 GLY B CA 1
ATOM 5545 C C . GLY B 1 60 ? -10.93 38.25 19.719 1 91.94 60 GLY B C 1
ATOM 5546 O O . GLY B 1 60 ? -11.836 38.406 18.906 1 91.94 60 GLY B O 1
ATOM 5547 N N . SER B 1 61 ? -11 38.719 20.969 1 91.12 61 SER B N 1
ATOM 5548 C CA . SER B 1 61 ? -12.164 39.5 21.359 1 91.12 61 SER B CA 1
ATOM 5549 C C . SER B 1 61 ? -12.242 40.812 20.578 1 91.12 61 SER B C 1
ATOM 5551 O O . SER B 1 61 ? -11.258 41.25 19.984 1 91.12 61 SER B O 1
ATOM 5553 N N . CYS B 1 62 ? -13.406 41.344 20.453 1 92.5 62 CYS B N 1
ATOM 5554 C CA . CYS B 1 62 ? -13.711 42.625 19.812 1 92.5 62 CYS B CA 1
ATOM 5555 C C . CYS B 1 62 ? -13.469 42.531 18.312 1 92.5 62 CYS B C 1
ATOM 5557 O O . CYS B 1 62 ? -13.367 43.562 17.641 1 92.5 62 CYS B O 1
ATOM 5559 N N . ASN B 1 63 ? -13.273 41.312 17.797 1 93.75 63 ASN B N 1
ATOM 5560 C CA . ASN B 1 63 ? -13.344 41.156 16.344 1 93.75 63 ASN B CA 1
ATOM 5561 C C . ASN B 1 63 ? -14.719 41.531 15.812 1 93.75 63 ASN B C 1
ATOM 5563 O O . ASN B 1 63 ? -14.828 42.094 14.711 1 93.75 63 ASN B O 1
ATOM 5567 N N . ASN B 1 64 ? -15.641 41.156 16.562 1 91.75 64 ASN B N 1
ATOM 5568 C CA . ASN B 1 64 ? -17 41.625 16.344 1 91.75 64 ASN B CA 1
ATOM 5569 C C . ASN B 1 64 ? -17.406 42.688 17.359 1 91.75 64 ASN B C 1
ATOM 5571 O O . ASN B 1 64 ? -17.5 42.375 18.562 1 91.75 64 ASN B O 1
ATOM 5575 N N . LEU B 1 65 ? -17.672 43.844 16.906 1 92.19 65 LEU B N 1
ATOM 5576 C CA . LEU B 1 65 ? -17.938 44.938 17.828 1 92.19 65 LEU B CA 1
ATOM 5577 C C . LEU B 1 65 ? -19.328 44.812 18.453 1 92.19 65 LEU B C 1
ATOM 5579 O O . LEU B 1 65 ? -19.547 45.281 19.578 1 92.19 65 LEU B O 1
ATOM 5583 N N . ARG B 1 66 ? -20.234 44.25 17.719 1 89.88 66 ARG B N 1
ATOM 5584 C CA . ARG B 1 66 ? -21.594 44.062 18.234 1 89.88 66 ARG B CA 1
ATOM 5585 C C . ARG B 1 66 ? -21.641 42.938 19.25 1 89.88 66 ARG B C 1
ATOM 5587 O O . ARG B 1 66 ? -22.375 43.031 20.234 1 89.88 66 ARG B O 1
ATOM 5594 N N . PHE B 1 67 ? -20.906 41.906 18.922 1 87.56 67 PHE B N 1
ATOM 5595 C CA . PHE B 1 67 ? -20.781 40.75 19.812 1 87.56 67 PHE B CA 1
ATOM 5596 C C . PHE B 1 67 ? -19.312 40.5 20.156 1 87.56 67 PHE B C 1
ATOM 5598 O O . PHE B 1 67 ? -18.688 39.594 19.578 1 87.56 67 PHE B O 1
ATOM 5605 N N . PRO B 1 68 ? -18.781 41.125 21.156 1 88.19 68 PRO B N 1
ATOM 5606 C CA . PRO B 1 68 ? -17.328 41.219 21.391 1 88.19 68 PRO B CA 1
ATOM 5607 C C . PRO B 1 68 ? -16.719 39.844 21.688 1 88.19 68 PRO B C 1
ATOM 5609 O O . PRO B 1 68 ? -15.516 39.656 21.5 1 88.19 68 PRO B O 1
ATOM 5612 N N . SER B 1 69 ? -17.516 38.812 22.047 1 83.62 69 SER B N 1
ATOM 5613 C CA . SER B 1 69 ? -16.969 37.531 22.422 1 83.62 69 SER B CA 1
ATOM 5614 C C . SER B 1 69 ? -16.875 36.594 21.203 1 83.62 69 SER B C 1
ATOM 5616 O O . SER B 1 69 ? -16.203 35.562 21.25 1 83.62 69 SER B O 1
ATOM 5618 N N . ARG B 1 70 ? -17.594 37 20.188 1 83.62 70 ARG B N 1
ATOM 5619 C CA . ARG B 1 70 ? -17.547 36.156 18.984 1 83.62 70 ARG B CA 1
ATOM 5620 C C . ARG B 1 70 ? -16.172 36.188 18.344 1 83.62 70 ARG B C 1
ATOM 5622 O O . ARG B 1 70 ? -15.648 37.281 18.016 1 83.62 70 ARG B O 1
ATOM 5629 N N . GLY B 1 71 ? -15.57 35 18.281 1 82.44 71 GLY B N 1
ATOM 5630 C CA . GLY B 1 71 ? -14.234 34.938 17.719 1 82.44 71 GLY B CA 1
ATOM 5631 C C . GLY B 1 71 ? -13.133 34.938 18.766 1 82.44 71 GLY B C 1
ATOM 5632 O O . GLY B 1 71 ? -11.953 34.812 18.422 1 82.44 71 GLY B O 1
ATOM 5633 N N . ALA B 1 72 ? -13.555 35.031 20 1 86.12 72 ALA B N 1
ATOM 5634 C CA . ALA B 1 72 ? -12.562 35.031 21.078 1 86.12 72 ALA B CA 1
ATOM 5635 C C . ALA B 1 72 ? -12.117 33.594 21.391 1 86.12 72 ALA B C 1
ATOM 5637 O O . ALA B 1 72 ? -12.789 32.625 21.016 1 86.12 72 ALA B O 1
ATOM 5638 N N . SER B 1 73 ? -10.961 33.406 22.031 1 83.38 73 SER B N 1
ATOM 5639 C CA . SER B 1 73 ? -10.492 32.125 22.531 1 83.38 73 SER B CA 1
ATOM 5640 C C . SER B 1 73 ? -11.461 31.531 23.562 1 83.38 73 SER B C 1
ATOM 5642 O O . SER B 1 73 ? -12.25 32.281 24.156 1 83.38 73 SER B O 1
ATOM 5644 N N . HIS B 1 74 ? -11.414 30.25 23.609 1 78.81 74 HIS B N 1
ATOM 5645 C CA . HIS B 1 74 ? -12.195 29.516 24.609 1 78.81 74 HIS B CA 1
ATOM 5646 C C . HIS B 1 74 ? -13.688 29.625 24.328 1 78.81 74 HIS B C 1
ATOM 5648 O O . HIS B 1 74 ? -14.484 29.859 25.234 1 78.81 74 HIS B O 1
ATOM 5654 N N . THR B 1 75 ? -13.992 29.703 23.172 1 79.25 75 THR B N 1
ATOM 5655 C CA . THR B 1 75 ? -15.375 29.609 22.719 1 79.25 75 THR B CA 1
ATOM 5656 C C . THR B 1 75 ? -15.633 28.266 22.047 1 79.25 75 THR B C 1
ATOM 5658 O O . THR B 1 75 ? -14.688 27.562 21.656 1 79.25 75 THR B O 1
ATOM 5661 N N . PRO B 1 76 ? -16.828 27.844 21.969 1 80.44 76 PRO B N 1
ATOM 5662 C CA . PRO B 1 76 ? -17.125 26.531 21.391 1 80.44 76 PRO B CA 1
ATOM 5663 C C . PRO B 1 76 ? -17 26.5 19.859 1 80.44 76 PRO B C 1
ATOM 5665 O O . PRO B 1 76 ? -17.25 27.516 19.203 1 80.44 76 PRO B O 1
ATOM 5668 N N . PHE B 1 77 ? -16.688 25.359 19.391 1 87.56 77 PHE B N 1
ATOM 5669 C CA . PHE B 1 77 ? -16.766 25.125 17.953 1 87.56 77 PHE B CA 1
ATOM 5670 C C . PHE B 1 77 ? -18.203 25.109 17.484 1 87.56 77 PHE B C 1
ATOM 5672 O O . PHE B 1 77 ? -19.125 24.859 18.266 1 87.56 77 PHE B O 1
ATOM 5679 N N . THR B 1 78 ? -18.375 25.516 16.281 1 89.31 78 THR B N 1
ATOM 5680 C CA . THR B 1 78 ? -19.656 25.25 15.602 1 89.31 78 THR B CA 1
ATOM 5681 C C . THR B 1 78 ? -19.594 23.922 14.859 1 89.31 78 THR B C 1
ATOM 5683 O O . THR B 1 78 ? -18.594 23.203 14.922 1 89.31 78 THR B O 1
ATOM 5686 N N . ARG B 1 79 ? -20.75 23.578 14.258 1 93.62 79 ARG B N 1
ATOM 5687 C CA . ARG B 1 79 ? -20.812 22.344 13.492 1 93.62 79 ARG B CA 1
ATOM 5688 C C . ARG B 1 79 ? -21.5 22.562 12.148 1 93.62 79 ARG B C 1
ATOM 5690 O O . ARG B 1 79 ? -22.406 23.391 12.039 1 93.62 79 ARG B O 1
ATOM 5697 N N . VAL B 1 80 ? -21.016 21.844 11.148 1 96.38 80 VAL B N 1
ATOM 5698 C CA . VAL B 1 80 ? -21.672 21.875 9.836 1 96.38 80 VAL B CA 1
ATOM 5699 C C . VAL B 1 80 ? -22.953 21.062 9.875 1 96.38 80 VAL B C 1
ATOM 5701 O O . VAL B 1 80 ? -23.984 21.469 9.328 1 96.38 80 VAL B O 1
ATOM 5704 N N . LEU B 1 81 ? -22.906 19.906 10.492 1 97.5 81 LEU B N 1
ATOM 5705 C CA . LEU B 1 81 ? -24.062 19.047 10.695 1 97.5 81 LEU B CA 1
ATOM 5706 C C . LEU B 1 81 ? -24.266 18.734 12.18 1 97.5 81 LEU B C 1
ATOM 5708 O O . LEU B 1 81 ? -23.297 18.688 12.938 1 97.5 81 LEU B O 1
ATOM 5712 N N . PRO B 1 82 ? -25.547 18.547 12.617 1 95.75 82 PRO B N 1
ATOM 5713 C CA . PRO B 1 82 ? -25.766 18.219 14.016 1 95.75 82 PRO B CA 1
ATOM 5714 C C . PRO B 1 82 ? -25.078 16.922 14.438 1 95.75 82 PRO B C 1
ATOM 5716 O O . PRO B 1 82 ? -24.953 15.992 13.633 1 95.75 82 PRO B O 1
ATOM 5719 N N . PRO B 1 83 ? -24.656 16.875 15.68 1 95.5 83 PRO B N 1
ATOM 5720 C CA . PRO B 1 83 ? -23.953 15.672 16.141 1 95.5 83 PRO B CA 1
ATOM 5721 C C . PRO B 1 83 ? -24.891 14.469 16.297 1 95.5 83 PRO B C 1
ATOM 5723 O O . PRO B 1 83 ? -26.094 14.633 16.469 1 95.5 83 PRO B O 1
ATOM 5726 N N . ILE B 1 84 ? -24.328 13.297 16.172 1 95.62 84 ILE B N 1
ATOM 5727 C CA . ILE B 1 84 ? -25.062 12.055 16.406 1 95.62 84 ILE B CA 1
ATOM 5728 C C . ILE B 1 84 ? -24.297 11.18 17.391 1 95.62 84 ILE B C 1
ATOM 5730 O O . ILE B 1 84 ? -23.094 10.938 17.219 1 95.62 84 ILE B O 1
ATOM 5734 N N . TYR B 1 85 ? -24.969 10.781 18.484 1 94.75 85 TYR B N 1
ATOM 5735 C CA . TYR B 1 85 ? -24.391 9.961 19.547 1 94.75 85 TYR B CA 1
ATOM 5736 C C . TYR B 1 85 ? -25.359 8.844 19.938 1 94.75 85 TYR B C 1
ATOM 5738 O O . TYR B 1 85 ? -26.531 8.875 19.594 1 94.75 85 TYR B O 1
ATOM 5746 N N . ASP B 1 86 ? -24.781 7.867 20.5 1 94.25 86 ASP B N 1
ATOM 5747 C CA . ASP B 1 86 ? -25.578 6.93 21.281 1 94.25 86 ASP B CA 1
ATOM 5748 C C . ASP B 1 86 ? -25.797 7.434 22.703 1 94.25 86 ASP B C 1
ATOM 5750 O O . ASP B 1 86 ? -25.531 8.602 23 1 94.25 86 ASP B O 1
ATOM 5754 N N . LYS B 1 87 ? -26.344 6.582 23.578 1 91 87 LYS B N 1
ATOM 5755 C CA . LYS B 1 87 ? -26.625 6.941 24.969 1 91 87 LYS B CA 1
ATOM 5756 C C . LYS B 1 87 ? -25.375 7.484 25.641 1 91 87 LYS B C 1
ATOM 5758 O O . LYS B 1 87 ? -24.266 6.969 25.438 1 91 87 LYS B O 1
ATOM 5763 N N . ASP B 1 88 ? -25.547 8.648 26.438 1 89.31 88 ASP B N 1
ATOM 5764 C CA . ASP B 1 88 ? -24.5 9.25 27.25 1 89.31 88 ASP B CA 1
ATOM 5765 C C . ASP B 1 88 ? -23.375 9.805 26.391 1 89.31 88 ASP B C 1
ATOM 5767 O O . ASP B 1 88 ? -22.203 9.766 26.781 1 89.31 88 ASP B O 1
ATOM 5771 N N . PHE B 1 89 ? -23.672 10.125 25.141 1 90.94 89 PHE B N 1
ATOM 5772 C CA . PHE B 1 89 ? -22.781 10.766 24.188 1 90.94 89 PHE B CA 1
ATOM 5773 C C . PHE B 1 89 ? -21.641 9.828 23.797 1 90.94 89 PHE B C 1
ATOM 5775 O O . PHE B 1 89 ? -20.516 10.273 23.531 1 90.94 89 PHE B O 1
ATOM 5782 N N . GLU B 1 90 ? -21.938 8.555 23.922 1 93 90 GLU B N 1
ATOM 5783 C CA . GLU B 1 90 ? -21.016 7.555 23.375 1 93 90 GLU B CA 1
ATOM 5784 C C . GLU B 1 90 ? -21.125 7.469 21.859 1 93 90 GLU B C 1
ATOM 5786 O O . GLU B 1 90 ? -22.109 7.941 21.266 1 93 90 GLU B O 1
ATOM 5791 N N . PRO B 1 91 ? -20.078 6.895 21.234 1 95.12 91 PRO B N 1
ATOM 5792 C CA . PRO B 1 91 ? -20.141 6.75 19.781 1 95.12 91 PRO B CA 1
ATOM 5793 C C . PRO B 1 91 ? -21.422 6.051 19.312 1 95.12 91 PRO B C 1
ATOM 5795 O O . PRO B 1 91 ? -21.891 5.113 19.969 1 95.12 91 PRO B O 1
ATOM 5798 N N . LYS B 1 92 ? -21.891 6.473 18.172 1 95.19 92 LYS B N 1
ATOM 5799 C CA . LYS B 1 92 ? -23.109 5.883 17.594 1 95.19 92 LYS B CA 1
ATOM 5800 C C . LYS B 1 92 ? -22.891 4.418 17.234 1 95.19 92 LYS B C 1
ATOM 5802 O O . LYS B 1 92 ? -21.75 3.99 17.016 1 95.19 92 LYS B O 1
ATOM 5807 N N . LYS B 1 93 ? -23.938 3.715 17.172 1 94.81 93 LYS B N 1
ATOM 5808 C CA . LYS B 1 93 ? -23.938 2.336 16.688 1 94.81 93 LYS B CA 1
ATOM 5809 C C . LYS B 1 93 ? -24.281 2.27 15.203 1 94.81 93 LYS B C 1
ATOM 5811 O O . LYS B 1 93 ? -24.609 3.289 14.594 1 94.81 93 LYS B O 1
ATOM 5816 N N . SER B 1 94 ? -24.125 1.103 14.633 1 93.69 94 SER B N 1
ATOM 5817 C CA . SER B 1 94 ? -24.547 0.904 13.25 1 93.69 94 SER B CA 1
ATOM 5818 C C . SER B 1 94 ? -26.047 1.062 13.086 1 93.69 94 SER B C 1
ATOM 5820 O O . SER B 1 94 ? -26.781 1.059 14.07 1 93.69 94 SER B O 1
ATOM 5822 N N . ALA B 1 95 ? -26.469 1.208 11.852 1 86.56 95 ALA B N 1
ATOM 5823 C CA . ALA B 1 95 ? -27.891 1.316 11.539 1 86.56 95 ALA B CA 1
ATOM 5824 C C . ALA B 1 95 ? -28.641 0.084 12.016 1 86.56 95 ALA B C 1
ATOM 5826 O O . ALA B 1 95 ? -29.812 0.178 12.391 1 86.56 95 ALA B O 1
ATOM 5827 N N . SER B 1 96 ? -28.047 -1.06 12.141 1 91 96 SER B N 1
ATOM 5828 C CA . SER B 1 96 ? -28.656 -2.307 12.586 1 91 96 SER B CA 1
ATOM 5829 C C . SER B 1 96 ? -28.734 -2.383 14.102 1 91 96 SER B C 1
ATOM 5831 O O . SER B 1 96 ? -29.453 -3.217 14.656 1 91 96 SER B O 1
ATOM 5833 N N . GLY B 1 97 ? -27.953 -1.554 14.789 1 92 97 GLY B N 1
ATOM 5834 C CA . GLY B 1 97 ? -27.859 -1.604 16.234 1 92 97 GLY B CA 1
ATOM 5835 C C . GLY B 1 97 ? -26.578 -2.258 16.734 1 92 97 GLY B C 1
ATOM 5836 O O . GLY B 1 97 ? -26.219 -2.125 17.891 1 92 97 GLY B O 1
ATOM 5837 N N . ASN B 1 98 ? -25.859 -2.828 15.797 1 94.81 98 ASN B N 1
ATOM 5838 C CA . ASN B 1 98 ? -24.594 -3.447 16.141 1 94.81 98 ASN B CA 1
ATOM 5839 C C . ASN B 1 98 ? -23.5 -2.402 16.359 1 94.81 98 ASN B C 1
ATOM 5841 O O . ASN B 1 98 ? -23.641 -1.25 15.945 1 94.81 98 ASN B O 1
ATOM 5845 N N . GLU B 1 99 ? -22.469 -2.822 17.031 1 94.88 99 GLU B N 1
ATOM 5846 C CA . GLU B 1 99 ? -21.312 -1.936 17.172 1 94.88 99 GLU B CA 1
ATOM 5847 C C . GLU B 1 99 ? -20.641 -1.668 15.82 1 94.88 99 GLU B C 1
ATOM 5849 O O . GLU B 1 99 ? -20.609 -2.543 14.953 1 94.88 99 GLU B O 1
ATOM 5854 N N . LEU B 1 100 ? -20.203 -0.509 15.68 1 97 100 LEU B N 1
ATOM 5855 C CA . LEU B 1 100 ? -19.406 -0.218 14.492 1 97 100 LEU B CA 1
ATOM 5856 C C . LEU B 1 100 ? -18.094 -0.998 14.516 1 97 100 LEU B C 1
ATOM 5858 O O . LEU B 1 100 ? -17.594 -1.369 15.586 1 97 100 LEU B O 1
ATOM 5862 N N . PRO B 1 101 ? -17.531 -1.253 13.328 1 97.19 101 PRO B N 1
ATOM 5863 C CA . PRO B 1 101 ? -16.25 -1.958 13.312 1 97.19 101 PRO B CA 1
ATOM 5864 C C . PRO B 1 101 ? -15.148 -1.192 14.047 1 97.19 101 PRO B C 1
ATOM 5866 O O . PRO B 1 101 ? -15.195 0.038 14.117 1 97.19 101 PRO B O 1
ATOM 5869 N N . LEU B 1 102 ? -14.188 -1.927 14.586 1 97.88 102 LEU B N 1
ATOM 5870 C CA . LEU B 1 102 ? -13.07 -1.312 15.305 1 97.88 102 LEU B CA 1
ATOM 5871 C C . LEU B 1 102 ? -12.336 -0.32 14.414 1 97.88 102 LEU B C 1
ATOM 5873 O O . LEU B 1 102 ? -12.156 -0.566 13.219 1 97.88 102 LEU B O 1
ATOM 5877 N N . ALA B 1 103 ? -11.883 0.774 15 1 98.19 103 ALA B N 1
ATOM 5878 C CA . ALA B 1 103 ? -11.156 1.802 14.266 1 98.19 103 ALA B CA 1
ATOM 5879 C C . ALA B 1 103 ? -9.875 1.238 13.656 1 98.19 103 ALA B C 1
ATOM 5881 O O . ALA B 1 103 ? -9.57 1.496 12.492 1 98.19 103 ALA B O 1
ATOM 5882 N N . ARG B 1 104 ? -9.172 0.449 14.445 1 98 104 ARG B N 1
ATOM 5883 C CA . ARG B 1 104 ? -7.926 -0.142 13.961 1 98 104 ARG B CA 1
ATOM 5884 C C . ARG B 1 104 ? -8.188 -1.114 12.82 1 98 104 ARG B C 1
ATOM 5886 O O . ARG B 1 104 ? -7.426 -1.16 11.852 1 98 104 ARG B O 1
ATOM 5893 N N . TYR B 1 105 ? -9.266 -1.899 12.938 1 97.69 105 TYR B N 1
ATOM 5894 C CA . TYR B 1 105 ? -9.68 -2.809 11.875 1 97.69 105 TYR B CA 1
ATOM 5895 C C . TYR B 1 105 ? -9.945 -2.051 10.578 1 97.69 105 TYR B C 1
ATOM 5897 O O . TYR B 1 105 ? -9.453 -2.439 9.516 1 97.69 105 TYR B O 1
ATOM 5905 N N . LEU B 1 106 ? -10.656 -0.936 10.672 1 98.44 106 LEU B N 1
ATOM 5906 C CA . LEU B 1 106 ? -10.992 -0.13 9.5 1 98.44 106 LEU B CA 1
ATOM 5907 C C . LEU B 1 106 ? -9.742 0.509 8.906 1 98.44 106 LEU B C 1
ATOM 5909 O O . LEU B 1 106 ? -9.547 0.479 7.688 1 98.44 106 LEU B O 1
ATOM 5913 N N . ARG B 1 107 ? -8.922 1.072 9.75 1 98.12 107 ARG B N 1
ATOM 5914 C CA . ARG B 1 107 ? -7.719 1.744 9.281 1 98.12 107 ARG B CA 1
ATOM 5915 C C . ARG B 1 107 ? -6.844 0.793 8.469 1 98.12 107 ARG B C 1
ATOM 5917 O O . ARG B 1 107 ? -6.387 1.139 7.379 1 98.12 107 ARG B O 1
ATOM 5924 N N . THR B 1 108 ? -6.66 -0.417 8.898 1 97.19 108 THR B N 1
ATOM 5925 C CA . THR B 1 108 ? -5.758 -1.376 8.273 1 97.19 108 THR B CA 1
ATOM 5926 C C . THR B 1 108 ? -6.367 -1.933 6.988 1 97.19 108 THR B C 1
ATOM 5928 O O . THR B 1 108 ? -5.656 -2.488 6.148 1 97.19 108 THR B O 1
ATOM 5931 N N . ARG B 1 109 ? -7.652 -1.774 6.812 1 97.38 109 ARG B N 1
ATOM 5932 C CA . ARG B 1 109 ? -8.305 -2.285 5.609 1 97.38 109 ARG B CA 1
ATOM 5933 C C . ARG B 1 109 ? -8.461 -1.186 4.566 1 97.38 109 ARG B C 1
ATOM 5935 O O . ARG B 1 109 ? -8.422 -1.454 3.363 1 97.38 109 ARG B O 1
ATOM 5942 N N . LEU B 1 110 ? -8.594 0.055 5.004 1 98.12 110 LEU B N 1
ATOM 5943 C CA . LEU B 1 110 ? -8.93 1.153 4.102 1 98.12 110 LEU B CA 1
ATOM 5944 C C . LEU B 1 110 ? -7.668 1.81 3.551 1 98.12 110 LEU B C 1
ATOM 5946 O O . LEU B 1 110 ? -7.68 2.35 2.443 1 98.12 110 LEU B O 1
ATOM 5950 N N . ILE B 1 111 ? -6.59 1.798 4.289 1 98 111 ILE B N 1
ATOM 5951 C CA . ILE B 1 111 ? -5.367 2.492 3.904 1 98 111 ILE B CA 1
ATOM 5952 C C . ILE B 1 111 ? -4.188 1.52 3.945 1 98 111 ILE B C 1
ATOM 5954 O O . ILE B 1 111 ? -3.955 0.859 4.961 1 98 111 ILE B O 1
ATOM 5958 N N . SER B 1 112 ? -3.484 1.472 2.828 1 97.62 112 SER B N 1
ATOM 5959 C CA . SER B 1 112 ? -2.268 0.669 2.773 1 97.62 112 SER B CA 1
ATOM 5960 C C . SER B 1 112 ? -1.102 1.386 3.445 1 97.62 112 SER B C 1
ATOM 5962 O O . SER B 1 112 ? -1.203 2.566 3.783 1 97.62 112 SER B O 1
ATOM 5964 N N . VAL B 1 113 ? -0.013 0.604 3.717 1 97.38 113 VAL B N 1
ATOM 5965 C CA . VAL B 1 113 ? 1.134 1.187 4.406 1 97.38 113 VAL B CA 1
ATOM 5966 C C . VAL B 1 113 ? 2.387 1.033 3.547 1 97.38 113 VAL B C 1
ATOM 5968 O O . VAL B 1 113 ? 2.633 -0.035 2.982 1 97.38 113 VAL B O 1
ATOM 5971 N N . GLY B 1 114 ? 3.111 2.053 3.393 1 96.94 114 GLY B N 1
ATOM 5972 C CA . GLY B 1 114 ? 4.34 2.092 2.613 1 96.94 114 GLY B CA 1
ATOM 5973 C C . GLY B 1 114 ? 4.977 3.469 2.572 1 96.94 114 GLY B C 1
ATOM 5974 O O . GLY B 1 114 ? 4.438 4.426 3.135 1 96.94 114 GLY B O 1
ATOM 5975 N N . ARG B 1 115 ? 6.172 3.547 1.974 1 95.94 115 ARG B N 1
ATOM 5976 C CA . ARG B 1 115 ? 6.914 4.793 1.833 1 95.94 115 ARG B CA 1
ATOM 5977 C C . ARG B 1 115 ? 7.02 5.207 0.369 1 95.94 115 ARG B C 1
ATOM 5979 O O . ARG B 1 115 ? 7.934 4.785 -0.339 1 95.94 115 ARG B O 1
ATOM 5986 N N . ILE B 1 116 ? 6.129 6.016 -0.051 1 97.69 116 ILE B N 1
ATOM 5987 C CA . ILE B 1 116 ? 6.113 6.457 -1.441 1 97.69 116 ILE B CA 1
ATOM 5988 C C . ILE B 1 116 ? 6.301 7.969 -1.503 1 97.69 116 ILE B C 1
ATOM 5990 O O . ILE B 1 116 ? 5.414 8.727 -1.103 1 97.69 116 ILE B O 1
ATOM 5994 N N . PRO B 1 117 ? 7.371 8.445 -2.047 1 97.56 117 PRO B N 1
ATOM 5995 C CA . PRO B 1 117 ? 7.645 9.891 -2.043 1 97.56 117 PRO B CA 1
ATOM 5996 C C . PRO B 1 117 ? 6.863 10.641 -3.115 1 97.56 117 PRO B C 1
ATOM 5998 O O . PRO B 1 117 ? 6.73 10.156 -4.242 1 97.56 117 PRO B O 1
ATOM 6001 N N . SER B 1 118 ? 6.371 11.758 -2.758 1 98 118 SER B N 1
ATOM 6002 C CA . SER B 1 118 ? 5.746 12.641 -3.734 1 98 118 SER B CA 1
ATOM 6003 C C . SER B 1 118 ? 6.773 13.203 -4.707 1 98 118 SER B C 1
ATOM 6005 O O . SER B 1 118 ? 7.91 13.484 -4.328 1 98 118 SER B O 1
ATOM 6007 N N . GLN B 1 119 ? 6.371 13.344 -5.902 1 96.88 119 GLN B N 1
ATOM 6008 C CA . GLN B 1 119 ? 7.188 14.023 -6.898 1 96.88 119 GLN B CA 1
ATOM 6009 C C . GLN B 1 119 ? 6.672 15.438 -7.156 1 96.88 119 GLN B C 1
ATOM 6011 O O . GLN B 1 119 ? 7.141 16.125 -8.078 1 96.88 119 GLN B O 1
ATOM 6016 N N . VAL B 1 120 ? 5.746 15.828 -6.32 1 97.69 120 VAL B N 1
ATOM 6017 C CA . VAL B 1 120 ? 5.094 17.109 -6.547 1 97.69 120 VAL B CA 1
ATOM 6018 C C . VAL B 1 120 ? 5.305 18.016 -5.336 1 97.69 120 VAL B C 1
ATOM 6020 O O . VAL B 1 120 ? 5.961 19.062 -5.434 1 97.69 120 VAL B O 1
ATOM 6023 N N . PHE B 1 121 ? 4.91 17.594 -4.18 1 98.56 121 PHE B N 1
ATOM 6024 C CA . PHE B 1 121 ? 4.902 18.422 -2.984 1 98.56 121 PHE B CA 1
ATOM 6025 C C . PHE B 1 121 ? 6.145 18.172 -2.141 1 98.56 121 PHE B C 1
ATOM 6027 O O . PHE B 1 121 ? 6.66 17.062 -2.104 1 98.56 121 PHE B O 1
ATOM 6034 N N . THR B 1 122 ? 6.578 19.172 -1.468 1 98.62 122 THR B N 1
ATOM 6035 C CA . THR B 1 122 ? 7.695 19.016 -0.541 1 98.62 122 THR B CA 1
ATOM 6036 C C . THR B 1 122 ? 7.188 18.812 0.885 1 98.62 122 THR B C 1
ATOM 6038 O O . THR B 1 122 ? 6.016 19.062 1.174 1 98.62 122 THR B O 1
ATOM 6041 N N . GLN B 1 123 ? 8.055 18.406 1.746 1 98.06 123 GLN B N 1
ATOM 6042 C CA . GLN B 1 123 ? 7.746 18.297 3.168 1 98.06 123 GLN B CA 1
ATOM 6043 C C . GLN B 1 123 ? 7.434 19.672 3.764 1 98.06 123 GLN B C 1
ATOM 6045 O O . GLN B 1 123 ? 6.703 19.766 4.75 1 98.06 123 GLN B O 1
ATOM 6050 N N . LEU B 1 124 ? 7.93 20.688 3.133 1 98.69 124 LEU B N 1
ATOM 6051 C CA . LEU B 1 124 ? 7.68 22.047 3.6 1 98.69 124 LEU B CA 1
ATOM 6052 C C . LEU B 1 124 ? 6.191 22.375 3.533 1 98.69 124 LEU B C 1
ATOM 6054 O O . LEU B 1 124 ? 5.668 23.062 4.406 1 98.69 124 LEU B O 1
ATOM 6058 N N . ALA B 1 125 ? 5.555 21.891 2.518 1 98.75 125 ALA B N 1
ATOM 6059 C CA . ALA B 1 125 ? 4.117 22.109 2.393 1 98.75 125 ALA B CA 1
ATOM 6060 C C . ALA B 1 125 ? 3.367 21.484 3.566 1 98.75 125 ALA B C 1
ATOM 6062 O O . ALA B 1 125 ? 2.434 22.078 4.105 1 98.75 125 ALA B O 1
ATOM 6063 N N . ILE B 1 126 ? 3.807 20.344 3.982 1 97.88 126 ILE B N 1
ATOM 6064 C CA . ILE B 1 126 ? 3.162 19.641 5.086 1 97.88 126 ILE B CA 1
ATOM 6065 C C . ILE B 1 126 ? 3.445 20.359 6.398 1 97.88 126 ILE B C 1
ATOM 6067 O O . ILE B 1 126 ? 2.555 20.516 7.238 1 97.88 126 ILE B O 1
ATOM 6071 N N . HIS B 1 127 ? 4.699 20.812 6.527 1 97.44 127 HIS B N 1
ATOM 6072 C CA . HIS B 1 127 ? 5.047 21.562 7.73 1 97.44 127 HIS B CA 1
ATOM 6073 C C . HIS B 1 127 ? 4.145 22.781 7.895 1 97.44 127 HIS B C 1
ATOM 6075 O O . HIS B 1 127 ? 3.621 23.031 8.984 1 97.44 127 HIS B O 1
ATOM 6081 N N . PHE B 1 128 ? 3.992 23.5 6.832 1 98.06 128 PHE B N 1
ATOM 6082 C CA . PHE B 1 128 ? 3.191 24.719 6.902 1 98.06 128 PHE B CA 1
ATOM 6083 C C . PHE B 1 128 ? 1.722 24.391 7.133 1 98.06 128 PHE B C 1
ATOM 6085 O O . PHE B 1 128 ? 1.029 25.094 7.867 1 98.06 128 PHE B O 1
ATOM 6092 N N . PHE B 1 129 ? 1.315 23.359 6.5 1 96.25 129 PHE B N 1
ATOM 6093 C CA . PHE B 1 129 ? -0.054 22.875 6.652 1 96.25 129 PHE B CA 1
ATOM 6094 C C . PHE B 1 129 ? -0.361 22.562 8.109 1 96.25 129 PHE B C 1
ATOM 6096 O O . PHE B 1 129 ? -1.36 23.047 8.656 1 96.25 129 PHE B O 1
ATOM 6103 N N . VAL B 1 130 ? 0.477 21.859 8.734 1 93.88 130 VAL B N 1
ATOM 6104 C CA . VAL B 1 130 ? 0.312 21.453 10.133 1 93.88 130 VAL B CA 1
ATOM 6105 C C . VAL B 1 130 ? 0.43 22.688 11.031 1 93.88 130 VAL B C 1
ATOM 6107 O O . VAL B 1 130 ? -0.306 22.812 12.016 1 93.88 130 VAL B O 1
ATOM 6110 N N . PHE B 1 131 ? 1.267 23.609 10.68 1 94.88 131 PHE B N 1
ATOM 6111 C CA . PHE B 1 131 ? 1.466 24.844 11.43 1 94.88 131 PHE B CA 1
ATOM 6112 C C . PHE B 1 131 ? 0.197 25.688 11.422 1 94.88 131 PHE B C 1
ATOM 6114 O O . PHE B 1 131 ? -0.235 26.172 12.477 1 94.88 131 PHE B O 1
ATOM 6121 N N . MET B 1 132 ? -0.398 25.828 10.281 1 94.75 132 MET B N 1
ATOM 6122 C CA . MET B 1 132 ? -1.605 26.641 10.172 1 94.75 132 MET B CA 1
ATOM 6123 C C . MET B 1 132 ? -2.779 25.969 10.875 1 94.75 132 MET B C 1
ATOM 6125 O O . MET B 1 132 ? -3.641 26.656 11.438 1 94.75 132 MET B O 1
ATOM 6129 N N . SER B 1 133 ? -2.748 24.688 10.844 1 91.5 133 SER B N 1
ATOM 6130 C CA . SER B 1 133 ? -3.773 23.969 11.594 1 91.5 133 SER B CA 1
ATOM 6131 C C . SER B 1 133 ? -3.627 24.219 13.094 1 91.5 133 SER B C 1
ATOM 6133 O O . SER B 1 133 ? -4.625 24.344 13.812 1 91.5 133 SER B O 1
ATOM 6135 N N . ALA B 1 134 ? -2.428 24.344 13.539 1 89.62 134 ALA B N 1
ATOM 6136 C CA . ALA B 1 134 ? -2.145 24.531 14.961 1 89.62 134 ALA B CA 1
ATOM 6137 C C . ALA B 1 134 ? -2.51 25.953 15.406 1 89.62 134 ALA B C 1
ATOM 6139 O O . ALA B 1 134 ? -2.643 26.219 16.609 1 89.62 134 ALA B O 1
ATOM 6140 N N . ASP B 1 135 ? -2.645 26.797 14.477 1 90.88 135 ASP B N 1
ATOM 6141 C CA . ASP B 1 135 ? -2.994 28.172 14.82 1 90.88 135 ASP B CA 1
ATOM 6142 C C . ASP B 1 135 ? -4.43 28.266 15.328 1 90.88 135 ASP B C 1
ATOM 6144 O O . ASP B 1 135 ? -4.789 29.219 16.016 1 90.88 135 ASP B O 1
ATOM 6148 N N . VAL B 1 136 ? -5.223 27.25 15.008 1 85.62 136 VAL B N 1
ATOM 6149 C CA . VAL B 1 136 ? -6.625 27.344 15.406 1 85.62 136 VAL B CA 1
ATOM 6150 C C . VAL B 1 136 ? -6.934 26.297 16.469 1 85.62 136 VAL B C 1
ATOM 6152 O O . VAL B 1 136 ? -7.926 26.406 17.203 1 85.62 136 VAL B O 1
ATOM 6155 N N . VAL B 1 137 ? -6.223 25.219 16.516 1 78.31 137 VAL B N 1
ATOM 6156 C CA . VAL B 1 137 ? -6.457 24.203 17.547 1 78.31 137 VAL B CA 1
ATOM 6157 C C . VAL B 1 137 ? -5.18 23.984 18.359 1 78.31 137 VAL B C 1
ATOM 6159 O O . VAL B 1 137 ? -4.117 23.719 17.781 1 78.31 137 VAL B O 1
ATOM 6162 N N . SER B 1 138 ? -5.258 24.453 19.516 1 65.25 138 SER B N 1
ATOM 6163 C CA . SER B 1 138 ? -4.051 24.234 20.297 1 65.25 138 SER B CA 1
ATOM 6164 C C . SER B 1 138 ? -3.842 22.75 20.578 1 65.25 138 SER B C 1
ATOM 6166 O O . SER B 1 138 ? -4.809 21.984 20.719 1 65.25 138 SER B O 1
ATOM 6168 N N . LEU B 1 139 ? -2.754 22.219 20.328 1 60.66 139 LEU B N 1
ATOM 6169 C CA . LEU B 1 139 ? -2.428 20.797 20.438 1 60.66 139 LEU B CA 1
ATOM 6170 C C . LEU B 1 139 ? -2.354 20.344 21.891 1 60.66 139 LEU B C 1
ATOM 6172 O O . LEU B 1 139 ? -1.757 19.312 22.203 1 60.66 139 LEU B O 1
ATOM 6176 N N . HIS B 1 140 ? -2.959 21.109 22.766 1 56.12 140 HIS B N 1
ATOM 6177 C CA . HIS B 1 140 ? -2.92 20.75 24.172 1 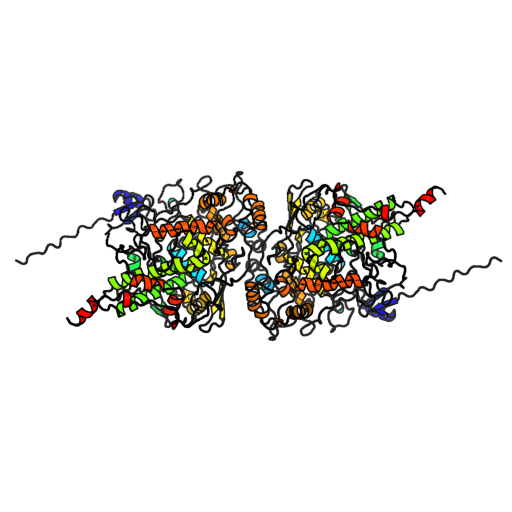56.12 140 HIS B CA 1
ATOM 6178 C C . HIS B 1 140 ? -3.502 19.359 24.406 1 56.12 140 HIS B C 1
ATOM 6180 O O . HIS B 1 140 ? -3.041 18.625 25.281 1 56.12 140 HIS B O 1
ATOM 6186 N N . ASP B 1 141 ? -4.379 18.969 23.609 1 57.03 141 ASP B N 1
ATOM 6187 C CA . ASP B 1 141 ? -4.93 17.625 23.766 1 57.03 141 ASP B CA 1
ATOM 6188 C C . ASP B 1 141 ? -3.844 16.562 23.609 1 57.03 141 ASP B C 1
ATOM 6190 O O . ASP B 1 141 ? -3.861 15.539 24.297 1 57.03 141 ASP B O 1
ATOM 6194 N N . THR B 1 142 ? -2.93 16.906 22.859 1 55.16 142 THR B N 1
ATOM 6195 C CA . THR B 1 142 ? -1.839 15.969 22.609 1 55.16 142 THR B CA 1
ATOM 6196 C C . THR B 1 142 ? -0.994 15.773 23.859 1 55.16 142 THR B C 1
ATOM 6198 O O . THR B 1 142 ? -0.621 14.648 24.203 1 55.16 142 THR B O 1
ATOM 6201 N N . ILE B 1 143 ? -0.834 16.906 24.562 1 57.06 143 ILE B N 1
ATOM 6202 C CA . ILE B 1 143 ? 0.017 16.844 25.734 1 57.06 143 ILE B CA 1
ATOM 6203 C C . ILE B 1 143 ? -0.666 16.016 26.828 1 57.06 143 ILE B C 1
ATOM 6205 O O . ILE B 1 143 ? -0.017 15.219 27.5 1 57.06 143 ILE B O 1
ATOM 6209 N N . ASN B 1 144 ? -1.912 16.234 26.891 1 55.75 144 ASN B N 1
ATOM 6210 C CA . ASN B 1 144 ? -2.66 15.5 27.891 1 55.75 144 ASN B CA 1
ATOM 6211 C C . ASN B 1 144 ? -2.51 13.992 27.703 1 55.75 144 ASN B C 1
ATOM 6213 O O . ASN B 1 144 ? -2.262 13.266 28.672 1 55.75 144 ASN B O 1
ATOM 6217 N N . TYR B 1 145 ? -2.564 13.625 26.562 1 55.56 145 TYR B N 1
ATOM 6218 C CA . TYR B 1 145 ? -2.557 12.211 26.188 1 55.56 145 TYR B CA 1
ATOM 6219 C C . TYR B 1 145 ? -1.163 11.617 26.344 1 55.56 145 TYR B C 1
ATOM 6221 O O . TYR B 1 145 ? -1.001 10.539 26.922 1 55.56 145 TYR B O 1
ATOM 6229 N N . ILE B 1 146 ? -0.229 12.258 25.906 1 55.31 146 ILE B N 1
ATOM 6230 C CA . ILE B 1 146 ? 1.107 11.688 25.797 1 55.31 146 ILE B CA 1
ATOM 6231 C C . ILE B 1 146 ? 1.8 11.734 27.172 1 55.31 146 ILE B C 1
ATOM 6233 O O . ILE B 1 146 ? 2.439 10.766 27.578 1 55.31 146 ILE B O 1
ATOM 6237 N N . ALA B 1 147 ? 1.468 12.711 27.812 1 59.97 147 ALA B N 1
ATOM 6238 C CA . ALA B 1 147 ? 2.199 12.922 29.062 1 59.97 147 ALA B CA 1
ATOM 6239 C C . ALA B 1 147 ? 1.324 12.602 30.266 1 59.97 147 ALA B C 1
ATOM 6241 O O . ALA B 1 147 ? 1.776 11.961 31.219 1 59.97 147 ALA B O 1
ATOM 6242 N N . TRP B 1 148 ? 0.08 12.664 30.031 1 60 148 TRP B N 1
ATOM 6243 C CA . TRP B 1 148 ? -0.685 12.695 31.281 1 60 148 TRP B CA 1
ATOM 6244 C C . TRP B 1 148 ? -1.396 11.367 31.5 1 60 148 TRP B C 1
ATOM 6246 O O . TRP B 1 148 ? -1.562 10.938 32.656 1 60 148 TRP B O 1
ATOM 6256 N N . ARG B 1 149 ? -1.776 10.703 30.422 1 72.75 149 ARG B N 1
ATOM 6257 C CA . ARG B 1 149 ? -2.523 9.461 30.609 1 72.75 149 ARG B CA 1
ATOM 6258 C C . ARG B 1 149 ? -2.055 8.383 29.641 1 72.75 149 ARG B C 1
ATOM 6260 O O . ARG B 1 149 ? -2.857 7.82 28.891 1 72.75 149 ARG B O 1
ATOM 6267 N N . PRO B 1 150 ? -0.75 8.039 29.75 1 75 150 PRO B N 1
ATOM 6268 C CA . PRO B 1 150 ? -0.212 7.027 28.844 1 75 150 PRO B CA 1
ATOM 6269 C C . PRO B 1 150 ? -0.526 5.602 29.297 1 75 150 PRO B C 1
ATOM 6271 O O . PRO B 1 150 ? 0.305 4.703 29.125 1 75 150 PRO B O 1
ATOM 6274 N N . TYR B 1 151 ? -1.716 5.41 30 1 85.31 151 TYR B N 1
ATOM 6275 C CA . TYR B 1 151 ? -1.895 4.121 30.656 1 85.31 151 TYR B CA 1
ATOM 6276 C C . TYR B 1 151 ? -3.262 3.527 30.344 1 85.31 151 TYR B C 1
ATOM 6278 O O . TYR B 1 151 ? -3.758 2.666 31.062 1 85.31 151 TYR B O 1
ATOM 6286 N N . CYS B 1 152 ? -3.855 4.035 29.328 1 89 152 CYS B N 1
ATOM 6287 C CA . CYS B 1 152 ? -5.215 3.59 29.031 1 89 152 CYS B CA 1
ATOM 6288 C C . CYS B 1 152 ? -5.25 2.1 28.719 1 89 152 CYS B C 1
ATOM 6290 O O . CYS B 1 152 ? -6.254 1.43 28.969 1 89 152 CYS B O 1
ATOM 6292 N N . CYS B 1 153 ? -4.207 1.515 28.25 1 90 153 CYS B N 1
ATOM 6293 C CA . CYS B 1 153 ? -4.148 0.092 27.938 1 90 153 CYS B CA 1
ATOM 6294 C C . CYS B 1 153 ? -3.701 -0.719 29.141 1 90 153 CYS B C 1
ATOM 6296 O O . CYS B 1 153 ? -3.711 -1.95 29.109 1 90 153 CYS B O 1
ATOM 6298 N N . ALA B 1 154 ? -3.301 -0.055 30.219 1 90.06 154 ALA B N 1
ATOM 6299 C CA . ALA B 1 154 ? -2.896 -0.716 31.453 1 90.06 154 ALA B CA 1
ATOM 6300 C C . ALA B 1 154 ? -4.082 -0.889 32.406 1 90.06 154 ALA B C 1
ATOM 6302 O O . ALA B 1 154 ? -5.188 -0.427 32.094 1 90.06 154 ALA B O 1
ATOM 6303 N N . GLU B 1 155 ? -3.846 -1.599 33.5 1 90.88 155 GLU B N 1
ATOM 6304 C CA . GLU B 1 155 ? -4.898 -1.87 34.469 1 90.88 155 GLU B CA 1
ATOM 6305 C C . GLU B 1 155 ? -5.492 -0.575 35.031 1 90.88 155 GLU B C 1
ATOM 6307 O O . GLU B 1 155 ? -6.699 -0.486 35.25 1 90.88 155 GLU B O 1
ATOM 6312 N N . LYS B 1 156 ? -4.648 0.351 35.188 1 88.56 156 LYS B N 1
ATOM 6313 C CA . LYS B 1 156 ? -5.074 1.644 35.719 1 88.56 156 LYS B CA 1
ATOM 6314 C C . LYS B 1 156 ? -6.078 2.316 34.781 1 88.56 156 LYS B C 1
ATOM 6316 O O . LYS B 1 156 ? -6.949 3.059 35.219 1 88.56 156 LYS B O 1
ATOM 6321 N N . GLY B 1 157 ? -5.945 2.072 33.562 1 89.62 157 GLY B N 1
ATOM 6322 C CA . GLY B 1 157 ? -6.805 2.689 32.562 1 89.62 157 GLY B CA 1
ATOM 6323 C C . GLY B 1 157 ? -8.234 2.176 32.625 1 89.62 157 GLY B C 1
ATOM 6324 O O . GLY B 1 157 ? -9.156 2.859 32.188 1 89.62 157 GLY B O 1
ATOM 6325 N N . LYS B 1 158 ? -8.5 1.055 33.188 1 88.5 158 LYS B N 1
ATOM 6326 C CA . LYS B 1 158 ? -9.82 0.428 33.25 1 88.5 158 LYS B CA 1
ATOM 6327 C C . LYS B 1 158 ? -10.773 1.201 34.156 1 88.5 158 LYS B C 1
ATOM 6329 O O . LYS B 1 158 ? -11.984 1.192 33.938 1 88.5 158 LYS B O 1
ATOM 6334 N N . ASN B 1 159 ? -10.18 1.885 35.062 1 90.5 159 ASN B N 1
ATOM 6335 C CA . ASN B 1 159 ? -11.008 2.605 36.031 1 90.5 159 ASN B CA 1
ATOM 6336 C C . ASN B 1 159 ? -11.008 4.105 35.75 1 90.5 159 ASN B C 1
ATOM 6338 O O . ASN B 1 159 ? -11.508 4.891 36.562 1 90.5 159 ASN B O 1
ATOM 6342 N N . ASP B 1 160 ? -10.453 4.535 34.656 1 88.75 160 ASP B N 1
ATOM 6343 C CA . ASP B 1 160 ? -10.43 5.938 34.281 1 88.75 160 ASP B CA 1
ATOM 6344 C C . ASP B 1 160 ? -11.414 6.207 33.125 1 88.75 160 ASP B C 1
ATOM 6346 O O . ASP B 1 160 ? -11.227 5.715 32.031 1 88.75 160 ASP B O 1
ATOM 6350 N N . SER B 1 161 ? -12.391 7.047 33.406 1 84.5 161 SER B N 1
ATOM 6351 C CA . SER B 1 161 ? -13.477 7.297 32.469 1 84.5 161 SER B CA 1
ATOM 6352 C C . SER B 1 161 ? -12.969 8.062 31.234 1 84.5 161 SER B C 1
ATOM 6354 O O . SER B 1 161 ? -13.633 8.094 30.203 1 84.5 161 SER B O 1
ATOM 6356 N N . TYR B 1 162 ? -11.797 8.602 31.359 1 86.19 162 TYR B N 1
ATOM 6357 C CA . TYR B 1 162 ? -11.242 9.344 30.234 1 86.19 162 TYR B CA 1
ATOM 6358 C C . TYR B 1 162 ? -10.523 8.406 29.266 1 86.19 162 TYR B C 1
ATOM 6360 O O . TYR B 1 162 ? -10.203 8.797 28.141 1 86.19 162 TYR B O 1
ATOM 6368 N N . CYS B 1 163 ? -10.289 7.203 29.75 1 90.38 163 CYS B N 1
ATOM 6369 C CA . CYS B 1 163 ? -9.578 6.246 28.906 1 90.38 163 CYS B CA 1
ATOM 6370 C C . CYS B 1 163 ? -10.531 5.559 27.938 1 90.38 163 CYS B C 1
ATOM 6372 O O . CYS B 1 163 ? -11.523 4.945 28.359 1 90.38 163 CYS B O 1
ATOM 6374 N N . VAL B 1 164 ? -10.195 5.664 26.656 1 91.75 164 VAL B N 1
ATOM 6375 C CA . VAL B 1 164 ? -10.953 4.992 25.609 1 91.75 164 VAL B CA 1
ATOM 6376 C C . VAL B 1 164 ? -10 4.371 24.594 1 91.75 164 VAL B C 1
ATOM 6378 O O . VAL B 1 164 ? -10.031 4.711 23.406 1 91.75 164 VAL B O 1
ATOM 6381 N N . PRO B 1 165 ? -9.227 3.416 25.016 1 92.56 165 PRO B N 1
ATOM 6382 C CA . PRO B 1 165 ? -8.211 2.84 24.125 1 92.56 165 PRO B CA 1
ATOM 6383 C C . PRO B 1 165 ? -8.805 2.137 22.922 1 92.56 165 PRO B C 1
ATOM 6385 O O . PRO B 1 165 ? -9.961 1.705 22.953 1 92.56 165 PRO B O 1
ATOM 6388 N N . ASN B 1 166 ? -8.031 2.076 21.859 1 95.06 166 ASN B N 1
ATOM 6389 C CA . ASN B 1 166 ? -8.398 1.324 20.656 1 95.06 166 ASN B CA 1
ATOM 6390 C C . ASN B 1 166 ? -8.008 -0.145 20.781 1 95.06 166 ASN B C 1
ATOM 6392 O O . ASN B 1 166 ? -6.855 -0.458 21.094 1 95.06 166 ASN B O 1
ATOM 6396 N N . LYS B 1 167 ? -8.945 -0.98 20.516 1 96.38 167 LYS B N 1
ATOM 6397 C CA . LYS B 1 167 ? -8.648 -2.41 20.5 1 96.38 167 LYS B CA 1
ATOM 6398 C C . LYS B 1 167 ? -7.988 -2.824 19.188 1 96.38 167 LYS B C 1
ATOM 6400 O O . LYS B 1 167 ? -8.375 -2.352 18.125 1 96.38 167 LYS B O 1
ATOM 6405 N N . ILE B 1 168 ? -6.965 -3.689 19.297 1 96.19 168 ILE B N 1
ATOM 6406 C CA . ILE B 1 168 ? -6.293 -4.254 18.125 1 96.19 168 ILE B CA 1
ATOM 6407 C C . ILE B 1 168 ? -6.852 -5.641 17.828 1 96.19 168 ILE B C 1
ATOM 6409 O O . ILE B 1 168 ? -6.84 -6.52 18.688 1 96.19 168 ILE B O 1
ATOM 6413 N N . PRO B 1 169 ? -7.352 -5.84 16.625 1 95.06 169 PRO B N 1
ATOM 6414 C CA . PRO B 1 169 ? -7.867 -7.172 16.312 1 95.06 169 PRO B CA 1
ATOM 6415 C C . PRO B 1 169 ? -6.77 -8.234 16.234 1 95.06 169 PRO B C 1
ATOM 6417 O O . PRO B 1 169 ? -5.602 -7.898 16.031 1 95.06 169 PRO B O 1
ATOM 6420 N N . HIS B 1 170 ? -7.156 -9.523 16.281 1 90.31 170 HIS B N 1
ATOM 6421 C CA . HIS B 1 170 ? -6.207 -10.625 16.344 1 90.31 170 HIS B CA 1
ATOM 6422 C C . HIS B 1 170 ? -5.496 -10.82 15.016 1 90.31 170 HIS B C 1
ATOM 6424 O O . HIS B 1 170 ? -4.359 -11.297 14.977 1 90.31 170 HIS B O 1
ATOM 6430 N N . ASP B 1 171 ? -6.102 -10.406 13.93 1 88.75 171 ASP B N 1
ATOM 6431 C CA . ASP B 1 171 ? -5.52 -10.602 12.602 1 88.75 171 ASP B CA 1
ATOM 6432 C C . ASP B 1 171 ? -4.867 -9.312 12.094 1 88.75 171 ASP B C 1
ATOM 6434 O O . ASP B 1 171 ? -4.746 -9.109 10.891 1 88.75 171 ASP B O 1
ATOM 6438 N N . ASP B 1 172 ? -4.512 -8.461 13.062 1 94.31 172 ASP B N 1
ATOM 6439 C CA . ASP B 1 172 ? -3.857 -7.207 12.711 1 94.31 172 ASP B CA 1
ATOM 6440 C C . ASP B 1 172 ? -2.582 -7.461 11.914 1 94.31 172 ASP B C 1
ATOM 6442 O O . ASP B 1 172 ? -1.783 -8.328 12.266 1 94.31 172 ASP B O 1
ATOM 6446 N N . PRO B 1 173 ? -2.375 -6.746 10.875 1 92.44 173 PRO B N 1
ATOM 6447 C CA . PRO B 1 173 ? -1.238 -7.039 10 1 92.44 173 PRO B CA 1
ATOM 6448 C C . PRO B 1 173 ? 0.107 -6.746 10.656 1 92.44 173 PRO B C 1
ATOM 6450 O O . PRO B 1 173 ? 1.143 -7.238 10.203 1 92.44 173 PRO B O 1
ATOM 6453 N N . VAL B 1 174 ? 0.182 -5.957 11.664 1 93.38 174 VAL B N 1
ATOM 6454 C CA . VAL B 1 174 ? 1.442 -5.555 12.281 1 93.38 174 VAL B CA 1
ATOM 6455 C C . VAL B 1 174 ? 1.551 -6.168 13.68 1 93.38 174 VAL B C 1
ATOM 6457 O O . VAL B 1 174 ? 2.543 -6.828 13.992 1 93.38 174 VAL B O 1
ATOM 6460 N N . HIS B 1 175 ? 0.535 -6.105 14.461 1 93.44 175 HIS B N 1
ATOM 6461 C CA . HIS B 1 175 ? 0.685 -6.344 15.891 1 93.44 175 HIS B CA 1
ATOM 6462 C C . HIS B 1 175 ? 0.266 -7.762 16.266 1 93.44 175 HIS B C 1
ATOM 6464 O O . HIS B 1 175 ? 0.383 -8.164 17.422 1 93.44 175 HIS B O 1
ATOM 6470 N N . ARG B 1 176 ? -0.17 -8.477 15.266 1 89.56 176 ARG B N 1
ATOM 6471 C CA . ARG B 1 176 ? -0.42 -9.891 15.531 1 89.56 176 ARG B CA 1
ATOM 6472 C C . ARG B 1 176 ? 0.852 -10.602 15.984 1 89.56 176 ARG B C 1
ATOM 6474 O O . ARG B 1 176 ? 0.79 -11.656 16.609 1 89.56 176 ARG B O 1
ATOM 6481 N N . PHE B 1 177 ? 1.964 -9.945 15.766 1 88.62 177 PHE B N 1
ATOM 6482 C CA . PHE B 1 177 ? 3.25 -10.555 16.078 1 88.62 177 PHE B CA 1
ATOM 6483 C C . PHE B 1 177 ? 3.836 -9.977 17.359 1 88.62 177 PHE B C 1
ATOM 6485 O O . PHE B 1 177 ? 4.832 -10.484 17.875 1 88.62 177 PHE B O 1
ATOM 6492 N N . SER B 1 178 ? 3.414 -8.852 17.891 1 87.81 178 SER B N 1
ATOM 6493 C CA . SER B 1 178 ? 4.086 -8.102 18.938 1 87.81 178 SER B CA 1
ATOM 6494 C C . SER B 1 178 ? 3.43 -8.352 20.297 1 87.81 178 SER B C 1
ATOM 6496 O O . SER B 1 178 ? 4.008 -8.039 21.344 1 87.81 178 SER B O 1
ATOM 6498 N N . GLY B 1 179 ? 2.246 -8.859 20.328 1 85.5 179 GLY B N 1
ATOM 6499 C CA . GLY B 1 179 ? 1.529 -9.055 21.578 1 85.5 179 GLY B CA 1
ATOM 6500 C C . GLY B 1 179 ? 0.739 -7.836 22.016 1 85.5 179 GLY B C 1
ATOM 6501 O O . GLY B 1 179 ? 0.001 -7.883 23 1 85.5 179 GLY B O 1
ATOM 6502 N N . HIS B 1 180 ? 0.877 -6.715 21.281 1 89.25 180 HIS B N 1
ATOM 6503 C CA . HIS B 1 180 ? 0.07 -5.535 21.578 1 89.25 180 HIS B CA 1
ATOM 6504 C C . HIS B 1 180 ? -1.378 -5.738 21.141 1 89.25 180 HIS B C 1
ATOM 6506 O O . HIS B 1 180 ? -1.639 -6.117 19.984 1 89.25 180 HIS B O 1
ATOM 6512 N N . ASN B 1 181 ? -2.275 -5.477 22.078 1 92.81 181 ASN B N 1
ATOM 6513 C CA . ASN B 1 181 ? -3.684 -5.68 21.75 1 92.81 181 ASN B CA 1
ATOM 6514 C C . ASN B 1 181 ? -4.5 -4.41 21.984 1 92.81 181 ASN B C 1
ATOM 6516 O O . ASN B 1 181 ? -5.73 -4.441 21.938 1 92.81 181 ASN B O 1
ATOM 6520 N N . CYS B 1 182 ? -3.787 -3.367 22.266 1 91.81 182 CYS B N 1
ATOM 6521 C CA . CYS B 1 182 ? -4.457 -2.123 22.625 1 91.81 182 CYS B CA 1
ATOM 6522 C C . CYS B 1 182 ? -3.607 -0.915 22.25 1 91.81 182 CYS B C 1
ATOM 6524 O O . CYS B 1 182 ? -2.379 -0.965 22.344 1 91.81 182 CYS B O 1
ATOM 6526 N N . LEU B 1 183 ? -4.215 0.167 21.781 1 91.06 183 LEU B N 1
ATOM 6527 C CA . LEU B 1 183 ? -3.582 1.464 21.562 1 91.06 183 LEU B CA 1
ATOM 6528 C C . LEU B 1 183 ? -4.145 2.51 22.516 1 91.06 183 LEU B C 1
ATOM 6530 O O . LEU B 1 183 ? -5.359 2.723 22.562 1 91.06 183 LEU B O 1
ATOM 6534 N N . ASN B 1 184 ? -3.27 3.229 23.172 1 88.25 184 ASN B N 1
ATOM 6535 C CA . ASN B 1 184 ? -3.699 4.246 24.125 1 88.25 184 ASN B CA 1
ATOM 6536 C C . ASN B 1 184 ? -4.414 5.402 23.422 1 88.25 184 ASN B C 1
ATOM 6538 O O . ASN B 1 184 ? -3.988 5.848 22.359 1 88.25 184 ASN B O 1
ATOM 6542 N N . MET B 1 185 ? -5.512 5.793 24.047 1 88.56 185 MET B N 1
ATOM 6543 C CA . MET B 1 185 ? -6.219 6.996 23.625 1 88.56 185 MET B CA 1
ATOM 6544 C C . MET B 1 185 ? -7.113 7.531 24.734 1 88.56 185 MET B C 1
ATOM 6546 O O . MET B 1 185 ? -7.668 6.758 25.516 1 88.56 185 MET B O 1
ATOM 6550 N N . THR B 1 186 ? -7.219 8.805 24.828 1 86.69 186 THR B N 1
ATOM 6551 C CA . THR B 1 186 ? -8.109 9.445 25.781 1 86.69 186 THR B CA 1
ATOM 6552 C C . THR B 1 186 ? -9.258 10.156 25.062 1 86.69 186 THR B C 1
ATOM 6554 O O . THR B 1 186 ? -9.117 10.555 23.906 1 86.69 186 THR B O 1
ATOM 6557 N N . ARG B 1 187 ? -10.305 10.352 25.812 1 86.69 187 ARG B N 1
ATOM 6558 C CA . ARG B 1 187 ? -11.422 11.141 25.312 1 86.69 187 ARG B CA 1
ATOM 6559 C C . ARG B 1 187 ? -11 12.578 25.031 1 86.69 187 ARG B C 1
ATOM 6561 O O . ARG B 1 187 ? -10.242 13.164 25.812 1 86.69 187 ARG B O 1
ATOM 6568 N N . PRO B 1 188 ? -11.523 13.094 23.922 1 82 188 PRO B N 1
ATOM 6569 C CA . PRO B 1 188 ? -11.234 14.508 23.688 1 82 188 PRO B CA 1
ATOM 6570 C C . PRO B 1 188 ? -11.859 15.422 24.75 1 82 188 PRO B C 1
ATOM 6572 O O . PRO B 1 188 ? -12.984 15.18 25.188 1 82 188 PRO B O 1
ATOM 6575 N N . GLU B 1 189 ? -11.211 16.406 25.016 1 78.44 189 GLU B N 1
ATOM 6576 C CA . GLU B 1 189 ? -11.711 17.375 25.984 1 78.44 189 GLU B CA 1
ATOM 6577 C C . GLU B 1 189 ? -12.859 18.203 25.391 1 78.44 189 GLU B C 1
ATOM 6579 O O . GLU B 1 189 ? -12.82 18.562 24.203 1 78.44 189 GLU B O 1
ATOM 6584 N N . SER B 1 190 ? -13.906 18.422 26.25 1 79.88 190 SER B N 1
ATOM 6585 C CA . SER B 1 190 ? -15.078 19.188 25.828 1 79.88 190 SER B CA 1
ATOM 6586 C C . SER B 1 190 ? -15.453 20.25 26.859 1 79.88 190 SER B C 1
ATOM 6588 O O . SER B 1 190 ? -14.922 20.25 27.969 1 79.88 190 SER B O 1
ATOM 6590 N N . PHE B 1 191 ? -16.375 21.141 26.453 1 76.69 191 PHE B N 1
ATOM 6591 C CA . PHE B 1 191 ? -16.906 22.109 27.406 1 76.69 191 PHE B CA 1
ATOM 6592 C C . PHE B 1 191 ? -17.562 21.406 28.594 1 76.69 191 PHE B C 1
ATOM 6594 O O . PHE B 1 191 ? -17.516 21.922 29.719 1 76.69 191 PHE B O 1
ATOM 6601 N N . GLN B 1 192 ? -18.062 20.344 28.234 1 75.06 192 GLN B N 1
ATOM 6602 C CA . GLN B 1 192 ? -18.719 19.562 29.281 1 75.06 192 GLN B CA 1
ATOM 6603 C C . GLN B 1 192 ? -17.688 18.984 30.25 1 75.06 192 GLN B C 1
ATOM 6605 O O . GLN B 1 192 ? -17.844 19.109 31.469 1 75.06 192 GLN B O 1
ATOM 6610 N N . SER B 1 193 ? -16.703 18.422 29.75 1 76 193 SER B N 1
ATOM 6611 C CA . SER B 1 193 ? -15.742 17.703 30.578 1 76 193 SER B CA 1
ATOM 6612 C C . SER B 1 193 ? -14.914 18.672 31.438 1 76 193 SER B C 1
ATOM 6614 O O . SER B 1 193 ? -14.438 18.312 32.5 1 76 193 SER B O 1
ATOM 6616 N N . ILE B 1 194 ? -14.812 19.891 30.922 1 73.88 194 ILE B N 1
ATOM 6617 C CA . ILE B 1 194 ? -14.023 20.844 31.688 1 73.88 194 ILE B CA 1
ATOM 6618 C C . ILE B 1 194 ? -14.938 21.641 32.625 1 73.88 194 ILE B C 1
ATOM 6620 O O . ILE B 1 194 ? -14.477 22.516 33.344 1 73.88 194 ILE B O 1
ATOM 6624 N N . GLY B 1 195 ? -16.25 21.359 32.5 1 71.5 195 GLY B N 1
ATOM 6625 C CA . GLY B 1 195 ? -17.172 21.875 33.5 1 71.5 195 GLY B CA 1
ATOM 6626 C C . GLY B 1 195 ? -17.844 23.156 33.094 1 71.5 195 GLY B C 1
ATOM 6627 O O . GLY B 1 195 ? -18.453 23.844 33.938 1 71.5 195 GLY B O 1
ATOM 6628 N N . CYS B 1 196 ? -17.703 23.562 31.844 1 72.44 196 CYS B N 1
ATOM 6629 C CA . CYS B 1 196 ? -18.266 24.828 31.406 1 72.44 196 CYS B CA 1
ATOM 6630 C C . CYS B 1 196 ? -19.766 24.672 31.141 1 72.44 196 CYS B C 1
ATOM 6632 O O . CYS B 1 196 ? -20.5 25.672 31.172 1 72.44 196 CYS B O 1
ATOM 6634 N N . ILE B 1 197 ? -20.188 23.516 30.797 1 75 197 ILE B N 1
ATOM 6635 C CA . ILE B 1 197 ? -21.609 23.266 30.594 1 75 197 ILE B CA 1
ATOM 6636 C C . ILE B 1 197 ? -22.016 22 31.359 1 75 197 ILE B C 1
ATOM 6638 O O . ILE B 1 197 ? -21.172 21.156 31.688 1 75 197 ILE B O 1
ATOM 6642 N N . PRO B 1 198 ? -23.266 22 31.672 1 74.69 198 PRO B N 1
ATOM 6643 C CA . PRO B 1 198 ? -23.719 20.875 32.5 1 74.69 198 PRO B CA 1
ATOM 6644 C C . PRO B 1 198 ? -23.531 19.516 31.812 1 74.69 198 PRO B C 1
ATOM 6646 O O . PRO B 1 198 ? -23.484 19.453 30.578 1 74.69 198 PRO B O 1
ATOM 6649 N N . LYS B 1 199 ? -23.453 18.578 32.688 1 76.38 199 LYS B N 1
ATOM 6650 C CA . LYS B 1 199 ? -23.422 17.203 32.188 1 76.38 199 LYS B CA 1
ATOM 6651 C C . LYS B 1 199 ? -24.688 16.875 31.422 1 76.38 199 LYS B C 1
ATOM 6653 O O . LYS B 1 199 ? -25.75 17.453 31.688 1 76.38 199 LYS B O 1
ATOM 6658 N N . GLY B 1 200 ? -24.672 16.109 30.453 1 79.12 200 GLY B N 1
ATOM 6659 C CA . GLY B 1 200 ? -25.828 15.727 29.672 1 79.12 200 GLY B CA 1
ATOM 6660 C C . GLY B 1 200 ? -26.016 16.578 28.438 1 79.12 200 GLY B C 1
ATOM 6661 O O . GLY B 1 200 ? -26.938 16.328 27.641 1 79.12 200 GLY B O 1
ATOM 6662 N N . THR B 1 201 ? -25.25 17.547 28.344 1 81.88 201 THR B N 1
ATOM 6663 C CA . THR B 1 201 ? -25.281 18.344 27.141 1 81.88 201 THR B CA 1
ATOM 6664 C C . THR B 1 201 ? -24.266 17.828 26.109 1 81.88 201 THR B C 1
ATOM 6666 O O . THR B 1 201 ? -23.344 17.109 26.469 1 81.88 201 THR B O 1
ATOM 6669 N N . THR B 1 202 ? -24.5 18.203 24.891 1 84.81 202 THR B N 1
ATOM 6670 C CA . THR B 1 202 ? -23.594 17.781 23.828 1 84.81 202 THR B CA 1
ATOM 6671 C C . THR B 1 202 ? -22.156 18.203 24.156 1 84.81 202 THR B C 1
ATOM 6673 O O . THR B 1 202 ? -21.891 19.359 24.469 1 84.81 202 THR B O 1
ATOM 6676 N N . PRO B 1 203 ? -21.234 17.266 24.109 1 86.06 203 PRO B N 1
ATOM 6677 C CA . PRO B 1 203 ? -19.844 17.562 24.438 1 86.06 203 PRO B CA 1
ATOM 6678 C C . PRO B 1 203 ? -19.125 18.328 23.328 1 86.06 203 PRO B C 1
ATOM 6680 O O . PRO B 1 203 ? -18.203 17.812 22.703 1 86.06 203 PRO B O 1
ATOM 6683 N N . ASP B 1 204 ? -19.406 19.578 23.219 1 83.56 204 ASP B N 1
ATOM 6684 C CA . ASP B 1 204 ? -18.781 20.406 22.203 1 83.56 204 ASP B CA 1
ATOM 6685 C C . ASP B 1 204 ? -17.328 20.719 22.578 1 83.56 204 ASP B C 1
ATOM 6687 O O . ASP B 1 204 ? -17.016 20.906 23.75 1 83.56 204 ASP B O 1
ATOM 6691 N N . ARG B 1 205 ? -16.531 20.828 21.531 1 84.25 205 ARG B N 1
ATOM 6692 C CA . ARG B 1 205 ? -15.117 21.094 21.734 1 84.25 205 ARG B CA 1
ATOM 6693 C C . ARG B 1 205 ? -14.852 22.578 21.938 1 84.25 205 ARG B C 1
ATOM 6695 O O . ARG B 1 205 ? -15.664 23.422 21.531 1 84.25 205 ARG B O 1
ATOM 6702 N N . ILE B 1 206 ? -13.758 22.859 22.547 1 78.38 206 ILE B N 1
ATOM 6703 C CA . ILE B 1 206 ? -13.359 24.219 22.859 1 78.38 206 ILE B CA 1
ATOM 6704 C C . ILE B 1 206 ? -12.25 24.672 21.922 1 78.38 206 ILE B C 1
ATOM 6706 O O . ILE B 1 206 ? -11.344 23.906 21.609 1 78.38 206 ILE B O 1
ATOM 6710 N N . VAL B 1 207 ? -12.359 25.859 21.438 1 78.5 207 VAL B N 1
ATOM 6711 C CA . VAL B 1 207 ? -11.266 26.469 20.688 1 78.5 207 VAL B CA 1
ATOM 6712 C C . VAL B 1 207 ? -10.188 26.969 21.641 1 78.5 207 VAL B C 1
ATOM 6714 O O . VAL B 1 207 ? -10.422 27.906 22.422 1 78.5 207 VAL B O 1
ATOM 6717 N N . SER B 1 208 ? -9.125 26.359 21.641 1 74.88 208 SER B N 1
ATOM 6718 C CA . SER B 1 208 ? -8.094 26.656 22.625 1 74.88 208 SER B CA 1
ATOM 6719 C C . SER B 1 208 ? -7.176 27.781 22.156 1 74.88 208 SER B C 1
ATOM 6721 O O . SER B 1 208 ? -6.449 28.375 22.953 1 74.88 208 SER B O 1
ATOM 6723 N N . SER B 1 209 ? -7.191 28.109 20.938 1 83.25 209 SER B N 1
ATOM 6724 C CA . SER B 1 209 ? -6.441 29.234 20.391 1 83.25 209 SER B CA 1
ATOM 6725 C C . SER B 1 209 ? -7.367 30.375 19.984 1 83.25 209 SER B C 1
ATOM 6727 O O . SER B 1 209 ? -8.055 30.953 20.828 1 83.25 209 SER B O 1
ATOM 6729 N N . THR B 1 210 ? -7.453 30.875 18.797 1 87.25 210 THR B N 1
ATOM 6730 C CA . THR B 1 210 ? -8.453 31.766 18.25 1 87.25 210 THR B CA 1
ATOM 6731 C C . THR B 1 210 ? -8.953 31.266 16.891 1 87.25 210 THR B C 1
ATOM 6733 O O . THR B 1 210 ? -8.219 30.578 16.172 1 87.25 210 THR B O 1
ATOM 6736 N N . PRO B 1 211 ? -10.133 31.516 16.625 1 89.19 211 PRO B N 1
ATOM 6737 C CA . PRO B 1 211 ? -10.664 31.062 15.328 1 89.19 211 PRO B CA 1
ATOM 6738 C C . PRO B 1 211 ? -10.203 31.953 14.164 1 89.19 211 PRO B C 1
ATOM 6740 O O . PRO B 1 211 ? -10.492 31.641 13 1 89.19 211 PRO B O 1
ATOM 6743 N N . LEU B 1 212 ? -9.469 33.062 14.25 1 91.06 212 LEU B N 1
ATOM 6744 C CA . LEU B 1 212 ? -9.234 34.125 13.281 1 91.06 212 LEU B CA 1
ATOM 6745 C C . LEU B 1 212 ? -7.898 33.938 12.578 1 91.06 212 LEU B C 1
ATOM 6747 O O . LEU B 1 212 ? -7.551 34.688 11.672 1 91.06 212 LEU B O 1
ATOM 6751 N N . LEU B 1 213 ? -7.152 32.906 12.531 1 93.75 213 LEU B N 1
ATOM 6752 C CA . LEU B 1 213 ? -5.836 32.688 11.945 1 93.75 213 LEU B CA 1
ATOM 6753 C C . LEU B 1 213 ? -4.945 33.906 12.148 1 93.75 213 LEU B C 1
ATOM 6755 O O . LEU B 1 213 ? -4.637 34.625 11.195 1 93.75 213 LEU B O 1
ATOM 6759 N N . ASP B 1 214 ? -4.492 34.156 13.242 1 95.38 214 ASP B N 1
ATOM 6760 C CA . ASP B 1 214 ? -3.793 35.406 13.602 1 95.38 214 ASP B CA 1
ATOM 6761 C C . ASP B 1 214 ? -2.445 35.094 14.25 1 95.38 214 ASP B C 1
ATOM 6763 O O . ASP B 1 214 ? -1.955 35.875 15.078 1 95.38 214 ASP B O 1
ATOM 6767 N N . LEU B 1 215 ? -1.913 33.844 13.969 1 96.25 215 LEU B N 1
ATOM 6768 C CA . LEU B 1 215 ? -0.622 33.375 14.469 1 96.25 215 LEU B CA 1
ATOM 6769 C C . LEU B 1 215 ? -0.616 33.344 15.992 1 96.25 215 LEU B C 1
ATOM 6771 O O . LEU B 1 215 ? 0.311 33.844 16.625 1 96.25 215 LEU B O 1
ATOM 6775 N N . SER B 1 216 ? -1.646 32.75 16.469 1 92.5 216 SER B N 1
ATOM 6776 C CA . SER B 1 216 ? -1.72 32.5 17.906 1 92.5 216 SER B CA 1
ATOM 6777 C C . SER B 1 216 ? -0.575 31.594 18.359 1 92.5 216 SER B C 1
ATOM 6779 O O . SER B 1 216 ? -0.164 31.656 19.531 1 92.5 216 SER B O 1
ATOM 6781 N N . THR B 1 217 ? -0.045 30.859 17.469 1 91.19 217 THR B N 1
ATOM 6782 C CA . THR B 1 217 ? 1.084 29.984 17.781 1 91.19 217 THR B CA 1
ATOM 6783 C C . THR B 1 217 ? 2.316 30.812 18.141 1 91.19 217 THR B C 1
ATOM 6785 O O . THR B 1 217 ? 3.195 30.344 18.875 1 91.19 217 THR B O 1
ATOM 6788 N N . ILE B 1 218 ? 2.396 31.984 17.672 1 95.31 218 ILE B N 1
ATOM 6789 C CA . ILE B 1 218 ? 3.535 32.875 17.891 1 95.31 218 ILE B CA 1
ATOM 6790 C C . ILE B 1 218 ? 3.217 33.875 19.016 1 95.31 218 ILE B C 1
ATOM 6792 O O . ILE B 1 218 ? 3.994 34 19.953 1 95.31 218 ILE B O 1
ATOM 6796 N N . TYR B 1 219 ? 2.057 34.469 18.953 1 96.44 219 TYR B N 1
ATOM 6797 C CA . TYR B 1 219 ? 1.748 35.625 19.797 1 96.44 219 TYR B CA 1
ATOM 6798 C C . TYR B 1 219 ? 0.886 35.219 20.984 1 96.44 219 TYR B C 1
ATOM 6800 O O . TYR B 1 219 ? 0.655 36 21.891 1 96.44 219 TYR B O 1
ATOM 6808 N N . GLY B 1 220 ? 0.44 34 20.953 1 92.12 220 GLY B N 1
ATOM 6809 C CA . GLY B 1 220 ? -0.43 33.531 22.016 1 92.12 220 GLY B CA 1
ATOM 6810 C C . GLY B 1 220 ? -1.848 34.062 21.906 1 92.12 220 GLY B C 1
ATOM 6811 O O . GLY B 1 220 ? -2.225 34.625 20.891 1 92.12 220 GLY B O 1
ATOM 6812 N N . ASN B 1 221 ? -2.633 33.812 22.984 1 89.31 221 ASN B N 1
ATOM 6813 C CA . ASN B 1 221 ? -4.023 34.25 23.016 1 89.31 221 ASN B CA 1
ATOM 6814 C C . ASN B 1 221 ? -4.359 34.938 24.328 1 89.31 221 ASN B C 1
ATOM 6816 O O . ASN B 1 221 ? -5.531 35.062 24.688 1 89.31 221 ASN B O 1
ATOM 6820 N N . PHE B 1 222 ? -3.314 35.281 25.016 1 88.19 222 PHE B N 1
ATOM 6821 C CA . PHE B 1 222 ? -3.422 36.031 26.25 1 88.19 222 PHE B CA 1
ATOM 6822 C C . PHE B 1 222 ? -2.436 37.188 26.266 1 88.19 222 PHE B C 1
ATOM 6824 O O . PHE B 1 222 ? -1.227 37 26.141 1 88.19 222 PHE B O 1
ATOM 6831 N N . LEU B 1 223 ? -3.01 38.344 26.531 1 91.56 223 LEU B N 1
ATOM 6832 C CA . LEU B 1 223 ? -2.191 39.562 26.453 1 91.56 223 LEU B CA 1
ATOM 6833 C C . LEU B 1 223 ? -1.065 39.5 27.484 1 91.56 223 LEU B C 1
ATOM 6835 O O . LEU B 1 223 ? 0.059 39.938 27.203 1 91.56 223 LEU B O 1
ATOM 6839 N N . LYS B 1 224 ? -1.331 39.062 28.641 1 91.62 224 LYS B N 1
ATOM 6840 C CA . LYS B 1 224 ? -0.321 38.969 29.703 1 91.62 224 LYS B CA 1
ATOM 6841 C C . LYS B 1 224 ? 0.857 38.125 29.281 1 91.62 224 LYS B C 1
ATOM 6843 O O . LYS B 1 224 ? 2.016 38.469 29.469 1 91.62 224 LYS B O 1
ATOM 6848 N N . SER B 1 225 ? 0.554 36.969 28.719 1 93 225 SER B N 1
ATOM 6849 C CA . SER B 1 225 ? 1.601 36.062 28.266 1 93 225 SER B CA 1
ATOM 6850 C C . SER B 1 225 ? 2.424 36.688 27.141 1 93 225 SER B C 1
ATOM 6852 O O . SER B 1 225 ? 3.645 36.5 27.094 1 93 225 SER B O 1
ATOM 6854 N N . LEU B 1 226 ? 1.755 37.344 26.234 1 96.75 226 LEU B N 1
ATOM 6855 C CA . LEU B 1 226 ? 2.463 38 25.141 1 96.75 226 LEU B CA 1
ATOM 6856 C C . LEU B 1 226 ? 3.424 39.062 25.688 1 96.75 226 LEU B C 1
ATOM 6858 O O . LEU B 1 226 ? 4.574 39.125 25.25 1 96.75 226 LEU B O 1
ATOM 6862 N N . ASN B 1 227 ? 2.939 39.844 26.625 1 96.75 227 ASN B N 1
ATOM 6863 C CA . ASN B 1 227 ? 3.758 40.906 27.188 1 96.75 227 ASN B CA 1
ATOM 6864 C C . ASN B 1 227 ? 4.922 40.344 28 1 96.75 227 ASN B C 1
ATOM 6866 O O . ASN B 1 227 ? 6.035 40.875 27.938 1 96.75 227 ASN B O 1
ATOM 6870 N N . GLU B 1 228 ? 4.672 39.312 28.672 1 96.75 228 GLU B N 1
ATOM 6871 C CA . GLU B 1 228 ? 5.676 38.75 29.578 1 96.75 228 GLU B CA 1
ATOM 6872 C C . GLU B 1 228 ? 6.684 37.906 28.844 1 96.75 228 GLU B C 1
ATOM 6874 O O . GLU B 1 228 ? 7.887 37.969 29.109 1 96.75 228 GLU B O 1
ATOM 6879 N N . LYS B 1 229 ? 6.199 37.156 27.906 1 96.69 229 LYS B N 1
ATOM 6880 C CA . LYS B 1 229 ? 7.059 36.156 27.297 1 96.69 229 LYS B CA 1
ATOM 6881 C C . LYS B 1 229 ? 7.418 36.531 25.859 1 96.69 229 LYS B C 1
ATOM 6883 O O . LYS B 1 229 ? 8.414 36.062 25.312 1 96.69 229 LYS B O 1
ATOM 6888 N N . GLY B 1 230 ? 6.676 37.344 25.266 1 97.81 230 GLY B N 1
ATOM 6889 C CA . GLY B 1 230 ? 6.812 37.625 23.844 1 97.81 230 GLY B CA 1
ATOM 6890 C C . GLY B 1 230 ? 7.578 38.875 23.547 1 97.81 230 GLY B C 1
ATOM 6891 O O . GLY B 1 230 ? 8.641 38.844 22.906 1 97.81 230 GLY B O 1
ATOM 6892 N N . ARG B 1 231 ? 7.156 39.969 24.062 1 98.38 231 ARG B N 1
ATOM 6893 C CA . ARG B 1 231 ? 7.648 41.281 23.656 1 98.38 231 ARG B CA 1
ATOM 6894 C C . ARG B 1 231 ? 8.938 41.625 24.391 1 98.38 231 ARG B C 1
ATOM 6896 O O . ARG B 1 231 ? 9.062 41.406 25.594 1 98.38 231 ARG B O 1
ATOM 6903 N N . LEU B 1 232 ? 9.844 42.156 23.594 1 98.31 232 LEU B N 1
ATOM 6904 C CA . LEU B 1 232 ? 11.078 42.688 24.156 1 98.31 232 LEU B CA 1
ATOM 6905 C C . LEU B 1 232 ? 10.867 44.094 24.703 1 98.31 232 LEU B C 1
ATOM 6907 O O . LEU B 1 232 ? 11.625 44.562 25.547 1 98.31 232 LEU B O 1
ATOM 6911 N N . PHE B 1 233 ? 9.953 44.875 24.203 1 98.19 233 PHE B N 1
ATOM 6912 C CA . PHE B 1 233 ? 9.609 46.25 24.5 1 98.19 233 PHE B CA 1
ATOM 6913 C C . PHE B 1 233 ? 10.734 47.188 24.078 1 98.19 233 PHE B C 1
ATOM 6915 O O . PHE B 1 233 ? 11.023 48.188 24.766 1 98.19 233 PHE B O 1
ATOM 6922 N N . GLU B 1 234 ? 11.422 46.781 23.078 1 98.31 234 GLU B N 1
ATOM 6923 C CA . GLU B 1 234 ? 12.461 47.562 22.438 1 98.31 234 GLU B CA 1
ATOM 6924 C C . GLU B 1 234 ? 12.438 47.375 20.922 1 98.31 234 GLU B C 1
ATOM 6926 O O . GLU B 1 234 ? 12.609 46.25 20.422 1 98.31 234 GLU B O 1
ATOM 6931 N N . LYS B 1 235 ? 12.18 48.469 20.219 1 98.38 235 LYS B N 1
ATOM 6932 C CA . LYS B 1 235 ? 12.273 48.5 18.766 1 98.38 235 LYS B CA 1
ATOM 6933 C C . LYS B 1 235 ? 11.258 47.562 18.109 1 98.38 235 LYS B C 1
ATOM 6935 O O . LYS B 1 235 ? 11.508 47 17.047 1 98.38 235 LYS B O 1
ATOM 6940 N N . GLY B 1 236 ? 10.211 47.25 18.844 1 98.56 236 GLY B N 1
ATOM 6941 C CA . GLY B 1 236 ? 9.133 46.406 18.328 1 98.56 236 GLY B CA 1
ATOM 6942 C C . GLY B 1 236 ? 9.484 44.938 18.234 1 98.56 236 GLY B C 1
ATOM 6943 O O . GLY B 1 236 ? 8.773 44.156 17.594 1 98.56 236 GLY B O 1
ATOM 6944 N N . LEU B 1 237 ? 10.547 44.531 18.875 1 98.75 237 LEU B N 1
ATOM 6945 C CA . LEU B 1 237 ? 11.078 43.188 18.703 1 98.75 237 LEU B CA 1
ATOM 6946 C C . LEU B 1 237 ? 10.414 42.219 19.672 1 98.75 237 LEU B C 1
ATOM 6948 O O . LEU B 1 237 ? 9.969 42.594 20.75 1 98.75 237 LEU B O 1
ATOM 6952 N N . LEU B 1 238 ? 10.312 40.938 19.25 1 98.75 238 LEU B N 1
ATOM 6953 C CA . LEU B 1 238 ? 10.078 39.844 20.156 1 98.75 238 LEU B CA 1
ATOM 6954 C C . LEU B 1 238 ? 11.359 39.438 20.875 1 98.75 238 LEU B C 1
ATOM 6956 O O . LEU B 1 238 ? 12.461 39.625 20.344 1 98.75 238 LEU B O 1
ATOM 6960 N N . LYS B 1 239 ? 11.156 38.938 22.078 1 98.44 239 LYS B N 1
ATOM 6961 C CA . LYS B 1 239 ? 12.312 38.438 22.828 1 98.44 239 LYS B CA 1
ATOM 6962 C C . LYS B 1 239 ? 13.062 37.375 22.031 1 98.44 239 LYS B C 1
ATOM 6964 O O . LYS B 1 239 ? 12.453 36.531 21.359 1 98.44 239 LYS B O 1
ATOM 6969 N N . PHE B 1 240 ? 14.398 37.406 22.125 1 97.81 240 PHE B N 1
ATOM 6970 C CA . PHE B 1 240 ? 15.18 36.406 21.406 1 97.81 240 PHE B CA 1
ATOM 6971 C C . PHE B 1 240 ? 16.484 36.125 22.141 1 97.81 240 PHE B C 1
ATOM 6973 O O . PHE B 1 240 ? 16.906 36.875 23.016 1 97.81 240 PHE B O 1
ATOM 6980 N N . GLU B 1 241 ? 17.031 35 21.859 1 96.81 241 GLU B N 1
ATOM 6981 C CA . GLU B 1 241 ? 18.359 34.562 22.297 1 96.81 241 GLU B CA 1
ATOM 6982 C C . GLU B 1 241 ? 19.25 34.219 21.109 1 96.81 241 GLU B C 1
ATOM 6984 O O . GLU B 1 241 ? 18.766 33.812 20.047 1 96.81 241 GLU B O 1
ATOM 6989 N N . VAL B 1 242 ? 20.484 34.531 21.312 1 95.44 242 VAL B N 1
ATOM 6990 C CA . VAL B 1 242 ? 21.469 34.156 20.281 1 95.44 242 VAL B CA 1
ATOM 6991 C C . VAL B 1 242 ? 22.344 33 20.812 1 95.44 242 VAL B C 1
ATOM 6993 O O . VAL B 1 242 ? 22.984 33.125 21.844 1 95.44 242 VAL B O 1
ATOM 6996 N N . GLU B 1 243 ? 22.234 31.922 20.141 1 91.25 243 GLU B N 1
ATOM 6997 C CA . GLU B 1 243 ? 23.062 30.75 20.453 1 91.25 243 GLU B CA 1
ATOM 6998 C C . GLU B 1 243 ? 23.734 30.203 19.219 1 91.25 243 GLU B C 1
ATOM 7000 O O . GLU B 1 243 ? 23.062 29.891 18.219 1 91.25 243 GLU B O 1
ATOM 7005 N N . ASN B 1 244 ? 25.094 30.062 19.25 1 89.06 244 ASN B N 1
ATOM 7006 C CA . ASN B 1 244 ? 25.891 29.547 18.141 1 89.06 244 ASN B CA 1
ATOM 7007 C C . ASN B 1 244 ? 25.578 30.281 16.844 1 89.06 244 ASN B C 1
ATOM 7009 O O . ASN B 1 244 ? 25.391 29.656 15.797 1 89.06 244 ASN B O 1
ATOM 7013 N N . GLY B 1 245 ? 25.359 31.547 16.938 1 89.75 245 GLY B N 1
ATOM 7014 C CA . GLY B 1 245 ? 25.156 32.406 15.781 1 89.75 245 GLY B CA 1
ATOM 7015 C C . GLY B 1 245 ? 23.75 32.344 15.219 1 89.75 245 GLY B C 1
ATOM 7016 O O . GLY B 1 245 ? 23.484 32.875 14.148 1 89.75 245 GLY B O 1
ATOM 7017 N N . ARG B 1 246 ? 22.859 31.766 15.969 1 93.5 246 ARG B N 1
ATOM 7018 C CA . ARG B 1 246 ? 21.469 31.641 15.516 1 93.5 246 ARG B CA 1
ATOM 7019 C C . ARG B 1 246 ? 20.516 32.344 16.484 1 93.5 246 ARG B C 1
ATOM 7021 O O . ARG B 1 246 ? 20.734 32.312 17.703 1 93.5 246 ARG B O 1
ATOM 7028 N N . ILE B 1 247 ? 19.594 32.906 15.867 1 95.12 247 ILE B N 1
ATOM 7029 C CA . ILE B 1 247 ? 18.578 33.594 16.656 1 95.12 247 ILE B CA 1
ATOM 7030 C C . ILE B 1 247 ? 17.453 32.625 17.016 1 95.12 247 ILE B C 1
ATOM 7032 O O . ILE B 1 247 ? 16.922 31.922 16.141 1 95.12 247 ILE B O 1
ATOM 7036 N N . TRP B 1 248 ? 17.125 32.5 18.328 1 96.81 248 TRP B N 1
ATOM 7037 C CA . TRP B 1 248 ? 16.094 31.609 18.828 1 96.81 248 TRP B CA 1
ATOM 7038 C C . TRP B 1 248 ? 15.039 32.375 19.625 1 96.81 248 TRP B C 1
ATOM 7040 O O . TRP B 1 248 ? 15.328 33.438 20.172 1 96.81 248 TRP B O 1
ATOM 7050 N N . PRO B 1 249 ? 13.797 31.828 19.641 1 97.19 249 PRO B N 1
ATOM 7051 C CA . PRO B 1 249 ? 12.898 32.344 20.688 1 97.19 249 PRO B CA 1
ATOM 7052 C C . PRO B 1 249 ? 13.469 32.156 22.094 1 97.19 249 PRO B C 1
ATOM 7054 O O . PRO B 1 249 ? 14.414 31.391 22.297 1 97.19 249 PRO B O 1
ATOM 7057 N N . PRO B 1 250 ? 12.906 32.938 23.031 1 96.5 250 PRO B N 1
ATOM 7058 C CA . PRO B 1 250 ? 13.352 32.75 24.406 1 96.5 250 PRO B CA 1
ATOM 7059 C C . PRO B 1 250 ? 13.156 31.297 24.875 1 96.5 250 PRO B C 1
ATOM 7061 O O . PRO B 1 250 ? 12.273 30.594 24.375 1 96.5 250 PRO B O 1
ATOM 7064 N N . SER B 1 251 ? 14.016 30.844 25.828 1 94.75 251 SER B N 1
ATOM 7065 C CA . SER B 1 251 ? 13.969 29.438 26.188 1 94.75 251 SER B CA 1
ATOM 7066 C C . SER B 1 251 ? 14.172 29.25 27.688 1 94.75 251 SER B C 1
ATOM 7068 O O . SER B 1 251 ? 14.617 30.172 28.375 1 94.75 251 SER B O 1
ATOM 7070 N N . VAL B 1 252 ? 13.695 28.156 28.141 1 92.06 252 VAL B N 1
ATOM 7071 C CA . VAL B 1 252 ? 14.023 27.641 29.453 1 92.06 252 VAL B CA 1
ATOM 7072 C C . VAL B 1 252 ? 14.68 26.266 29.328 1 92.06 252 VAL B C 1
ATOM 7074 O O . VAL B 1 252 ? 14.32 25.484 28.453 1 92.06 252 VAL B O 1
ATOM 7077 N N . LYS B 1 253 ? 15.648 26.062 30.125 1 88.69 253 LYS B N 1
ATOM 7078 C CA . LYS B 1 253 ? 16.266 24.75 30.141 1 88.69 253 LYS B CA 1
ATOM 7079 C C . LYS B 1 253 ? 15.461 23.766 30.969 1 88.69 253 LYS B C 1
ATOM 7081 O O . LYS B 1 253 ? 15.492 23.812 32.188 1 88.69 253 LYS B O 1
ATOM 7086 N N . THR B 1 254 ? 14.68 22.969 30.188 1 81.19 254 THR B N 1
ATOM 7087 C CA . THR B 1 254 ? 13.828 22.031 30.906 1 81.19 254 THR B CA 1
ATOM 7088 C C . THR B 1 254 ? 13.648 20.75 30.125 1 81.19 254 THR B C 1
ATOM 7090 O O . THR B 1 254 ? 13.82 20.734 28.906 1 81.19 254 THR B O 1
ATOM 7093 N N . LYS B 1 255 ? 13.43 19.672 30.828 1 77.88 255 LYS B N 1
ATOM 7094 C CA . LYS B 1 255 ? 13.016 18.391 30.266 1 77.88 255 LYS B CA 1
ATOM 7095 C C . LYS B 1 255 ? 11.656 17.969 30.797 1 77.88 255 LYS B C 1
ATOM 7097 O O . LYS B 1 255 ? 11.367 16.781 30.906 1 77.88 255 LYS B O 1
ATOM 7102 N N . ALA B 1 256 ? 10.914 18.984 31.047 1 73 256 ALA B N 1
ATOM 7103 C CA . ALA B 1 256 ? 9.594 18.719 31.609 1 73 256 ALA B CA 1
ATOM 7104 C C . ALA B 1 256 ? 8.492 19.25 30.688 1 73 256 ALA B C 1
ATOM 7106 O O . ALA B 1 256 ? 8.773 19.938 29.703 1 73 256 ALA B O 1
ATOM 7107 N N . SER B 1 257 ? 7.293 18.734 30.859 1 75.69 257 SER B N 1
ATOM 7108 C CA . SER B 1 257 ? 6.082 19.25 30.234 1 75.69 257 SER B CA 1
ATOM 7109 C C . SER B 1 257 ? 6.145 19.094 28.719 1 75.69 257 SER B C 1
ATOM 7111 O O . SER B 1 257 ? 6.242 17.969 28.203 1 75.69 257 SER B O 1
ATOM 7113 N N . VAL B 1 258 ? 6.195 20.25 28 1 78.69 258 VAL B N 1
ATOM 7114 C CA . VAL B 1 258 ? 6.055 20.234 26.562 1 78.69 258 VAL B CA 1
ATOM 7115 C C . VAL B 1 258 ? 7.402 19.906 25.906 1 78.69 258 VAL B C 1
ATOM 7117 O O . VAL B 1 258 ? 7.508 19.828 24.688 1 78.69 258 VAL B O 1
ATOM 7120 N N . CYS B 1 259 ? 8.453 19.625 26.672 1 85.38 259 CYS B N 1
ATOM 7121 C CA . CYS B 1 259 ? 9.766 19.234 26.156 1 85.38 259 CYS B CA 1
ATOM 7122 C C . CYS B 1 259 ? 10.289 18 26.891 1 85.38 259 CYS B C 1
ATOM 7124 O O . CYS B 1 259 ? 11.5 17.812 27.016 1 85.38 259 CYS B O 1
ATOM 7126 N N . PHE B 1 260 ? 9.414 17.188 27.391 1 79.06 260 PHE B N 1
ATOM 7127 C CA . PHE B 1 260 ? 9.82 16.094 28.281 1 79.06 260 PHE B CA 1
ATOM 7128 C C . PHE B 1 260 ? 10.516 14.992 27.5 1 79.06 260 PHE B C 1
ATOM 7130 O O . PHE B 1 260 ? 11.195 14.148 28.078 1 79.06 260 PHE B O 1
ATOM 7137 N N . LEU B 1 261 ? 10.516 15.062 26.156 1 80.12 261 LEU B N 1
ATOM 7138 C CA . LEU B 1 261 ? 11.125 13.992 25.375 1 80.12 261 LEU B CA 1
ATOM 7139 C C . LEU B 1 261 ? 12.484 14.43 24.828 1 80.12 261 LEU B C 1
ATOM 7141 O O . LEU B 1 261 ? 13.039 13.773 23.938 1 80.12 261 LEU B O 1
ATOM 7145 N N . ASN B 1 262 ? 12.898 15.562 25.281 1 82.12 262 ASN B N 1
ATOM 7146 C CA . ASN B 1 262 ? 14.32 15.836 25.078 1 82.12 262 ASN B CA 1
ATOM 7147 C C . ASN B 1 262 ? 15.188 14.688 25.578 1 82.12 262 ASN B C 1
ATOM 7149 O O . ASN B 1 262 ? 15.055 14.258 26.719 1 82.12 262 ASN B O 1
ATOM 7153 N N . GLN B 1 263 ? 16.031 14.133 24.797 1 77.69 263 GLN B N 1
ATOM 7154 C CA . GLN B 1 263 ? 16.641 12.836 25.094 1 77.69 263 GLN B CA 1
ATOM 7155 C C . GLN B 1 263 ? 18.109 12.984 25.484 1 77.69 263 GLN B C 1
ATOM 7157 O O . GLN B 1 263 ? 18.578 12.32 26.422 1 77.69 263 GLN B O 1
ATOM 7162 N N . LEU B 1 264 ? 18.766 13.828 24.766 1 82.19 264 LEU B N 1
ATOM 7163 C CA . LEU B 1 264 ? 20.203 13.922 24.969 1 82.19 264 LEU B CA 1
ATOM 7164 C C . LEU B 1 264 ? 20.547 15.047 25.938 1 82.19 264 LEU B C 1
ATOM 7166 O O . LEU B 1 264 ? 19.828 16.047 26.016 1 82.19 264 LEU B O 1
ATOM 7170 N N . PRO B 1 265 ? 21.656 14.93 26.625 1 83.69 265 PRO B N 1
ATOM 7171 C CA . PRO B 1 265 ? 22.062 15.953 27.578 1 83.69 265 PRO B CA 1
ATOM 7172 C C . PRO B 1 265 ? 22.203 17.344 26.953 1 83.69 265 PRO B C 1
ATOM 7174 O O . PRO B 1 265 ? 21.906 18.344 27.594 1 83.69 265 PRO B O 1
ATOM 7177 N N . HIS B 1 266 ? 22.453 17.328 25.766 1 86.5 266 HIS B N 1
ATOM 7178 C CA . HIS B 1 266 ? 22.688 18.625 25.125 1 86.5 266 HIS B CA 1
ATOM 7179 C C . HIS B 1 266 ? 21.391 19.188 24.547 1 86.5 266 HIS B C 1
ATOM 7181 O O . HIS B 1 266 ? 21.344 20.344 24.141 1 86.5 266 HIS B O 1
ATOM 7187 N N . GLU B 1 267 ? 20.312 18.375 24.562 1 90.19 267 GLU B N 1
ATOM 7188 C CA . GLU B 1 267 ? 18.984 18.859 24.172 1 90.19 267 GLU B CA 1
ATOM 7189 C C . GLU B 1 267 ? 18.281 19.562 25.328 1 90.19 267 GLU B C 1
ATOM 7191 O O . GLU B 1 267 ? 17.375 19 25.953 1 90.19 267 GLU B O 1
ATOM 7196 N N . THR B 1 268 ? 18.625 20.828 25.562 1 86.38 268 THR B N 1
ATOM 7197 C CA . THR B 1 268 ? 18.156 21.484 26.766 1 86.38 268 THR B CA 1
ATOM 7198 C C . THR B 1 268 ? 17.156 22.594 26.422 1 86.38 268 THR B C 1
ATOM 7200 O O . THR B 1 268 ? 16.469 23.094 27.312 1 86.38 268 THR B O 1
ATOM 7203 N N . ARG B 1 269 ? 17.047 22.891 25.266 1 92.38 269 ARG B N 1
ATOM 7204 C CA . ARG B 1 269 ? 16.234 24.047 24.891 1 92.38 269 ARG B CA 1
ATOM 7205 C C . ARG B 1 269 ? 14.75 23.703 24.891 1 92.38 269 ARG B C 1
ATOM 7207 O O . ARG B 1 269 ? 14.352 22.672 24.344 1 92.38 269 ARG B O 1
ATOM 7214 N N . CYS B 1 270 ? 13.969 24.484 25.5 1 93.75 270 CYS B N 1
ATOM 7215 C CA . CYS B 1 270 ? 12.508 24.531 25.422 1 93.75 270 CYS B CA 1
ATOM 7216 C C . CYS B 1 270 ? 12.016 25.953 25.266 1 93.75 270 CYS B C 1
ATOM 7218 O O . CYS B 1 270 ? 12.273 26.812 26.125 1 93.75 270 CYS B O 1
ATOM 7220 N N . HIS B 1 271 ? 11.352 26.234 24.203 1 95.06 271 HIS B N 1
ATOM 7221 C CA . HIS B 1 271 ? 10.961 27.609 23.922 1 95.06 271 HIS B CA 1
ATOM 7222 C C . HIS B 1 271 ? 9.945 28.109 24.953 1 95.06 271 HIS B C 1
ATOM 7224 O O . HIS B 1 271 ? 8.984 27.406 25.266 1 95.06 271 HIS B O 1
ATOM 7230 N N . ASN B 1 272 ? 10.258 29.188 25.469 1 94.5 272 ASN B N 1
ATOM 7231 C CA . ASN B 1 272 ? 9.359 29.875 26.391 1 94.5 272 ASN B CA 1
ATOM 7232 C C . ASN B 1 272 ? 8.594 31 25.703 1 94.5 272 ASN B C 1
ATOM 7234 O O . ASN B 1 272 ? 8.758 32.188 26.047 1 94.5 272 ASN B O 1
ATOM 7238 N N . MET B 1 273 ? 7.727 30.656 24.781 1 94.5 273 MET B N 1
ATOM 7239 C CA . MET B 1 273 ? 6.914 31.562 23.984 1 94.5 273 MET B CA 1
ATOM 7240 C C . MET B 1 273 ? 5.555 31.797 24.625 1 94.5 273 MET B C 1
ATOM 7242 O O . MET B 1 273 ? 5.207 31.141 25.609 1 94.5 273 MET B O 1
ATOM 7246 N N . PRO B 1 274 ? 4.805 32.781 24.141 1 93.19 274 PRO B N 1
ATOM 7247 C CA . PRO B 1 274 ? 3.484 33.031 24.719 1 93.19 274 PRO B CA 1
ATOM 7248 C C . PRO B 1 274 ? 2.572 31.828 24.672 1 93.19 274 PRO B C 1
ATOM 7250 O O . PRO B 1 274 ? 1.683 31.672 25.516 1 93.19 274 PRO B O 1
ATOM 7253 N N . GLU B 1 275 ? 2.762 31.047 23.719 1 87.19 275 GLU B N 1
ATOM 7254 C CA . GLU B 1 275 ? 2.068 29.766 23.578 1 87.19 275 GLU B CA 1
ATOM 7255 C C . GLU B 1 275 ? 3.059 28.594 23.516 1 87.19 275 GLU B C 1
ATOM 7257 O O . GLU B 1 275 ? 4.09 28.688 22.859 1 87.19 275 GLU B O 1
ATOM 7262 N N . ASP B 1 276 ? 2.684 27.5 24.141 1 83.5 276 ASP B N 1
ATOM 7263 C CA . ASP B 1 276 ? 3.617 26.375 24.266 1 83.5 276 ASP B CA 1
ATOM 7264 C C . ASP B 1 276 ? 3.537 25.453 23.062 1 83.5 276 ASP B C 1
ATOM 7266 O O . ASP B 1 276 ? 4.395 24.578 22.875 1 83.5 276 ASP B O 1
ATOM 7270 N N . GLY B 1 277 ? 2.568 25.625 22.234 1 83.56 277 GLY B N 1
ATOM 7271 C CA . GLY B 1 277 ? 2.318 24.734 21.109 1 83.56 277 GLY B CA 1
ATOM 7272 C C . GLY B 1 277 ? 3.498 24.625 20.156 1 83.56 277 GLY B C 1
ATOM 7273 O O . GLY B 1 277 ? 3.686 23.609 19.516 1 83.56 277 GLY B O 1
ATOM 7274 N N . GLY B 1 278 ? 4.336 25.625 20.125 1 87.81 278 GLY B N 1
ATOM 7275 C CA . GLY B 1 278 ? 5.504 25.625 19.266 1 87.81 278 GLY B CA 1
ATOM 7276 C C . GLY B 1 278 ? 6.508 24.547 19.609 1 87.81 278 GLY B C 1
ATOM 7277 O O . GLY B 1 278 ? 7.391 24.234 18.812 1 87.81 278 GLY B O 1
ATOM 7278 N N . ASN B 1 279 ? 6.34 23.906 20.766 1 89.69 279 ASN B N 1
ATOM 7279 C CA . ASN B 1 279 ? 7.273 22.891 21.234 1 89.69 279 ASN B CA 1
ATOM 7280 C C . ASN B 1 279 ? 6.742 21.484 20.984 1 89.69 279 ASN B C 1
ATOM 7282 O O . ASN B 1 279 ? 7.438 20.5 21.234 1 89.69 279 ASN B O 1
ATOM 7286 N N . THR B 1 280 ? 5.617 21.297 20.391 1 86.12 280 THR B N 1
ATOM 7287 C CA . THR B 1 280 ? 4.895 20.031 20.438 1 86.12 280 THR B CA 1
ATOM 7288 C C . THR B 1 280 ? 5.352 19.109 19.312 1 86.12 280 THR B C 1
ATOM 7290 O O . THR B 1 280 ? 5.746 17.969 19.562 1 86.12 280 THR B O 1
ATOM 7293 N N . LEU B 1 281 ? 5.281 19.594 18.078 1 89 281 LEU B N 1
ATOM 7294 C CA . LEU B 1 281 ? 5.637 18.797 16.906 1 89 281 LEU B CA 1
ATOM 7295 C C . LEU B 1 281 ? 6.785 19.453 16.141 1 89 281 LEU B C 1
ATOM 7297 O O . LEU B 1 281 ? 6.934 20.672 16.156 1 89 281 LEU B O 1
ATOM 7301 N N . GLY B 1 282 ? 7.531 18.625 15.5 1 90.25 282 GLY B N 1
ATOM 7302 C CA . GLY B 1 282 ? 8.664 19.141 14.734 1 90.25 282 GLY B CA 1
ATOM 7303 C C . GLY B 1 282 ? 8.266 20.172 13.695 1 90.25 282 GLY B C 1
ATOM 7304 O O . GLY B 1 282 ? 8.93 21.203 13.547 1 90.25 282 GLY B O 1
ATOM 7305 N N . SER B 1 283 ? 7.207 19.953 12.969 1 92.44 283 SER B N 1
ATOM 7306 C CA . SER B 1 283 ? 6.738 20.859 11.93 1 92.44 283 SER B CA 1
ATOM 7307 C C . SER B 1 283 ? 6.328 22.203 12.508 1 92.44 283 SER B C 1
ATOM 7309 O O . SER B 1 283 ? 6.66 23.25 11.945 1 92.44 283 SER B O 1
ATOM 7311 N N . ILE B 1 284 ? 5.656 22.172 13.578 1 93.44 284 ILE B N 1
ATOM 7312 C CA . ILE B 1 284 ? 5.184 23.391 14.227 1 93.44 284 ILE B CA 1
ATOM 7313 C C . ILE B 1 284 ? 6.371 24.156 14.797 1 93.44 284 ILE B C 1
ATOM 7315 O O . ILE B 1 284 ? 6.434 25.375 14.68 1 93.44 284 ILE B O 1
ATOM 7319 N N . ASN B 1 285 ? 7.258 23.391 15.359 1 94.19 285 ASN B N 1
ATOM 7320 C CA . ASN B 1 285 ? 8.445 24 15.953 1 94.19 285 ASN B CA 1
ATOM 7321 C C . ASN B 1 285 ? 9.258 24.766 14.914 1 94.19 285 ASN B C 1
ATOM 7323 O O . ASN B 1 285 ? 9.609 25.938 15.117 1 94.19 285 ASN B O 1
ATOM 7327 N N . LEU B 1 286 ? 9.492 24.156 13.828 1 96.06 286 LEU B N 1
ATOM 7328 C CA . LEU B 1 286 ? 10.25 24.766 12.742 1 96.06 286 LEU B CA 1
ATOM 7329 C C . LEU B 1 286 ? 9.586 26.047 12.273 1 96.06 286 LEU B C 1
ATOM 7331 O O . LEU B 1 286 ? 10.242 27.094 12.164 1 96.06 286 LEU B O 1
ATOM 7335 N N . MET B 1 287 ? 8.383 26.016 12.062 1 97 287 MET B N 1
ATOM 7336 C CA . MET B 1 287 ? 7.633 27.172 11.57 1 97 287 MET B CA 1
ATOM 7337 C C . MET B 1 287 ? 7.586 28.281 12.617 1 97 287 MET B C 1
ATOM 7339 O O . MET B 1 287 ? 7.668 29.469 12.281 1 97 287 MET B O 1
ATOM 7343 N N . ALA B 1 288 ? 7.434 27.844 13.844 1 96.12 288 ALA B N 1
ATOM 7344 C CA . ALA B 1 288 ? 7.398 28.828 14.93 1 96.12 288 ALA B CA 1
ATOM 7345 C C . ALA B 1 288 ? 8.703 29.625 15 1 96.12 288 ALA B C 1
ATOM 7347 O O . ALA B 1 288 ? 8.688 30.844 15.156 1 96.12 288 ALA B O 1
ATOM 7348 N N . VAL B 1 289 ? 9.773 28.938 14.875 1 97.56 289 VAL B N 1
ATOM 7349 C CA . VAL B 1 289 ? 11.07 29.609 14.883 1 97.56 289 VAL B CA 1
ATOM 7350 C C . VAL B 1 289 ? 11.156 30.578 13.711 1 97.56 289 VAL B C 1
ATOM 7352 O O . VAL B 1 289 ? 11.555 31.734 13.883 1 97.56 289 VAL B O 1
ATOM 7355 N N . TRP B 1 290 ? 10.773 30.172 12.539 1 98.31 290 TRP B N 1
ATOM 7356 C CA . TRP B 1 290 ? 10.891 31 11.344 1 98.31 290 TRP B CA 1
ATOM 7357 C C . TRP B 1 290 ? 10 32.219 11.453 1 98.31 290 TRP B C 1
ATOM 7359 O O . TRP B 1 290 ? 10.43 33.344 11.117 1 98.31 290 TRP B O 1
ATOM 7369 N N . PHE B 1 291 ? 8.836 32.062 11.898 1 98.44 291 PHE B N 1
ATOM 7370 C CA . PHE B 1 291 ? 7.918 33.188 11.961 1 98.44 291 PHE B CA 1
ATOM 7371 C C . PHE B 1 291 ? 8.273 34.125 13.117 1 98.44 291 PHE B C 1
ATOM 7373 O O . PHE B 1 291 ? 8 35.344 13.07 1 98.44 291 PHE B O 1
ATOM 7380 N N . TRP B 1 292 ? 8.844 33.531 14.164 1 98.44 292 TRP B N 1
ATOM 7381 C CA . TRP B 1 292 ? 9.391 34.344 15.234 1 98.44 292 TRP B CA 1
ATOM 7382 C C . TRP B 1 292 ? 10.5 35.25 14.703 1 98.44 292 TRP B C 1
ATOM 7384 O O . TRP B 1 292 ? 10.5 36.469 14.961 1 98.44 292 TRP B O 1
ATOM 7394 N N . ARG B 1 293 ? 11.391 34.719 14.016 1 98.56 293 ARG B N 1
ATOM 7395 C CA . ARG B 1 293 ? 12.484 35.438 13.375 1 98.56 293 ARG B CA 1
ATOM 7396 C C . ARG B 1 293 ? 11.945 36.469 12.375 1 98.56 293 ARG B C 1
ATOM 7398 O O . ARG B 1 293 ? 12.469 37.562 12.266 1 98.56 293 ARG B O 1
ATOM 7405 N N . ASN B 1 294 ? 10.984 36.062 11.672 1 98.75 294 ASN B N 1
ATOM 7406 C CA . ASN B 1 294 ? 10.43 36.906 10.641 1 98.75 294 ASN B CA 1
ATOM 7407 C C . ASN B 1 294 ? 9.812 38.188 11.25 1 98.75 294 ASN B C 1
ATOM 7409 O O . ASN B 1 294 ? 9.906 39.25 10.672 1 98.75 294 ASN B O 1
ATOM 7413 N N . HIS B 1 295 ? 9.117 38.031 12.359 1 98.75 295 HIS B N 1
ATOM 7414 C CA . HIS B 1 295 ? 8.633 39.219 13.047 1 98.75 295 HIS B CA 1
ATOM 7415 C C . HIS B 1 295 ? 9.766 40.219 13.32 1 98.75 295 HIS B C 1
ATOM 7417 O O . HIS B 1 295 ? 9.625 41.406 13.055 1 98.75 295 HIS B O 1
ATOM 7423 N N . ASN B 1 296 ? 10.781 39.688 13.906 1 98.69 296 ASN B N 1
ATOM 7424 C CA . ASN B 1 296 ? 11.906 40.562 14.258 1 98.69 296 ASN B CA 1
ATOM 7425 C C . ASN B 1 296 ? 12.57 41.125 13.016 1 98.69 296 ASN B C 1
ATOM 7427 O O . ASN B 1 296 ? 13.031 42.281 13.039 1 98.69 296 ASN B O 1
ATOM 7431 N N . PHE B 1 297 ? 12.672 40.375 12 1 98.56 297 PHE B N 1
ATOM 7432 C CA . PHE B 1 297 ? 13.18 40.875 10.727 1 98.56 297 PHE B CA 1
ATOM 7433 C C . PHE B 1 297 ? 12.344 42.031 10.227 1 98.56 297 PHE B C 1
ATOM 7435 O O . PHE B 1 297 ? 12.883 43.094 9.867 1 98.56 297 PHE B O 1
ATOM 7442 N N . ILE B 1 298 ? 11.055 41.875 10.211 1 98.81 298 ILE B N 1
ATOM 7443 C CA . ILE B 1 298 ? 10.125 42.906 9.75 1 98.81 298 ILE B CA 1
ATOM 7444 C C . ILE B 1 298 ? 10.281 44.156 10.609 1 98.81 298 ILE B C 1
ATOM 7446 O O . ILE B 1 298 ? 10.383 45.281 10.078 1 98.81 298 ILE B O 1
ATOM 7450 N N . ALA B 1 299 ? 10.258 44 11.922 1 98.81 299 ALA B N 1
ATOM 7451 C CA . ALA B 1 299 ? 10.391 45.156 12.836 1 98.81 299 ALA B CA 1
ATOM 7452 C C . ALA B 1 299 ? 11.68 45.906 12.555 1 98.81 299 ALA B C 1
ATOM 7454 O O . ALA B 1 299 ? 11.68 47.156 12.555 1 98.81 299 ALA B O 1
ATOM 7455 N N . THR B 1 300 ? 12.711 45.188 12.328 1 98.62 300 THR B N 1
ATOM 7456 C CA . THR B 1 300 ? 14.008 45.812 12.047 1 98.62 300 THR B CA 1
ATOM 7457 C C . THR B 1 300 ? 13.953 46.594 10.742 1 98.62 300 THR B C 1
ATOM 7459 O O . THR B 1 300 ? 14.477 47.719 10.664 1 98.62 300 THR B O 1
ATOM 7462 N N . GLU B 1 301 ? 13.406 46.031 9.75 1 98.56 301 GLU B N 1
ATOM 7463 C CA . GLU B 1 301 ? 13.281 46.719 8.469 1 98.56 301 GLU B CA 1
ATOM 7464 C C . GLU B 1 301 ? 12.414 47.969 8.586 1 98.56 301 GLU B C 1
ATOM 7466 O O . GLU B 1 301 ? 12.711 49 7.98 1 98.56 301 GLU B O 1
ATOM 7471 N N . LEU B 1 302 ? 11.328 47.875 9.336 1 98.5 302 LEU B N 1
ATOM 7472 C CA . LEU B 1 302 ? 10.438 49 9.555 1 98.5 302 LEU B CA 1
ATOM 7473 C C . LEU B 1 302 ? 11.164 50.125 10.289 1 98.5 302 LEU B C 1
ATOM 7475 O O . LEU B 1 302 ? 10.953 51.312 10 1 98.5 302 LEU B O 1
ATOM 7479 N N . LEU B 1 303 ? 11.938 49.75 11.258 1 98.38 303 LEU B N 1
ATOM 7480 C CA . LEU B 1 303 ? 12.703 50.75 12.016 1 98.38 303 LEU B CA 1
ATOM 7481 C C . LEU B 1 303 ? 13.672 51.5 11.109 1 98.38 303 LEU B C 1
ATOM 7483 O O . LEU B 1 303 ? 13.867 52.719 11.273 1 98.38 303 LEU B O 1
ATOM 7487 N N . LYS B 1 304 ? 14.25 50.812 10.203 1 97.5 304 LYS B N 1
ATOM 7488 C CA . LYS B 1 304 ? 15.188 51.438 9.273 1 97.5 304 LYS B CA 1
ATOM 7489 C C . LYS B 1 304 ? 14.5 52.531 8.453 1 97.5 304 LYS B C 1
ATOM 7491 O O . LYS B 1 304 ? 15.102 53.594 8.18 1 97.5 304 LYS B O 1
ATOM 7496 N N . VAL B 1 305 ? 13.305 52.312 8.047 1 96.94 305 VAL B N 1
ATOM 7497 C CA . VAL B 1 305 ? 12.609 53.281 7.168 1 96.94 305 VAL B CA 1
ATOM 7498 C C . VAL B 1 305 ? 11.883 54.312 8.008 1 96.94 305 VAL B C 1
ATOM 7500 O O . VAL B 1 305 ? 11.602 55.406 7.527 1 96.94 305 VAL B O 1
ATOM 7503 N N . ASN B 1 306 ? 11.602 54 9.297 1 97.38 306 ASN B N 1
ATOM 7504 C CA . ASN B 1 306 ? 10.898 54.875 10.211 1 97.38 306 ASN B CA 1
ATOM 7505 C C . ASN B 1 306 ? 11.609 55 11.555 1 97.38 306 ASN B C 1
ATOM 7507 O O . ASN B 1 306 ? 11.094 54.531 12.578 1 97.38 306 ASN B O 1
ATOM 7511 N N . PRO B 1 307 ? 12.641 55.719 11.664 1 95.5 307 PRO B N 1
ATOM 7512 C CA . PRO B 1 307 ? 13.43 55.781 12.898 1 95.5 307 PRO B CA 1
ATOM 7513 C C . PRO B 1 307 ? 12.68 56.469 14.039 1 95.5 307 PRO B C 1
ATOM 7515 O O . PRO B 1 307 ? 13.055 56.312 15.203 1 95.5 307 PRO B O 1
ATOM 7518 N N . CYS B 1 308 ? 11.578 57.188 13.734 1 95.94 308 CYS B N 1
ATOM 7519 C CA . CYS B 1 308 ? 10.867 57.938 14.766 1 95.94 308 CYS B CA 1
ATOM 7520 C C . CYS B 1 308 ? 9.773 57.094 15.406 1 95.94 308 CYS B C 1
ATOM 7522 O O . CYS B 1 308 ? 9.156 57.531 16.375 1 95.94 308 CYS B O 1
ATOM 7524 N N . TRP B 1 309 ? 9.531 55.906 14.836 1 97.5 309 TRP B N 1
ATOM 7525 C CA . TRP B 1 309 ? 8.469 55.094 15.383 1 97.5 309 TRP B CA 1
ATOM 7526 C C . TRP B 1 309 ? 8.859 54.531 16.75 1 97.5 309 TRP B C 1
ATOM 7528 O O . TRP B 1 309 ? 10.016 54.156 16.984 1 97.5 309 TRP B O 1
ATOM 7538 N N . ASP B 1 310 ? 7.879 54.531 17.672 1 96.88 310 ASP B N 1
ATOM 7539 C CA . ASP B 1 310 ? 8.148 53.969 18.984 1 96.88 310 ASP B CA 1
ATOM 7540 C C . ASP B 1 310 ? 7.949 52.469 18.984 1 96.88 310 ASP B C 1
ATOM 7542 O O . ASP B 1 310 ? 7.594 51.875 17.969 1 96.88 310 ASP B O 1
ATOM 7546 N N . ASP B 1 311 ? 8.258 51.844 20.047 1 98.12 311 ASP B N 1
ATOM 7547 C CA . ASP B 1 311 ? 8.234 50.406 20.203 1 98.12 311 ASP B CA 1
ATOM 7548 C C . ASP B 1 311 ? 6.848 49.844 19.891 1 98.12 311 ASP B C 1
ATOM 7550 O O . ASP B 1 311 ? 6.723 48.812 19.188 1 98.12 311 ASP B O 1
ATOM 7554 N N . GLU B 1 312 ? 5.832 50.438 20.406 1 97.19 312 GLU B N 1
ATOM 7555 C CA . GLU B 1 312 ? 4.465 49.969 20.25 1 97.19 312 GLU B CA 1
ATOM 7556 C C . GLU B 1 312 ? 4.055 49.938 18.781 1 97.19 312 GLU B C 1
ATOM 7558 O O . GLU B 1 312 ? 3.48 48.969 18.297 1 97.19 312 GLU B O 1
ATOM 7563 N N . ARG B 1 313 ? 4.359 51 18.125 1 96.31 313 ARG B N 1
ATOM 7564 C CA . ARG B 1 313 ? 3.99 51.094 16.703 1 96.31 313 ARG B CA 1
ATOM 7565 C C . ARG B 1 313 ? 4.762 50.094 15.875 1 96.31 313 ARG B C 1
ATOM 7567 O O . ARG B 1 313 ? 4.195 49.438 14.984 1 96.31 313 ARG B O 1
ATOM 7574 N N . LEU B 1 314 ? 6.062 49.969 16.109 1 98.31 314 LEU B N 1
ATOM 7575 C CA . LEU B 1 314 ? 6.883 49 15.406 1 98.31 314 LEU B CA 1
ATOM 7576 C C . LEU B 1 314 ? 6.359 47.562 15.633 1 98.31 314 LEU B C 1
ATOM 7578 O O . LEU B 1 314 ? 6.207 46.812 14.68 1 98.31 314 LEU B O 1
ATOM 7582 N N . PHE B 1 315 ? 6.055 47.25 16.859 1 98.25 315 PHE B N 1
ATOM 7583 C CA . PHE B 1 315 ? 5.602 45.938 17.203 1 98.25 315 PHE B CA 1
ATOM 7584 C C . PHE B 1 315 ? 4.27 45.625 16.531 1 98.25 315 PHE B C 1
ATOM 7586 O O . PHE B 1 315 ? 4.117 44.562 15.906 1 98.25 315 PHE B O 1
ATOM 7593 N N . THR B 1 316 ? 3.303 46.469 16.672 1 97 316 THR B N 1
ATOM 7594 C CA . THR B 1 316 ? 1.952 46.219 16.188 1 97 316 THR B CA 1
ATOM 7595 C C . THR B 1 316 ? 1.938 46.125 14.664 1 97 316 THR B C 1
ATOM 7597 O O . THR B 1 316 ? 1.233 45.281 14.094 1 97 316 THR B O 1
ATOM 7600 N N . THR B 1 317 ? 2.736 47.031 14.055 1 97.62 317 THR B N 1
ATOM 7601 C CA . THR B 1 317 ? 2.795 46.969 12.594 1 97.62 317 THR B CA 1
ATOM 7602 C C . THR B 1 317 ? 3.492 45.719 12.117 1 97.62 317 THR B C 1
ATOM 7604 O O . THR B 1 317 ? 3.045 45.062 11.164 1 97.62 317 THR B O 1
ATOM 7607 N N . ALA B 1 318 ? 4.551 45.312 12.781 1 98.62 318 ALA B N 1
ATOM 7608 C CA . ALA B 1 318 ? 5.258 44.094 12.43 1 98.62 318 ALA B CA 1
ATOM 7609 C C . ALA B 1 318 ? 4.355 42.875 12.602 1 98.62 318 ALA B C 1
ATOM 7611 O O . ALA B 1 318 ? 4.363 41.969 11.773 1 98.62 318 ALA B O 1
ATOM 7612 N N . ARG B 1 319 ? 3.615 42.812 13.688 1 98.38 319 ARG B N 1
ATOM 7613 C CA . ARG B 1 319 ? 2.676 41.75 13.93 1 98.38 319 ARG B CA 1
ATOM 7614 C C . ARG B 1 319 ? 1.629 41.656 12.828 1 98.38 319 ARG B C 1
ATOM 7616 O O . ARG B 1 319 ? 1.33 40.562 12.328 1 98.38 319 ARG B O 1
ATOM 7623 N N . ASP B 1 320 ? 1.121 42.781 12.492 1 97.56 320 ASP B N 1
ATOM 7624 C CA . ASP B 1 320 ? 0.106 42.844 11.438 1 97.56 320 ASP B CA 1
ATOM 7625 C C . ASP B 1 320 ? 0.664 42.312 10.117 1 97.56 320 ASP B C 1
ATOM 7627 O O . ASP B 1 320 ? -0.008 41.562 9.406 1 97.56 320 ASP B O 1
ATOM 7631 N N . ILE B 1 321 ? 1.849 42.75 9.805 1 98.5 321 ILE B N 1
ATOM 7632 C CA . ILE B 1 321 ? 2.49 42.344 8.562 1 98.5 321 ILE B CA 1
ATOM 7633 C C . ILE B 1 321 ? 2.787 40.844 8.617 1 98.5 321 ILE B C 1
ATOM 7635 O O . ILE B 1 321 ? 2.561 40.125 7.637 1 98.5 321 ILE B O 1
ATOM 7639 N N . ASN B 1 322 ? 3.32 40.344 9.742 1 98.75 322 ASN B N 1
ATOM 7640 C CA . ASN B 1 322 ? 3.623 38.906 9.906 1 98.75 322 ASN B CA 1
ATOM 7641 C C . ASN B 1 322 ? 2.377 38.062 9.727 1 98.75 322 ASN B C 1
ATOM 7643 O O . ASN B 1 322 ? 2.428 37 9.07 1 98.75 322 ASN B O 1
ATOM 7647 N N . ILE B 1 323 ? 1.264 38.438 10.273 1 98.12 323 ILE B N 1
ATOM 7648 C CA . ILE B 1 323 ? -0.01 37.75 10.125 1 98.12 323 ILE B CA 1
ATOM 7649 C C . ILE B 1 323 ? -0.453 37.781 8.664 1 98.12 323 ILE B C 1
ATOM 7651 O O . ILE B 1 323 ? -0.854 36.781 8.102 1 98.12 323 ILE B O 1
ATOM 7655 N N . ALA B 1 324 ? -0.351 38.969 8.078 1 97.94 324 ALA B N 1
ATOM 7656 C CA . ALA B 1 324 ? -0.744 39.094 6.68 1 97.94 324 ALA B CA 1
ATOM 7657 C C . ALA B 1 324 ? 0.074 38.188 5.777 1 97.94 324 ALA B C 1
ATOM 7659 O O . ALA B 1 324 ? -0.463 37.562 4.852 1 97.94 324 ALA B O 1
ATOM 7660 N N . ILE B 1 325 ? 1.342 38.125 6.043 1 98.5 325 ILE B N 1
ATOM 7661 C CA . ILE B 1 325 ? 2.225 37.25 5.262 1 98.5 325 ILE B CA 1
ATOM 7662 C C . ILE B 1 325 ? 1.799 35.812 5.414 1 98.5 325 ILE B C 1
ATOM 7664 O O . ILE B 1 325 ? 1.745 35.062 4.434 1 98.5 325 ILE B O 1
ATOM 7668 N N . SER B 1 326 ? 1.513 35.344 6.625 1 98.5 326 SER B N 1
ATOM 7669 C CA . SER B 1 326 ? 1.066 34 6.848 1 98.5 326 SER B CA 1
ATOM 7670 C C . SER B 1 326 ? -0.208 33.688 6.07 1 98.5 326 SER B C 1
ATOM 7672 O O . SER B 1 326 ? -0.351 32.594 5.496 1 98.5 326 SER B O 1
ATOM 7674 N N . LEU B 1 327 ? -1.125 34.625 6.051 1 97.56 327 LEU B N 1
ATOM 7675 C CA . LEU B 1 327 ? -2.389 34.438 5.344 1 97.56 327 LEU B CA 1
ATOM 7676 C C . LEU B 1 327 ? -2.172 34.438 3.832 1 97.56 327 LEU B C 1
ATOM 7678 O O . LEU B 1 327 ? -2.818 33.688 3.102 1 97.56 327 LEU B O 1
ATOM 7682 N N . GLN B 1 328 ? -1.27 35.344 3.402 1 96.62 328 GLN B N 1
ATOM 7683 C CA . GLN B 1 328 ? -0.915 35.375 1.988 1 96.62 328 GLN B CA 1
ATOM 7684 C C . GLN B 1 328 ? -0.385 34.031 1.521 1 96.62 328 GLN B C 1
ATOM 7686 O O . GLN B 1 328 ? -0.797 33.531 0.474 1 96.62 328 GLN B O 1
ATOM 7691 N N . ILE B 1 329 ? 0.431 33.438 2.258 1 98.19 329 ILE B N 1
ATOM 7692 C CA . ILE B 1 329 ? 1.04 32.156 1.915 1 98.19 329 ILE B CA 1
ATOM 7693 C C . ILE B 1 329 ? -0.003 31.062 2.014 1 98.19 329 ILE B C 1
ATOM 7695 O O . ILE B 1 329 ? -0.077 30.188 1.143 1 98.19 329 ILE B O 1
ATOM 7699 N N . TYR B 1 330 ? -0.808 31.047 3.021 1 98.19 330 TYR B N 1
ATOM 7700 C CA . TYR B 1 330 ? -1.799 30 3.248 1 98.19 330 TYR B CA 1
ATOM 7701 C C . TYR B 1 330 ? -2.846 30 2.141 1 98.19 330 TYR B C 1
ATOM 7703 O O . TYR B 1 330 ? -3.121 28.953 1.543 1 98.19 330 TYR B O 1
ATOM 7711 N N . TYR B 1 331 ? -3.4 31.141 1.769 1 97.31 331 TYR B N 1
ATOM 7712 C CA . TYR B 1 331 ? -4.539 31.234 0.864 1 97.31 331 TYR B CA 1
ATOM 7713 C C . TYR B 1 331 ? -4.082 31.25 -0.59 1 97.31 331 TYR B C 1
ATOM 7715 O O . TYR B 1 331 ? -4.781 30.734 -1.469 1 97.31 331 TYR B O 1
ATOM 7723 N N . TYR B 1 332 ? -2.936 31.844 -0.81 1 96.75 332 TYR B N 1
ATOM 7724 C CA . TYR B 1 332 ? -2.617 32.125 -2.207 1 96.75 332 TYR B CA 1
ATOM 7725 C C . TYR B 1 332 ? -1.425 31.281 -2.666 1 96.75 332 TYR B C 1
ATOM 7727 O O . TYR B 1 332 ? -1.091 31.281 -3.854 1 96.75 332 TYR B O 1
ATOM 7735 N N . GLU B 1 333 ? -0.783 30.594 -1.789 1 97.75 333 GLU B N 1
ATOM 7736 C CA . GLU B 1 333 ? 0.328 29.734 -2.188 1 97.75 333 GLU B CA 1
ATOM 7737 C C . GLU B 1 333 ? 0.049 28.266 -1.841 1 97.75 333 GLU B C 1
ATOM 7739 O O . GLU B 1 333 ? 0.012 27.406 -2.725 1 97.75 333 GLU B O 1
ATOM 7744 N N . LEU B 1 334 ? -0.254 27.938 -0.622 1 98.44 334 LEU B N 1
ATOM 7745 C CA . LEU B 1 334 ? -0.398 26.562 -0.167 1 98.44 334 LEU B CA 1
ATOM 7746 C C . LEU B 1 334 ? -1.717 25.969 -0.648 1 98.44 334 LEU B C 1
ATOM 7748 O O . LEU B 1 334 ? -1.733 24.891 -1.252 1 98.44 334 LEU B O 1
ATOM 7752 N N . MET B 1 335 ? -2.863 26.625 -0.362 1 98.31 335 MET B N 1
ATOM 7753 C CA . MET B 1 335 ? -4.172 26.047 -0.654 1 98.31 335 MET B CA 1
ATOM 7754 C C . MET B 1 335 ? -4.352 25.828 -2.154 1 98.31 335 MET B C 1
ATOM 7756 O O . MET B 1 335 ? -4.906 24.812 -2.58 1 98.31 335 MET B O 1
ATOM 7760 N N . PRO B 1 336 ? -3.844 26.719 -2.963 1 97.62 336 PRO B N 1
ATOM 7761 C CA . PRO B 1 336 ? -4.023 26.516 -4.402 1 97.62 336 PRO B CA 1
ATOM 7762 C C . PRO B 1 336 ? -3.334 25.234 -4.902 1 97.62 336 PRO B C 1
ATOM 7764 O O . PRO B 1 336 ? -3.818 24.594 -5.836 1 97.62 336 PRO B O 1
ATOM 7767 N N . ILE B 1 337 ? -2.232 24.875 -4.344 1 97.56 337 ILE B N 1
ATOM 7768 C CA . ILE B 1 337 ? -1.542 23.688 -4.863 1 97.56 337 ILE B CA 1
ATOM 7769 C C . ILE B 1 337 ? -2.256 22.422 -4.398 1 97.56 337 ILE B C 1
ATOM 7771 O O . ILE B 1 337 ? -2.236 21.406 -5.09 1 97.56 337 ILE B O 1
ATOM 7775 N N . PHE B 1 338 ? -2.947 22.422 -3.332 1 98.06 338 PHE B N 1
ATOM 7776 C CA . PHE B 1 338 ? -3.674 21.266 -2.834 1 98.06 338 PHE B CA 1
ATOM 7777 C C . PHE B 1 338 ? -5.098 21.234 -3.379 1 98.06 338 PHE B C 1
ATOM 7779 O O . PHE B 1 338 ? -5.57 20.203 -3.848 1 98.06 338 PHE B O 1
ATOM 7786 N N . LEU B 1 339 ? -5.797 22.438 -3.297 1 98.44 339 LEU B N 1
ATOM 7787 C CA . LEU B 1 339 ? -7.23 22.5 -3.559 1 98.44 339 LEU B CA 1
ATOM 7788 C C . LEU B 1 339 ? -7.504 22.875 -5.012 1 98.44 339 LEU B C 1
ATOM 7790 O O . LEU B 1 339 ? -8.617 22.703 -5.504 1 98.44 339 LEU B O 1
ATOM 7794 N N . GLY B 1 340 ? -6.516 23.344 -5.73 1 98.12 340 GLY B N 1
ATOM 7795 C CA . GLY B 1 340 ? -6.688 23.828 -7.094 1 98.12 340 GLY B CA 1
ATOM 7796 C C . GLY B 1 340 ? -6.945 25.328 -7.176 1 98.12 340 GLY B C 1
ATOM 7797 O O . GLY B 1 340 ? -7.926 25.812 -6.617 1 98.12 340 GLY B O 1
ATOM 7798 N N . TYR B 1 341 ? -6.121 25.953 -7.875 1 97 341 TYR B N 1
ATOM 7799 C CA . TYR B 1 341 ? -6.23 27.406 -8.016 1 97 341 TYR B CA 1
ATOM 7800 C C . TYR B 1 341 ? -7.559 27.797 -8.648 1 97 341 TYR B C 1
ATOM 7802 O O . TYR B 1 341 ? -8.273 28.656 -8.133 1 97 341 TYR B O 1
ATOM 7810 N N . GLU B 1 342 ? -7.914 27.141 -9.742 1 97.62 342 GLU B N 1
ATOM 7811 C CA . GLU B 1 342 ? -9.156 27.453 -10.453 1 97.62 342 GLU B CA 1
ATOM 7812 C C . GLU B 1 342 ? -10.375 27.141 -9.594 1 97.62 342 GLU B C 1
ATOM 7814 O O . GLU B 1 342 ? -11.383 27.844 -9.648 1 97.62 342 GLU B O 1
ATOM 7819 N N . ASN B 1 343 ? -10.266 26.094 -8.812 1 98.19 343 ASN B N 1
ATOM 7820 C CA . ASN B 1 343 ? -11.352 25.75 -7.902 1 98.19 343 ASN B CA 1
ATOM 7821 C C . ASN B 1 343 ? -11.594 26.844 -6.871 1 98.19 343 ASN B C 1
ATOM 7823 O O . ASN B 1 343 ? -12.742 27.203 -6.605 1 98.19 343 ASN B O 1
ATOM 7827 N N . LEU B 1 344 ? -10.531 27.359 -6.309 1 97.94 344 LEU B N 1
ATOM 7828 C CA . LEU B 1 344 ? -10.625 28.375 -5.258 1 97.94 344 LEU B CA 1
ATOM 7829 C C . LEU B 1 344 ? -11.172 29.688 -5.812 1 97.94 344 LEU B C 1
ATOM 7831 O O . LEU B 1 344 ? -11.898 30.406 -5.113 1 97.94 344 LEU B O 1
ATOM 7835 N N . LEU B 1 345 ? -10.836 29.969 -7.086 1 96.44 345 LEU B N 1
ATOM 7836 C CA . LEU B 1 345 ? -11.398 31.141 -7.746 1 96.44 345 LEU B CA 1
ATOM 7837 C C . LEU B 1 345 ? -12.898 30.969 -7.984 1 96.44 345 LEU B C 1
ATOM 7839 O O . LEU B 1 345 ? -13.68 31.875 -7.676 1 96.44 345 LEU B O 1
ATOM 7843 N N . LYS B 1 346 ? -13.18 29.844 -8.508 1 96.56 346 LYS B N 1
ATOM 7844 C CA . LYS B 1 346 ? -14.57 29.547 -8.828 1 96.56 346 LYS B CA 1
ATOM 7845 C C . LYS B 1 346 ? -15.453 29.609 -7.586 1 96.56 346 LYS B C 1
ATOM 7847 O O . LYS B 1 346 ? -16.578 30.109 -7.637 1 96.56 346 LYS B O 1
ATOM 7852 N N . ASP B 1 347 ? -14.914 29.125 -6.512 1 96.69 347 ASP B N 1
ATOM 7853 C CA . ASP B 1 347 ? -15.703 29.062 -5.285 1 96.69 347 ASP B CA 1
ATOM 7854 C C . ASP B 1 347 ? -15.477 30.312 -4.43 1 96.69 347 ASP B C 1
ATOM 7856 O O . ASP B 1 347 ? -15.844 30.344 -3.25 1 96.69 347 ASP B O 1
ATOM 7860 N N . ARG B 1 348 ? -14.773 31.297 -4.879 1 93.94 348 ARG B N 1
ATOM 7861 C CA . ARG B 1 348 ? -14.617 32.625 -4.32 1 93.94 348 ARG B CA 1
ATOM 7862 C C . ARG B 1 348 ? -13.891 32.594 -2.98 1 93.94 348 ARG B C 1
ATOM 7864 O O . ARG B 1 348 ? -14.25 33.312 -2.047 1 93.94 348 ARG B O 1
ATOM 7871 N N . VAL B 1 349 ? -12.992 31.672 -2.893 1 95.69 349 VAL B N 1
ATOM 7872 C CA . VAL B 1 349 ? -12.133 31.625 -1.714 1 95.69 349 VAL B CA 1
ATOM 7873 C C . VAL B 1 349 ? -11.016 32.656 -1.846 1 95.69 349 VAL B C 1
ATOM 7875 O O . VAL B 1 349 ? -10.656 33.312 -0.868 1 95.69 349 VAL B O 1
ATOM 7878 N N . ILE B 1 350 ? -10.523 32.75 -3.061 1 95.19 350 ILE B N 1
ATOM 7879 C CA . ILE B 1 350 ? -9.508 33.75 -3.383 1 95.19 350 ILE B CA 1
ATOM 7880 C C . ILE B 1 350 ? -9.977 34.594 -4.57 1 95.19 350 ILE B C 1
ATOM 7882 O O . ILE B 1 350 ? -11.031 34.312 -5.152 1 95.19 350 ILE B O 1
ATOM 7886 N N . ILE B 1 351 ? -9.258 35.656 -4.812 1 91.69 351 ILE B N 1
ATOM 7887 C CA . ILE B 1 351 ? -9.555 36.5 -5.957 1 91.69 351 ILE B CA 1
ATOM 7888 C C . ILE B 1 351 ? -8.352 36.531 -6.891 1 91.69 351 ILE B C 1
ATOM 7890 O O . ILE B 1 351 ? -7.223 36.25 -6.477 1 91.69 351 ILE B O 1
ATOM 7894 N N . PRO B 1 352 ? -8.703 36.781 -8.109 1 82.56 352 PRO B N 1
ATOM 7895 C CA . PRO B 1 352 ? -7.586 36.844 -9.055 1 82.56 352 PRO B CA 1
ATOM 7896 C C . PRO B 1 352 ? -6.535 37.875 -8.656 1 82.56 352 PRO B C 1
ATOM 7898 O O . PRO B 1 352 ? -6.836 38.812 -7.91 1 82.56 352 PRO B O 1
ATOM 7901 N N . THR B 1 353 ? -5.496 37.812 -9.234 1 69.06 353 THR B N 1
ATOM 7902 C CA . THR B 1 353 ? -4.328 38.625 -8.93 1 69.06 353 THR B CA 1
ATOM 7903 C C . THR B 1 353 ? -4.602 40.094 -9.219 1 69.06 353 THR B C 1
ATOM 7905 O O . THR B 1 353 ? -5.23 40.438 -10.227 1 69.06 353 THR B O 1
ATOM 7908 N N . GLY B 1 354 ? -4.344 41 -8.25 1 67.94 354 GLY B N 1
ATOM 7909 C CA . GLY B 1 354 ? -4.41 42.438 -8.406 1 67.94 354 GLY B CA 1
ATOM 7910 C C . GLY B 1 354 ? -5.492 43.062 -7.555 1 67.94 354 GLY B C 1
ATOM 7911 O O . GLY B 1 354 ? -5.445 44.281 -7.289 1 67.94 354 GLY B O 1
ATOM 7912 N N . GLY B 1 355 ? -6.391 42.281 -7.109 1 75.88 355 GLY B N 1
ATOM 7913 C CA . GLY B 1 355 ? -7.441 42.938 -6.336 1 75.88 355 GLY B CA 1
ATOM 7914 C C . GLY B 1 355 ? -7.402 42.562 -4.863 1 75.88 355 GLY B C 1
ATOM 7915 O O . GLY B 1 355 ? -6.648 41.688 -4.453 1 75.88 355 GLY B O 1
ATOM 7916 N N . PHE B 1 356 ? -8.008 43.438 -3.924 1 84.06 356 PHE B N 1
ATOM 7917 C CA . PHE B 1 356 ? -8.195 43.219 -2.496 1 84.06 356 PHE B CA 1
ATOM 7918 C C . PHE B 1 356 ? -9.672 43.312 -2.125 1 84.06 356 PHE B C 1
ATOM 7920 O O . PHE B 1 356 ? -10.453 43.969 -2.822 1 84.06 356 PHE B O 1
ATOM 7927 N N . ARG B 1 357 ? -10.156 42.469 -1.287 1 82.94 357 ARG B N 1
ATOM 7928 C CA . ARG B 1 357 ? -11.594 42.438 -1.019 1 82.94 357 ARG B CA 1
ATOM 7929 C C . ARG B 1 357 ? -11.906 42.906 0.388 1 82.94 357 ARG B C 1
ATOM 7931 O O . ARG B 1 357 ? -11.109 42.75 1.311 1 82.94 357 ARG B O 1
ATOM 7938 N N . ASP B 1 358 ? -12.891 43.625 0.4 1 90.56 358 ASP B N 1
ATOM 7939 C CA . ASP B 1 358 ? -13.523 44 1.659 1 90.56 358 ASP B CA 1
ATOM 7940 C C . ASP B 1 358 ? -14.93 43.406 1.769 1 90.56 358 ASP B C 1
ATOM 7942 O O . ASP B 1 358 ? -15.906 44.031 1.395 1 90.56 358 ASP B O 1
ATOM 7946 N N . ILE B 1 359 ? -15.023 42.25 2.432 1 93.38 359 ILE B N 1
ATOM 7947 C CA . ILE B 1 359 ? -16.297 41.531 2.43 1 93.38 359 ILE B CA 1
ATOM 7948 C C . ILE B 1 359 ? -16.688 41.156 3.857 1 93.38 359 ILE B C 1
ATOM 7950 O O . ILE B 1 359 ? -17.375 40.156 4.078 1 93.38 359 ILE B O 1
ATOM 7954 N N . TYR B 1 360 ? -16.125 41.906 4.781 1 95.12 360 TYR B N 1
ATOM 7955 C CA . TYR B 1 360 ? -16.438 41.656 6.184 1 95.12 360 TYR B CA 1
ATOM 7956 C C . TYR B 1 360 ? -17.938 41.719 6.434 1 95.12 360 TYR B C 1
ATOM 7958 O O . TYR B 1 360 ? -18.609 42.656 5.984 1 95.12 360 TYR B O 1
ATOM 7966 N N . ASN B 1 361 ? -18.5 40.781 7.102 1 95.81 361 ASN B N 1
ATOM 7967 C CA . ASN B 1 361 ? -19.891 40.719 7.523 1 95.81 361 ASN B CA 1
ATOM 7968 C C . ASN B 1 361 ? -20 40.312 8.992 1 95.81 361 ASN B C 1
ATOM 7970 O O . ASN B 1 361 ? -19.734 39.156 9.352 1 95.81 361 ASN B O 1
ATOM 7974 N N . GLU B 1 362 ? -20.453 41.219 9.844 1 92.56 362 GLU B N 1
ATOM 7975 C CA . GLU B 1 362 ? -20.5 41.031 11.289 1 92.56 362 GLU B CA 1
ATOM 7976 C C . GLU B 1 362 ? -21.547 39.969 11.656 1 92.56 362 GLU B C 1
ATOM 7978 O O . GLU B 1 362 ? -21.562 39.469 12.789 1 92.56 362 GLU B O 1
ATOM 7983 N N . ASN B 1 363 ? -22.344 39.562 10.672 1 93.25 363 ASN B N 1
ATOM 7984 C CA . ASN B 1 363 ? -23.391 38.594 10.945 1 93.25 363 ASN B CA 1
ATOM 7985 C C . ASN B 1 363 ? -22.891 37.156 10.719 1 93.25 363 ASN B C 1
ATOM 7987 O O . ASN B 1 363 ? -23.578 36.219 11.055 1 93.25 363 ASN B O 1
ATOM 7991 N N . VAL B 1 364 ? -21.75 37.062 10.156 1 94.19 364 VAL B N 1
ATOM 7992 C CA . VAL B 1 364 ? -21.156 35.75 9.953 1 94.19 364 VAL B CA 1
ATOM 7993 C C . VAL B 1 364 ? -20.312 35.344 11.172 1 94.19 364 VAL B C 1
ATOM 7995 O O . VAL B 1 364 ? -19.5 36.156 11.641 1 94.19 364 VAL B O 1
ATOM 7998 N N . LEU B 1 365 ? -20.547 34.188 11.68 1 89.62 365 LEU B N 1
ATOM 7999 C CA . LEU B 1 365 ? -19.859 33.719 12.875 1 89.62 365 LEU B CA 1
ATOM 8000 C C . LEU B 1 365 ? -18.391 33.375 12.57 1 89.62 365 LEU B C 1
ATOM 8002 O O . LEU B 1 365 ? -18.094 32.625 11.648 1 89.62 365 LEU B O 1
ATOM 8006 N N . PRO B 1 366 ? -17.5 33.969 13.359 1 90.75 366 PRO B N 1
ATOM 8007 C CA . PRO B 1 366 ? -16.094 33.688 13.125 1 90.75 366 PRO B CA 1
ATOM 8008 C C . PRO B 1 366 ? -15.648 32.344 13.711 1 90.75 366 PRO B C 1
ATOM 8010 O O . PRO B 1 366 ? -14.555 31.875 13.414 1 90.75 366 PRO B O 1
ATOM 8013 N N . GLN B 1 367 ? -16.5 31.719 14.484 1 88.12 367 GLN B N 1
ATOM 8014 C CA . GLN B 1 367 ? -16.188 30.438 15.109 1 88.12 367 GLN B CA 1
ATOM 8015 C C . GLN B 1 367 ? -15.859 29.375 14.062 1 88.12 367 GLN B C 1
ATOM 8017 O O . GLN B 1 367 ? -16.375 29.422 12.938 1 88.12 367 GLN B O 1
ATOM 8022 N N . LEU B 1 368 ? -15.008 28.453 14.477 1 92.56 368 LEU B N 1
ATOM 8023 C CA . LEU B 1 368 ? -14.633 27.359 13.578 1 92.56 368 LEU B CA 1
ATOM 8024 C C . LEU B 1 368 ? -15.648 26.219 13.656 1 92.56 368 LEU B C 1
ATOM 8026 O O . LEU B 1 368 ? -16.172 25.922 14.734 1 92.56 368 LEU B O 1
ATOM 8030 N N . SER B 1 369 ? -15.922 25.688 12.484 1 93.94 369 SER B N 1
ATOM 8031 C CA . SER B 1 369 ? -16.594 24.391 12.547 1 93.94 369 SER B CA 1
ATOM 8032 C C . SER B 1 369 ? -15.664 23.297 13.055 1 93.94 369 SER B C 1
ATOM 8034 O O . SER B 1 369 ? -14.484 23.281 12.719 1 93.94 369 SER B O 1
ATOM 8036 N N . LEU B 1 370 ? -16.172 22.438 13.867 1 93 370 LEU B N 1
ATOM 8037 C CA . LEU B 1 370 ? -15.383 21.312 14.375 1 93 370 LEU B CA 1
ATOM 8038 C C . LEU B 1 370 ? -14.875 20.438 13.234 1 93 370 LEU B C 1
ATOM 8040 O O . LEU B 1 370 ? -13.781 19.875 13.328 1 93 370 LEU B O 1
ATOM 8044 N N . GLU B 1 371 ? -15.625 20.422 12.133 1 96.88 371 GLU B N 1
ATOM 8045 C CA . GLU B 1 371 ? -15.273 19.609 10.969 1 96.88 371 GLU B CA 1
ATOM 8046 C C . GLU B 1 371 ? -13.984 20.094 10.32 1 96.88 371 GLU B C 1
ATOM 8048 O O . GLU B 1 371 ? -13.172 19.297 9.852 1 96.88 371 GLU B O 1
ATOM 8053 N N . TYR B 1 372 ? -13.75 21.359 10.391 1 95.88 372 TYR B N 1
ATOM 8054 C CA . TYR B 1 372 ? -12.648 21.969 9.648 1 95.88 372 TYR B CA 1
ATOM 8055 C C . TYR B 1 372 ? -11.305 21.453 10.148 1 95.88 372 TYR B C 1
ATOM 8057 O O . TYR B 1 372 ? -10.586 20.75 9.422 1 95.88 372 TYR B O 1
ATOM 8065 N N . PRO B 1 373 ? -10.938 21.719 11.422 1 93.19 373 PRO B N 1
ATOM 8066 C CA . PRO B 1 373 ? -9.648 21.188 11.859 1 93.19 373 PRO B CA 1
ATOM 8067 C C . PRO B 1 373 ? -9.594 19.672 11.82 1 93.19 373 PRO B C 1
ATOM 8069 O O . PRO B 1 373 ? -8.516 19.078 11.648 1 93.19 373 PRO B O 1
ATOM 8072 N N . PHE B 1 374 ? -10.703 19.016 11.961 1 95 374 PHE B N 1
ATOM 8073 C CA . PHE B 1 374 ? -10.703 17.562 12 1 95 374 PHE B CA 1
ATOM 8074 C C . PHE B 1 374 ? -10.352 16.984 10.633 1 95 374 PHE B C 1
ATOM 8076 O O . PHE B 1 374 ? -9.523 16.078 10.539 1 95 374 PHE B O 1
ATOM 8083 N N . VAL B 1 375 ? -10.992 17.547 9.531 1 97.75 375 VAL B N 1
ATOM 8084 C CA . VAL B 1 375 ? -10.758 16.969 8.211 1 97.75 375 VAL B CA 1
ATOM 8085 C C . VAL B 1 375 ? -9.352 17.328 7.727 1 97.75 375 VAL B C 1
ATOM 8087 O O . VAL B 1 375 ? -8.797 16.656 6.859 1 97.75 375 VAL B O 1
ATOM 8090 N N . LEU B 1 376 ? -8.734 18.359 8.328 1 96.5 376 LEU B N 1
ATOM 8091 C CA . LEU B 1 376 ? -7.352 18.688 7.984 1 96.5 376 LEU B CA 1
ATOM 8092 C C . LEU B 1 376 ? -6.418 17.531 8.344 1 96.5 376 LEU B C 1
ATOM 8094 O O . LEU B 1 376 ? -5.309 17.438 7.812 1 96.5 376 LEU B O 1
ATOM 8098 N N . ARG B 1 377 ? -6.855 16.609 9.172 1 95.62 377 ARG B N 1
ATOM 8099 C CA . ARG B 1 377 ? -6.059 15.445 9.578 1 95.62 377 ARG B CA 1
ATOM 8100 C C . ARG B 1 377 ? -5.855 14.484 8.414 1 95.62 377 ARG B C 1
ATOM 8102 O O . ARG B 1 377 ? -5.012 13.594 8.484 1 95.62 377 ARG B O 1
ATOM 8109 N N . TRP B 1 378 ? -6.574 14.719 7.32 1 97.44 378 TRP B N 1
ATOM 8110 C CA . TRP B 1 378 ? -6.301 13.992 6.09 1 97.44 378 TRP B CA 1
ATOM 8111 C C . TRP B 1 378 ? -4.82 14.062 5.734 1 97.44 378 TRP B C 1
ATOM 8113 O O . TRP B 1 378 ? -4.281 13.141 5.109 1 97.44 378 TRP B O 1
ATOM 8123 N N . VAL B 1 379 ? -4.145 15.062 6.211 1 96 379 VAL B N 1
ATOM 8124 C CA . VAL B 1 379 ? -2.736 15.297 5.906 1 96 379 VAL B CA 1
ATOM 8125 C C . VAL B 1 379 ? -1.891 14.148 6.445 1 96 379 VAL B C 1
ATOM 8127 O O . VAL B 1 379 ? -0.793 13.891 5.945 1 96 379 VAL B O 1
ATOM 8130 N N . HIS B 1 380 ? -2.383 13.391 7.453 1 95.44 380 HIS B N 1
ATOM 8131 C CA . HIS B 1 380 ? -1.665 12.234 7.984 1 95.44 380 HIS B CA 1
ATOM 8132 C C . HIS B 1 380 ? -1.417 11.195 6.898 1 95.44 380 HIS B C 1
ATOM 8134 O O . HIS B 1 380 ? -0.445 10.438 6.969 1 95.44 380 HIS B O 1
ATOM 8140 N N . THR B 1 381 ? -2.229 11.195 5.844 1 96.88 381 THR B N 1
ATOM 8141 C CA . THR B 1 381 ? -2.074 10.227 4.766 1 96.88 381 THR B CA 1
ATOM 8142 C C . THR B 1 381 ? -0.917 10.609 3.85 1 96.88 381 THR B C 1
ATOM 8144 O O . THR B 1 381 ? -0.424 9.789 3.078 1 96.88 381 THR B O 1
ATOM 8147 N N . ILE B 1 382 ? -0.438 11.906 3.922 1 97.38 382 ILE B N 1
ATOM 8148 C CA . ILE B 1 382 ? 0.562 12.344 2.955 1 97.38 382 ILE B CA 1
ATOM 8149 C C . ILE B 1 382 ? 1.802 12.852 3.691 1 97.38 382 ILE B C 1
ATOM 8151 O O . ILE B 1 382 ? 2.627 13.562 3.115 1 97.38 382 ILE B O 1
ATOM 8155 N N . GLN B 1 383 ? 1.857 12.547 4.953 1 95.56 383 GLN B N 1
ATOM 8156 C CA . GLN B 1 383 ? 3.031 12.875 5.754 1 95.56 383 GLN B CA 1
ATOM 8157 C C . GLN B 1 383 ? 4.102 11.797 5.629 1 95.56 383 GLN B C 1
ATOM 8159 O O . GLN B 1 383 ? 3.84 10.617 5.887 1 95.56 383 GLN B O 1
ATOM 8164 N N . GLU B 1 384 ? 5.273 12.258 5.23 1 94.56 384 GLU B N 1
ATOM 8165 C CA . GLU B 1 384 ? 6.41 11.344 5.277 1 94.56 384 GLU B CA 1
ATOM 8166 C C . GLU B 1 384 ? 6.91 11.156 6.707 1 94.56 384 GLU B C 1
ATOM 8168 O O . GLU B 1 384 ? 6.969 12.109 7.48 1 94.56 384 GLU B O 1
ATOM 8173 N N . GLY B 1 385 ? 7.285 9.953 6.992 1 91.56 385 GLY B N 1
ATOM 8174 C CA . GLY B 1 385 ? 7.738 9.664 8.344 1 91.56 385 GLY B CA 1
ATOM 8175 C C . GLY B 1 385 ? 9.164 10.109 8.602 1 91.56 385 GLY B C 1
ATOM 8176 O O . GLY B 1 385 ? 9.492 10.555 9.703 1 91.56 385 GLY B O 1
ATOM 8177 N N . ALA B 1 386 ? 9.961 10.008 7.637 1 92.62 386 ALA B N 1
ATOM 8178 C CA . ALA B 1 386 ? 11.367 10.367 7.797 1 92.62 386 ALA B CA 1
ATOM 8179 C C . ALA B 1 386 ? 11.633 11.773 7.273 1 92.62 386 ALA B C 1
ATOM 8181 O O . ALA B 1 386 ? 11.203 12.125 6.176 1 92.62 386 ALA B O 1
ATOM 8182 N N . LEU B 1 387 ? 12.297 12.547 8.094 1 95.62 387 LEU B N 1
ATOM 8183 C CA . LEU B 1 387 ? 12.789 13.844 7.652 1 95.62 387 LEU B CA 1
ATOM 8184 C C . LEU B 1 387 ? 14.242 13.742 7.188 1 95.62 387 LEU B C 1
ATOM 8186 O O . LEU B 1 387 ? 15.125 13.406 7.973 1 95.62 387 LEU B O 1
ATOM 8190 N N . LYS B 1 388 ? 14.43 14.039 5.973 1 96.69 388 LYS B N 1
ATOM 8191 C CA . LYS B 1 388 ? 15.781 14.008 5.422 1 96.69 388 LYS B CA 1
ATOM 8192 C C . LYS B 1 388 ? 16.531 15.297 5.75 1 96.69 388 LYS B C 1
ATOM 8194 O O . LYS B 1 388 ? 15.953 16.375 5.738 1 96.69 388 LYS B O 1
ATOM 8199 N N . MET B 1 389 ? 17.766 15.117 6.074 1 97.5 389 MET B N 1
ATOM 8200 C CA . MET B 1 389 ? 18.656 16.219 6.422 1 97.5 389 MET B CA 1
ATOM 8201 C C . MET B 1 389 ? 19.703 16.438 5.32 1 97.5 389 MET B C 1
ATOM 8203 O O . MET B 1 389 ? 20.312 15.492 4.84 1 97.5 389 MET B O 1
ATOM 8207 N N . TYR B 1 390 ? 19.781 17.656 4.902 1 97.75 390 TYR B N 1
ATOM 8208 C CA . TYR B 1 390 ? 20.719 18.062 3.859 1 97.75 390 TYR B CA 1
ATOM 8209 C C . TYR B 1 390 ? 21.609 19.203 4.332 1 97.75 390 TYR B C 1
ATOM 8211 O O . TYR B 1 390 ? 21.219 19.984 5.191 1 97.75 390 TYR B O 1
ATOM 8219 N N . ASP B 1 391 ? 22.781 19.297 3.775 1 96.75 391 ASP B N 1
ATOM 8220 C CA . ASP B 1 391 ? 23.609 20.469 4.039 1 96.75 391 ASP B CA 1
ATOM 8221 C C . ASP B 1 391 ? 23.266 21.609 3.074 1 96.75 391 ASP B C 1
ATOM 8223 O O . ASP B 1 391 ? 22.359 21.484 2.25 1 96.75 391 ASP B O 1
ATOM 8227 N N . LYS B 1 392 ? 23.953 22.75 3.227 1 94.31 392 LYS B N 1
ATOM 8228 C CA . LYS B 1 392 ? 23.625 23.969 2.496 1 94.31 392 LYS B CA 1
ATOM 8229 C C . LYS B 1 392 ? 23.859 23.797 0.999 1 94.31 392 LYS B C 1
ATOM 8231 O O . LYS B 1 392 ? 23.297 24.547 0.186 1 94.31 392 LYS B O 1
ATOM 8236 N N . ASP B 1 393 ? 24.656 22.781 0.633 1 94.44 393 ASP B N 1
ATOM 8237 C CA . ASP B 1 393 ? 24.984 22.547 -0.771 1 94.44 393 ASP B CA 1
ATOM 8238 C C . ASP B 1 393 ? 24.062 21.5 -1.39 1 94.44 393 ASP B C 1
ATOM 8240 O O . ASP B 1 393 ? 24.172 21.203 -2.58 1 94.44 393 ASP B O 1
ATOM 8244 N N . GLY B 1 394 ? 23.25 20.969 -0.562 1 93.88 394 GLY B N 1
ATOM 8245 C CA . GLY B 1 394 ? 22.25 20.031 -1.072 1 93.88 394 GLY B CA 1
ATOM 8246 C C . GLY B 1 394 ? 22.688 18.578 -0.99 1 93.88 394 GLY B C 1
ATOM 8247 O O . GLY B 1 394 ? 22.125 17.719 -1.659 1 93.88 394 GLY B O 1
ATOM 8248 N N . TYR B 1 395 ? 23.688 18.281 -0.266 1 95.44 395 TYR B N 1
ATOM 8249 C CA . TYR B 1 395 ? 24.141 16.906 -0.075 1 95.44 395 TYR B CA 1
ATOM 8250 C C . TYR B 1 395 ? 23.359 16.25 1.059 1 95.44 395 TYR B C 1
ATOM 8252 O O . TYR B 1 395 ? 23.266 16.797 2.154 1 95.44 395 TYR B O 1
ATOM 8260 N N . TYR B 1 396 ? 22.906 15.07 0.788 1 95.19 396 TYR B N 1
ATOM 8261 C CA . TYR B 1 396 ? 22.172 14.297 1.787 1 95.19 396 TYR B CA 1
ATOM 8262 C C . TYR B 1 396 ? 23.094 13.867 2.92 1 95.19 396 TYR B C 1
ATOM 8264 O O . TYR B 1 396 ? 24.203 13.367 2.678 1 95.19 396 TYR B O 1
ATOM 8272 N N . LEU B 1 397 ? 22.641 14.008 4.176 1 96.38 397 LEU B N 1
ATOM 8273 C CA . LEU B 1 397 ? 23.438 13.633 5.344 1 96.38 397 LEU B CA 1
ATOM 8274 C C . LEU B 1 397 ? 22.859 12.391 6.02 1 96.38 397 LEU B C 1
ATOM 8276 O O . LEU B 1 397 ? 23.5 11.344 6.051 1 96.38 397 LEU B O 1
ATOM 8280 N N . ARG B 1 398 ? 21.641 12.516 6.461 1 94.62 398 ARG B N 1
ATOM 8281 C CA . ARG B 1 398 ? 20.922 11.461 7.176 1 94.62 398 ARG B CA 1
ATOM 8282 C C . ARG B 1 398 ? 19.438 11.773 7.277 1 94.62 398 ARG B C 1
ATOM 8284 O O . ARG B 1 398 ? 18.953 12.734 6.672 1 94.62 398 ARG B O 1
ATOM 8291 N N . GLN B 1 399 ? 18.688 10.891 7.902 1 93.19 399 GLN B N 1
ATOM 8292 C CA . GLN B 1 399 ? 17.266 11.125 8.117 1 93.19 399 GLN B CA 1
ATOM 8293 C C . GLN B 1 399 ? 16.875 10.797 9.555 1 93.19 399 GLN B C 1
ATOM 8295 O O . GLN B 1 399 ? 17.578 10.062 10.25 1 93.19 399 GLN B O 1
ATOM 8300 N N . TYR B 1 400 ? 15.773 11.438 9.945 1 90.5 400 TYR B N 1
ATOM 8301 C CA . TYR B 1 400 ? 15.25 11.281 11.297 1 90.5 400 TYR B CA 1
ATOM 8302 C C . TYR B 1 400 ? 13.734 11.117 11.273 1 90.5 400 TYR B C 1
ATOM 8304 O O . TYR B 1 400 ? 13.031 11.859 10.586 1 90.5 400 TYR B O 1
ATOM 8312 N N . PRO B 1 401 ? 13.203 10.133 12.047 1 88.56 401 PRO B N 1
ATOM 8313 C CA . PRO B 1 401 ? 11.742 10.016 12.094 1 88.56 401 PRO B CA 1
ATOM 8314 C C . PRO B 1 401 ? 11.07 11.234 12.719 1 88.56 401 PRO B C 1
ATOM 8316 O O . PRO B 1 401 ? 11.422 11.648 13.82 1 88.56 401 PRO B O 1
ATOM 8319 N N . ILE B 1 402 ? 10.094 11.758 12.094 1 89.31 402 ILE B N 1
ATOM 8320 C CA . ILE B 1 402 ? 9.445 12.992 12.523 1 89.31 402 ILE B CA 1
ATOM 8321 C C . ILE B 1 402 ? 8.758 12.773 13.867 1 89.31 402 ILE B C 1
ATOM 8323 O O . ILE B 1 402 ? 8.695 13.688 14.695 1 89.31 402 ILE B O 1
ATOM 8327 N N . VAL B 1 403 ? 8.234 11.578 14.086 1 83.75 403 VAL B N 1
ATOM 8328 C CA . VAL B 1 403 ? 7.508 11.289 15.32 1 83.75 403 VAL B CA 1
ATOM 8329 C C . VAL B 1 403 ? 8.445 11.406 16.516 1 83.75 403 VAL B C 1
ATOM 8331 O O . VAL B 1 403 ? 8.008 11.711 17.625 1 83.75 403 VAL B O 1
ATOM 8334 N N . ASN B 1 404 ? 9.766 11.25 16.266 1 84.25 404 ASN B N 1
ATOM 8335 C CA . ASN B 1 404 ? 10.766 11.367 17.328 1 84.25 404 ASN B CA 1
ATOM 8336 C C . ASN B 1 404 ? 11.039 12.828 17.672 1 84.25 404 ASN B C 1
ATOM 8338 O O . ASN B 1 404 ? 11.758 13.109 18.641 1 84.25 404 ASN B O 1
ATOM 8342 N N . LEU B 1 405 ? 10.383 13.688 16.953 1 88.44 405 LEU B N 1
ATOM 8343 C CA . LEU B 1 405 ? 10.578 15.109 17.203 1 88.44 405 LEU B CA 1
ATOM 8344 C C . LEU B 1 405 ? 9.398 15.688 17.984 1 88.44 405 LEU B C 1
ATOM 8346 O O . LEU B 1 405 ? 9.352 16.891 18.25 1 88.44 405 LEU B O 1
ATOM 8350 N N . THR B 1 406 ? 8.531 14.805 18.406 1 85.69 406 THR B N 1
ATOM 8351 C CA . THR B 1 406 ? 7.438 15.227 19.266 1 85.69 406 THR B CA 1
ATOM 8352 C C . THR B 1 406 ? 7.961 15.617 20.641 1 85.69 406 THR B C 1
ATOM 8354 O O . THR B 1 406 ? 8.711 14.867 21.266 1 85.69 406 THR B O 1
ATOM 8357 N N . LEU B 1 407 ? 7.621 16.875 21.125 1 86.56 407 LEU B N 1
ATOM 8358 C CA . LEU B 1 407 ? 7.992 17.406 22.422 1 86.56 407 LEU B CA 1
ATOM 8359 C C . LEU B 1 407 ? 9.508 17.375 22.609 1 86.56 407 LEU B C 1
ATOM 8361 O O . LEU B 1 407 ? 10 17.141 23.719 1 86.56 407 LEU B O 1
ATOM 8365 N N . ARG B 1 408 ? 10.242 17.531 21.562 1 89.38 408 ARG B N 1
ATOM 8366 C CA . ARG B 1 408 ? 11.703 17.453 21.578 1 89.38 408 ARG B CA 1
ATOM 8367 C C . ARG B 1 408 ? 12.32 18.672 20.891 1 89.38 408 ARG B C 1
ATOM 8369 O O . ARG B 1 408 ? 13.133 18.516 19.984 1 89.38 408 ARG B O 1
ATOM 8376 N N . THR B 1 409 ? 12.031 19.781 21.391 1 93.06 409 THR B N 1
ATOM 8377 C CA . THR B 1 409 ? 12.484 21.062 20.828 1 93.06 409 THR B CA 1
ATOM 8378 C C . THR B 1 409 ? 14 21.156 20.875 1 93.06 409 THR B C 1
ATOM 8380 O O . THR B 1 409 ? 14.617 21.734 19.969 1 93.06 409 THR B O 1
ATOM 8383 N N . GLY B 1 410 ? 14.641 20.562 21.875 1 93.56 410 GLY B N 1
ATOM 8384 C CA . GLY B 1 410 ? 16.078 20.641 22.047 1 93.56 410 GLY B CA 1
ATOM 8385 C C . GLY B 1 410 ? 16.859 20.047 20.891 1 93.56 410 GLY B C 1
ATOM 8386 O O . GLY B 1 410 ? 18.016 20.406 20.641 1 93.56 410 GLY B O 1
ATOM 8387 N N . PHE B 1 411 ? 16.266 19.141 20.188 1 93.44 411 PHE B N 1
ATOM 8388 C CA . PHE B 1 411 ? 16.891 18.484 19.047 1 93.44 411 PHE B CA 1
ATOM 8389 C C . PHE B 1 411 ? 17.328 19.516 18.016 1 93.44 411 PHE B C 1
ATOM 8391 O O . PHE B 1 411 ? 18.422 19.422 17.438 1 93.44 411 PHE B O 1
ATOM 8398 N N . PHE B 1 412 ? 16.547 20.516 17.766 1 94.62 412 PHE B N 1
ATOM 8399 C CA . PHE B 1 412 ? 16.781 21.484 16.703 1 94.62 412 PHE B CA 1
ATOM 8400 C C . PHE B 1 412 ? 18 22.344 17 1 94.62 412 PHE B C 1
ATOM 8402 O O . PHE B 1 412 ? 18.672 22.812 16.078 1 94.62 412 PHE B O 1
ATOM 8409 N N . ALA B 1 413 ? 18.328 22.516 18.234 1 93.5 413 ALA B N 1
ATOM 8410 C CA . ALA B 1 413 ? 19.406 23.422 18.625 1 93.5 413 ALA B CA 1
ATOM 8411 C C . ALA B 1 413 ? 20.75 22.703 18.688 1 93.5 413 ALA B C 1
ATOM 8413 O O . ALA B 1 413 ? 21.781 23.312 18.953 1 93.5 413 ALA B O 1
ATOM 8414 N N . VAL B 1 414 ? 20.688 21.422 18.359 1 92.38 414 VAL B N 1
ATOM 8415 C CA . VAL B 1 414 ? 21.922 20.641 18.469 1 92.38 414 VAL B CA 1
ATOM 8416 C C . VAL B 1 414 ? 22.469 20.344 17.078 1 92.38 414 VAL B C 1
ATOM 8418 O O . VAL B 1 414 ? 21.703 20.062 16.141 1 92.38 414 VAL B O 1
ATOM 8421 N N . ASP B 1 415 ? 23.828 20.391 16.922 1 90.25 415 ASP B N 1
ATOM 8422 C CA . ASP B 1 415 ? 24.594 19.922 15.773 1 90.25 415 ASP B CA 1
ATOM 8423 C C . ASP B 1 415 ? 24.062 20.516 14.469 1 90.25 415 ASP B C 1
ATOM 8425 O O . ASP B 1 415 ? 23.906 19.812 13.469 1 90.25 415 ASP B O 1
ATOM 8429 N N . ASP B 1 416 ? 23.562 21.703 14.422 1 93.56 416 ASP B N 1
ATOM 8430 C CA . ASP B 1 416 ? 23.047 22.406 13.258 1 93.56 416 ASP B CA 1
ATOM 8431 C C . ASP B 1 416 ? 21.812 21.719 12.695 1 93.56 416 ASP B C 1
ATOM 8433 O O . ASP B 1 416 ? 21.516 21.844 11.5 1 93.56 416 ASP B O 1
ATOM 8437 N N . ASN B 1 417 ? 21.094 20.938 13.492 1 95.56 417 ASN B N 1
ATOM 8438 C CA . ASN B 1 417 ? 19.953 20.141 13.047 1 95.56 417 ASN B CA 1
ATOM 8439 C C . ASN B 1 417 ? 18.875 21.031 12.414 1 95.56 417 ASN B C 1
ATOM 8441 O O . ASN B 1 417 ? 18.234 20.625 11.453 1 95.56 417 ASN B O 1
ATOM 8445 N N . ILE B 1 418 ? 18.672 22.203 12.969 1 96.75 418 ILE B N 1
ATOM 8446 C CA . ILE B 1 418 ? 17.609 23.047 12.422 1 96.75 418 ILE B CA 1
ATOM 8447 C C . ILE B 1 418 ? 17.938 23.406 10.977 1 96.75 418 ILE B C 1
ATOM 8449 O O . ILE B 1 418 ? 17.047 23.484 10.133 1 96.75 418 ILE B O 1
ATOM 8453 N N . ASP B 1 419 ? 19.281 23.656 10.68 1 97.62 419 ASP B N 1
ATOM 8454 C CA . ASP B 1 419 ? 19.688 24.016 9.328 1 97.62 419 ASP B CA 1
ATOM 8455 C C . ASP B 1 419 ? 19.5 22.844 8.367 1 97.62 419 ASP B C 1
ATOM 8457 O O . ASP B 1 419 ? 19.016 23.016 7.254 1 97.62 419 ASP B O 1
ATOM 8461 N N . TYR B 1 420 ? 19.922 21.672 8.828 1 97.94 420 TYR B N 1
ATOM 8462 C CA . TYR B 1 420 ? 19.844 20.484 7.984 1 97.94 420 TYR B CA 1
ATOM 8463 C C . TYR B 1 420 ? 18.391 20.125 7.676 1 97.94 420 TYR B C 1
ATOM 8465 O O . TYR B 1 420 ? 18.078 19.734 6.551 1 97.94 420 TYR B O 1
ATOM 8473 N N . ILE B 1 421 ? 17.531 20.219 8.656 1 97.69 421 ILE B N 1
ATOM 8474 C CA . ILE B 1 421 ? 16.109 19.906 8.461 1 97.69 421 ILE B CA 1
ATOM 8475 C C . ILE B 1 421 ? 15.469 20.969 7.578 1 97.69 421 ILE B C 1
ATOM 8477 O O . ILE B 1 421 ? 14.609 20.656 6.75 1 97.69 421 ILE B O 1
ATOM 8481 N N . THR B 1 422 ? 15.875 22.234 7.762 1 98.25 422 THR B N 1
ATOM 8482 C CA . THR B 1 422 ? 15.383 23.297 6.902 1 98.25 422 THR B CA 1
ATOM 8483 C C . THR B 1 422 ? 15.711 23 5.438 1 98.25 422 THR B C 1
ATOM 8485 O O . THR B 1 422 ? 14.828 23.078 4.574 1 98.25 422 THR B O 1
ATOM 8488 N N . GLN B 1 423 ? 16.969 22.625 5.211 1 98.25 423 GLN B N 1
ATOM 8489 C CA . GLN B 1 423 ? 17.391 22.281 3.855 1 98.25 423 GLN B CA 1
ATOM 8490 C C . GLN B 1 423 ? 16.594 21.109 3.311 1 98.25 423 GLN B C 1
ATOM 8492 O O . GLN B 1 423 ? 16.219 21.094 2.139 1 98.25 423 GLN B O 1
ATOM 8497 N N . GLY B 1 424 ? 16.328 20.188 4.148 1 98.12 424 GLY B N 1
ATOM 8498 C CA . GLY B 1 424 ? 15.57 19.016 3.752 1 98.12 424 GLY B CA 1
ATOM 8499 C C . GLY B 1 424 ? 14.109 19.328 3.471 1 98.12 424 GLY B C 1
ATOM 8500 O O . GLY B 1 424 ? 13.5 18.703 2.598 1 98.12 424 GLY B O 1
ATOM 8501 N N . SER B 1 425 ? 13.539 20.281 4.121 1 98 425 SER B N 1
ATOM 8502 C CA . SER B 1 425 ? 12.109 20.578 4.07 1 98 425 SER B CA 1
ATOM 8503 C C . SER B 1 425 ? 11.68 20.984 2.664 1 98 425 SER B C 1
ATOM 8505 O O . SER B 1 425 ? 10.578 20.656 2.223 1 98 425 SER B O 1
ATOM 8507 N N . PHE B 1 426 ? 12.547 21.75 1.951 1 98.5 426 PHE B N 1
ATOM 8508 C CA . PHE B 1 426 ? 12.125 22.219 0.634 1 98.5 426 PHE B CA 1
ATOM 8509 C C . PHE B 1 426 ? 12.758 21.359 -0.465 1 98.5 426 PHE B C 1
ATOM 8511 O O . PHE B 1 426 ? 12.578 21.641 -1.652 1 98.5 426 PHE B O 1
ATOM 8518 N N . ARG B 1 427 ? 13.516 20.266 -0.07 1 97.75 427 ARG B N 1
ATOM 8519 C CA . ARG B 1 427 ? 14.148 19.391 -1.05 1 97.75 427 ARG B CA 1
ATOM 8520 C C . ARG B 1 427 ? 13.43 18.047 -1.112 1 97.75 427 ARG B C 1
ATOM 8522 O O . ARG B 1 427 ? 13.266 17.469 -2.191 1 97.75 427 ARG B O 1
ATOM 8529 N N . GLN B 1 428 ? 13.039 17.547 0.012 1 97.5 428 GLN B N 1
ATOM 8530 C CA . GLN B 1 428 ? 12.422 16.219 0.105 1 97.5 428 GLN B CA 1
ATOM 8531 C C . GLN B 1 428 ? 10.938 16.281 -0.255 1 97.5 428 GLN B C 1
ATOM 8533 O O . GLN B 1 428 ? 10.242 17.234 0.105 1 97.5 428 GLN B O 1
ATOM 8538 N N . GLY B 1 429 ? 10.508 15.234 -0.961 1 97.62 429 GLY B N 1
ATOM 8539 C CA . GLY B 1 429 ? 9.078 15.133 -1.221 1 97.62 429 GLY B CA 1
ATOM 8540 C C . GLY B 1 429 ? 8.281 14.719 -0.001 1 97.62 429 GLY B C 1
ATOM 8541 O O . GLY B 1 429 ? 8.797 14.031 0.882 1 97.62 429 GLY B O 1
ATOM 8542 N N . SER B 1 430 ? 7.039 15.18 0.044 1 98.06 430 SER B N 1
ATOM 8543 C CA . SER B 1 430 ? 6.086 14.578 0.972 1 98.06 430 SER B CA 1
ATOM 8544 C C . SER B 1 430 ? 5.746 13.148 0.566 1 98.06 430 SER B C 1
ATOM 8546 O O . SER B 1 430 ? 6.348 12.602 -0.358 1 98.06 430 SER B O 1
ATOM 8548 N N . ALA B 1 431 ? 4.863 12.523 1.373 1 97.75 431 ALA B N 1
ATOM 8549 C CA . ALA B 1 431 ? 4.324 11.242 0.906 1 97.75 431 ALA B CA 1
ATOM 8550 C C . ALA B 1 431 ? 3.383 11.445 -0.276 1 97.75 431 ALA B C 1
ATOM 8552 O O . ALA B 1 431 ? 2.768 12.508 -0.413 1 97.75 431 ALA B O 1
ATOM 8553 N N . HIS B 1 432 ? 3.338 10.461 -1.077 1 97.31 432 HIS B N 1
ATOM 8554 C CA . HIS B 1 432 ? 2.516 10.477 -2.281 1 97.31 432 HIS B CA 1
ATOM 8555 C C . HIS B 1 432 ? 1.032 10.375 -1.938 1 97.31 432 HIS B C 1
ATOM 8557 O O . HIS B 1 432 ? 0.665 9.781 -0.92 1 97.31 432 HIS B O 1
ATOM 8563 N N . ILE B 1 433 ? 0.219 11.055 -2.713 1 96.75 433 ILE B N 1
ATOM 8564 C CA . ILE B 1 433 ? -1.227 10.938 -2.562 1 96.75 433 ILE B CA 1
ATOM 8565 C C . ILE B 1 433 ? -1.727 9.727 -3.348 1 96.75 433 ILE B C 1
ATOM 8567 O O . ILE B 1 433 ? -2.051 9.836 -4.531 1 96.75 433 ILE B O 1
ATOM 8571 N N . ASP B 1 434 ? -1.843 8.531 -2.643 1 95.62 434 ASP B N 1
ATOM 8572 C CA . ASP B 1 434 ? -2.172 7.309 -3.359 1 95.62 434 ASP B CA 1
ATOM 8573 C C . ASP B 1 434 ? -2.752 6.258 -2.416 1 95.62 434 ASP B C 1
ATOM 8575 O O . ASP B 1 434 ? -2.521 5.059 -2.592 1 95.62 434 ASP B O 1
ATOM 8579 N N . TYR B 1 435 ? -3.381 6.66 -1.305 1 97.06 435 TYR B N 1
ATOM 8580 C CA . TYR B 1 435 ? -4.055 5.781 -0.355 1 97.06 435 TYR B CA 1
ATOM 8581 C C . TYR B 1 435 ? -3.053 4.922 0.402 1 97.06 435 TYR B C 1
ATOM 8583 O O . TYR B 1 435 ? -3.391 3.834 0.874 1 97.06 435 TYR B O 1
ATOM 8591 N N . VAL B 1 436 ? -1.772 5.305 0.427 1 97.88 436 VAL B N 1
ATOM 8592 C CA . VAL B 1 436 ? -0.709 4.648 1.181 1 97.88 436 VAL B CA 1
ATOM 8593 C C . VAL B 1 436 ? -0.143 5.613 2.221 1 97.88 436 VAL B C 1
ATOM 8595 O O . VAL B 1 436 ? 0.278 6.723 1.885 1 97.88 436 VAL B O 1
ATOM 8598 N N . ALA B 1 437 ? -0.189 5.188 3.445 1 97.56 437 ALA B N 1
ATOM 8599 C CA . ALA B 1 437 ? 0.34 6.031 4.512 1 97.56 437 ALA B CA 1
ATOM 8600 C C . ALA B 1 437 ? 1.679 5.504 5.02 1 97.56 437 ALA B C 1
ATOM 8602 O O . ALA B 1 437 ? 1.962 4.309 4.91 1 97.56 437 ALA B O 1
ATOM 8603 N N . ASP B 1 438 ? 2.494 6.375 5.527 1 96.81 438 ASP B N 1
ATOM 8604 C CA . ASP B 1 438 ? 3.82 6.027 6.031 1 96.81 438 ASP B CA 1
ATOM 8605 C C . ASP B 1 438 ? 3.723 5.27 7.352 1 96.81 438 ASP B C 1
ATOM 8607 O O . ASP B 1 438 ? 2.926 5.625 8.227 1 96.81 438 ASP B O 1
ATOM 8611 N N . PRO B 1 439 ? 4.523 4.238 7.535 1 94.75 439 PRO B N 1
ATOM 8612 C CA . PRO B 1 439 ? 4.43 3.428 8.758 1 94.75 439 PRO B CA 1
ATOM 8613 C C . PRO B 1 439 ? 4.797 4.211 10.016 1 94.75 439 PRO B C 1
ATOM 8615 O O . PRO B 1 439 ? 4.367 3.859 11.109 1 94.75 439 PRO B O 1
ATOM 8618 N N . ASP B 1 440 ? 5.59 5.238 9.945 1 91.75 440 ASP B N 1
ATOM 8619 C CA . ASP B 1 440 ? 5.91 6.031 11.125 1 91.75 440 ASP B CA 1
ATOM 8620 C C . ASP B 1 440 ? 4.691 6.809 11.617 1 91.75 440 ASP B C 1
ATOM 8622 O O . ASP B 1 440 ? 4.594 7.137 12.797 1 91.75 440 ASP B O 1
ATOM 8626 N N . ILE B 1 441 ? 3.787 7.043 10.711 1 93 441 ILE B N 1
ATOM 8627 C CA . ILE B 1 441 ? 2.559 7.75 11.055 1 93 441 ILE B CA 1
ATOM 8628 C C . ILE B 1 441 ? 1.527 6.762 11.594 1 93 441 ILE B C 1
ATOM 8630 O O . ILE B 1 441 ? 0.75 7.094 12.492 1 93 441 ILE B O 1
ATOM 8634 N N . THR B 1 442 ? 1.615 5.488 11.094 1 94.88 442 THR B N 1
ATOM 8635 C CA . THR B 1 442 ? 0.527 4.551 11.367 1 94.88 442 THR B CA 1
ATOM 8636 C C . THR B 1 442 ? 0.935 3.539 12.43 1 94.88 442 THR B C 1
ATOM 8638 O O . THR B 1 442 ? 0.104 2.76 12.898 1 94.88 442 THR B O 1
ATOM 8641 N N . GLU B 1 443 ? 2.199 3.521 12.836 1 91.31 443 GLU B N 1
ATOM 8642 C CA . GLU B 1 443 ? 2.605 2.439 13.727 1 91.31 443 GLU B CA 1
ATOM 8643 C C . GLU B 1 443 ? 3.438 2.969 14.891 1 91.31 443 GLU B C 1
ATOM 8645 O O . GLU B 1 443 ? 3.473 2.357 15.961 1 91.31 443 GLU B O 1
ATOM 8650 N N . GLN B 1 444 ? 4.16 3.998 14.695 1 80.62 444 GLN B N 1
ATOM 8651 C CA . GLN B 1 444 ? 5.188 4.383 15.656 1 80.62 444 GLN B CA 1
ATOM 8652 C C . GLN B 1 444 ? 4.605 5.277 16.75 1 80.62 444 GLN B C 1
ATOM 8654 O O . GLN B 1 444 ? 3.775 6.145 16.469 1 80.62 444 GLN B O 1
ATOM 8659 N N . GLY B 1 445 ? 5.055 4.863 17.875 1 66.12 445 GLY B N 1
ATOM 8660 C CA . GLY B 1 445 ? 4.609 5.578 19.062 1 66.12 445 GLY B CA 1
ATOM 8661 C C . GLY B 1 445 ? 5.16 6.988 19.156 1 66.12 445 GLY B C 1
ATOM 8662 O O . GLY B 1 445 ? 6.066 7.355 18.406 1 66.12 445 GLY B O 1
ATOM 8663 N N . MET B 1 446 ? 4.355 7.656 19.859 1 65 446 MET B N 1
ATOM 8664 C CA . MET B 1 446 ? 4.746 9.039 20.125 1 65 446 MET B CA 1
ATOM 8665 C C . MET B 1 446 ? 5.613 9.133 21.375 1 65 446 MET B C 1
ATOM 8667 O O . MET B 1 446 ? 5.098 9.242 22.484 1 65 446 MET B O 1
ATOM 8671 N N . GLY B 1 447 ? 6.902 8.906 21.203 1 59.38 447 GLY B N 1
ATOM 8672 C CA . GLY B 1 447 ? 7.84 9.062 22.297 1 59.38 447 GLY B CA 1
ATOM 8673 C C . GLY B 1 447 ? 8.117 7.766 23.031 1 59.38 447 GLY B C 1
ATOM 8674 O O . GLY B 1 447 ? 7.594 6.711 22.672 1 59.38 447 GLY B O 1
ATOM 8675 N N . PRO B 1 448 ? 8.977 7.82 23.938 1 56.44 448 PRO B N 1
ATOM 8676 C CA . PRO B 1 448 ? 9.453 6.652 24.688 1 56.44 448 PRO B CA 1
ATOM 8677 C C . PRO B 1 448 ? 8.352 5.977 25.5 1 56.44 448 PRO B C 1
ATOM 8679 O O . PRO B 1 448 ? 8.484 4.805 25.859 1 56.44 448 PRO B O 1
ATOM 8682 N N . HIS B 1 449 ? 7.285 6.719 25.625 1 60.72 449 HIS B N 1
ATOM 8683 C CA . HIS B 1 449 ? 6.305 6.16 26.547 1 60.72 449 HIS B CA 1
ATOM 8684 C C . HIS B 1 449 ? 5.246 5.352 25.812 1 60.72 449 HIS B C 1
ATOM 8686 O O . HIS B 1 449 ? 4.473 4.613 26.422 1 60.72 449 HIS B O 1
ATOM 8692 N N . GLN B 1 450 ? 5.18 5.621 24.656 1 74.25 450 GLN B N 1
ATOM 8693 C CA . GLN B 1 450 ? 4.242 4.832 23.859 1 74.25 450 GLN B CA 1
ATOM 8694 C C . GLN B 1 450 ? 4.949 4.125 22.703 1 74.25 450 GLN B C 1
ATOM 8696 O O . GLN B 1 450 ? 5.293 4.75 21.703 1 74.25 450 GLN B O 1
ATOM 8701 N N . LYS B 1 451 ? 5.047 2.928 22.938 1 76.19 451 LYS B N 1
ATOM 8702 C CA . LYS B 1 451 ? 5.809 2.162 21.953 1 76.19 451 LYS B CA 1
ATOM 8703 C C . LYS B 1 451 ? 5.055 2.062 20.641 1 76.19 451 LYS B C 1
ATOM 8705 O O . LYS B 1 451 ? 5.668 2.049 19.562 1 76.19 451 LYS B O 1
ATOM 8710 N N . VAL B 1 452 ? 3.719 2.002 20.797 1 87.31 452 VAL B N 1
ATOM 8711 C CA . VAL B 1 452 ? 2.914 1.816 19.594 1 87.31 452 VAL B CA 1
ATOM 8712 C C . VAL B 1 452 ? 1.812 2.873 19.547 1 87.31 452 VAL B C 1
ATOM 8714 O O . VAL B 1 452 ? 1.225 3.217 20.578 1 87.31 452 VAL B O 1
ATOM 8717 N N . SER B 1 453 ? 1.67 3.479 18.438 1 88.12 453 SER B N 1
ATOM 8718 C CA . SER B 1 453 ? 0.602 4.441 18.188 1 88.12 453 SER B CA 1
ATOM 8719 C C . SER B 1 453 ? 0.203 4.461 16.719 1 88.12 453 SER B C 1
ATOM 8721 O O . SER B 1 453 ? 0.994 4.082 15.852 1 88.12 453 SER B O 1
ATOM 8723 N N . ASP B 1 454 ? -0.952 4.703 16.469 1 92.56 454 ASP B N 1
ATOM 8724 C CA . ASP B 1 454 ? -1.481 4.879 15.125 1 92.56 454 ASP B CA 1
ATOM 8725 C C . ASP B 1 454 ? -2.363 6.125 15.047 1 92.56 454 ASP B C 1
ATOM 8727 O O . ASP B 1 454 ? -3.533 6.09 15.43 1 92.56 454 ASP B O 1
ATOM 8731 N N . LEU B 1 455 ? -1.82 7.191 14.438 1 92.19 455 LEU B N 1
ATOM 8732 C CA . LEU B 1 455 ? -2.523 8.469 14.383 1 92.19 455 LEU B CA 1
ATOM 8733 C C . LEU B 1 455 ? -3.82 8.344 13.594 1 92.19 455 LEU B C 1
ATOM 8735 O O . LEU B 1 455 ? -4.82 8.984 13.922 1 92.19 455 LEU B O 1
ATOM 8739 N N . MET B 1 456 ? -3.809 7.535 12.641 1 96.38 456 MET B N 1
ATOM 8740 C CA . MET B 1 456 ? -4.98 7.445 11.773 1 96.38 456 MET B CA 1
ATOM 8741 C C . MET B 1 456 ? -6.078 6.609 12.422 1 96.38 456 MET B C 1
ATOM 8743 O O . MET B 1 456 ? -7.266 6.887 12.242 1 96.38 456 MET B O 1
ATOM 8747 N N . THR B 1 457 ? -5.695 5.59 13.18 1 96.88 457 THR B N 1
ATOM 8748 C CA . THR B 1 457 ? -6.676 4.879 14 1 96.88 457 THR B CA 1
ATOM 8749 C C . THR B 1 457 ? -7.316 5.82 15.016 1 96.88 457 THR B C 1
ATOM 8751 O O . THR B 1 457 ? -8.531 5.797 15.211 1 96.88 457 THR B O 1
ATOM 8754 N N . ASN B 1 458 ? -6.5 6.633 15.617 1 93.19 458 ASN B N 1
ATOM 8755 C CA . ASN B 1 458 ? -7.012 7.633 16.547 1 93.19 458 ASN B CA 1
ATOM 8756 C C . ASN B 1 458 ? -7.973 8.602 15.867 1 93.19 458 ASN B C 1
ATOM 8758 O O . ASN B 1 458 ? -8.977 9.008 16.453 1 93.19 458 ASN B O 1
ATOM 8762 N N . ASP B 1 459 ? -7.637 8.984 14.656 1 95.31 459 ASP B N 1
ATOM 8763 C CA . ASP B 1 459 ? -8.5 9.891 13.906 1 95.31 459 ASP B CA 1
ATOM 8764 C C . ASP B 1 459 ? -9.898 9.289 13.719 1 95.31 459 ASP B C 1
ATOM 8766 O O . ASP B 1 459 ? -10.898 9.984 13.883 1 95.31 459 ASP B O 1
ATOM 8770 N N . LEU B 1 460 ? -9.914 8.039 13.406 1 97.12 460 LEU B N 1
ATOM 8771 C CA . LEU B 1 460 ? -11.203 7.387 13.188 1 97.12 460 LEU B CA 1
ATOM 8772 C C . LEU B 1 460 ? -11.969 7.25 14.5 1 97.12 460 LEU B C 1
ATOM 8774 O O . LEU B 1 460 ? -13.188 7.438 14.531 1 97.12 460 LEU B O 1
ATOM 8778 N N . ALA B 1 461 ? -11.273 6.887 15.539 1 96.19 461 ALA B N 1
ATOM 8779 C CA . ALA B 1 461 ? -11.914 6.781 16.844 1 96.19 461 ALA B CA 1
ATOM 8780 C C . ALA B 1 461 ? -12.461 8.133 17.297 1 96.19 461 ALA B C 1
ATOM 8782 O O . ALA B 1 461 ? -13.602 8.234 17.75 1 96.19 461 ALA B O 1
ATOM 8783 N N . LYS B 1 462 ? -11.695 9.141 17.156 1 94.38 462 LYS B N 1
ATOM 8784 C CA . LYS B 1 462 ? -12.109 10.484 17.562 1 94.38 462 LYS B CA 1
ATOM 8785 C C . LYS B 1 462 ? -13.266 10.977 16.688 1 94.38 462 LYS B C 1
ATOM 8787 O O . LYS B 1 462 ? -14.133 11.703 17.172 1 94.38 462 LYS B O 1
ATOM 8792 N N . ASN B 1 463 ? -13.188 10.586 15.43 1 96.88 463 ASN B N 1
ATOM 8793 C CA . ASN B 1 463 ? -14.312 10.867 14.547 1 96.88 463 ASN B CA 1
ATOM 8794 C C . ASN B 1 463 ? -15.641 10.508 15.211 1 96.88 463 ASN B C 1
ATOM 8796 O O . ASN B 1 463 ? -16.594 11.289 15.156 1 96.88 463 ASN B O 1
ATOM 8800 N N . ARG B 1 464 ? -15.68 9.461 15.883 1 97.06 464 ARG B N 1
ATOM 8801 C CA . ARG B 1 464 ? -16.906 8.945 16.5 1 97.06 464 ARG B CA 1
ATOM 8802 C C . ARG B 1 464 ? -17.172 9.648 17.828 1 97.06 464 ARG B C 1
ATOM 8804 O O . ARG B 1 464 ? -18.328 9.953 18.141 1 97.06 464 ARG B O 1
ATOM 8811 N N . TYR B 1 465 ? -16.156 9.906 18.547 1 93.94 465 TYR B N 1
ATOM 8812 C CA . TYR B 1 465 ? -16.312 10.57 19.844 1 93.94 465 TYR B CA 1
ATOM 8813 C C . TYR B 1 465 ? -16.688 12.039 19.656 1 93.94 465 TYR B C 1
ATOM 8815 O O . TYR B 1 465 ? -17.234 12.664 20.562 1 93.94 465 TYR B O 1
ATOM 8823 N N . PHE B 1 466 ? -16.422 12.586 18.484 1 94.69 466 PHE B N 1
ATOM 8824 C CA . PHE B 1 466 ? -16.844 13.945 18.172 1 94.69 466 PHE B CA 1
ATOM 8825 C C . PHE B 1 466 ? -18.281 13.977 17.688 1 94.69 466 PHE B C 1
ATOM 8827 O O . PHE B 1 466 ? -18.875 15.055 17.547 1 94.69 466 PHE B O 1
ATOM 8834 N N . GLY B 1 467 ? -18.828 12.828 17.453 1 96.25 467 GLY B N 1
ATOM 8835 C CA . GLY B 1 467 ? -20.234 12.727 17.062 1 96.25 467 GLY B CA 1
ATOM 8836 C C . GLY B 1 467 ? -20.5 13.18 15.641 1 96.25 467 GLY B C 1
ATOM 8837 O O . GLY B 1 467 ? -21.562 13.727 15.344 1 96.25 467 GLY B O 1
ATOM 8838 N N . PHE B 1 468 ? -19.562 13.016 14.766 1 97.81 468 PHE B N 1
ATOM 8839 C CA . PHE B 1 468 ? -19.766 13.406 13.375 1 97.81 468 PHE B CA 1
ATOM 8840 C C . PHE B 1 468 ? -20.828 12.516 12.727 1 97.81 468 PHE B C 1
ATOM 8842 O O . PHE B 1 468 ? -20.906 11.32 13.016 1 97.81 468 PHE B O 1
ATOM 8849 N N . GLN B 1 469 ? -21.609 13.156 11.836 1 97.62 469 GLN B N 1
ATOM 8850 C CA . GLN B 1 469 ? -22.547 12.398 11.016 1 97.62 469 GLN B CA 1
ATOM 8851 C C . GLN B 1 469 ? -21.812 11.461 10.062 1 97.62 469 GLN B C 1
ATOM 8853 O O . GLN B 1 469 ? -20.625 11.648 9.789 1 97.62 469 GLN B O 1
ATOM 8858 N N . PRO B 1 470 ? -22.547 10.469 9.562 1 97.69 470 PRO B N 1
ATOM 8859 C CA . PRO B 1 470 ? -21.938 9.609 8.539 1 97.69 470 PRO B CA 1
ATOM 8860 C C . PRO B 1 470 ? -21.469 10.391 7.32 1 97.69 470 PRO B C 1
ATOM 8862 O O . PRO B 1 470 ? -22.078 11.406 6.957 1 97.69 470 PRO B O 1
ATOM 8865 N N . TYR B 1 471 ? -20.438 9.844 6.738 1 98.38 471 TYR B N 1
ATOM 8866 C CA . TYR B 1 471 ? -19.828 10.414 5.543 1 98.38 471 TYR B CA 1
ATOM 8867 C C . TYR B 1 471 ? -20.875 10.773 4.504 1 98.38 471 TYR B C 1
ATOM 8869 O O . TYR B 1 471 ? -20.812 11.844 3.891 1 98.38 471 TYR B O 1
ATOM 8877 N N . VAL B 1 472 ? -21.906 10.016 4.285 1 98.12 472 VAL B N 1
ATOM 8878 C CA . VAL B 1 472 ? -22.875 10.188 3.207 1 98.12 472 VAL B CA 1
ATOM 8879 C C . VAL B 1 472 ? -23.719 11.43 3.471 1 98.12 472 VAL B C 1
ATOM 8881 O O . VAL B 1 472 ? -24.188 12.086 2.533 1 98.12 472 VAL B O 1
ATOM 8884 N N . LYS B 1 473 ? -23.906 11.797 4.758 1 98.19 473 LYS B N 1
ATOM 8885 C CA . LYS B 1 473 ? -24.656 13.008 5.086 1 98.19 473 LYS B CA 1
ATOM 8886 C C . LYS B 1 473 ? -23.859 14.258 4.707 1 98.19 473 LYS B C 1
ATOM 8888 O O . LYS B 1 473 ? -24.438 15.273 4.328 1 98.19 473 LYS B O 1
ATOM 8893 N N . TYR B 1 474 ? -22.609 14.18 4.828 1 98.56 474 TYR B N 1
ATOM 8894 C CA . TYR B 1 474 ? -21.766 15.297 4.41 1 98.56 474 TYR B CA 1
ATOM 8895 C C . TYR B 1 474 ? -21.734 15.414 2.891 1 98.56 474 TYR B C 1
ATOM 8897 O O . TYR B 1 474 ? -21.672 16.516 2.346 1 98.56 474 TYR B O 1
ATOM 8905 N N . ARG B 1 475 ? -21.719 14.273 2.203 1 97.88 475 ARG B N 1
ATOM 8906 C CA . ARG B 1 475 ? -21.812 14.297 0.747 1 97.88 475 ARG B CA 1
ATOM 8907 C C . ARG B 1 475 ? -23.109 14.977 0.296 1 97.88 475 ARG B C 1
ATOM 8909 O O . ARG B 1 475 ? -23.109 15.75 -0.669 1 97.88 475 ARG B O 1
ATOM 8916 N N . GLU B 1 476 ? -24.141 14.648 0.997 1 97.88 476 GLU B N 1
ATOM 8917 C CA . GLU B 1 476 ? -25.438 15.266 0.696 1 97.88 476 GLU B CA 1
ATOM 8918 C C . GLU B 1 476 ? -25.391 16.766 0.953 1 97.88 476 GLU B C 1
ATOM 8920 O O . GLU B 1 476 ? -25.859 17.562 0.126 1 97.88 476 GLU B O 1
ATOM 8925 N N . ALA B 1 477 ? -24.875 17.141 2.043 1 97.88 477 ALA B N 1
ATOM 8926 C CA . ALA B 1 477 ? -24.797 18.547 2.412 1 97.88 477 ALA B CA 1
ATOM 8927 C C . ALA B 1 477 ? -23.906 19.328 1.443 1 97.88 477 ALA B C 1
ATOM 8929 O O . ALA B 1 477 ? -24.219 20.469 1.076 1 97.88 477 ALA B O 1
ATOM 8930 N N . CYS B 1 478 ? -22.781 18.703 0.992 1 97.5 478 CYS B N 1
ATOM 8931 C CA . CYS B 1 478 ? -21.766 19.391 0.184 1 97.5 478 CYS B CA 1
ATOM 8932 C C . CYS B 1 478 ? -22.172 19.406 -1.284 1 97.5 478 CYS B C 1
ATOM 8934 O O . CYS B 1 478 ? -21.922 20.406 -1.982 1 97.5 478 CYS B O 1
ATOM 8936 N N . PHE B 1 479 ? -22.812 18.312 -1.743 1 96.12 479 PHE B N 1
ATOM 8937 C CA . PHE B 1 479 ? -22.953 18.172 -3.189 1 96.12 479 PHE B CA 1
ATOM 8938 C C . PHE B 1 479 ? -24.375 17.828 -3.576 1 96.12 479 PHE B C 1
ATOM 8940 O O . PHE B 1 479 ? -24.688 17.688 -4.762 1 96.12 479 PHE B O 1
ATOM 8947 N N . GLY B 1 480 ? -25.25 17.672 -2.664 1 95.69 480 GLY B N 1
ATOM 8948 C CA . GLY B 1 480 ? -26.625 17.297 -2.961 1 95.69 480 GLY B CA 1
ATOM 8949 C C . GLY B 1 480 ? -26.75 15.852 -3.416 1 95.69 480 GLY B C 1
ATOM 8950 O O . GLY B 1 480 ? -27.781 15.453 -3.963 1 95.69 480 GLY B O 1
ATOM 8951 N N . THR B 1 481 ? -25.734 15.078 -3.215 1 91.75 481 THR B N 1
ATOM 8952 C CA . THR B 1 481 ? -25.703 13.688 -3.656 1 91.75 481 THR B CA 1
ATOM 8953 C C . THR B 1 481 ? -26.344 12.781 -2.615 1 91.75 481 THR B C 1
ATOM 8955 O O . THR B 1 481 ? -25.922 12.742 -1.462 1 91.75 481 THR B O 1
ATOM 8958 N N . THR B 1 482 ? -27.297 12.078 -2.99 1 94.69 482 THR B N 1
ATOM 8959 C CA . THR B 1 482 ? -27.906 11.109 -2.096 1 94.69 482 THR B CA 1
ATOM 8960 C C . THR B 1 482 ? -27.328 9.719 -2.322 1 94.69 482 THR B C 1
ATOM 8962 O O . THR B 1 482 ? -27.297 9.227 -3.451 1 94.69 482 THR B O 1
ATOM 8965 N N . ILE B 1 483 ? -26.844 9.156 -1.297 1 97.44 483 ILE B N 1
ATOM 8966 C CA . ILE B 1 483 ? -26.234 7.828 -1.331 1 97.44 483 ILE B CA 1
ATOM 8967 C C . ILE B 1 483 ? -27.047 6.867 -0.461 1 97.44 483 ILE B C 1
ATOM 8969 O O . ILE B 1 483 ? -27.141 7.051 0.755 1 97.44 483 ILE B O 1
ATOM 8973 N N . ASN B 1 484 ? -27.578 5.793 -1.051 1 96.69 484 ASN B N 1
ATOM 8974 C CA . ASN B 1 484 ? -28.453 4.887 -0.321 1 96.69 484 ASN B CA 1
ATOM 8975 C C . ASN B 1 484 ? -27.844 3.49 -0.207 1 96.69 484 ASN B C 1
ATOM 8977 O O . ASN B 1 484 ? -28.234 2.705 0.654 1 96.69 484 ASN B O 1
ATOM 8981 N N . LYS B 1 485 ? -27.016 3.201 -1.109 1 97.25 485 LYS B N 1
ATOM 8982 C CA . LYS B 1 485 ? -26.344 1.905 -1.148 1 97.25 485 LYS B CA 1
ATOM 8983 C C . LYS B 1 485 ? -24.891 2.051 -1.594 1 97.25 485 LYS B C 1
ATOM 8985 O O . LYS B 1 485 ? -24.5 3.1 -2.105 1 97.25 485 LYS B O 1
ATOM 8990 N N . PHE B 1 486 ? -24.109 1.046 -1.403 1 97.88 486 PHE B N 1
ATOM 8991 C CA . PHE B 1 486 ? -22.672 1.123 -1.66 1 97.88 486 PHE B CA 1
ATOM 8992 C C . PHE B 1 486 ? -22.406 1.38 -3.137 1 97.88 486 PHE B C 1
ATOM 8994 O O . PHE B 1 486 ? -21.438 2.074 -3.486 1 97.88 486 PHE B O 1
ATOM 9001 N N . GLU B 1 487 ? -23.188 0.886 -4.055 1 96.31 487 GLU B N 1
ATOM 9002 C CA . GLU B 1 487 ? -23.016 1.058 -5.496 1 96.31 487 GLU B CA 1
ATOM 9003 C C . GLU B 1 487 ? -23.109 2.527 -5.891 1 96.31 487 GLU B C 1
ATOM 9005 O O . GLU B 1 487 ? -22.547 2.939 -6.91 1 96.31 487 GLU B O 1
ATOM 9010 N N . ASP B 1 488 ? -23.781 3.326 -5.043 1 97.69 488 ASP B N 1
ATOM 9011 C CA . ASP B 1 488 ? -23.953 4.746 -5.328 1 97.69 488 ASP B CA 1
ATOM 9012 C C . ASP B 1 488 ? -22.656 5.512 -5.129 1 97.69 488 ASP B C 1
ATOM 9014 O O . ASP B 1 488 ? -22.531 6.66 -5.559 1 97.69 488 ASP B O 1
ATOM 9018 N N . LEU B 1 489 ? -21.688 4.855 -4.492 1 98.06 489 LEU B N 1
ATOM 9019 C CA . LEU B 1 489 ? -20.406 5.496 -4.223 1 98.06 489 LEU B CA 1
ATOM 9020 C C . LEU B 1 489 ? -19.516 5.504 -5.469 1 98.06 489 LEU B C 1
ATOM 9022 O O . LEU B 1 489 ? -18.531 6.234 -5.531 1 98.06 489 LEU B O 1
ATOM 9026 N N . LYS B 1 490 ? -19.938 4.629 -6.426 1 94.62 490 LYS B N 1
ATOM 9027 C CA . LYS B 1 490 ? -19.156 4.523 -7.648 1 94.62 490 LYS B CA 1
ATOM 9028 C C . LYS B 1 490 ? -19.109 5.855 -8.391 1 94.62 490 LYS B C 1
ATOM 9030 O O . LYS B 1 490 ? -20.109 6.57 -8.453 1 94.62 490 LYS B O 1
ATOM 9035 N N . GLY B 1 491 ? -18 6.234 -8.977 1 91.62 491 GLY B N 1
ATOM 9036 C CA . GLY B 1 491 ? -17.797 7.504 -9.656 1 91.62 491 GLY B CA 1
ATOM 9037 C C . GLY B 1 491 ? -16.844 8.43 -8.93 1 91.62 491 GLY B C 1
ATOM 9038 O O . GLY B 1 491 ? -16.031 9.102 -9.555 1 91.62 491 GLY B O 1
ATOM 9039 N N . PHE B 1 492 ? -17.031 8.414 -7.602 1 93.38 492 PHE B N 1
ATOM 9040 C CA . PHE B 1 492 ? -16.109 9.297 -6.887 1 93.38 492 PHE B CA 1
ATOM 9041 C C . PHE B 1 492 ? -15.195 8.5 -5.969 1 93.38 492 PHE B C 1
ATOM 9043 O O . PHE B 1 492 ? -14.211 9.031 -5.453 1 93.38 492 PHE B O 1
ATOM 9050 N N . ILE B 1 493 ? -15.477 7.25 -5.73 1 97.94 493 ILE B N 1
ATOM 9051 C CA . ILE B 1 493 ? -14.586 6.289 -5.082 1 97.94 493 ILE B CA 1
ATOM 9052 C C . ILE B 1 493 ? -14.297 5.133 -6.035 1 97.94 493 ILE B C 1
ATOM 9054 O O . ILE B 1 493 ? -15.18 4.672 -6.758 1 97.94 493 ILE B O 1
ATOM 9058 N N . ASP B 1 494 ? -13.031 4.719 -6.094 1 97.56 494 ASP B N 1
ATOM 9059 C CA . ASP B 1 494 ? -12.648 3.625 -6.984 1 97.56 494 ASP B CA 1
ATOM 9060 C C . ASP B 1 494 ? -13.391 2.34 -6.617 1 97.56 494 ASP B C 1
ATOM 9062 O O . ASP B 1 494 ? -13.594 2.053 -5.434 1 97.56 494 ASP B O 1
ATOM 9066 N N . PRO B 1 495 ? -13.703 1.52 -7.617 1 97.12 495 PRO B N 1
ATOM 9067 C CA . PRO B 1 495 ? -14.508 0.32 -7.371 1 97.12 495 PRO B CA 1
ATOM 9068 C C . PRO B 1 495 ? -13.875 -0.615 -6.344 1 97.12 495 PRO B C 1
ATOM 9070 O O . PRO B 1 495 ? -14.586 -1.241 -5.551 1 97.12 495 PRO B O 1
ATOM 9073 N N . GLU B 1 496 ? -12.594 -0.806 -6.367 1 97.25 496 GLU B N 1
ATOM 9074 C CA . GLU B 1 496 ? -11.938 -1.688 -5.406 1 97.25 496 GLU B CA 1
ATOM 9075 C C . GLU B 1 496 ? -12.109 -1.172 -3.98 1 97.25 496 GLU B C 1
ATOM 9077 O O . GLU B 1 496 ? -12.227 -1.961 -3.039 1 97.25 496 GLU B O 1
ATOM 9082 N N . ARG B 1 497 ? -12.117 0.093 -3.822 1 98.06 497 ARG B N 1
ATOM 9083 C CA . ARG B 1 497 ? -12.289 0.68 -2.498 1 98.06 497 ARG B CA 1
ATOM 9084 C C . ARG B 1 497 ? -13.75 0.654 -2.076 1 98.06 497 ARG B C 1
ATOM 9086 O O . ARG B 1 497 ? -14.062 0.505 -0.891 1 98.06 497 ARG B O 1
ATOM 9093 N N . VAL B 1 498 ? -14.648 0.822 -3.041 1 98.38 498 VAL B N 1
ATOM 9094 C CA . VAL B 1 498 ? -16.062 0.626 -2.742 1 98.38 498 VAL B CA 1
ATOM 9095 C C . VAL B 1 498 ? -16.281 -0.788 -2.213 1 98.38 498 VAL B C 1
ATOM 9097 O O . VAL B 1 498 ? -17.031 -0.985 -1.245 1 98.38 498 VAL B O 1
ATOM 9100 N N . GLU B 1 499 ? -15.688 -1.767 -2.809 1 97.12 499 GLU B N 1
ATOM 9101 C CA . GLU B 1 499 ? -15.812 -3.145 -2.346 1 97.12 499 GLU B CA 1
ATOM 9102 C C . GLU B 1 499 ? -15.281 -3.299 -0.922 1 97.12 499 GLU B C 1
ATOM 9104 O O . GLU B 1 499 ? -15.867 -4.023 -0.112 1 97.12 499 GLU B O 1
ATOM 9109 N N . ILE B 1 500 ? -14.195 -2.652 -0.604 1 97.75 500 ILE B N 1
ATOM 9110 C CA . ILE B 1 500 ? -13.656 -2.699 0.75 1 97.75 500 ILE B CA 1
ATOM 9111 C C . ILE B 1 500 ? -14.672 -2.115 1.73 1 97.75 500 ILE B C 1
ATOM 9113 O O . ILE B 1 500 ? -14.945 -2.707 2.777 1 97.75 500 ILE B O 1
ATOM 9117 N N . LEU B 1 501 ? -15.211 -0.945 1.355 1 98.44 501 LEU B N 1
ATOM 9118 C CA . LEU B 1 501 ? -16.203 -0.32 2.219 1 98.44 501 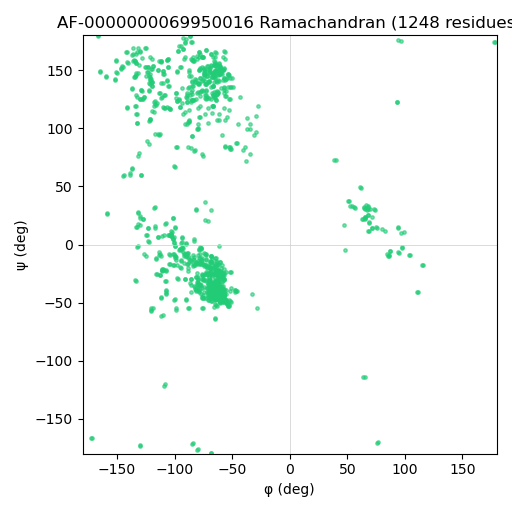LEU B CA 1
ATOM 9119 C C . LEU B 1 501 ? -17.391 -1.255 2.445 1 98.44 501 LEU B C 1
ATOM 9121 O O . LEU B 1 501 ? -17.891 -1.37 3.568 1 98.44 501 LEU B O 1
ATOM 9125 N N . LYS B 1 502 ? -17.828 -1.899 1.412 1 96.75 502 LYS B N 1
ATOM 9126 C CA . LYS B 1 502 ? -18.938 -2.842 1.497 1 96.75 502 LYS B CA 1
ATOM 9127 C C . LYS B 1 502 ? -18.594 -4.012 2.418 1 96.75 502 LYS B C 1
ATOM 9129 O O . LYS B 1 502 ? -19.469 -4.516 3.133 1 96.75 502 LYS B O 1
ATOM 9134 N N . ASP B 1 503 ? -17.391 -4.395 2.422 1 94.81 503 ASP B N 1
ATOM 9135 C CA . ASP B 1 503 ? -16.938 -5.535 3.215 1 94.81 503 ASP B CA 1
ATOM 9136 C C . ASP B 1 503 ? -16.844 -5.172 4.695 1 94.81 503 ASP B C 1
ATOM 9138 O O . ASP B 1 503 ? -17.016 -6.035 5.562 1 94.81 503 ASP B O 1
ATOM 9142 N N . VAL B 1 504 ? -16.625 -3.883 5.012 1 96.94 504 VAL B N 1
ATOM 9143 C CA . VAL B 1 504 ? -16.234 -3.594 6.391 1 96.94 504 VAL B CA 1
ATOM 9144 C C . VAL B 1 504 ? -17.375 -2.855 7.102 1 96.94 504 VAL B C 1
ATOM 9146 O O . VAL B 1 504 ? -17.438 -2.834 8.336 1 96.94 504 VAL B O 1
ATOM 9149 N N . TYR B 1 505 ? -18.234 -2.225 6.367 1 97.62 505 TYR B N 1
ATOM 9150 C CA . TYR B 1 505 ? -19.391 -1.56 6.957 1 97.62 505 TYR B CA 1
ATOM 9151 C C . TYR B 1 505 ? -20.672 -2.289 6.605 1 97.62 505 TYR B C 1
ATOM 9153 O O . TYR B 1 505 ? -20.812 -2.822 5.5 1 97.62 505 TYR B O 1
ATOM 9161 N N . GLU B 1 506 ? -21.672 -2.236 7.508 1 96.81 506 GLU B N 1
ATOM 9162 C CA . GLU B 1 506 ? -22.969 -2.861 7.242 1 96.81 506 GLU B CA 1
ATOM 9163 C C . GLU B 1 506 ? -23.812 -2.012 6.293 1 96.81 506 GLU B C 1
ATOM 9165 O O . GLU B 1 506 ? -24.578 -2.545 5.492 1 96.81 506 GLU B O 1
ATOM 9170 N N . SER B 1 507 ? -23.656 -0.735 6.438 1 97.06 507 SER B N 1
ATOM 9171 C CA . SER B 1 507 ? -24.469 0.22 5.684 1 97.06 507 SER B CA 1
ATOM 9172 C C . SER B 1 507 ? -23.656 1.461 5.324 1 97.06 507 SER B C 1
ATOM 9174 O O . SER B 1 507 ? -22.703 1.818 6.031 1 97.06 507 SER B O 1
ATOM 9176 N N . VAL B 1 508 ? -24.094 2.078 4.207 1 97.75 508 VAL B N 1
ATOM 9177 C CA . VAL B 1 508 ? -23.438 3.314 3.811 1 97.75 508 VAL B CA 1
ATOM 9178 C C . VAL B 1 508 ? -23.641 4.379 4.887 1 97.75 508 VAL B C 1
ATOM 9180 O O . VAL B 1 508 ? -22.812 5.285 5.039 1 97.75 508 VAL B O 1
ATOM 9183 N N . GLU B 1 509 ? -24.656 4.281 5.754 1 97 509 GLU B N 1
ATOM 9184 C CA . GLU B 1 509 ? -24.969 5.234 6.812 1 97 509 GLU B CA 1
ATOM 9185 C C . GLU B 1 509 ? -24.047 5.047 8.016 1 97 509 GLU B C 1
ATOM 9187 O O . GLU B 1 509 ? -24.078 5.848 8.953 1 97 509 GLU B O 1
ATOM 9192 N N . ASP B 1 510 ? -23.234 4.016 7.902 1 98 510 ASP B N 1
ATOM 9193 C CA . ASP B 1 510 ? -22.312 3.729 9 1 98 510 ASP B CA 1
ATOM 9194 C C . ASP B 1 510 ? -20.906 4.273 8.703 1 98 510 ASP B C 1
ATOM 9196 O O . ASP B 1 510 ? -20.062 4.309 9.586 1 98 510 ASP B O 1
ATOM 9200 N N . ILE B 1 511 ? -20.672 4.703 7.453 1 98.5 511 ILE B N 1
ATOM 9201 C CA . ILE B 1 511 ? -19.328 5.094 7.043 1 98.5 511 ILE B CA 1
ATOM 9202 C C . ILE B 1 511 ? -18.906 6.352 7.793 1 98.5 511 ILE B C 1
ATOM 9204 O O . ILE B 1 511 ? -19.547 7.398 7.684 1 98.5 511 ILE B O 1
ATOM 9208 N N . ASP B 1 512 ? -17.812 6.242 8.57 1 98.56 512 ASP B N 1
ATOM 9209 C CA . ASP B 1 512 ? -17.266 7.395 9.273 1 98.56 512 ASP B CA 1
ATOM 9210 C C . ASP B 1 512 ? -16.844 8.492 8.297 1 98.56 512 ASP B C 1
ATOM 9212 O O . ASP B 1 512 ? -16.406 8.195 7.18 1 98.56 512 ASP B O 1
ATOM 9216 N N . LEU B 1 513 ? -16.922 9.711 8.703 1 98.69 513 LEU B N 1
ATOM 9217 C CA . LEU B 1 513 ? -16.547 10.852 7.867 1 98.69 513 LEU B CA 1
ATOM 9218 C C . LEU B 1 513 ? -15.125 10.695 7.34 1 98.69 513 LEU B C 1
ATOM 9220 O O . LEU B 1 513 ? -14.891 10.766 6.133 1 98.69 513 LEU B O 1
ATOM 9224 N N . MET B 1 514 ? -14.195 10.414 8.242 1 98.44 514 MET B N 1
ATOM 9225 C CA . MET B 1 514 ? -12.789 10.32 7.852 1 98.44 514 MET B CA 1
ATOM 9226 C C . MET B 1 514 ? -12.555 9.117 6.941 1 98.44 514 MET B C 1
ATOM 9228 O O . MET B 1 514 ? -11.766 9.188 6 1 98.44 514 MET B O 1
ATOM 9232 N N . ALA B 1 515 ? -13.203 7.996 7.215 1 98.62 515 ALA B N 1
ATOM 9233 C CA . ALA B 1 515 ? -13.078 6.812 6.367 1 98.62 515 ALA B CA 1
ATOM 9234 C C . ALA B 1 515 ? -13.492 7.121 4.934 1 98.62 515 ALA B C 1
ATOM 9236 O O . ALA B 1 515 ? -12.812 6.723 3.982 1 98.62 515 ALA B O 1
ATOM 9237 N N . GLY B 1 516 ? -14.617 7.836 4.809 1 98.62 516 GLY B N 1
ATOM 9238 C CA . GLY B 1 516 ? -15.07 8.234 3.484 1 98.62 516 GLY B CA 1
ATOM 9239 C C . GLY B 1 516 ? -14.094 9.148 2.773 1 98.62 516 GLY B C 1
ATOM 9240 O O . GLY B 1 516 ? -13.766 8.938 1.604 1 98.62 516 GLY B O 1
ATOM 9241 N N . ILE B 1 517 ? -13.562 10.094 3.49 1 98.69 517 ILE B N 1
ATOM 9242 C CA . ILE B 1 517 ? -12.641 11.078 2.936 1 98.69 517 ILE B CA 1
ATOM 9243 C C . ILE B 1 517 ? -11.359 10.383 2.479 1 98.69 517 ILE B C 1
ATOM 9245 O O . ILE B 1 517 ? -10.836 10.688 1.404 1 98.69 517 ILE B O 1
ATOM 9249 N N . TRP B 1 518 ? -10.898 9.422 3.207 1 98.44 518 TRP B N 1
ATOM 9250 C CA . TRP B 1 518 ? -9.648 8.734 2.926 1 98.44 518 TRP B CA 1
ATOM 9251 C C . TRP B 1 518 ? -9.703 8.031 1.572 1 98.44 518 TRP B C 1
ATOM 9253 O O . TRP B 1 518 ? -8.672 7.852 0.916 1 98.44 518 TRP B O 1
ATOM 9263 N N . VAL B 1 519 ? -10.914 7.629 1.099 1 98.31 519 VAL B N 1
ATOM 9264 C CA . VAL B 1 519 ? -10.945 6.719 -0.039 1 98.31 519 VAL B CA 1
ATOM 9265 C C . VAL B 1 519 ? -11.562 7.418 -1.247 1 98.31 519 VAL B C 1
ATOM 9267 O O . VAL B 1 519 ? -11.766 6.801 -2.295 1 98.31 519 VAL B O 1
ATOM 9270 N N . GLU B 1 520 ? -11.852 8.773 -1.167 1 98.12 520 GLU B N 1
ATOM 9271 C CA . GLU B 1 520 ? -12.344 9.523 -2.32 1 98.12 520 GLU B CA 1
ATOM 9272 C C . GLU B 1 520 ? -11.227 9.766 -3.334 1 98.12 520 GLU B C 1
ATOM 9274 O O . GLU B 1 520 ? -10.07 9.969 -2.959 1 98.12 520 GLU B O 1
ATOM 9279 N N . ARG B 1 521 ? -11.617 9.773 -4.59 1 97.12 521 ARG B N 1
ATOM 9280 C CA . ARG B 1 521 ? -10.703 10.289 -5.609 1 97.12 521 ARG B CA 1
ATOM 9281 C C . ARG B 1 521 ? -10.453 11.781 -5.418 1 97.12 521 ARG B C 1
ATOM 9283 O O . ARG B 1 521 ? -11.344 12.516 -4.973 1 97.12 521 ARG B O 1
ATOM 9290 N N . PRO B 1 522 ? -9.273 12.188 -5.77 1 97.44 522 PRO B N 1
ATOM 9291 C CA . PRO B 1 522 ? -9.023 13.633 -5.66 1 97.44 522 PRO B CA 1
ATOM 9292 C C . PRO B 1 522 ? -9.961 14.461 -6.539 1 97.44 522 PRO B C 1
ATOM 9294 O O . PRO B 1 522 ? -10.406 13.984 -7.586 1 97.44 522 PRO B O 1
ATOM 9297 N N . ILE B 1 523 ? -10.172 15.633 -6.129 1 97 523 ILE B N 1
ATOM 9298 C CA . ILE B 1 523 ? -11.016 16.562 -6.883 1 97 523 ILE B CA 1
ATOM 9299 C C . ILE B 1 523 ? -10.305 16.969 -8.172 1 97 523 ILE B C 1
ATOM 9301 O O . ILE B 1 523 ? -9.078 17.062 -8.203 1 97 523 ILE B O 1
ATOM 9305 N N . LYS B 1 524 ? -11.055 17.219 -9.203 1 95.5 524 LYS B N 1
ATOM 9306 C CA . LYS B 1 524 ? -10.477 17.672 -10.461 1 95.5 524 LYS B CA 1
ATOM 9307 C C . LYS B 1 524 ? -9.766 19.016 -10.273 1 95.5 524 LYS B C 1
ATOM 9309 O O . LYS B 1 524 ? -10.32 19.938 -9.695 1 95.5 524 LYS B O 1
ATOM 9314 N N . GLY B 1 525 ? -8.594 19.109 -10.734 1 96.38 525 GLY B N 1
ATOM 9315 C CA . GLY B 1 525 ? -7.832 20.344 -10.656 1 96.38 525 GLY B CA 1
ATOM 9316 C C . GLY B 1 525 ? -7.09 20.5 -9.336 1 96.38 525 GLY B C 1
ATOM 9317 O O . GLY B 1 525 ? -6.27 21.406 -9.188 1 96.38 525 GLY B O 1
ATOM 9318 N N . GLY B 1 526 ? -7.371 19.672 -8.422 1 97.19 526 GLY B N 1
ATOM 9319 C CA . GLY B 1 526 ? -6.707 19.656 -7.129 1 97.19 526 GLY B CA 1
ATOM 9320 C C . GLY B 1 526 ? -6.215 18.281 -6.727 1 97.19 526 GLY B C 1
ATOM 9321 O O . GLY B 1 526 ? -6.289 17.328 -7.516 1 97.19 526 GLY B O 1
ATOM 9322 N N . SER B 1 527 ? -5.742 18.172 -5.523 1 97.38 527 SER B N 1
ATOM 9323 C CA . SER B 1 527 ? -5.125 16.922 -5.082 1 97.38 527 SER B CA 1
ATOM 9324 C C . SER B 1 527 ? -5.812 16.375 -3.836 1 97.38 527 SER B C 1
ATOM 9326 O O . SER B 1 527 ? -5.387 15.367 -3.275 1 97.38 527 SER B O 1
ATOM 9328 N N . VAL B 1 528 ? -6.863 17.047 -3.379 1 98.44 528 VAL B N 1
ATOM 9329 C CA . VAL B 1 528 ? -7.523 16.656 -2.141 1 98.44 528 VAL B CA 1
ATOM 9330 C C . VAL B 1 528 ? -8.859 15.984 -2.457 1 98.44 528 VAL B C 1
ATOM 9332 O O . VAL B 1 528 ? -9.406 16.156 -3.549 1 98.44 528 VAL B O 1
ATOM 9335 N N . PRO B 1 529 ? -9.406 15.188 -1.473 1 98.44 529 PRO B N 1
ATOM 9336 C CA . PRO B 1 529 ? -10.75 14.633 -1.658 1 98.44 529 PRO B CA 1
ATOM 9337 C C . PRO B 1 529 ? -11.828 15.719 -1.709 1 98.44 529 PRO B C 1
ATOM 9339 O O . PRO B 1 529 ? -11.734 16.719 -0.998 1 98.44 529 PRO B O 1
ATOM 9342 N N . PRO B 1 530 ? -12.875 15.477 -2.453 1 98.19 530 PRO B N 1
ATOM 9343 C CA . PRO B 1 530 ? -13.922 16.484 -2.629 1 98.19 530 PRO B CA 1
ATOM 9344 C C . PRO B 1 530 ? -14.617 16.844 -1.319 1 98.19 530 PRO B C 1
ATOM 9346 O O . PRO B 1 530 ? -14.953 18.016 -1.095 1 98.19 530 PRO B O 1
ATOM 9349 N N . THR B 1 531 ? -14.945 15.859 -0.48 1 98.62 531 THR B N 1
ATOM 9350 C CA . THR B 1 531 ? -15.609 16.172 0.78 1 98.62 531 THR B CA 1
ATOM 9351 C C . THR B 1 531 ? -14.695 17 1.676 1 98.62 531 THR B C 1
ATOM 9353 O O . THR B 1 531 ? -15.148 17.938 2.344 1 98.62 531 THR B O 1
ATOM 9356 N N . PHE B 1 532 ? -13.461 16.641 1.711 1 98.62 532 PHE B N 1
ATOM 9357 C CA . PHE B 1 532 ? -12.453 17.484 2.355 1 98.62 532 PHE B CA 1
ATOM 9358 C C . PHE B 1 532 ? -12.492 18.891 1.801 1 98.62 532 PHE B C 1
ATOM 9360 O O . PHE B 1 532 ? -12.523 19.859 2.561 1 98.62 532 PHE B O 1
ATOM 9367 N N . TYR B 1 533 ? -12.422 19.016 0.5 1 98.75 533 TYR B N 1
ATOM 9368 C CA . TYR B 1 533 ? -12.453 20.297 -0.189 1 98.75 533 TYR B CA 1
ATOM 9369 C C . TYR B 1 533 ? -13.641 21.141 0.267 1 98.75 533 TYR B C 1
ATOM 9371 O O . TYR B 1 533 ? -13.484 22.297 0.657 1 98.75 533 TYR B O 1
ATOM 9379 N N . CYS B 1 534 ? -14.773 20.547 0.273 1 98.56 534 CYS B N 1
ATOM 9380 C CA . CYS B 1 534 ? -16.016 21.219 0.607 1 98.56 534 CYS B CA 1
ATOM 9381 C C . CYS B 1 534 ? -15.969 21.781 2.021 1 98.56 534 CYS B C 1
ATOM 9383 O O . CYS B 1 534 ? -16.266 22.969 2.236 1 98.56 534 CYS B O 1
ATOM 9385 N N . LEU B 1 535 ? -15.555 21 2.955 1 98.56 535 LEU B N 1
ATOM 9386 C CA . LEU B 1 535 ? -15.57 21.406 4.359 1 98.56 535 LEU B CA 1
ATOM 9387 C C . LEU B 1 535 ? -14.484 22.438 4.637 1 98.56 535 LEU B C 1
ATOM 9389 O O . LEU B 1 535 ? -14.68 23.328 5.469 1 98.56 535 LEU B O 1
ATOM 9393 N N . VAL B 1 536 ? -13.398 22.359 3.918 1 98.38 536 VAL B N 1
ATOM 9394 C CA . VAL B 1 536 ? -12.281 23.266 4.141 1 98.38 536 VAL B CA 1
ATOM 9395 C C . VAL B 1 536 ? -12.609 24.641 3.543 1 98.38 536 VAL B C 1
ATOM 9397 O O . VAL B 1 536 ? -12.422 25.672 4.199 1 98.38 536 VAL B O 1
ATOM 9400 N N . ILE B 1 537 ? -13.125 24.688 2.314 1 98.12 537 ILE B N 1
ATOM 9401 C CA . ILE B 1 537 ? -13.352 25.984 1.681 1 98.12 537 ILE B CA 1
ATOM 9402 C C . ILE B 1 537 ? -14.492 26.719 2.385 1 98.12 537 ILE B C 1
ATOM 9404 O O . ILE B 1 537 ? -14.516 27.953 2.432 1 98.12 537 ILE B O 1
ATOM 9408 N N . ASP B 1 538 ? -15.445 25.953 2.93 1 97.38 538 ASP B N 1
ATOM 9409 C CA . ASP B 1 538 ? -16.5 26.578 3.719 1 97.38 538 ASP B CA 1
ATOM 9410 C C . ASP B 1 538 ? -15.914 27.422 4.852 1 97.38 538 ASP B C 1
ATOM 9412 O O . ASP B 1 538 ? -16.297 28.578 5.051 1 97.38 538 ASP B O 1
ATOM 9416 N N . GLN B 1 539 ? -14.984 26.828 5.551 1 96.81 539 GLN B N 1
ATOM 9417 C CA . GLN B 1 539 ? -14.352 27.516 6.668 1 96.81 539 GLN B CA 1
ATOM 9418 C C . GLN B 1 539 ? -13.469 28.656 6.172 1 96.81 539 GLN B C 1
ATOM 9420 O O . GLN B 1 539 ? -13.461 29.75 6.75 1 96.81 539 GLN B O 1
ATOM 9425 N N . LEU B 1 540 ? -12.688 28.438 5.133 1 97.19 540 LEU B N 1
ATOM 9426 C CA . LEU B 1 540 ? -11.781 29.453 4.621 1 97.19 540 LEU B CA 1
ATOM 9427 C C . LEU B 1 540 ? -12.555 30.703 4.191 1 97.19 540 LEU B C 1
ATOM 9429 O O . LEU B 1 540 ? -12.117 31.828 4.453 1 97.19 540 LEU B O 1
ATOM 9433 N N . ARG B 1 541 ? -13.648 30.5 3.582 1 96.56 541 ARG B N 1
ATOM 9434 C CA . ARG B 1 541 ? -14.484 31.625 3.172 1 96.56 541 ARG B CA 1
ATOM 9435 C C . ARG B 1 541 ? -15.016 32.375 4.383 1 96.56 541 ARG B C 1
ATOM 9437 O O . ARG B 1 541 ? -14.984 33.625 4.418 1 96.56 541 ARG B O 1
ATOM 9444 N N . ARG B 1 542 ? -15.484 31.656 5.336 1 95.88 542 ARG B N 1
ATOM 9445 C CA . ARG B 1 542 ? -16.047 32.281 6.531 1 95.88 542 ARG B CA 1
ATOM 9446 C C . ARG B 1 542 ? -14.969 33.062 7.281 1 95.88 542 ARG B C 1
ATOM 9448 O O . ARG B 1 542 ? -15.25 34.125 7.848 1 95.88 542 ARG B O 1
ATOM 9455 N N . ASN B 1 543 ? -13.789 32.562 7.289 1 95.81 543 ASN B N 1
ATOM 9456 C CA . ASN B 1 543 ? -12.703 33.281 7.941 1 95.81 543 ASN B CA 1
ATOM 9457 C C . ASN B 1 543 ? -12.469 34.656 7.305 1 95.81 543 ASN B C 1
ATOM 9459 O O . ASN B 1 543 ? -12.289 35.656 8.008 1 95.81 543 ASN B O 1
ATOM 9463 N N . VAL B 1 544 ? -12.508 34.688 6.039 1 95.94 544 VAL B N 1
ATOM 9464 C CA . VAL B 1 544 ? -12.289 35.938 5.336 1 95.94 544 VAL B CA 1
ATOM 9465 C C . VAL B 1 544 ? -13.422 36.906 5.637 1 95.94 544 VAL B C 1
ATOM 9467 O O . VAL B 1 544 ? -13.188 38.094 5.938 1 95.94 544 VAL B O 1
ATOM 9470 N N . VAL B 1 545 ? -14.602 36.469 5.68 1 96.12 545 VAL B N 1
ATOM 9471 C CA . VAL B 1 545 ? -15.797 37.281 5.758 1 96.12 545 VAL B CA 1
ATOM 9472 C C . VAL B 1 545 ? -16.016 37.75 7.199 1 96.12 545 VAL B C 1
ATOM 9474 O O . VAL B 1 545 ? -16.516 38.844 7.438 1 96.12 545 VAL B O 1
ATOM 9477 N N . SER B 1 546 ? -15.586 36.938 8.125 1 95.75 546 SER B N 1
ATOM 9478 C CA . SER B 1 546 ? -15.938 37.219 9.516 1 95.75 546 SER B CA 1
ATOM 9479 C C . SER B 1 546 ? -14.805 37.906 10.25 1 95.75 546 SER B C 1
ATOM 9481 O O . SER B 1 546 ? -14.969 38.375 11.383 1 95.75 546 SER B O 1
ATOM 9483 N N . ASP B 1 547 ? -13.656 38 9.695 1 95.94 547 ASP B N 1
ATOM 9484 C CA . ASP B 1 547 ? -12.516 38.656 10.336 1 95.94 547 ASP B CA 1
ATOM 9485 C C . ASP B 1 547 ? -12.5 40.156 10.047 1 95.94 547 ASP B C 1
ATOM 9487 O O . ASP B 1 547 ? -12.062 40.562 8.977 1 95.94 547 ASP B O 1
ATOM 9491 N N . ARG B 1 548 ? -12.844 40.906 11.023 1 95.44 548 ARG B N 1
ATOM 9492 C CA . ARG B 1 548 ? -12.883 42.344 10.883 1 95.44 548 ARG B CA 1
ATOM 9493 C C . ARG B 1 548 ? -11.508 42.906 10.531 1 95.44 548 ARG B C 1
ATOM 9495 O O . ARG B 1 548 ? -11.398 43.938 9.891 1 95.44 548 ARG B O 1
ATOM 9502 N N . HIS B 1 549 ? -10.523 42.156 10.867 1 96 549 HIS B N 1
ATOM 9503 C CA . HIS B 1 549 ? -9.156 42.656 10.695 1 96 549 HIS B CA 1
ATOM 9504 C C . HIS B 1 549 ? -8.461 41.938 9.539 1 96 549 HIS B C 1
ATOM 9506 O O . HIS B 1 549 ? -7.234 41.969 9.43 1 96 549 HIS B O 1
ATOM 9512 N N . TRP B 1 550 ? -9.234 41.281 8.648 1 96.19 550 TRP B N 1
ATOM 9513 C CA . TRP B 1 550 ? -8.664 40.656 7.469 1 96.19 550 TRP B CA 1
ATOM 9514 C C . TRP B 1 550 ? -7.734 41.625 6.73 1 96.19 550 TRP B C 1
ATOM 9516 O O . TRP B 1 550 ? -8.102 42.75 6.465 1 96.19 550 TRP B O 1
ATOM 9526 N N . TYR B 1 551 ? -6.59 41.156 6.316 1 95.69 551 TYR B N 1
ATOM 9527 C CA . TYR B 1 551 ? -5.488 42.062 5.969 1 95.69 551 TYR B CA 1
ATOM 9528 C C . TYR B 1 551 ? -5.773 42.781 4.668 1 95.69 551 TYR B C 1
ATOM 9530 O O . TYR B 1 551 ? -5.195 43.844 4.406 1 95.69 551 TYR B O 1
ATOM 9538 N N . GLU B 1 552 ? -6.652 42.344 3.889 1 94.56 552 GLU B N 1
ATOM 9539 C CA . GLU B 1 552 ? -6.934 42.969 2.594 1 94.56 552 GLU B CA 1
ATOM 9540 C C . GLU B 1 552 ? -7.887 44.156 2.738 1 94.56 552 GLU B C 1
ATOM 9542 O O . GLU B 1 552 ? -8.047 44.938 1.811 1 94.56 552 GLU B O 1
ATOM 9547 N N . ARG B 1 553 ? -8.508 44.281 3.883 1 94.06 553 ARG B N 1
ATOM 9548 C CA . ARG B 1 553 ? -9.562 45.281 4.051 1 94.06 553 ARG B CA 1
ATOM 9549 C C . ARG B 1 553 ? -8.992 46.688 4.125 1 94.06 553 ARG B C 1
ATOM 9551 O O . ARG B 1 553 ? -8.102 46.969 4.934 1 94.06 553 ARG B O 1
ATOM 9558 N N . PRO B 1 554 ? -9.562 47.594 3.389 1 89.19 554 PRO B N 1
ATOM 9559 C CA . PRO B 1 554 ? -9.039 48.969 3.379 1 89.19 554 PRO B CA 1
ATOM 9560 C C . PRO B 1 554 ? -9.57 49.812 4.535 1 89.19 554 PRO B C 1
ATOM 9562 O O . PRO B 1 554 ? -9 50.875 4.859 1 89.19 554 PRO B O 1
ATOM 9565 N N . ASN B 1 555 ? -10.609 49.438 5.156 1 85.44 555 ASN B N 1
ATOM 9566 C CA . ASN B 1 555 ? -11.266 50.281 6.137 1 85.44 555 ASN B CA 1
ATOM 9567 C C . ASN B 1 555 ? -11.078 49.75 7.559 1 85.44 555 ASN B C 1
ATOM 9569 O O . ASN B 1 555 ? -11.719 50.25 8.492 1 85.44 555 ASN B O 1
ATOM 9573 N N . ARG B 1 556 ? -10.266 48.781 7.699 1 90 556 ARG B N 1
ATOM 9574 C CA . ARG B 1 556 ? -10.008 48.312 9.047 1 90 556 ARG B CA 1
ATOM 9575 C C . ARG B 1 556 ? -9.039 49.219 9.781 1 90 556 ARG B C 1
ATOM 9577 O O . ARG B 1 556 ? -8.336 50.031 9.164 1 90 556 ARG B O 1
ATOM 9584 N N . PRO B 1 557 ? -9.07 49.062 11.133 1 87.94 557 PRO B N 1
ATOM 9585 C CA . PRO B 1 557 ? -8.016 49.781 11.836 1 87.94 557 PRO B CA 1
ATOM 9586 C C . PRO B 1 557 ? -6.613 49.406 11.375 1 87.94 557 PRO B C 1
ATOM 9588 O O . PRO B 1 557 ? -6.34 48.219 11.133 1 87.94 557 PRO B O 1
ATOM 9591 N N . ASN B 1 558 ? -5.719 50.344 11.102 1 87.38 558 ASN B N 1
ATOM 9592 C CA . ASN B 1 558 ? -4.355 50.094 10.633 1 87.38 558 ASN B CA 1
ATOM 9593 C C . ASN B 1 558 ? -4.34 49.438 9.258 1 87.38 558 ASN B C 1
ATOM 9595 O O . ASN B 1 558 ? -3.494 48.562 8.992 1 87.38 558 ASN B O 1
ATOM 9599 N N . ALA B 1 559 ? -5.273 49.719 8.469 1 94.31 559 ALA B N 1
ATOM 9600 C CA . ALA B 1 559 ? -5.395 49.156 7.125 1 94.31 559 ALA B CA 1
ATOM 9601 C C . ALA B 1 559 ? -4.125 49.406 6.312 1 94.31 559 ALA B C 1
ATOM 9603 O O . ALA B 1 559 ? -3.498 50.438 6.418 1 94.31 559 ALA B O 1
ATOM 9604 N N . PHE B 1 560 ? -3.785 48.438 5.543 1 96.06 560 PHE B N 1
ATOM 9605 C CA . PHE B 1 560 ? -2.695 48.594 4.586 1 96.06 560 PHE B CA 1
ATOM 9606 C C . PHE B 1 560 ? -3.156 49.375 3.363 1 96.06 560 PHE B C 1
ATOM 9608 O O . PHE B 1 560 ? -4.293 49.219 2.914 1 96.06 560 PHE B O 1
ATOM 9615 N N . THR B 1 561 ? -2.256 50.188 2.848 1 94.31 561 THR B N 1
ATOM 9616 C CA . THR B 1 561 ? -2.529 50.844 1.572 1 94.31 561 THR B CA 1
ATOM 9617 C C . THR B 1 561 ? -2.426 49.844 0.421 1 94.31 561 THR B C 1
ATOM 9619 O O . THR B 1 561 ? -1.917 48.719 0.596 1 94.31 561 THR B O 1
ATOM 9622 N N . ALA B 1 562 ? -2.906 50.25 -0.764 1 93.25 562 ALA B N 1
ATOM 9623 C CA . ALA B 1 562 ? -2.814 49.406 -1.953 1 93.25 562 ALA B CA 1
ATOM 9624 C C . ALA B 1 562 ? -1.363 49.031 -2.266 1 93.25 562 ALA B C 1
ATOM 9626 O O . ALA B 1 562 ? -1.065 47.938 -2.684 1 93.25 562 ALA B O 1
ATOM 9627 N N . HIS B 1 563 ? -0.534 50.062 -2.078 1 95.12 563 HIS B N 1
ATOM 9628 C CA . HIS B 1 563 ? 0.887 49.844 -2.322 1 95.12 563 HIS B CA 1
ATOM 9629 C C . HIS B 1 563 ? 1.464 48.844 -1.341 1 95.12 563 HIS B C 1
ATOM 9631 O O . HIS B 1 563 ? 2.227 47.938 -1.734 1 95.12 563 HIS B O 1
ATOM 9637 N N . GLN B 1 564 ? 1.121 48.969 -0.098 1 96.69 564 GLN B N 1
ATOM 9638 C CA . GLN B 1 564 ? 1.567 48.031 0.931 1 96.69 564 GLN B CA 1
ATOM 9639 C C . GLN B 1 564 ? 1.05 46.625 0.657 1 96.69 564 GLN B C 1
ATOM 9641 O O . GLN B 1 564 ? 1.789 45.625 0.798 1 96.69 564 GLN B O 1
ATOM 9646 N N . LEU B 1 565 ? -0.189 46.5 0.244 1 95.94 565 LEU B N 1
ATOM 9647 C CA . LEU B 1 565 ? -0.789 45.219 -0.071 1 95.94 565 LEU B CA 1
ATOM 9648 C C . LEU B 1 565 ? -0.088 44.562 -1.259 1 95.94 565 LEU B C 1
ATOM 9650 O O . LEU B 1 565 ? 0.1 43.344 -1.283 1 95.94 565 LEU B O 1
ATOM 9654 N N . ALA B 1 566 ? 0.255 45.312 -2.232 1 95 566 ALA B N 1
ATOM 9655 C CA . ALA B 1 566 ? 0.982 44.781 -3.387 1 95 566 ALA B CA 1
ATOM 9656 C C . ALA B 1 566 ? 2.33 44.188 -2.971 1 95 566 ALA B C 1
ATOM 9658 O O . ALA B 1 566 ? 2.781 43.188 -3.529 1 95 566 ALA B O 1
ATOM 9659 N N . GLU B 1 567 ? 3.012 44.875 -2.014 1 96.75 567 GLU B N 1
ATOM 9660 C CA . GLU B 1 567 ? 4.273 44.375 -1.491 1 96.75 567 GLU B CA 1
ATOM 9661 C C . GLU B 1 567 ? 4.07 43.031 -0.75 1 96.75 567 GLU B C 1
ATOM 9663 O O . GLU B 1 567 ? 4.871 42.125 -0.888 1 96.75 567 GLU B O 1
ATOM 9668 N N . LEU B 1 568 ? 2.99 43 0.01 1 96.5 568 LEU B N 1
ATOM 9669 C CA . LEU B 1 568 ? 2.691 41.781 0.775 1 96.5 568 LEU B CA 1
ATOM 9670 C C . LEU B 1 568 ? 2.436 40.594 -0.151 1 96.5 568 LEU B C 1
ATOM 9672 O O . LEU B 1 568 ? 2.768 39.469 0.183 1 96.5 568 LEU B O 1
ATOM 9676 N N . ARG B 1 569 ? 1.896 40.812 -1.312 1 95 569 ARG B N 1
ATOM 9677 C CA . ARG B 1 569 ? 1.54 39.781 -2.271 1 95 569 ARG B CA 1
ATOM 9678 C C . ARG B 1 569 ? 2.787 39.094 -2.838 1 95 569 ARG B C 1
ATOM 9680 O O . ARG B 1 569 ? 2.709 38 -3.387 1 95 569 ARG B O 1
ATOM 9687 N N . LYS B 1 570 ? 3.926 39.719 -2.635 1 96.06 570 LYS B N 1
ATOM 9688 C CA . LYS B 1 570 ? 5.176 39.188 -3.158 1 96.06 570 LYS B CA 1
ATOM 9689 C C . LYS B 1 570 ? 5.707 38.062 -2.262 1 96.06 570 LYS B C 1
ATOM 9691 O O . LYS B 1 570 ? 6.566 37.281 -2.678 1 96.06 570 LYS B O 1
ATOM 9696 N N . MET B 1 571 ? 5.215 38 -1.112 1 97.31 571 MET B N 1
ATOM 9697 C CA . MET B 1 571 ? 5.809 37.125 -0.107 1 97.31 571 MET B CA 1
ATOM 9698 C C . MET B 1 571 ? 5.43 35.656 -0.364 1 97.31 571 MET B C 1
ATOM 9700 O O . MET B 1 571 ? 4.285 35.375 -0.705 1 97.31 571 MET B O 1
ATOM 9704 N N . THR B 1 572 ? 6.379 34.812 -0.317 1 98.38 572 THR B N 1
ATOM 9705 C CA . THR B 1 572 ? 6.262 33.375 -0.406 1 98.38 572 THR B CA 1
ATOM 9706 C C . THR B 1 572 ? 7.027 32.688 0.727 1 98.38 572 THR B C 1
ATOM 9708 O O . THR B 1 572 ? 7.801 33.344 1.436 1 98.38 572 THR B O 1
ATOM 9711 N N . ILE B 1 573 ? 6.754 31.422 0.897 1 98.81 573 ILE B N 1
ATOM 9712 C CA . ILE B 1 573 ? 7.492 30.672 1.913 1 98.81 573 ILE B CA 1
ATOM 9713 C C . ILE B 1 573 ? 8.977 30.656 1.562 1 98.81 573 ILE B C 1
ATOM 9715 O O . ILE B 1 573 ? 9.836 30.672 2.453 1 98.81 573 ILE B O 1
ATOM 9719 N N . ALA B 1 574 ? 9.305 30.641 0.304 1 98.88 574 ALA B N 1
ATOM 9720 C CA . ALA B 1 574 ? 10.695 30.703 -0.132 1 98.88 574 ALA B CA 1
ATOM 9721 C C . ALA B 1 574 ? 11.352 32 0.343 1 98.88 574 ALA B C 1
ATOM 9723 O O . ALA B 1 574 ? 12.484 31.969 0.838 1 98.88 574 ALA B O 1
ATOM 9724 N N . ARG B 1 575 ? 10.703 33.094 0.182 1 98.62 575 ARG B N 1
ATOM 9725 C CA . ARG B 1 575 ? 11.266 34.375 0.581 1 98.62 575 ARG B CA 1
ATOM 9726 C C . ARG B 1 575 ? 11.477 34.438 2.09 1 98.62 575 ARG B C 1
ATOM 9728 O O . ARG B 1 575 ? 12.477 34.969 2.561 1 98.62 575 ARG B O 1
ATOM 9735 N N . ILE B 1 576 ? 10.516 33.906 2.836 1 98.62 576 ILE B N 1
ATOM 9736 C CA . ILE B 1 576 ? 10.703 33.844 4.281 1 98.62 576 ILE B CA 1
ATOM 9737 C C . ILE B 1 576 ? 12 33.125 4.609 1 98.62 576 ILE B C 1
ATOM 9739 O O . ILE B 1 576 ? 12.805 33.594 5.414 1 98.62 576 ILE B O 1
ATOM 9743 N N . LEU B 1 577 ? 12.172 31.953 3.99 1 98.62 577 LEU B N 1
ATOM 9744 C CA . LEU B 1 577 ? 13.352 31.156 4.293 1 98.62 577 LEU B CA 1
ATOM 9745 C C . LEU B 1 577 ? 14.625 31.859 3.824 1 98.62 577 LEU B C 1
ATOM 9747 O O . LEU B 1 577 ? 15.672 31.734 4.457 1 98.62 577 LEU B O 1
ATOM 9751 N N . CYS B 1 578 ? 14.539 32.594 2.725 1 98.44 578 CYS B N 1
ATOM 9752 C CA . CYS B 1 578 ? 15.672 33.406 2.287 1 98.44 578 CYS B CA 1
ATOM 9753 C C . CYS B 1 578 ? 16.031 34.438 3.334 1 98.44 578 CYS B C 1
ATOM 9755 O O . CYS B 1 578 ? 17.203 34.781 3.525 1 98.44 578 CYS B O 1
ATOM 9757 N N . ASN B 1 579 ? 15.031 35 3.973 1 97.88 579 ASN B N 1
ATOM 9758 C CA . ASN B 1 579 ? 15.242 36.062 4.93 1 97.88 579 ASN B CA 1
ATOM 9759 C C . ASN B 1 579 ? 15.734 35.531 6.273 1 97.88 579 ASN B C 1
ATOM 9761 O O . ASN B 1 579 ? 16.578 36.156 6.918 1 97.88 579 ASN B O 1
ATOM 9765 N N . VAL B 1 580 ? 15.18 34.375 6.668 1 97.5 580 VAL B N 1
ATOM 9766 C CA . VAL B 1 580 ? 15.375 34.062 8.078 1 97.5 580 VAL B CA 1
ATOM 9767 C C . VAL B 1 580 ? 16.016 32.688 8.219 1 97.5 580 VAL B C 1
ATOM 9769 O O . VAL B 1 580 ? 16.359 32.25 9.32 1 97.5 580 VAL B O 1
ATOM 9772 N N . GLY B 1 581 ? 16.109 31.938 7.117 1 96.75 581 GLY B N 1
ATOM 9773 C CA . GLY B 1 581 ? 16.859 30.688 7.164 1 96.75 581 GLY B CA 1
ATOM 9774 C C . GLY B 1 581 ? 18.359 30.875 7.23 1 96.75 581 GLY B C 1
ATOM 9775 O O . GLY B 1 581 ? 18.938 31.516 6.352 1 96.75 581 GLY B O 1
ATOM 9776 N N . ASP B 1 582 ? 18.969 30.328 8.164 1 96.38 582 ASP B N 1
ATOM 9777 C CA . ASP B 1 582 ? 20.359 30.609 8.453 1 96.38 582 ASP B CA 1
ATOM 9778 C C . ASP B 1 582 ? 21.266 30.203 7.289 1 96.38 582 ASP B C 1
ATOM 9780 O O . ASP B 1 582 ? 22.219 30.906 6.969 1 96.38 582 ASP B O 1
ATOM 9784 N N . THR B 1 583 ? 20.953 29.078 6.676 1 96.56 583 THR B N 1
ATOM 9785 C CA . THR B 1 583 ? 21.859 28.578 5.652 1 96.56 583 THR B CA 1
ATOM 9786 C C . THR B 1 583 ? 21.172 28.531 4.293 1 96.56 583 THR B C 1
ATOM 9788 O O . THR B 1 583 ? 21.625 27.828 3.385 1 96.56 583 THR B O 1
ATOM 9791 N N . VAL B 1 584 ? 20.062 29.203 4.16 1 98.25 584 VAL B N 1
ATOM 9792 C CA . VAL B 1 584 ? 19.328 29.172 2.898 1 98.25 584 VAL B CA 1
ATOM 9793 C C . VAL B 1 584 ? 19.797 30.312 2.002 1 98.25 584 VAL B C 1
ATOM 9795 O O . VAL B 1 584 ? 19.453 31.469 2.225 1 98.25 584 VAL B O 1
ATOM 9798 N N . THR B 1 585 ? 20.594 30 1.016 1 97.94 585 THR B N 1
ATOM 9799 C CA . THR B 1 585 ? 21.062 31 0.063 1 97.94 585 THR B CA 1
ATOM 9800 C C . THR B 1 585 ? 20.438 30.766 -1.313 1 97.94 585 THR B C 1
ATOM 9802 O O . THR B 1 585 ? 20.453 31.656 -2.16 1 97.94 585 THR B O 1
ATOM 9805 N N . GLN B 1 586 ? 20.031 29.578 -1.5 1 97.94 586 GLN B N 1
ATOM 9806 C CA . GLN B 1 586 ? 19.312 29.188 -2.719 1 97.94 586 GLN B CA 1
ATOM 9807 C C . GLN B 1 586 ? 18.094 28.344 -2.398 1 97.94 586 GLN B C 1
ATOM 9809 O O . GLN B 1 586 ? 18.109 27.531 -1.475 1 97.94 586 GLN B O 1
ATOM 9814 N N . ILE B 1 587 ? 17.094 28.547 -3.154 1 98.44 587 ILE B N 1
ATOM 9815 C CA . ILE B 1 587 ? 15.82 27.844 -2.961 1 98.44 587 ILE B CA 1
ATOM 9816 C C . ILE B 1 587 ? 14.945 28 -4.207 1 98.44 587 ILE B C 1
ATOM 9818 O O . ILE B 1 587 ? 15.086 28.984 -4.949 1 98.44 587 ILE B O 1
ATOM 9822 N N . GLN B 1 588 ? 14.117 26.984 -4.488 1 98.62 588 GLN B N 1
ATOM 9823 C CA . GLN B 1 588 ? 13.211 27.172 -5.617 1 98.62 588 GLN B CA 1
ATOM 9824 C C . GLN B 1 588 ? 12.078 28.125 -5.266 1 98.62 588 GLN B C 1
ATOM 9826 O O . GLN B 1 588 ? 11.594 28.141 -4.133 1 98.62 588 GLN B O 1
ATOM 9831 N N . PRO B 1 589 ? 11.578 28.938 -6.172 1 98.25 589 PRO B N 1
ATOM 9832 C CA . PRO B 1 589 ? 10.586 29.984 -5.895 1 98.25 589 PRO B CA 1
ATOM 9833 C C . PRO B 1 589 ? 9.297 29.422 -5.305 1 98.25 589 PRO B C 1
ATOM 9835 O O . PRO B 1 589 ? 8.695 30.031 -4.418 1 98.25 589 PRO B O 1
ATOM 9838 N N . HIS B 1 590 ? 8.828 28.281 -5.832 1 98.38 590 HIS B N 1
ATOM 9839 C CA . HIS B 1 590 ? 7.684 27.578 -5.258 1 98.38 590 HIS B CA 1
ATOM 9840 C C . HIS B 1 590 ? 8.141 26.438 -4.359 1 98.38 590 HIS B C 1
ATOM 9842 O O . HIS B 1 590 ? 8.078 25.266 -4.754 1 98.38 590 HIS B O 1
ATOM 9848 N N . ALA B 1 591 ? 8.43 26.781 -3.17 1 98.81 591 ALA B N 1
ATOM 9849 C CA . ALA B 1 591 ? 9.172 25.859 -2.305 1 98.81 591 ALA B CA 1
ATOM 9850 C C . ALA B 1 591 ? 8.25 24.781 -1.732 1 98.81 591 ALA B C 1
ATOM 9852 O O . ALA B 1 591 ? 8.719 23.781 -1.195 1 98.81 591 ALA B O 1
ATOM 9853 N N . PHE B 1 592 ? 6.914 24.953 -1.884 1 98.81 592 PHE B N 1
ATOM 9854 C CA . PHE B 1 592 ? 5.984 23.891 -1.502 1 98.81 592 PHE B CA 1
ATOM 9855 C C . PHE B 1 592 ? 5.957 22.797 -2.551 1 98.81 592 PHE B C 1
ATOM 9857 O O . PHE B 1 592 ? 5.41 21.719 -2.311 1 98.81 592 PHE B O 1
ATOM 9864 N N . LEU B 1 593 ? 6.516 23.078 -3.691 1 98.69 593 LEU B N 1
ATOM 9865 C CA . LEU B 1 593 ? 6.637 22.125 -4.785 1 98.69 593 LEU B CA 1
ATOM 9866 C C . LEU B 1 593 ? 8.094 21.703 -4.984 1 98.69 593 LEU B C 1
ATOM 9868 O O . LEU B 1 593 ? 9.008 22.5 -4.777 1 98.69 593 LEU B O 1
ATOM 9872 N N . LYS B 1 594 ? 8.258 20.516 -5.371 1 98 594 LYS B N 1
ATOM 9873 C CA . LYS B 1 594 ? 9.609 20.031 -5.613 1 98 594 LYS B CA 1
ATOM 9874 C C . LYS B 1 594 ? 10.297 20.828 -6.719 1 98 594 LYS B C 1
ATOM 9876 O O . LYS B 1 594 ? 9.648 21.281 -7.664 1 98 594 LYS B O 1
ATOM 9881 N N . ALA B 1 595 ? 11.602 20.922 -6.57 1 97.88 595 ALA B N 1
ATOM 9882 C CA . ALA B 1 595 ? 12.391 21.609 -7.594 1 97.88 595 ALA B CA 1
ATOM 9883 C C . ALA B 1 595 ? 12.391 20.812 -8.906 1 97.88 595 ALA B C 1
ATOM 9885 O O . ALA B 1 595 ? 12.289 19.594 -8.898 1 97.88 595 ALA B O 1
ATOM 9886 N N . GLY B 1 596 ? 12.445 21.484 -9.953 1 95.25 596 GLY B N 1
ATOM 9887 C CA . GLY B 1 596 ? 12.469 20.906 -11.289 1 95.25 596 GLY B CA 1
ATOM 9888 C C . GLY B 1 596 ? 12.742 21.922 -12.375 1 95.25 596 GLY B C 1
ATOM 9889 O O . GLY B 1 596 ? 13.156 23.047 -12.086 1 95.25 596 GLY B O 1
ATOM 9890 N N . PHE B 1 597 ? 12.523 21.547 -13.586 1 94.25 597 PHE B N 1
ATOM 9891 C CA . PHE B 1 597 ? 12.82 22.375 -14.742 1 94.25 597 PHE B CA 1
ATOM 9892 C C . PHE B 1 597 ? 12.023 23.672 -14.688 1 94.25 597 PHE B C 1
ATOM 9894 O O . PHE B 1 597 ? 12.562 24.75 -14.969 1 94.25 597 PHE B O 1
ATOM 9901 N N . LYS B 1 598 ? 10.789 23.656 -14.25 1 95.75 598 LYS B N 1
ATOM 9902 C CA . LYS B 1 598 ? 9.93 24.844 -14.203 1 95.75 598 LYS B CA 1
ATOM 9903 C C . LYS B 1 598 ? 10 25.516 -12.844 1 95.75 598 LYS B C 1
ATOM 9905 O O . LYS B 1 598 ? 9.344 26.547 -12.617 1 95.75 598 LYS B O 1
ATOM 9910 N N . ASN B 1 599 ? 10.688 25.016 -11.977 1 98.12 599 ASN B N 1
ATOM 9911 C CA . ASN B 1 599 ? 10.859 25.484 -10.602 1 98.12 599 ASN B CA 1
ATOM 9912 C C . ASN B 1 599 ? 12.281 25.25 -10.109 1 98.12 599 ASN B C 1
ATOM 9914 O O . ASN B 1 599 ? 12.484 24.594 -9.086 1 98.12 599 ASN B O 1
ATOM 9918 N N . PRO B 1 600 ? 13.227 25.859 -10.828 1 97.69 600 PRO B N 1
ATOM 9919 C CA . PRO B 1 600 ? 14.625 25.562 -10.508 1 97.69 600 PRO B CA 1
ATOM 9920 C C . PRO B 1 600 ? 15.086 26.234 -9.211 1 97.69 600 PRO B C 1
ATOM 9922 O O . PRO B 1 600 ? 14.609 27.328 -8.875 1 97.69 600 PRO B O 1
ATOM 9925 N N . ILE B 1 601 ? 15.961 25.625 -8.578 1 97.31 601 ILE B N 1
ATOM 9926 C CA . ILE B 1 601 ? 16.625 26.25 -7.441 1 97.31 601 ILE B CA 1
ATOM 9927 C C . ILE B 1 601 ? 17.406 27.484 -7.918 1 97.31 601 ILE B C 1
ATOM 9929 O O . ILE B 1 601 ? 18.125 27.422 -8.914 1 97.31 601 ILE B O 1
ATOM 9933 N N . ALA B 1 602 ? 17.156 28.547 -7.223 1 96.75 602 ALA B N 1
ATOM 9934 C CA . ALA B 1 602 ? 17.781 29.812 -7.59 1 96.75 602 ALA B CA 1
ATOM 9935 C C . ALA B 1 602 ? 18.281 30.562 -6.352 1 96.75 602 ALA B C 1
ATOM 9937 O O . ALA B 1 602 ? 17.859 30.25 -5.23 1 96.75 602 ALA B O 1
ATOM 9938 N N . SER B 1 603 ? 19.141 31.516 -6.648 1 97.94 603 SER B N 1
ATOM 9939 C CA . SER B 1 603 ? 19.641 32.344 -5.566 1 97.94 603 SER B CA 1
ATOM 9940 C C . SER B 1 603 ? 18.516 33.156 -4.91 1 97.94 603 SER B C 1
ATOM 9942 O O . SER B 1 603 ? 17.609 33.625 -5.59 1 97.94 603 SER B O 1
ATOM 9944 N N . CYS B 1 604 ? 18.625 33.438 -3.631 1 98 604 CYS B N 1
ATOM 9945 C CA . CYS B 1 604 ? 17.641 34.188 -2.881 1 98 604 CYS B CA 1
ATOM 9946 C C . CYS B 1 604 ? 17.484 35.594 -3.467 1 98 604 CYS B C 1
ATOM 9948 O O . CYS B 1 604 ? 16.422 36.219 -3.334 1 98 604 CYS B O 1
ATOM 9950 N N . HIS B 1 605 ? 18.469 36.094 -4.148 1 97.5 605 HIS B N 1
ATOM 9951 C CA . HIS B 1 605 ? 18.406 37.438 -4.754 1 97.5 605 HIS B CA 1
ATOM 9952 C C . HIS B 1 605 ? 17.344 37.5 -5.852 1 97.5 605 HIS B C 1
ATOM 9954 O O . HIS B 1 605 ? 16.875 38.562 -6.207 1 97.5 605 HIS B O 1
ATOM 9960 N N . LEU B 1 606 ? 17.047 36.312 -6.316 1 97.38 606 LEU B N 1
ATOM 9961 C CA . LEU B 1 606 ? 16.109 36.25 -7.426 1 97.38 606 LEU B CA 1
ATOM 9962 C C . LEU B 1 606 ? 14.688 36 -6.922 1 97.38 606 LEU B C 1
ATOM 9964 O O . LEU B 1 606 ? 13.734 36.031 -7.703 1 97.38 606 LEU B O 1
ATOM 9968 N N . ILE B 1 607 ? 14.539 35.812 -5.641 1 98.12 607 ILE B N 1
ATOM 9969 C CA . ILE B 1 607 ? 13.219 35.656 -5.043 1 98.12 607 ILE B CA 1
ATOM 9970 C C . ILE B 1 607 ? 12.648 37 -4.633 1 98.12 607 ILE B C 1
ATOM 9972 O O . ILE B 1 607 ? 13.273 37.75 -3.854 1 98.12 607 ILE B O 1
ATOM 9976 N N . PRO B 1 608 ? 11.469 37.344 -5.156 1 97.31 608 PRO B N 1
ATOM 9977 C CA . PRO B 1 608 ? 10.898 38.656 -4.828 1 97.31 608 PRO B CA 1
ATOM 9978 C C . PRO B 1 608 ? 10.805 38.906 -3.322 1 97.31 608 PRO B C 1
ATOM 9980 O O . PRO B 1 608 ? 10.531 37.969 -2.561 1 97.31 608 PRO B O 1
ATOM 9983 N N . ASP B 1 609 ? 10.977 40.156 -2.957 1 96.94 609 ASP B N 1
ATOM 9984 C CA . ASP B 1 609 ? 10.945 40.562 -1.555 1 96.94 609 ASP B CA 1
ATOM 9985 C C . ASP B 1 609 ? 10.07 41.781 -1.361 1 96.94 609 ASP B C 1
ATOM 9987 O O . ASP B 1 609 ? 9.711 42.469 -2.332 1 96.94 609 ASP B O 1
ATOM 9991 N N . ILE B 1 610 ? 9.734 42.062 -0.101 1 97.81 610 ILE B N 1
ATOM 9992 C CA . ILE B 1 610 ? 8.961 43.219 0.271 1 97.81 610 ILE B CA 1
ATOM 9993 C C . ILE B 1 610 ? 9.859 44.469 0.262 1 97.81 610 ILE B C 1
ATOM 9995 O O . ILE B 1 610 ? 10.984 44.406 0.763 1 97.81 610 ILE B O 1
ATOM 9999 N N . ASN B 1 611 ? 9.352 45.5 -0.387 1 98.19 611 ASN B N 1
ATOM 10000 C CA . ASN B 1 611 ? 9.93 46.812 -0.184 1 98.19 611 ASN B CA 1
ATOM 10001 C C . ASN B 1 611 ? 9.281 47.562 0.994 1 98.19 611 ASN B C 1
ATOM 10003 O O . ASN B 1 611 ? 8.203 48.125 0.854 1 98.19 611 ASN B O 1
ATOM 10007 N N . TYR B 1 612 ? 9.969 47.656 2.088 1 98.06 612 TYR B N 1
ATOM 10008 C CA . TYR B 1 612 ? 9.406 48.219 3.311 1 98.06 612 TYR B CA 1
ATOM 10009 C C . TYR B 1 612 ? 9.281 49.719 3.209 1 98.06 612 TYR B C 1
ATOM 10011 O O . TYR B 1 612 ? 8.625 50.375 4.043 1 98.06 612 TYR B O 1
ATOM 10019 N N . GLY B 1 613 ? 9.852 50.281 2.123 1 97.38 613 GLY B N 1
ATOM 10020 C CA . GLY B 1 613 ? 9.633 51.688 1.849 1 97.38 613 GLY B CA 1
ATOM 10021 C C . GLY B 1 613 ? 8.164 52.062 1.705 1 97.38 613 GLY B C 1
ATOM 10022 O O . GLY B 1 613 ? 7.781 53.219 1.918 1 97.38 613 GLY B O 1
ATOM 10023 N N . ALA B 1 614 ? 7.418 51.125 1.426 1 97.62 614 ALA B N 1
ATOM 10024 C CA . ALA B 1 614 ? 5.98 51.344 1.302 1 97.62 614 ALA B CA 1
ATOM 10025 C C . ALA B 1 614 ? 5.375 51.781 2.633 1 97.62 614 ALA B C 1
ATOM 10027 O O . ALA B 1 614 ? 4.301 52.375 2.664 1 97.62 614 ALA B O 1
ATOM 10028 N N . TRP B 1 615 ? 6.035 51.562 3.785 1 97.5 615 TRP B N 1
ATOM 10029 C CA . TRP B 1 615 ? 5.547 51.906 5.113 1 97.5 615 TRP B CA 1
ATOM 10030 C C . TRP B 1 615 ? 6.234 53.188 5.633 1 97.5 615 TRP B C 1
ATOM 10032 O O . TRP B 1 615 ? 6.094 53.531 6.805 1 97.5 615 TRP B O 1
ATOM 10042 N N . LYS B 1 616 ? 6.926 53.844 4.766 1 96.69 616 LYS B N 1
ATOM 10043 C CA . LYS B 1 616 ? 7.668 55.031 5.195 1 96.69 616 LYS B CA 1
ATOM 10044 C C . LYS B 1 616 ? 6.727 56.125 5.668 1 96.69 616 LYS B C 1
ATOM 10046 O O . LYS B 1 616 ? 5.773 56.5 4.969 1 96.69 616 LYS B O 1
ATOM 10051 N N . ASP B 1 617 ? 6.969 56.562 6.887 1 94.31 617 ASP B N 1
ATOM 10052 C CA . ASP B 1 617 ? 6.262 57.719 7.484 1 94.31 617 ASP B CA 1
ATOM 10053 C C . ASP B 1 617 ? 7 59 7.219 1 94.31 617 ASP B C 1
ATOM 10055 O O . ASP B 1 617 ? 8.047 59.281 7.812 1 94.31 617 ASP B O 1
ATOM 10059 N N . LEU B 1 618 ? 6.477 59.875 6.48 1 89.88 618 LEU B N 1
ATOM 10060 C CA . LEU B 1 618 ? 7.121 61.094 6.047 1 89.88 618 LEU B CA 1
ATOM 10061 C C . LEU B 1 618 ? 7.324 62.062 7.223 1 89.88 618 LEU B C 1
ATOM 10063 O O . LEU B 1 618 ? 8.172 62.938 7.164 1 89.88 618 LEU B O 1
ATOM 10067 N N . ASN B 1 619 ? 6.547 61.875 8.203 1 88.12 619 ASN B N 1
ATOM 10068 C CA . ASN B 1 619 ? 6.672 62.719 9.383 1 88.12 619 ASN B CA 1
ATOM 10069 C C . ASN B 1 619 ? 7.965 62.438 10.141 1 88.12 619 ASN B C 1
ATOM 10071 O O . ASN B 1 619 ? 8.359 63.219 11.008 1 88.12 619 ASN B O 1
ATOM 10075 N N . CYS B 1 620 ? 8.555 61.312 10.062 1 87.44 620 CYS B N 1
ATOM 10076 C CA . CYS B 1 620 ? 9.805 60.969 10.727 1 87.44 620 CYS B CA 1
ATOM 10077 C C . CYS B 1 620 ? 10.961 61.812 10.195 1 87.44 620 CYS B C 1
ATOM 10079 O O . CYS B 1 620 ? 11.953 62.031 10.891 1 87.44 620 CYS B O 1
ATOM 10081 N N . GLN B 1 621 ? 11.195 62.344 9.023 1 68.38 621 GLN B N 1
ATOM 10082 C CA . GLN B 1 621 ? 12.258 63.188 8.492 1 68.38 621 GLN B CA 1
ATOM 10083 C C . GLN B 1 621 ? 12.328 64.5 9.227 1 68.38 621 GLN B C 1
ATOM 10085 O O . GLN B 1 621 ? 13.414 65.062 9.422 1 68.38 621 GLN B O 1
ATOM 10090 N N . ASN B 1 622 ? 11.258 65.062 9.555 1 54.81 622 ASN B N 1
ATOM 10091 C CA . ASN B 1 622 ? 11.305 66.438 10.125 1 54.81 622 ASN B CA 1
ATOM 10092 C C . ASN B 1 622 ? 11.766 66.438 11.578 1 54.81 622 ASN B C 1
ATOM 10094 O O . ASN B 1 622 ? 11.898 67.438 12.203 1 54.81 622 ASN B O 1
ATOM 10098 N N . SER B 1 623 ? 11.828 65.312 12.18 1 48.78 623 SER B N 1
ATOM 10099 C CA . SER B 1 623 ? 12.172 65.375 13.602 1 48.78 623 SER B CA 1
ATOM 10100 C C . SER B 1 623 ? 13.672 65.5 13.805 1 48.78 623 SER B C 1
ATOM 10102 O O . SER B 1 623 ? 14.148 65.625 14.93 1 48.78 623 SER B O 1
ATOM 10104 N N . HIS B 1 624 ? 14.555 65.25 12.844 1 44.16 624 HIS B N 1
ATOM 10105 C CA . HIS B 1 624 ? 15.961 65.5 13.117 1 44.16 624 HIS B CA 1
ATOM 10106 C C . HIS B 1 624 ? 16.25 67 13.125 1 44.16 624 HIS B C 1
ATOM 10108 O O . HIS B 1 624 ? 17.359 67.438 13.438 1 44.16 624 HIS B O 1
ATOM 10114 N N . TRP B 1 625 ? 15.438 67.875 12.414 1 38.97 625 TRP B N 1
ATOM 10115 C CA . TRP B 1 625 ? 15.781 69.25 12.445 1 38.97 625 TRP B CA 1
ATOM 10116 C C . TRP B 1 625 ? 15.32 69.938 13.742 1 38.97 625 TRP B C 1
ATOM 10118 O O . TRP B 1 625 ? 15.602 71.125 13.992 1 38.97 625 TRP B O 1
ATOM 10128 N N . GLN B 1 626 ? 14.43 69.312 14.539 1 30.95 626 GLN B N 1
ATOM 10129 C CA . GLN B 1 626 ? 14.281 70.062 15.766 1 30.95 626 GLN B CA 1
ATOM 10130 C C . GLN B 1 626 ? 15.258 69.625 16.828 1 30.95 626 GLN B C 1
ATOM 10132 O O . GLN B 1 626 ? 15.453 68.375 17.031 1 30.95 626 GLN B O 1
#

Secondary structure (DSSP, 8-state):
---------------EEEETTT--EE-HHHHHHHHHTT-SS-SEEEEPPP-TT----TT-TTSSSSSTTTT-SS-B-B-SS-----GGGPPPPPTTSSPPPPHHHHHHHHSEE---EEEEEEHHHHHHHHHHHHTTS-THHHHIIIII-TTTTSGGGGG-TTB-PEEPPTT-TTGGGT---EE--BPPP-TTTTTSS-TTS----B-SS-TT-S-HHHH-S-HHHIIIIIB-SSTTPBP-EEETTEEE--EEE-SSGGGTT--STT--EEE--SSGGGGTSHHHHHHHHHHHHHHHHHHHHHHHH-TT--HHHHHHHHHHHHHHHHHHHIIIIIHIIIIIHHHHHHTTSS--TT-------TTS--PPBTHHHHHGGGGGGG--SEEEEE-TT--EEEEEEGGGGTT-GGGGGSTTHHHHHHHHHTTSEEE-SSSEE-HHHHTB-SSTT-SB--HHHHHHHHHHHTTPPPHHHHHHHHH-----SGGGGBTTB-HHHHHHHHHH-S-GGG--HHHHHHHBPPPTTSSS-HHHHHHHHHHHHHHHHH-TT-TT-TTSTTPPPHHHHHHHTT--HHHHHHHH-TT-SEE-SSTTB--BTTB--EEGGGS----GGGG--GGGGGGG--/---------------EEEETTTTEEE-HHHHHHHHTT--SS-SEEEEPPP-TT----TT-TTSSSSSTTTT-SS-B-B-SS-----GGGPPPPPTTSSPPPPHHHHHHHHSEE---EEEEEEHHHHHHHHHHHHTTS-THHHHIIIII-TTTTSGGGGG-TTB-PEEPPTT-TTGGGT---EE--BPPP-TTTTTSS-TTS----B-SS-TT-S-HHHH-S-HHHIIIIIB-SSTTPBP-EEETTEEE--EEE--SGGGTT--STT--EEE--SSGGGGTSHHHHHHHHHHHHHHHHHHHHHHHH-TT--HHHHHHHHHHHHHHHHHHHIIIIIHIIIIIHHHHHHTTSS--TT-------TTS--PPBTHHHHHGGGGGGG--SEEEEE-TT--EEEEEEGGGGTT-GGGGGSTTHHHHHHHHHTTSEEE-SSSEE-HHHHTB-SSTT-SB--HHHHHHHHHHHTTPPPHHHHHHHHH-----SGGGGBTTB-HHHHHHHHHH-S-GGG--HHHHHHHBPPPTTSSS-HHHHHHHHHHHHHHHHH-TT-TT-TTSTTPPPHHHHHHHTT--HHHHHHHH-TT-SEE-SSTTB--BTTB--EEGGGS----GGGG--GGGGGGS--